Protein AF-0000000072584124 (afdb_homodimer)

Secondary structure (DSSP, 8-state):
-------SSEE-TTS-EEEEETTEEEEE-B-TTTHHHHTTSTT-S-SEEEPPS-SEETTTTEESB--HHHHHIIIIIS--PEEEEE-HHHHHHHHHHHIIIII--S----GGGBTTGGGSTT---HHHHHHHHHTT--HHHHEEEEE--TTSEEEETTEEEEE-TTS-EEEEETTEEEEE-S-----------SPPSSPP---SEEEEEEE-B-TT-TTSPBSEEEEEETTEEEEESPPTTHHHHHHHTT--GGGEEEEE-----HHHHTTHHHHHHHSS--EEEE-HHHHHHHHHHHHHHH---HHHHHTTSEEEE--BTS-EEETTEEEEEEE-SSSS--EEEEEEETTEEEEE--S----HHHHHHHHHTTSS-HHHHHHHHT--TTSSEEEEE--STTSS--HHHHHHS-HHHHTTEEEESS-GGGPPSSSS-EE--BSGGG-B----PPPTTHHHHHHHHHHHT-GGGTT-BTHHHHHHHHH-EEEEE-TT-EEE-TTSBP-EEEEEEES-EEEESSS--TTS--PPPEE-TT-EE-HHHHHHT-B--SEEEESS-EEEEEEEHHHHHHHTTTSSHHHHHHHHHHHHHTTHHHHHHT-TTTTT--HHHHHHHHTTEEEEEE-TT-EEE-TTSB-SEEEEEEES-EEEEETTEEEEEE-TT-EES-HHHHHHTPBPSSEEEESS-EEEEEEEHHHHHHHHHH-HHHHHHHTTTT-/-------SSEE-TTS-EEEEETTEEEEE-B-TTTHHHHTTSTT-S-SEEEPPS-SEETTTTEESB--HHHHHIIIIIS--PEEEEE-HHHHHHHHHHHIIIII--S----GGGBTTGGGSTT---HHHHHHHHHTT--HHHHEEEEE--TTSEEEETTEEEEE-TTS-EEEEETTEEEEE-S-----------SPPSSPP---SEEEEEEE-B-TT-TTSPBSEEEEEETTEEEEESPPTTHHHHHHHTT--GGGEEEEE-----HHHHTTHHHHHHHSSPPEEEE-HHHHHHHHHHHHHHH---HHHHHTTSEEEE--BTS-EEETTEEEEEEE-SSSS--EEEEEEETTEEEEE--S----HHHHHHHHHTTSS-HHHHHHHHT--TT-SEEEEE--STTSS--HHHHHHS-HHHHTTEEEESS-GGGPPSSSS-EE--BSGGG-B----PPPTTHHHHHHHHHHHT-GGGTT-BTHHHHHHHHH-EEEEE-TT-EEE-TTSBP-EEEEEEES-EEEESSS--TTS--PPPEE-TT-EE-HHHHHHT-B--SEEEESS-EEEEEEEHHHHHHHTTTSSHHHHHHHHHHHHHTTHHHHHHT-TTTTT--HHHHHHHHTTEEEEEE-TT-EEE-TTSB-SEEEEEEES-EEEEETTEEEEEE-TT-EES-HHHHHHTPBPSSEEEESS-EEEEEEEHHHHHHHHHH-HHHHHHHTTTT-

Sequence (1438 aa):
MLKETYKGYTELPRGGYLIDTSEGYLQIGSPPETIKDTMGLEKKSPLVFILPNKFFHVEKGISTAELEFPIYYNFFLRQKKTFIVCTEEQRTQLITVLKESLMGPDNINLKSEYLNGEQSFGFPDMKAEMAYFRGYKGLDDVVDFKVFDAENKVHYGNVIIGKLQNGDFLIQDGERKIEVPGEVGFNIKYDIGERPTEPFQAPLLAITCLGPSHGFDPEDNTSGFIIWLNHQGIMVDPPVNSTEWLRQSNVNPKLINHVILTHCHADHDAGTFQKILEENKITIHATETVMDSFLRKYSALTKIPKKELQELFHFQPIIIGKATMINGGEFNFHYALHSIPSVGFEFFFQDQSFIYTSDHLNEPEIHDKMYAQGILPESRWKFFKEFPWERRIIYHEAGIPPLHTRISYLASLPPEVQEKITVYHIARKDMPTGTKLKLAKFGIENTLYPEITPPKHIEAYNLLDVLTQIDIFHGFPIEKAKEFLLIVNEERYKRGDQIIRKGTPGDKFYIIASGNVKFEGLNQDETGQGPIKRYGTYEYFGEASLVLDLPRAADVYAETDVLALTIEKNKFLQFIRNSDLKSNLTRLNEIRDSNSWKALAESRHFRGLTSHQITQLELIMTLHKVNEGSILVREKEFYGDAYIIRSGKVNVYQNGNLLAELTDGDFVGEIYNISKNFVSNYTFRAETDTELYSIRQNDLVDYVKKNPGVYMRMNTVYAMLKETYKGYTELPRGGYLIDTSEGYLQIGSPPETIKDTMGLEKKSPLVFILPNKFFHVEKGISTAELEFPIYYNFFLRQKKTFIVCTEEQRTQLITVLKESLMGPDNINLKSEYLNGEQSFGFPDMKAEMAYFRGYKGLDDVVDFKVFDAENKVHYGNVIIGKLQNGDFLIQDGERKIEVPGEVGFNIKYDIGERPTEPFQAPLLAITCLGPSHGFDPEDNTSGFIIWLNHQGIMVDPPVNSTEWLRQSNVNPKLINHVILTHCHADHDAGTFQKILEENKITIHATETVMDSFLRKYSALTKIPKKELQELFHFQPIIIGKATMINGGEFNFHYALHSIPSVGFEFFFQDQSFIYTSDHLNEPEIHDKMYAQGILPESRWKFFKEFPWERRIIYHEAGIPPLHTRISYLASLPPEVQEKITVYHIARKDMPTGTKLKLAKFGIENTLYPEITPPKHIEAYNLLDVLTQIDIFHGFPIEKAKEFLLIVNEERYKRGDQIIRKGTPGDKFYIIASGNVKFEGLNQDETGQGPIKRYGTYEYFGEASLVLDLPRAADVYAETDVLALTIEKNKFLQFIRNSDLKSNLTRLNEIRDSNSWKALAESRHFRGLTSHQITQLELIMTLHKVNEGSILVREKEFYGDAYIIRSGKVNVYQNGNLLAELTDGDFVGEIYNISKNFVSNYTFRAETDTELYSIRQNDLVDYVKKNPGVYMRMNTVYA

Foldseek 3Di:
DPPPPCLQWDAFQQKWTWHQAPLGIETEWAWALSLLRFCPDPSGHALEYEYFPAQADLLQQFGRHACQVVLVCCCVVVVDAREYEEAPLLVVLVVLQCCCAPQADDDDQCQQQAPNGCPDFQRAPQVLLLCVVCVPDDPVSRYHYFHQDPQQWGDDPQWIWHQDPVRWIWIDRPPDIHIGHSDMDGDHDDCLDDADLFADWQDQWWKAWAWFAPSNASVTAFGKIWTRHLRATEIEQDTRCSLVSCVSNRYDLLRYQEYEQFADHCSRHRRVSSNLQQWFAHEYEEAPSRLVSVLSNVCSNRVDHSVVVPLSHHYDHRRAPDWDDDNQKTKHKDFARFNYTGIWIKIDHAPAIETERTFHALDLVVLVVCVVVVNGDPSSSVVSVPPPLVGQAYEAECADPDRHYPLVVLQPDDLVSQLRYAYGHHHPVRHDPPHNHHHRDHDPVRMGDDDHDDDPCSVLVLQVVLVCLAPLCPPPDPVLSVLSVVFKDKDKDAAFDWDFDFQAAQWKKKAWQTAKKWWAQPPQDPVNDDDIDMDGHSDIDSVQRLLVVGTHRTIMGGNHITIIIMGTSVSVCVSCPPHCSSVLVNQLVVLVNLVQVVLQCPAPQNNPDDPVLSSLVSSQWDKDKDAAFDWQAAAQAWDFKKKAFQAAKKFKDAPRHTQDIDGGSYIGDALVCLLVRGHHRIIIGTRGTTMITIGGSVSSNVSCSRNVSSSSSRNPPSD/DPPPPCLQWDAFQQKWTWHQAPLGIETEWAWALSLLRFCPDPSGQDQEYEYFPAQADQLQQFGRHACQVVLVCCCVPVVDAREYEEAPLLVVLVVLQCCCAPQADDDDQCQQQAPNGCPDFQRAPQVLLLCVVCVPDDPVSRYHYFHQDPQQWTDDPQWIWHQDPVRWIWIDRPPDIHIGHSDMDGNNDDCLDDADLFADWQDQWWKAWAWFAPSNASVTAFGKIWTRHLRATEIEQDTRCSLVSCVSNRYDLLRYQEYEQFADHCSRHRRVSSNLQQWFAHEYEEAPSRLVSVLSNVCSNRVDHSVVVPLSHHYDHRRAPDWDDDNQKTKHKDFARANYTGIWIKIDHAPAIETERTFHALDLVVLVVCVVVVNGDPSSSVVSVPPPLVGQAYEAECADPDRHYPLVVLQPDDLVSQLRYAYGHHHPVRHDPPHNHHHRDHDPVRMGDDDHDDDPCSVLVLQVVLVCLAPLCPPPDPVLSVLSVVFKDKDKDAAFDWDADFQAAQWKKKAWQTAKKWWAQAPQDPVNDDDIDMDGHSDIDSVQRLLVVGTHRTIMGGNHITIIIMGTSVSVCVSCPPHCSSVLVNQLVVLVNLVQVVLQCPAPQNNPDDPVLSSLVSSQWDKDKDAAFDWQAAAQAWDFKKKAFQAAKKFKAAPRHTQDIDGGSYIGDALVCLLVRGHHRIIIGTRGTTMITIGGSVSSNVSCSRNVSSSSSRNPPSD

Structure (mmCIF, N/CA/C/O backbone):
data_AF-0000000072584124-model_v1
#
loop_
_entity.id
_entity.type
_entity.pdbx_description
1 polymer 'CAP family transcription factor'
#
loop_
_atom_site.group_PDB
_atom_site.id
_atom_site.type_symbol
_atom_site.label_atom_id
_atom_site.label_alt_id
_atom_site.label_comp_id
_atom_site.label_asym_id
_atom_site.label_entity_id
_atom_site.label_seq_id
_atom_site.pdbx_PDB_ins_code
_atom_site.Cartn_x
_atom_site.Cartn_y
_atom_site.Cartn_z
_atom_site.occupancy
_atom_site.B_iso_or_equiv
_atom_site.auth_seq_id
_atom_site.auth_comp_id
_atom_site.auth_asym_id
_atom_site.auth_atom_id
_atom_site.pdbx_PDB_model_num
ATOM 1 N N . MET A 1 1 ? 31.281 47.562 29.25 1 26.53 1 MET A N 1
ATOM 2 C CA . MET A 1 1 ? 29.906 47.969 29.5 1 26.53 1 MET A CA 1
ATOM 3 C C . MET A 1 1 ? 29.297 48.625 28.25 1 26.53 1 MET A C 1
ATOM 5 O O . MET A 1 1 ? 29.703 49.719 27.859 1 26.53 1 MET A O 1
ATOM 9 N N . LEU A 1 2 ? 29.047 47.812 27.266 1 31.98 2 LEU A N 1
ATOM 10 C CA . LEU A 1 2 ? 28.672 48.406 25.969 1 31.98 2 LEU A CA 1
ATOM 11 C C . LEU A 1 2 ? 27.578 49.438 26.141 1 31.98 2 LEU A C 1
ATOM 13 O O . LEU A 1 2 ? 26.578 49.219 26.812 1 31.98 2 LEU A O 1
ATOM 17 N N . LYS A 1 3 ? 27.953 50.625 26.25 1 40.47 3 LYS A N 1
ATOM 18 C CA . LYS A 1 3 ? 27.109 51.812 26.297 1 40.47 3 LYS A CA 1
ATOM 19 C C . LYS A 1 3 ? 25.875 51.625 25.422 1 40.47 3 LYS A C 1
ATOM 21 O O . LYS A 1 3 ? 25.984 51.531 24.203 1 40.47 3 LYS A O 1
ATOM 26 N N . GLU A 1 4 ? 24.875 50.906 25.828 1 40.12 4 GLU A N 1
ATOM 27 C CA . GLU A 1 4 ? 23.641 50.719 25.078 1 40.12 4 GLU A CA 1
ATOM 28 C C . GLU A 1 4 ? 23.156 52.031 24.453 1 40.12 4 GLU A C 1
ATOM 30 O O . GLU A 1 4 ? 22.859 53 25.172 1 40.12 4 GLU A O 1
ATOM 35 N N . THR A 1 5 ? 23.781 52.562 23.453 1 46.53 5 THR A N 1
ATOM 36 C CA . THR A 1 5 ? 23.469 53.75 22.688 1 46.53 5 THR A CA 1
ATOM 37 C C . THR A 1 5 ? 21.953 53.938 22.562 1 46.53 5 THR A C 1
ATOM 39 O O . THR A 1 5 ? 21.25 53.031 22.125 1 46.53 5 THR A O 1
ATOM 42 N N . TYR A 1 6 ? 21.406 54.812 23.328 1 60.41 6 TYR A N 1
ATOM 43 C CA . TYR A 1 6 ? 19.984 55.156 23.391 1 60.41 6 TYR A CA 1
ATOM 44 C C . TYR A 1 6 ? 19.422 55.375 22 1 60.41 6 TYR A C 1
ATOM 46 O O . TYR A 1 6 ? 19.828 56.344 21.312 1 60.41 6 TYR A O 1
ATOM 54 N N . LYS A 1 7 ? 18.859 54.469 21.219 1 78.94 7 LYS A N 1
ATOM 55 C CA . LYS A 1 7 ? 18.344 54.531 19.859 1 78.94 7 LYS A CA 1
ATOM 56 C C . LYS A 1 7 ? 17.109 55.438 19.766 1 78.94 7 LYS A C 1
ATOM 58 O O . LYS A 1 7 ? 16.672 55.812 18.672 1 78.94 7 LYS A O 1
ATOM 63 N N . GLY A 1 8 ? 16.641 55.938 20.938 1 90.06 8 GLY A N 1
ATOM 64 C CA . GLY A 1 8 ? 15.445 56.75 20.969 1 90.06 8 GLY A CA 1
ATOM 65 C C . GLY A 1 8 ? 14.164 55.938 20.953 1 90.06 8 GLY A C 1
ATOM 66 O O . GLY A 1 8 ? 13.062 56.5 21.031 1 90.06 8 GLY A O 1
ATOM 67 N N . TYR A 1 9 ? 14.289 54.688 20.766 1 93.81 9 TYR A N 1
ATOM 68 C CA . TYR A 1 9 ? 13.141 53.781 20.797 1 93.81 9 TYR A CA 1
ATOM 69 C C . TYR A 1 9 ? 13.453 52.531 21.594 1 93.81 9 TYR A C 1
ATOM 71 O O . TYR A 1 9 ? 14.617 52.25 21.891 1 93.81 9 TYR A O 1
ATOM 79 N N . THR A 1 10 ? 12.469 51.844 22.094 1 92.44 10 THR A N 1
ATOM 80 C CA . THR A 1 10 ? 12.586 50.594 22.859 1 92.44 10 THR A CA 1
ATOM 81 C C . THR A 1 10 ? 12.172 49.406 22.016 1 92.44 10 THR A C 1
ATOM 83 O O . THR A 1 10 ? 11.109 49.406 21.391 1 92.44 10 THR A O 1
ATOM 86 N N . GLU A 1 11 ? 13.055 48.406 21.938 1 91.69 11 GLU A N 1
ATOM 87 C CA . GLU A 1 11 ? 12.695 47.156 21.297 1 91.69 11 GLU A CA 1
ATOM 88 C C . GLU A 1 11 ? 11.828 46.281 22.219 1 91.69 11 GLU A C 1
ATOM 90 O O . GLU A 1 11 ? 12.25 45.969 23.328 1 91.69 11 GLU A O 1
ATOM 95 N N . LEU A 1 12 ? 10.695 45.938 21.734 1 91.25 12 LEU A N 1
ATOM 96 C CA . LEU A 1 12 ? 9.789 45.125 22.547 1 91.25 12 LEU A CA 1
ATOM 97 C C . LEU A 1 12 ? 10.227 43.656 22.562 1 91.25 12 LEU A C 1
ATOM 99 O O . LEU A 1 12 ? 10.766 43.156 21.578 1 91.25 12 LEU A O 1
ATOM 103 N N . PRO A 1 13 ? 9.93 43 23.609 1 87.19 13 PRO A N 1
ATOM 104 C CA . PRO A 1 13 ? 10.359 41.594 23.75 1 87.19 13 PRO A CA 1
ATOM 105 C C . PRO A 1 13 ? 9.828 40.688 22.641 1 87.19 13 PRO A C 1
ATOM 107 O O . PRO A 1 13 ? 10.531 39.812 22.172 1 87.19 13 PRO A O 1
ATOM 110 N N . ARG A 1 14 ? 8.609 40.844 22.203 1 90.06 14 ARG A N 1
ATOM 111 C CA . ARG A 1 14 ? 8 40 21.203 1 90.06 14 ARG A CA 1
ATOM 112 C C . ARG A 1 14 ? 8.164 40.562 19.812 1 90.06 14 ARG A C 1
ATOM 114 O O . ARG A 1 14 ? 7.641 40.031 18.828 1 90.06 14 ARG A O 1
ATOM 121 N N . GLY A 1 15 ? 8.875 41.719 19.734 1 89.69 15 GLY A N 1
ATOM 122 C CA . GLY A 1 15 ? 9.117 42.375 18.469 1 89.69 15 GLY A CA 1
ATOM 123 C C . GLY A 1 15 ? 8.383 43.688 18.328 1 89.69 15 GLY A C 1
ATOM 124 O O . GLY A 1 15 ? 7.375 43.906 19 1 89.69 15 GLY A O 1
ATOM 125 N N . GLY A 1 16 ? 8.922 44.562 17.516 1 92.38 16 GLY A N 1
ATOM 126 C CA . GLY A 1 16 ? 8.398 45.906 17.344 1 92.38 16 GLY A CA 1
ATOM 127 C C . GLY A 1 16 ? 9.203 46.938 18.078 1 92.38 16 GLY A C 1
ATOM 128 O O . GLY A 1 16 ? 10.07 46.625 18.891 1 92.38 16 GLY A O 1
ATOM 129 N N . TYR A 1 17 ? 8.906 48.156 17.719 1 95.12 17 TYR A N 1
ATOM 130 C CA . TYR A 1 17 ? 9.617 49.312 18.312 1 95.12 17 TYR A CA 1
ATOM 131 C C . TYR A 1 17 ? 8.641 50.281 18.969 1 95.12 17 TYR A C 1
ATOM 133 O O . TYR A 1 17 ? 7.664 50.688 18.344 1 95.12 17 TYR A O 1
ATOM 141 N N . LEU A 1 18 ? 8.891 50.531 20.203 1 95.69 18 LEU A N 1
ATOM 142 C CA . LEU A 1 18 ? 8.062 51.469 20.953 1 95.69 18 LEU A CA 1
ATOM 143 C C . LEU A 1 18 ? 8.758 52.812 21.078 1 95.69 18 LEU A C 1
ATOM 145 O O . LEU A 1 18 ? 9.922 52.906 21.484 1 95.69 18 LEU A O 1
ATOM 149 N N . ILE A 1 19 ? 8.086 53.875 20.734 1 96 19 ILE A N 1
ATOM 150 C CA . ILE A 1 19 ? 8.609 55.219 20.828 1 96 19 ILE A CA 1
ATOM 151 C C . ILE A 1 19 ? 7.77 56.031 21.828 1 96 19 ILE A C 1
ATOM 153 O O . ILE A 1 19 ? 6.543 56.094 21.703 1 96 19 ILE A O 1
ATOM 157 N N . ASP A 1 20 ? 8.391 56.594 22.75 1 95 20 ASP A N 1
ATOM 158 C CA . ASP A 1 20 ? 7.734 57.469 23.719 1 95 20 ASP A CA 1
ATOM 159 C C . ASP A 1 20 ? 7.695 58.906 23.203 1 95 20 ASP A C 1
ATOM 161 O O . ASP A 1 20 ? 8.742 59.531 23.016 1 95 20 ASP A O 1
ATOM 165 N N . THR A 1 21 ? 6.484 59.438 23.031 1 94.81 21 THR A N 1
ATOM 166 C CA . THR A 1 21 ? 6.344 60.812 22.516 1 94.81 21 THR A CA 1
ATOM 167 C C . THR A 1 21 ? 5.441 61.656 23.406 1 94.81 21 THR A C 1
ATOM 169 O O . THR A 1 21 ? 4.871 61.125 24.375 1 94.81 21 THR A O 1
ATOM 172 N N . SER A 1 22 ? 5.32 62.938 23 1 94.19 22 SER A N 1
ATOM 173 C CA . SER A 1 22 ? 4.453 63.875 23.719 1 94.19 22 SER A CA 1
ATOM 174 C C . SER A 1 22 ? 2.982 63.5 23.531 1 94.19 22 SER A C 1
ATOM 176 O O . SER A 1 22 ? 2.131 63.906 24.328 1 94.19 22 SER A O 1
ATOM 178 N N . GLU A 1 23 ? 2.648 62.719 22.516 1 93.5 23 GLU A N 1
ATOM 179 C CA . GLU A 1 23 ? 1.275 62.312 22.203 1 93.5 23 GLU A CA 1
ATOM 180 C C . GLU A 1 23 ? 0.987 60.906 22.672 1 93.5 23 GLU A C 1
ATOM 182 O O . GLU A 1 23 ? -0.065 60.344 22.359 1 93.5 23 GLU A O 1
ATOM 187 N N . GLY A 1 24 ? 1.953 60.375 23.422 1 93.5 24 GLY A N 1
ATOM 188 C CA . GLY A 1 24 ? 1.824 59 23.844 1 93.5 24 GLY A CA 1
ATOM 189 C C . GLY A 1 24 ? 2.758 58.062 23.109 1 93.5 24 GLY A C 1
ATOM 190 O O . GLY A 1 24 ? 3.713 58.5 22.453 1 93.5 24 GLY A O 1
ATOM 191 N N . TYR A 1 25 ? 2.471 56.781 23.266 1 95.5 25 TYR A N 1
ATOM 192 C CA . TYR A 1 25 ? 3.342 55.812 22.641 1 95.5 25 TYR A CA 1
ATOM 193 C C . TYR A 1 25 ? 2.984 55.594 21.188 1 95.5 25 TYR A C 1
ATOM 195 O O . TYR A 1 25 ? 1.805 55.562 20.812 1 95.5 25 TYR A O 1
ATOM 203 N N . LEU A 1 26 ? 4.004 55.469 20.375 1 96.75 26 LEU A N 1
ATOM 204 C CA . LEU A 1 26 ? 3.906 54.938 19.016 1 96.75 26 LEU A CA 1
ATOM 205 C C . LEU A 1 26 ? 4.59 53.594 18.906 1 96.75 26 LEU A C 1
ATOM 207 O O . LEU A 1 26 ? 5.613 53.344 19.562 1 96.75 26 LEU A O 1
ATOM 211 N N . GLN A 1 27 ? 4.035 52.719 18.109 1 96.75 27 GLN A N 1
ATOM 212 C CA . GLN A 1 27 ? 4.668 51.438 17.906 1 96.75 27 GLN A CA 1
ATOM 213 C C . GLN A 1 27 ? 4.824 51.125 16.406 1 96.75 27 GLN A C 1
ATOM 215 O O . GLN A 1 27 ? 3.904 51.375 15.625 1 96.75 27 GLN A O 1
ATOM 220 N N . ILE A 1 28 ? 6.055 50.719 16.031 1 96.19 28 ILE A N 1
ATOM 221 C CA . ILE A 1 28 ? 6.309 50.25 14.68 1 96.19 28 ILE A CA 1
ATOM 222 C C . ILE A 1 28 ? 6.336 48.719 14.664 1 96.19 28 ILE A C 1
ATOM 224 O O . ILE A 1 28 ? 7.102 48.094 15.406 1 96.19 28 ILE A O 1
ATOM 228 N N . GLY A 1 29 ? 5.551 48.156 13.773 1 94.5 29 GLY A N 1
ATOM 229 C CA . GLY A 1 29 ? 5.449 46.688 13.734 1 94.5 29 GLY A CA 1
ATOM 230 C C . GLY A 1 29 ? 4.699 46.125 14.914 1 94.5 29 GLY A C 1
ATOM 231 O O . GLY A 1 29 ? 4.75 46.656 16.016 1 94.5 29 GLY A O 1
ATOM 232 N N . SER A 1 30 ? 4.043 45.031 14.688 1 94 30 SER A N 1
ATOM 233 C CA . SER A 1 30 ? 3.26 44.375 15.734 1 94 30 SER A CA 1
ATOM 234 C C . SER A 1 30 ? 3.168 42.875 15.492 1 94 30 SER A C 1
ATOM 236 O O . SER A 1 30 ? 2.127 42.375 15.062 1 94 30 SER A O 1
ATOM 238 N N . PRO A 1 31 ? 4.281 42.125 15.805 1 93.44 31 PRO A N 1
ATOM 239 C CA . PRO A 1 31 ? 4.125 40.656 15.812 1 93.44 31 PRO A CA 1
ATOM 240 C C . PRO A 1 31 ? 3.037 40.188 16.766 1 93.44 31 PRO A C 1
ATOM 242 O O . PRO A 1 31 ? 2.527 41 17.562 1 93.44 31 PRO A O 1
ATOM 245 N N . PRO A 1 32 ? 2.691 38.938 16.641 1 92.44 32 PRO A N 1
ATOM 246 C CA . PRO A 1 32 ? 1.603 38.438 17.484 1 92.44 32 PRO A CA 1
ATOM 247 C C . PRO A 1 32 ? 1.877 38.625 18.984 1 92.44 32 PRO A C 1
ATOM 249 O O . PRO A 1 32 ? 3.008 38.406 19.438 1 92.44 32 PRO A O 1
ATOM 252 N N . GLU A 1 33 ? 0.872 39.062 19.719 1 91.31 33 GLU A N 1
ATOM 253 C CA . GLU A 1 33 ? 0.821 39.125 21.188 1 91.31 33 GLU A CA 1
ATOM 254 C C . GLU A 1 33 ? 1.616 40.312 21.719 1 91.31 33 GLU A C 1
ATOM 256 O O . GLU A 1 33 ? 1.907 40.375 22.922 1 91.31 33 GLU A O 1
ATOM 261 N N . THR A 1 34 ? 2.037 41.219 20.922 1 91.44 34 THR A N 1
ATOM 262 C CA . THR A 1 34 ? 2.846 42.344 21.375 1 91.44 34 THR A CA 1
ATOM 263 C C . THR A 1 34 ? 2.047 43.219 22.328 1 91.44 34 THR A C 1
ATOM 265 O O . THR A 1 34 ? 2.625 44 23.094 1 91.44 34 THR A O 1
ATOM 268 N N . ILE A 1 35 ? 0.705 43.188 22.25 1 93.88 35 ILE A N 1
ATOM 269 C CA . ILE A 1 35 ? -0.14 43.906 23.172 1 93.88 35 ILE A CA 1
ATOM 270 C C . ILE A 1 35 ? 0.222 43.531 24.609 1 93.88 35 ILE A C 1
ATOM 272 O O . ILE A 1 35 ? 0.137 44.375 25.516 1 93.88 35 ILE A O 1
ATOM 276 N N . LYS A 1 36 ? 0.669 42.375 24.797 1 92.12 36 LYS A N 1
ATOM 277 C CA . LYS A 1 36 ? 1.044 41.875 26.125 1 92.12 36 LYS A CA 1
ATOM 278 C C . LYS A 1 36 ? 2.27 42.594 26.656 1 92.12 36 LYS A C 1
ATOM 280 O O . LYS A 1 36 ? 2.5 42.625 27.875 1 92.12 36 LYS A O 1
ATOM 285 N N . ASP A 1 37 ? 3.068 43.156 25.812 1 91.75 37 ASP A N 1
ATOM 286 C CA . ASP A 1 37 ? 4.273 43.875 26.203 1 91.75 37 ASP A CA 1
ATOM 287 C C . ASP A 1 37 ? 3.947 45.344 26.562 1 91.75 37 ASP A C 1
ATOM 289 O O . ASP A 1 37 ? 4.734 46 27.234 1 91.75 37 ASP A O 1
ATOM 293 N N . THR A 1 38 ? 2.771 45.812 26.109 1 93.94 38 THR A N 1
ATOM 294 C CA . THR A 1 38 ? 2.602 47.25 26.172 1 93.94 38 THR A CA 1
ATOM 295 C C . THR A 1 38 ? 1.406 47.625 27.047 1 93.94 38 THR A C 1
ATOM 297 O O . THR A 1 38 ? 1.31 48.75 27.547 1 93.94 38 THR A O 1
ATOM 300 N N . MET A 1 39 ? 0.474 46.75 27.203 1 91 39 MET A N 1
ATOM 301 C CA . MET A 1 39 ? -0.788 47.094 27.859 1 91 39 MET A CA 1
ATOM 302 C C . MET A 1 39 ? -0.565 47.469 29.328 1 91 39 MET A C 1
ATOM 304 O O . MET A 1 39 ? -1.369 48.188 29.922 1 91 39 MET A O 1
ATOM 308 N N . GLY A 1 40 ? 0.497 47.062 29.953 1 89.62 40 GLY A N 1
ATOM 309 C CA . GLY A 1 40 ? 0.789 47.344 31.344 1 89.62 40 GLY A CA 1
ATOM 310 C C . GLY A 1 40 ? 1.696 48.562 31.531 1 89.62 40 GLY A C 1
ATOM 311 O O . GLY A 1 40 ? 2.037 48.906 32.656 1 89.62 40 GLY A O 1
ATOM 312 N N . LEU A 1 41 ? 2.018 49.25 30.5 1 91.56 41 LEU A N 1
ATOM 313 C CA . LEU A 1 41 ? 2.938 50.375 30.578 1 91.56 41 LEU A CA 1
ATOM 314 C C . LEU A 1 41 ? 2.254 51.594 31.188 1 91.56 41 LEU A C 1
ATOM 316 O O . LEU A 1 41 ? 1.024 51.656 31.219 1 91.56 41 LEU A O 1
ATOM 320 N N . GLU A 1 42 ? 3.018 52.5 31.562 1 87.38 42 GLU A N 1
ATOM 321 C CA . GLU A 1 42 ? 2.555 53.688 32.25 1 87.38 42 GLU A CA 1
ATOM 322 C C . GLU A 1 42 ? 1.568 54.469 31.422 1 87.38 42 GLU A C 1
ATOM 324 O O . GLU A 1 42 ? 0.509 54.875 31.906 1 87.38 42 GLU A O 1
ATOM 329 N N . LYS A 1 43 ? 1.958 54.719 30.156 1 86.69 43 LYS A N 1
ATOM 330 C CA . LYS A 1 43 ? 1.087 55.469 29.266 1 86.69 43 LYS A CA 1
ATOM 331 C C . LYS A 1 43 ? 0.093 54.562 28.562 1 86.69 43 LYS A C 1
ATOM 333 O O . LYS A 1 43 ? -0.543 54.938 27.578 1 86.69 43 LYS A O 1
ATOM 338 N N . LYS A 1 44 ? 0.087 53.312 28.984 1 87.31 44 LYS A N 1
ATOM 339 C CA . LYS A 1 44 ? -0.831 52.312 28.453 1 87.31 44 LYS A CA 1
ATOM 340 C C . LYS A 1 44 ? -0.426 51.906 27.047 1 87.31 44 LYS A C 1
ATOM 342 O O . LYS A 1 44 ? 0.711 52.156 26.625 1 87.31 44 LYS A O 1
ATOM 347 N N . SER A 1 45 ? -1.286 51.25 26.375 1 92 45 SER A N 1
ATOM 348 C CA . SER A 1 45 ? -1.009 50.719 25.047 1 92 45 SER A CA 1
ATOM 349 C C . SER A 1 45 ? -0.889 51.844 24.016 1 92 45 SER A C 1
ATOM 351 O O . SER A 1 45 ? -1.556 52.875 24.141 1 92 45 SER A O 1
ATOM 353 N N . PRO A 1 46 ? -0.085 51.656 23.062 1 95.88 46 PRO A N 1
ATOM 354 C CA . PRO A 1 46 ? -0.004 52.625 21.969 1 95.88 46 PRO A CA 1
ATOM 355 C C . PRO A 1 46 ? -1.342 52.844 21.266 1 95.88 46 PRO A C 1
ATOM 357 O O . PRO A 1 46 ? -2.088 51.906 21.047 1 95.88 46 PRO A O 1
ATOM 360 N N . LEU A 1 47 ? -1.589 54.094 20.922 1 95.38 47 LEU A N 1
ATOM 361 C CA . LEU A 1 47 ? -2.766 54.406 20.109 1 95.38 47 LEU A CA 1
ATOM 362 C C . LEU A 1 47 ? -2.398 54.531 18.641 1 95.38 47 LEU A C 1
ATOM 364 O O . LEU A 1 47 ? -3.273 54.5 17.766 1 95.38 47 LEU A O 1
ATOM 368 N N . VAL A 1 48 ? -1.082 54.75 18.406 1 97.12 48 VAL A N 1
ATOM 369 C CA . VAL A 1 48 ? -0.606 54.906 17.031 1 97.12 48 VAL A CA 1
ATOM 370 C C . VAL A 1 48 ? 0.301 53.75 16.656 1 97.12 48 VAL A C 1
ATOM 372 O O . VAL A 1 48 ? 1.298 53.469 17.344 1 97.12 48 VAL A O 1
ATOM 375 N N . PHE A 1 49 ? -0.057 53.094 15.625 1 98.12 49 PHE A N 1
ATOM 376 C CA . PHE A 1 49 ? 0.751 52 15.086 1 98.12 49 PHE A CA 1
ATOM 377 C C . PHE A 1 49 ? 1.209 52.312 13.664 1 98.12 49 PHE A C 1
ATOM 379 O O . PHE A 1 49 ? 0.407 52.75 12.828 1 98.12 49 PHE A O 1
ATOM 386 N N . ILE A 1 50 ? 2.514 52.219 13.406 1 98.06 50 ILE A N 1
ATOM 387 C CA . ILE A 1 50 ? 3.088 52.375 12.07 1 98.06 50 ILE A CA 1
ATOM 388 C C . ILE A 1 50 ? 3.367 51 11.469 1 98.06 50 ILE A C 1
ATOM 390 O O . ILE A 1 50 ? 4.086 50.188 12.055 1 98.06 50 ILE A O 1
ATOM 394 N N . LEU A 1 51 ? 2.818 50.719 10.297 1 97.81 51 LEU A N 1
ATOM 395 C CA . LEU A 1 51 ? 2.98 49.406 9.656 1 97.81 51 LEU A CA 1
ATOM 396 C C . LEU A 1 51 ? 4.387 49.25 9.094 1 97.81 51 LEU A C 1
ATOM 398 O O . LEU A 1 51 ? 4.922 50.188 8.484 1 97.81 51 LEU A O 1
ATOM 402 N N . PRO A 1 52 ? 4.988 48.094 9.375 1 96.38 52 PRO A N 1
ATOM 403 C CA . PRO A 1 52 ? 6.289 47.844 8.758 1 96.38 52 PRO A CA 1
ATOM 404 C C . PRO A 1 52 ? 6.191 47.625 7.246 1 96.38 52 PRO A C 1
ATOM 406 O O . PRO A 1 52 ? 5.09 47.531 6.699 1 96.38 52 PRO A O 1
ATOM 409 N N . ASN A 1 53 ? 7.387 47.594 6.629 1 94.44 53 ASN A N 1
ATOM 410 C CA . ASN A 1 53 ? 7.402 47.438 5.18 1 94.44 53 ASN A CA 1
ATOM 411 C C . ASN A 1 53 ? 6.84 46.094 4.738 1 94.44 53 ASN A C 1
ATOM 413 O O . ASN A 1 53 ? 6.164 46 3.713 1 94.44 53 ASN A O 1
ATOM 417 N N . LYS A 1 54 ? 7.148 45.062 5.527 1 91.69 54 LYS A N 1
ATOM 418 C CA . LYS A 1 54 ? 6.641 43.719 5.27 1 91.69 54 LYS A CA 1
ATOM 419 C C . LYS A 1 54 ? 5.734 43.25 6.406 1 91.69 54 LYS A C 1
ATOM 421 O O . LYS A 1 54 ? 6.031 43.5 7.578 1 91.69 54 LYS A O 1
ATOM 426 N N . PHE A 1 55 ? 4.664 42.625 5.941 1 94.94 55 PHE A N 1
ATOM 427 C CA . PHE A 1 55 ? 3.686 42.188 6.938 1 94.94 55 PHE A CA 1
ATOM 428 C C . PHE A 1 55 ? 3.994 40.781 7.43 1 94.94 55 PHE A C 1
ATOM 430 O O . PHE A 1 55 ? 3.461 40.344 8.453 1 94.94 55 PHE A O 1
ATOM 437 N N . PHE A 1 56 ? 4.828 40.062 6.691 1 92.5 56 PHE A N 1
ATOM 438 C CA . PHE A 1 56 ? 5.035 38.656 7 1 92.5 56 PHE A CA 1
ATOM 439 C C . PHE A 1 56 ? 6.52 38.312 6.988 1 92.5 56 PHE A C 1
ATOM 441 O O . PHE A 1 56 ? 7.238 38.656 6.051 1 92.5 56 PHE A O 1
ATOM 448 N N . HIS A 1 57 ? 6.934 37.719 8.047 1 88.75 57 HIS A N 1
ATOM 449 C CA . HIS A 1 57 ? 8.297 37.219 8.172 1 88.75 57 HIS A CA 1
ATOM 450 C C . HIS A 1 57 ? 8.398 35.781 7.727 1 88.75 57 HIS A C 1
ATOM 452 O O . HIS A 1 57 ? 8.172 34.844 8.523 1 88.75 57 HIS A O 1
ATOM 458 N N . VAL A 1 58 ? 8.898 35.438 6.645 1 81.69 58 VAL A N 1
ATOM 459 C CA . VAL A 1 58 ? 8.852 34.125 6 1 81.69 58 VAL A CA 1
ATOM 460 C C . VAL A 1 58 ? 9.688 33.125 6.793 1 81.69 58 VAL A C 1
ATOM 462 O O . VAL A 1 58 ? 9.289 31.969 6.977 1 81.69 58 VAL A O 1
ATOM 465 N N . GLU A 1 59 ? 10.805 33.5 7.262 1 79.94 59 GLU A N 1
ATOM 466 C CA . GLU A 1 59 ? 11.695 32.594 7.98 1 79.94 59 GLU A CA 1
ATOM 467 C C . GLU A 1 59 ? 11.062 32.094 9.273 1 79.94 59 GLU A C 1
ATOM 469 O O . GLU A 1 59 ? 11.203 30.922 9.641 1 79.94 59 GLU A O 1
ATOM 474 N N . LYS A 1 60 ? 10.312 33.062 9.867 1 84.75 60 LYS A N 1
ATOM 475 C CA . LYS A 1 60 ? 9.695 32.688 11.141 1 84.75 60 LYS A CA 1
ATOM 476 C C . LYS A 1 60 ? 8.266 32.188 10.93 1 84.75 60 LYS A C 1
ATOM 478 O O . LYS A 1 60 ? 7.691 31.531 11.805 1 84.75 60 LYS A O 1
ATOM 483 N N . GLY A 1 61 ? 7.695 32.562 9.844 1 89.12 61 GLY A N 1
ATOM 484 C CA . GLY A 1 61 ? 6.34 32.156 9.523 1 89.12 61 GLY A CA 1
ATOM 485 C C . GLY A 1 61 ? 5.285 32.906 10.32 1 89.12 61 GLY A C 1
ATOM 486 O O . GLY A 1 61 ? 4.281 32.312 10.734 1 89.12 61 GLY A O 1
ATOM 487 N N . ILE A 1 62 ? 5.488 34.156 10.625 1 91.88 62 ILE A N 1
ATOM 488 C CA . ILE A 1 62 ? 4.531 34.906 11.43 1 91.88 62 ILE A CA 1
ATOM 489 C C . ILE A 1 62 ? 4.27 36.281 10.781 1 91.88 62 ILE A C 1
ATOM 491 O O . ILE A 1 62 ? 5.074 36.75 9.977 1 91.88 62 ILE A O 1
ATOM 495 N N . SER A 1 63 ? 3.174 36.875 11.18 1 93.69 63 SER A N 1
ATOM 496 C CA . SER A 1 63 ? 2.844 38.219 10.781 1 93.69 63 SER A CA 1
ATOM 497 C C . SER A 1 63 ? 3.564 39.25 11.664 1 93.69 63 SER A C 1
ATOM 499 O O . SER A 1 63 ? 3.693 39.062 12.875 1 93.69 63 SER A O 1
ATOM 501 N N . THR A 1 64 ? 4.008 40.375 11.047 1 93.81 64 THR A N 1
ATOM 502 C CA . THR A 1 64 ? 4.598 41.438 11.812 1 93.81 64 THR A CA 1
ATOM 503 C C . THR A 1 64 ? 3.648 42.656 11.883 1 93.81 64 THR A C 1
ATOM 505 O O . THR A 1 64 ? 4.031 43.719 12.328 1 93.81 64 THR A O 1
ATOM 508 N N . ALA A 1 65 ? 2.463 42.406 11.422 1 94.62 65 ALA A N 1
ATOM 509 C CA . ALA A 1 65 ? 1.432 43.438 11.422 1 94.62 65 ALA A CA 1
ATOM 510 C C . ALA A 1 65 ? 0.131 42.906 12.023 1 94.62 65 ALA A C 1
ATOM 512 O O . ALA A 1 65 ? -0.947 43.094 11.453 1 94.62 65 ALA A O 1
ATOM 513 N N . GLU A 1 66 ? 0.244 42.281 13.094 1 93.94 66 GLU A N 1
ATOM 514 C CA . GLU A 1 66 ? -0.928 41.781 13.797 1 93.94 66 GLU A CA 1
ATOM 515 C C . GLU A 1 66 ? -1.504 42.812 14.742 1 93.94 66 GLU A C 1
ATOM 517 O O . GLU A 1 66 ? -0.993 43 15.852 1 93.94 66 GLU A O 1
ATOM 522 N N . LEU A 1 67 ? -2.621 43.438 14.422 1 95.94 67 LEU A N 1
ATOM 523 C CA . LEU A 1 67 ? -3.121 44.562 15.195 1 95.94 67 LEU A CA 1
ATOM 524 C C . LEU A 1 67 ? -4.488 44.25 15.797 1 95.94 67 LEU A C 1
ATOM 526 O O . LEU A 1 67 ? -5.117 45.125 16.406 1 95.94 67 LEU A O 1
ATOM 530 N N . GLU A 1 68 ? -4.918 43.031 15.664 1 94.38 68 GLU A N 1
ATOM 531 C CA . GLU A 1 68 ? -6.246 42.656 16.141 1 94.38 68 GLU A CA 1
ATOM 532 C C . GLU A 1 68 ? -6.398 42.969 17.641 1 94.38 68 GLU A C 1
ATOM 534 O O . GLU A 1 68 ? -7.32 43.688 18.031 1 94.38 68 GLU A O 1
ATOM 539 N N . PHE A 1 69 ? -5.555 42.562 18.422 1 94.06 69 PHE A N 1
ATOM 540 C CA . PHE A 1 69 ? -5.719 42.625 19.875 1 94.06 69 PHE A CA 1
ATOM 541 C C . PHE A 1 69 ? -5.402 44.031 20.359 1 94.06 69 PHE A C 1
ATOM 543 O O . PHE A 1 69 ? -6.074 44.562 21.266 1 94.06 69 PHE A O 1
ATOM 550 N N . PRO A 1 70 ? -4.391 44.688 19.766 1 95.19 70 PRO A N 1
ATOM 551 C CA . PRO A 1 70 ? -4.246 46.094 20.109 1 95.19 70 PRO A CA 1
ATOM 552 C C . PRO A 1 70 ? -5.512 46.906 19.828 1 95.19 70 PRO A C 1
ATOM 554 O O . PRO A 1 70 ? -5.898 47.75 20.641 1 95.19 70 PRO A O 1
ATOM 557 N N . ILE A 1 71 ? -6.129 46.656 18.734 1 95.06 71 ILE A N 1
ATOM 558 C CA . ILE A 1 71 ? -7.352 47.375 18.359 1 95.06 71 ILE A CA 1
ATOM 559 C C . ILE A 1 71 ? -8.461 47.031 19.359 1 95.06 71 ILE A C 1
ATOM 561 O O . ILE A 1 71 ? -9.156 47.906 19.844 1 95.06 71 ILE A O 1
ATOM 565 N N . TYR A 1 72 ? -8.609 45.781 19.656 1 91.38 72 TYR A N 1
ATOM 566 C CA . TYR A 1 72 ? -9.594 45.344 20.641 1 91.38 72 TYR A CA 1
ATOM 567 C C . TYR A 1 72 ? -9.352 46.031 21.984 1 91.38 72 TYR A C 1
ATOM 569 O O . TYR A 1 72 ? -10.289 46.531 22.609 1 91.38 72 TYR A O 1
ATOM 577 N N . TYR A 1 73 ? -8.156 46.031 22.391 1 92.69 73 TYR A N 1
ATOM 578 C CA . TYR A 1 73 ? -7.816 46.594 23.688 1 92.69 73 TYR A CA 1
ATOM 579 C C . TYR A 1 73 ? -8.141 48.094 23.719 1 92.69 73 TYR A C 1
ATOM 581 O O . TYR A 1 73 ? -8.789 48.562 24.656 1 92.69 73 TYR A O 1
ATOM 589 N N . ASN A 1 74 ? -7.723 48.844 22.75 1 93.88 74 ASN A N 1
ATOM 590 C CA . ASN A 1 74 ? -7.93 50.281 22.703 1 93.88 74 ASN A CA 1
ATOM 591 C C . ASN A 1 74 ? -9.414 50.625 22.594 1 93.88 74 ASN A C 1
ATOM 593 O O . ASN A 1 74 ? -9.875 51.594 23.219 1 93.88 74 ASN A O 1
ATOM 597 N N . PHE A 1 75 ? -10.125 49.906 21.828 1 91 75 PHE A N 1
ATOM 598 C CA . PHE A 1 75 ? -11.531 50.219 21.609 1 91 75 PHE A CA 1
ATOM 599 C C . PHE A 1 75 ? -12.367 49.812 22.828 1 91 75 PHE A C 1
ATOM 601 O O . PHE A 1 75 ? -13.156 50.625 23.328 1 91 75 PHE A O 1
ATOM 608 N N . PHE A 1 76 ? -12.227 48.625 23.312 1 83.31 76 PHE A N 1
ATOM 609 C CA . PHE A 1 76 ? -13.133 48.094 24.328 1 83.31 76 PHE A CA 1
ATOM 610 C C . PHE A 1 76 ? -12.695 48.562 25.719 1 83.31 76 PHE A C 1
ATOM 612 O O . PHE A 1 76 ? -13.539 48.812 26.594 1 83.31 76 PHE A O 1
ATOM 619 N N . LEU A 1 77 ? -11.43 48.656 25.938 1 84 77 LEU A N 1
ATOM 620 C CA . LEU A 1 77 ? -10.961 48.969 27.297 1 84 77 LEU A CA 1
ATOM 621 C C . LEU A 1 77 ? -10.664 50.438 27.438 1 84 77 LEU A C 1
ATOM 623 O O . LEU A 1 77 ? -10.898 51.031 28.5 1 84 77 LEU A O 1
ATOM 627 N N . ARG A 1 78 ? -10.117 51 26.328 1 89.38 78 ARG A N 1
ATOM 628 C CA . ARG A 1 78 ? -9.719 52.406 26.422 1 89.38 78 ARG A CA 1
ATOM 629 C C . ARG A 1 78 ? -10.75 53.312 25.734 1 89.38 78 ARG A C 1
ATOM 631 O O . ARG A 1 78 ? -10.703 54.531 25.891 1 89.38 78 ARG A O 1
ATOM 638 N N . GLN A 1 79 ? -11.664 52.781 25.016 1 90.69 79 GLN A N 1
ATOM 639 C CA . GLN A 1 79 ? -12.688 53.5 24.281 1 90.69 79 GLN A CA 1
ATOM 640 C C . GLN A 1 79 ? -12.062 54.5 23.312 1 90.69 79 GLN A C 1
ATOM 642 O O . GLN A 1 79 ? -12.484 55.656 23.266 1 90.69 79 GLN A O 1
ATOM 647 N N . LYS A 1 80 ? -11.023 54.062 22.703 1 93.25 80 LYS A N 1
ATOM 648 C CA . LYS A 1 80 ? -10.32 54.875 21.719 1 93.25 80 LYS A CA 1
ATOM 649 C C . LYS A 1 80 ? -10.117 54.125 20.406 1 93.25 80 LYS A C 1
ATOM 651 O O . LYS A 1 80 ? -10.008 52.875 20.406 1 93.25 80 LYS A O 1
ATOM 656 N N . LYS A 1 81 ? -10.062 54.906 19.375 1 94.62 81 LYS A N 1
ATOM 657 C CA . LYS A 1 81 ? -9.68 54.312 18.078 1 94.62 81 LYS A CA 1
ATOM 658 C C . LYS A 1 81 ? -8.172 54.125 18 1 94.62 81 LYS A C 1
ATOM 660 O O . LYS A 1 81 ? -7.402 54.875 18.594 1 94.62 81 LYS A O 1
ATOM 665 N N . THR A 1 82 ? -7.84 53.125 17.344 1 96.5 82 THR A N 1
ATOM 666 C CA . THR A 1 82 ? -6.426 52.906 17.047 1 96.5 82 THR A CA 1
ATOM 667 C C . THR A 1 82 ? -6.047 53.625 15.742 1 96.5 82 THR A C 1
ATOM 669 O O . THR A 1 82 ? -6.715 53.438 14.719 1 96.5 82 THR A O 1
ATOM 672 N N . PHE A 1 83 ? -4.996 54.406 15.773 1 97.25 83 PHE A N 1
ATOM 673 C CA . PHE A 1 83 ? -4.492 55.094 14.594 1 97.25 83 PHE A CA 1
ATOM 674 C C . PHE A 1 83 ? -3.424 54.25 13.898 1 97.25 83 PHE A C 1
ATOM 676 O O . PHE A 1 83 ? -2.414 53.906 14.5 1 97.25 83 PHE A O 1
ATOM 683 N N . ILE A 1 84 ? -3.641 53.969 12.609 1 98.31 84 ILE A N 1
ATOM 684 C CA . ILE A 1 84 ? -2.713 53.125 11.867 1 98.31 84 ILE A CA 1
ATOM 685 C C . ILE A 1 84 ? -2.072 53.938 10.734 1 98.31 84 ILE A C 1
ATOM 687 O O . ILE A 1 84 ? -2.76 54.375 9.812 1 98.31 84 ILE A O 1
ATOM 691 N N . VAL A 1 85 ? -0.767 54.125 10.828 1 98.25 85 VAL A N 1
ATOM 692 C CA . VAL A 1 85 ? -0.001 54.844 9.82 1 98.25 85 VAL A CA 1
ATOM 693 C C . VAL A 1 85 ? 0.494 53.875 8.75 1 98.25 85 VAL A C 1
ATOM 695 O O . VAL A 1 85 ? 1.178 52.906 9.055 1 98.25 85 VAL A O 1
ATOM 698 N N . CYS A 1 86 ? 0.175 54.188 7.523 1 97.88 86 CYS A N 1
ATOM 699 C CA . CYS A 1 86 ? 0.47 53.219 6.473 1 97.88 86 CYS A CA 1
ATOM 700 C C . CYS A 1 86 ? 0.459 53.875 5.102 1 97.88 86 CYS A C 1
ATOM 702 O O . CYS A 1 86 ? 0.134 55.062 4.98 1 97.88 86 CYS A O 1
ATOM 704 N N . THR A 1 87 ? 0.962 53.156 4.113 1 96.69 87 THR A N 1
ATOM 705 C CA . THR A 1 87 ? 0.741 53.531 2.721 1 96.69 87 THR A CA 1
ATOM 706 C C . THR A 1 87 ? -0.648 53.094 2.262 1 96.69 87 THR A C 1
ATOM 708 O O . THR A 1 87 ? -1.338 52.375 2.963 1 96.69 87 THR A O 1
ATOM 711 N N . GLU A 1 88 ? -1.016 53.594 1.115 1 95.81 88 GLU A N 1
ATOM 712 C CA . GLU A 1 88 ? -2.33 53.219 0.598 1 95.81 88 GLU A CA 1
ATOM 713 C C . GLU A 1 88 ? -2.41 51.719 0.309 1 95.81 88 GLU A C 1
ATOM 715 O O . GLU A 1 88 ? -3.439 51.094 0.558 1 95.81 88 GLU A O 1
ATOM 720 N N . GLU A 1 89 ? -1.387 51.188 -0.25 1 95.94 89 GLU A N 1
ATOM 721 C CA . GLU A 1 89 ? -1.352 49.75 -0.521 1 95.94 89 GLU A CA 1
ATOM 722 C C . GLU A 1 89 ? -1.462 48.938 0.769 1 95.94 89 GLU A C 1
ATOM 724 O O . GLU A 1 89 ? -2.201 47.969 0.829 1 95.94 89 GLU A O 1
ATOM 729 N N . GLN A 1 90 ? -0.769 49.344 1.724 1 97.06 90 GLN A N 1
ATOM 730 C CA . GLN A 1 90 ? -0.782 48.656 3.016 1 97.06 90 GLN A CA 1
ATOM 731 C C . GLN A 1 90 ? -2.158 48.75 3.67 1 97.06 90 GLN A C 1
ATOM 733 O O . GLN A 1 90 ? -2.596 47.812 4.336 1 97.06 90 GLN A O 1
ATOM 738 N N . ARG A 1 91 ? -2.744 49.875 3.508 1 97.25 91 ARG A N 1
ATOM 739 C CA . ARG A 1 91 ? -4.09 50.062 4.047 1 97.25 91 ARG A CA 1
ATOM 740 C C . ARG A 1 91 ? -5.043 49 3.514 1 97.25 91 ARG A C 1
ATOM 742 O O . ARG A 1 91 ? -5.77 48.375 4.285 1 97.25 91 ARG A O 1
ATOM 749 N N . THR A 1 92 ? -4.988 48.844 2.219 1 96 92 THR A N 1
ATOM 750 C CA . THR A 1 92 ? -5.859 47.844 1.575 1 96 92 THR A CA 1
ATOM 751 C C . THR A 1 92 ? -5.551 46.438 2.074 1 96 92 THR A C 1
ATOM 753 O O . THR A 1 92 ? -6.465 45.656 2.336 1 96 92 THR A O 1
ATOM 756 N N . GLN A 1 93 ? -4.312 46.156 2.219 1 96.06 93 GLN A N 1
ATOM 757 C CA . GLN A 1 93 ? -3.883 44.844 2.723 1 96.06 93 GLN A CA 1
ATOM 758 C C . GLN A 1 93 ? -4.398 44.594 4.137 1 96.06 93 GLN A C 1
ATOM 760 O O . GLN A 1 93 ? -4.98 43.562 4.422 1 96.06 93 GLN A O 1
ATOM 765 N N . LEU A 1 94 ? -4.207 45.562 4.922 1 96.81 94 LEU A N 1
ATOM 766 C CA . LEU A 1 94 ? -4.539 45.375 6.332 1 96.81 94 LEU A CA 1
ATOM 767 C C . LEU A 1 94 ? -6.051 45.344 6.535 1 96.81 94 LEU A C 1
ATOM 769 O O . LEU A 1 94 ? -6.543 44.625 7.406 1 96.81 94 LEU A O 1
ATOM 773 N N . ILE A 1 95 ? -6.75 46.094 5.777 1 96.38 95 ILE A N 1
ATOM 774 C CA . ILE A 1 95 ? -8.203 46.062 5.863 1 96.38 95 ILE A CA 1
ATOM 775 C C . ILE A 1 95 ? -8.695 44.656 5.602 1 96.38 95 ILE A C 1
ATOM 777 O O . ILE A 1 95 ? -9.57 44.156 6.312 1 96.38 95 ILE A O 1
ATOM 781 N N . THR A 1 96 ? -8.133 44 4.625 1 95.69 96 THR A N 1
ATOM 782 C CA . THR A 1 96 ? -8.492 42.625 4.328 1 95.69 96 THR A CA 1
ATOM 783 C C . THR A 1 96 ? -8.211 41.719 5.527 1 95.69 96 THR A C 1
ATOM 785 O O . THR A 1 96 ? -9.039 40.875 5.887 1 95.69 96 THR A O 1
ATOM 788 N N . VAL A 1 97 ? -7.094 41.906 6.141 1 96.25 97 VAL A N 1
ATOM 789 C CA . VAL A 1 97 ? -6.699 41.094 7.293 1 96.25 97 VAL A CA 1
ATOM 790 C C . VAL A 1 97 ? -7.699 41.312 8.43 1 96.25 97 VAL A C 1
ATOM 792 O O . VAL A 1 97 ? -8.195 40.344 9.016 1 96.25 97 VAL A O 1
ATOM 795 N N . LEU A 1 98 ? -8.023 42.531 8.711 1 94.94 98 LEU A N 1
ATOM 796 C CA . LEU A 1 98 ? -8.883 42.875 9.844 1 94.94 98 LEU A CA 1
ATOM 797 C C . LEU A 1 98 ? -10.32 42.438 9.578 1 94.94 98 LEU A C 1
ATOM 799 O O . LEU A 1 98 ? -11.047 42.094 10.508 1 94.94 98 LEU A O 1
ATOM 803 N N . LYS A 1 99 ? -10.688 42.5 8.391 1 92.56 99 LYS A N 1
ATOM 804 C CA . LYS A 1 99 ? -12.023 42.031 8.055 1 92.56 99 LYS A CA 1
ATOM 805 C C . LYS A 1 99 ? -12.188 40.531 8.383 1 92.56 99 LYS A C 1
ATOM 807 O O . LYS A 1 99 ? -13.266 40.094 8.797 1 92.56 99 LYS A O 1
ATOM 812 N N . GLU A 1 100 ? -11.195 39.812 8.211 1 92.62 100 GLU A N 1
ATOM 813 C CA . GLU A 1 100 ? -11.258 38.375 8.445 1 92.62 100 GLU A CA 1
ATOM 814 C C . GLU A 1 100 ? -11.125 38.062 9.93 1 92.62 100 GLU A C 1
ATOM 816 O O . GLU A 1 100 ? -11.766 37.125 10.43 1 92.62 100 GLU A O 1
ATOM 821 N N . SER A 1 101 ? -10.312 38.781 10.625 1 90 101 SER A N 1
ATOM 822 C CA . SER A 1 101 ? -9.977 38.406 12 1 90 101 SER A CA 1
ATOM 823 C C . SER A 1 101 ? -10.852 39.156 13 1 90 101 SER A C 1
ATOM 825 O O . SER A 1 101 ? -11.289 38.594 14 1 90 101 SER A O 1
ATOM 827 N N . LEU A 1 102 ? -11.102 40.406 12.719 1 87.12 102 LEU A N 1
ATOM 828 C CA . LEU A 1 102 ? -11.812 41.25 13.672 1 87.12 102 LEU A CA 1
ATOM 829 C C . LEU A 1 102 ? -13.305 41.281 13.375 1 87.12 102 LEU A C 1
ATOM 831 O O . LEU A 1 102 ? -14.133 41.125 14.281 1 87.12 102 LEU A O 1
ATOM 835 N N . MET A 1 103 ? -13.641 41.406 12.141 1 87.19 103 MET A N 1
ATOM 836 C CA . MET A 1 103 ? -15.039 41.594 11.766 1 87.19 103 MET A CA 1
ATOM 837 C C . MET A 1 103 ? -15.68 40.25 11.359 1 87.19 103 MET A C 1
ATOM 839 O O . MET A 1 103 ? -16.875 40.062 11.57 1 87.19 103 MET A O 1
ATOM 843 N N . GLY A 1 104 ? -14.891 39.406 10.797 1 88.75 104 GLY A N 1
ATOM 844 C CA . GLY A 1 104 ? -15.414 38.188 10.203 1 88.75 104 GLY A CA 1
ATOM 845 C C . GLY A 1 104 ? -15.711 38.312 8.727 1 88.75 104 GLY A C 1
ATOM 846 O O . GLY A 1 104 ? -15.805 39.438 8.203 1 88.75 104 GLY A O 1
ATOM 847 N N . PRO A 1 105 ? -15.867 37.219 8.086 1 90.31 105 PRO A N 1
ATOM 848 C CA . PRO A 1 105 ? -16.078 37.25 6.641 1 90.31 105 PRO A CA 1
ATOM 849 C C . PRO A 1 105 ? -17.422 37.812 6.242 1 90.31 105 PRO A C 1
ATOM 851 O O . PRO A 1 105 ? -18.422 37.594 6.934 1 90.31 105 PRO A O 1
ATOM 854 N N . ASP A 1 106 ? -17.406 38.469 5.109 1 85.06 106 ASP A N 1
ATOM 855 C CA . ASP A 1 106 ? -18.625 39.094 4.602 1 85.06 106 ASP A CA 1
ATOM 856 C C . ASP A 1 106 ? -19.578 38.062 3.992 1 85.06 106 ASP A C 1
ATOM 858 O O . ASP A 1 106 ? -20.781 38.125 4.203 1 85.06 106 ASP A O 1
ATOM 862 N N . ASN A 1 107 ? -19.016 37.219 3.189 1 83.94 107 ASN A N 1
ATOM 863 C CA . ASN A 1 107 ? -19.812 36.219 2.494 1 83.94 107 ASN A CA 1
ATOM 864 C C . ASN A 1 107 ? -19.719 34.875 3.178 1 83.94 107 ASN A C 1
ATOM 866 O O . ASN A 1 107 ? -18.641 34.25 3.232 1 83.94 107 ASN A O 1
ATOM 870 N N . ILE A 1 108 ? -20.875 34.531 3.719 1 89.31 108 ILE A N 1
ATOM 871 C CA . ILE A 1 108 ? -20.906 33.25 4.426 1 89.31 108 ILE A CA 1
ATOM 872 C C . ILE A 1 108 ? -21.984 32.344 3.82 1 89.31 108 ILE A C 1
ATOM 874 O O . ILE A 1 108 ? -23.156 32.75 3.744 1 89.31 108 ILE A O 1
ATOM 878 N N . ASN A 1 109 ? -21.625 31.328 3.217 1 88.56 109 ASN A N 1
ATOM 879 C CA . ASN A 1 109 ? -22.531 30.281 2.768 1 88.56 109 ASN A CA 1
ATOM 880 C C . ASN A 1 109 ? -22.219 28.938 3.436 1 88.56 109 ASN A C 1
ATOM 882 O O . ASN A 1 109 ? -21.359 28.188 2.969 1 88.56 109 ASN A O 1
ATOM 886 N N . LEU A 1 110 ? -23.078 28.625 4.445 1 94.38 110 LEU A N 1
ATOM 887 C CA . LEU A 1 110 ? -22.766 27.453 5.262 1 94.38 110 LEU A CA 1
ATOM 888 C C . LEU A 1 110 ? -23.484 26.219 4.727 1 94.38 110 LEU A C 1
ATOM 890 O O . LEU A 1 110 ? -23.203 25.094 5.164 1 94.38 110 LEU A O 1
ATOM 894 N N . LYS A 1 111 ? -24.344 26.391 3.779 1 93.56 111 LYS A N 1
ATOM 895 C CA . LYS A 1 111 ? -25.203 25.297 3.309 1 93.56 111 LYS A CA 1
ATOM 896 C C . LYS A 1 111 ? -24.375 24.094 2.869 1 93.56 111 LYS A C 1
ATOM 898 O O . LYS A 1 111 ? -24.688 22.953 3.221 1 93.56 111 LYS A O 1
ATOM 903 N N . SER A 1 112 ? -23.344 24.344 2.137 1 93.12 112 SER A N 1
ATOM 904 C CA . SER A 1 112 ? -22.516 23.281 1.575 1 93.12 112 SER A CA 1
ATOM 905 C C . SER A 1 112 ? -21.656 22.625 2.646 1 93.12 112 SER A C 1
ATOM 907 O O . SER A 1 112 ? -21.094 21.547 2.432 1 93.12 112 SER A O 1
ATOM 909 N N . GLU A 1 113 ? -21.594 23.219 3.812 1 95.88 113 GLU A N 1
ATOM 910 C CA . GLU A 1 113 ? -20.734 22.703 4.879 1 95.88 113 GLU A CA 1
ATOM 911 C C . GLU A 1 113 ? -21.516 21.797 5.824 1 95.88 113 GLU A C 1
ATOM 913 O O . GLU A 1 113 ? -20.953 21.234 6.766 1 95.88 113 GLU A O 1
ATOM 918 N N . TYR A 1 114 ? -22.766 21.688 5.559 1 95.94 114 TYR A N 1
ATOM 919 C CA . TYR A 1 114 ? -23.625 20.797 6.32 1 95.94 114 TYR A CA 1
ATOM 920 C C . TYR A 1 114 ? -24.125 19.641 5.449 1 95.94 114 TYR A C 1
ATOM 922 O O . TYR A 1 114 ? -24.5 19.844 4.297 1 95.94 114 TYR A O 1
ATOM 930 N N . LEU A 1 115 ? -24.094 18.5 6.02 1 90.5 115 LEU A N 1
ATOM 931 C CA . LEU A 1 115 ? -24.5 17.297 5.297 1 90.5 115 LEU A CA 1
ATOM 932 C C . LEU A 1 115 ? -25.922 17.438 4.762 1 90.5 115 LEU A C 1
ATOM 934 O O . LEU A 1 115 ? -26.203 17.047 3.625 1 90.5 115 LEU A O 1
ATOM 938 N N . ASN A 1 116 ? -26.859 18.016 5.602 1 91.94 116 ASN A N 1
ATOM 939 C CA . ASN A 1 116 ? -28.266 18.172 5.215 1 91.94 116 ASN A CA 1
ATOM 940 C C . ASN A 1 116 ? -28.609 19.641 4.969 1 91.94 116 ASN A C 1
ATOM 942 O O . ASN A 1 116 ? -29.766 20.047 5.164 1 91.94 116 ASN A O 1
ATOM 946 N N . GLY A 1 117 ? -27.625 20.375 4.707 1 93.25 117 GLY A N 1
ATOM 947 C CA . GLY A 1 117 ? -27.844 21.781 4.406 1 93.25 117 GLY A CA 1
ATOM 948 C C . GLY A 1 117 ? -28.531 22.531 5.523 1 93.25 117 GLY A C 1
ATOM 949 O O . GLY A 1 117 ? -28.219 22.344 6.695 1 93.25 117 GLY A O 1
ATOM 950 N N . GLU A 1 118 ? -29.484 23.312 5.164 1 93.12 118 GLU A N 1
ATOM 951 C CA . GLU A 1 118 ? -30.156 24.219 6.094 1 93.12 118 GLU A CA 1
ATOM 952 C C . GLU A 1 118 ? -31.094 23.453 7.023 1 93.12 118 GLU A C 1
ATOM 954 O O . GLU A 1 118 ? -31.516 23.984 8.055 1 93.12 118 GLU A O 1
ATOM 959 N N . GLN A 1 119 ? -31.328 22.266 6.672 1 93.19 119 GLN A N 1
ATOM 960 C CA . GLN A 1 119 ? -32.25 21.469 7.469 1 93.19 119 GLN A CA 1
ATOM 961 C C . GLN A 1 119 ? -31.516 20.734 8.586 1 93.19 119 GLN A C 1
ATOM 963 O O . GLN A 1 119 ? -32.125 20.078 9.422 1 93.19 119 GLN A O 1
ATOM 968 N N . SER A 1 120 ? -30.234 20.969 8.625 1 95.44 120 SER A N 1
ATOM 969 C CA . SER A 1 120 ? -29.438 20.297 9.648 1 95.44 120 SER A CA 1
ATOM 970 C C . SER A 1 120 ? -29.781 20.812 11.039 1 95.44 120 SER A C 1
ATOM 972 O O . SER A 1 120 ? -30.031 22 11.227 1 95.44 120 SER A O 1
ATOM 974 N N . PHE A 1 121 ? -29.766 19.953 12 1 95.12 121 PHE A N 1
ATOM 975 C CA . PHE A 1 121 ? -29.969 20.312 13.398 1 95.12 121 PHE A CA 1
ATOM 976 C C . PHE A 1 121 ? -28.844 21.219 13.883 1 95.12 121 PHE A C 1
ATOM 978 O O . PHE A 1 121 ? -27.672 20.906 13.742 1 95.12 121 PHE A O 1
ATOM 985 N N . GLY A 1 122 ? -29.234 22.391 14.43 1 96.06 122 GLY A N 1
ATOM 986 C CA . GLY A 1 122 ? -28.266 23.328 14.977 1 96.06 122 GLY A CA 1
ATOM 987 C C . GLY A 1 122 ? -27.734 24.297 13.938 1 96.06 122 GLY A C 1
ATOM 988 O O . GLY A 1 122 ? -26.797 25.047 14.219 1 96.06 122 GLY A O 1
ATOM 989 N N . PHE A 1 123 ? -28.328 24.281 12.695 1 97.31 123 PHE A N 1
ATOM 990 C CA . PHE A 1 123 ? -27.891 25.188 11.633 1 97.31 123 PHE A CA 1
ATOM 991 C C . PHE A 1 123 ? -27.984 26.641 12.078 1 97.31 123 PHE A C 1
ATOM 993 O O . PHE A 1 123 ? -29.047 27.094 12.508 1 97.31 123 PHE A O 1
ATOM 1000 N N . PRO A 1 124 ? -26.953 27.422 11.984 1 97.38 124 PRO A N 1
ATOM 1001 C CA . PRO A 1 124 ? -26.938 28.781 12.539 1 97.38 124 PRO A CA 1
ATOM 1002 C C . PRO A 1 124 ? -27.406 29.828 11.523 1 97.38 124 PRO A C 1
ATOM 1004 O O . PRO A 1 124 ? -27.297 29.609 10.312 1 97.38 124 PRO A O 1
ATOM 1007 N N . ASP A 1 125 ? -27.984 30.906 11.992 1 96.06 125 ASP A N 1
ATOM 1008 C CA . ASP A 1 125 ? -27.953 32.188 11.281 1 96.06 125 ASP A CA 1
ATOM 1009 C C . ASP A 1 125 ? -26.688 32.969 11.602 1 96.06 125 ASP A C 1
ATOM 1011 O O . ASP A 1 125 ? -26.719 33.875 12.414 1 96.06 125 ASP A O 1
ATOM 1015 N N . MET A 1 126 ? -25.719 32.594 10.914 1 95.56 126 MET A N 1
ATOM 1016 C CA . MET A 1 126 ? -24.375 33.062 11.234 1 95.56 126 MET A CA 1
ATOM 1017 C C . MET A 1 126 ? -24.297 34.594 11.141 1 95.56 126 MET A C 1
ATOM 1019 O O . MET A 1 126 ? -23.609 35.25 11.938 1 95.56 126 MET A O 1
ATOM 1023 N N . LYS A 1 127 ? -24.938 35.188 10.188 1 93.25 127 LYS A N 1
ATOM 1024 C CA . LYS A 1 127 ? -24.938 36.656 10.047 1 93.25 127 LYS A CA 1
ATOM 1025 C C . LYS A 1 127 ? -25.531 37.312 11.281 1 93.25 127 LYS A C 1
ATOM 1027 O O . LYS A 1 127 ? -25 38.312 11.781 1 93.25 127 LYS A O 1
ATOM 1032 N N . ALA A 1 128 ? -26.656 36.812 11.719 1 94.81 128 ALA A N 1
ATOM 1033 C CA . ALA A 1 128 ? -27.312 37.344 12.891 1 94.81 128 ALA A CA 1
ATOM 1034 C C . ALA A 1 128 ? -26.469 37.156 14.141 1 94.81 128 ALA A C 1
ATOM 1036 O O . ALA A 1 128 ? -26.391 38.062 14.992 1 94.81 128 ALA A O 1
ATOM 1037 N N . GLU A 1 129 ? -25.906 36.031 14.273 1 95.69 129 GLU A N 1
ATOM 1038 C CA . GLU A 1 129 ? -25.062 35.75 15.43 1 95.69 129 GLU A CA 1
ATOM 1039 C C . GLU A 1 129 ? -23.844 36.688 15.469 1 95.69 129 GLU A C 1
ATOM 1041 O O . GLU A 1 129 ? -23.547 37.25 16.516 1 95.69 129 GLU A O 1
ATOM 1046 N N . MET A 1 130 ? -23.188 36.812 14.375 1 93.88 130 MET A N 1
ATOM 1047 C CA . MET A 1 130 ? -22.031 37.719 14.305 1 93.88 130 MET A CA 1
ATOM 1048 C C . MET A 1 130 ? -22.438 39.156 14.609 1 93.88 130 MET A C 1
ATOM 1050 O O . MET A 1 130 ? -21.734 39.844 15.328 1 93.88 130 MET A O 1
ATOM 1054 N N . ALA A 1 131 ? -23.547 39.562 14.055 1 91.5 131 ALA A N 1
ATOM 1055 C CA . ALA A 1 131 ? -24.047 40.938 14.266 1 91.5 131 ALA A CA 1
ATOM 1056 C C . ALA A 1 131 ? -24.328 41.188 15.742 1 91.5 131 ALA A C 1
ATOM 1058 O O . ALA A 1 131 ? -24.109 42.312 16.234 1 91.5 131 ALA A O 1
ATOM 1059 N N . TYR A 1 132 ? -24.828 40.281 16.375 1 93.06 132 TYR A N 1
ATOM 1060 C CA . TYR A 1 132 ? -25.125 40.375 17.797 1 93.06 132 TYR A CA 1
ATOM 1061 C C . TYR A 1 132 ? -23.875 40.75 18.594 1 93.06 132 TYR A C 1
ATOM 1063 O O . TYR A 1 132 ? -23.922 41.625 19.438 1 93.06 132 TYR A O 1
ATOM 1071 N N . PHE A 1 133 ? -22.766 40.125 18.328 1 91.25 133 PHE A N 1
ATOM 1072 C CA . PHE A 1 133 ? -21.531 40.344 19.094 1 91.25 133 PHE A CA 1
ATOM 1073 C C . PHE A 1 133 ? -20.844 41.625 18.656 1 91.25 133 PHE A C 1
ATOM 1075 O O . PHE A 1 133 ? -20.188 42.281 19.469 1 91.25 133 PHE A O 1
ATOM 1082 N N . ARG A 1 134 ? -20.969 42 17.453 1 84.88 134 ARG A N 1
ATOM 1083 C CA . ARG A 1 134 ? -20.328 43.219 16.938 1 84.88 134 ARG A CA 1
ATOM 1084 C C . ARG A 1 134 ? -21.047 44.469 17.406 1 84.88 134 ARG A C 1
ATOM 1086 O O . ARG A 1 134 ? -20.469 45.562 17.469 1 84.88 134 ARG A O 1
ATOM 1093 N N . GLY A 1 135 ? -22.25 44.406 17.719 1 80.75 135 GLY A N 1
ATOM 1094 C CA . GLY A 1 135 ? -23.047 45.562 18.094 1 80.75 135 GLY A CA 1
ATOM 1095 C C . GLY A 1 135 ? -23.172 46.594 16.984 1 80.75 135 GLY A C 1
ATOM 1096 O O . GLY A 1 135 ? -23.172 47.812 17.234 1 80.75 135 GLY A O 1
ATOM 1097 N N . TYR A 1 136 ? -22.953 46.25 15.789 1 68.75 136 TYR A N 1
ATOM 1098 C CA . TYR A 1 136 ? -23.141 47.031 14.57 1 68.75 136 TYR A CA 1
ATOM 1099 C C . TYR A 1 136 ? -21.984 48.031 14.375 1 68.75 136 TYR A C 1
ATOM 1101 O O . TYR A 1 136 ? -22.125 49.031 13.656 1 68.75 136 TYR A O 1
ATOM 1109 N N . LYS A 1 137 ? -20.938 47.812 15.016 1 82.12 137 LYS A N 1
ATOM 1110 C CA . LYS A 1 137 ? -19.75 48.625 14.789 1 82.12 137 LYS A CA 1
ATOM 1111 C C . LYS A 1 137 ? -18.969 48.125 13.578 1 82.12 137 LYS A C 1
ATOM 1113 O O . LYS A 1 137 ? -18.922 46.938 13.305 1 82.12 137 LYS A O 1
ATOM 1118 N N . GLY A 1 138 ? -18.516 49.094 12.828 1 87.19 138 GLY A N 1
ATOM 1119 C CA . GLY A 1 138 ? -17.672 48.781 11.68 1 87.19 138 GLY A CA 1
ATOM 1120 C C . GLY A 1 138 ? -16.219 49.094 11.898 1 87.19 138 GLY A C 1
ATOM 1121 O O . GLY A 1 138 ? -15.828 49.531 12.984 1 87.19 138 GLY A O 1
ATOM 1122 N N . LEU A 1 139 ? -15.484 48.781 10.953 1 91.25 139 LEU A N 1
ATOM 1123 C CA . LEU A 1 139 ? -14.047 48.969 11.039 1 91.25 139 LEU A CA 1
ATOM 1124 C C . LEU A 1 139 ? -13.711 50.438 11.289 1 91.25 139 LEU A C 1
ATOM 1126 O O . LEU A 1 139 ? -12.773 50.75 12.023 1 91.25 139 LEU A O 1
ATOM 1130 N N . ASP A 1 140 ? -14.523 51.281 10.773 1 92 140 ASP A N 1
ATOM 1131 C CA . ASP A 1 140 ? -14.289 52.719 10.891 1 92 140 ASP A CA 1
ATOM 1132 C C . ASP A 1 140 ? -14.516 53.219 12.32 1 92 140 ASP A C 1
ATOM 1134 O O . ASP A 1 140 ? -14.031 54.281 12.703 1 92 140 ASP A O 1
ATOM 1138 N N . ASP A 1 141 ? -15.164 52.438 13.047 1 93 141 ASP A N 1
ATOM 1139 C CA . ASP A 1 141 ? -15.461 52.812 14.43 1 93 141 ASP A CA 1
ATOM 1140 C C . ASP A 1 141 ? -14.289 52.469 15.344 1 93 141 ASP A C 1
ATOM 1142 O O . ASP A 1 141 ? -14.188 53 16.453 1 93 141 ASP A O 1
ATOM 1146 N N . VAL A 1 142 ? -13.422 51.625 14.852 1 93.75 142 VAL A N 1
ATOM 1147 C CA . VAL A 1 142 ? -12.414 51.125 15.789 1 93.75 142 VAL A CA 1
ATOM 1148 C C . VAL A 1 142 ? -11.023 51.5 15.305 1 93.75 142 VAL A C 1
ATOM 1150 O O . VAL A 1 142 ? -10.07 51.5 16.094 1 93.75 142 VAL A O 1
ATOM 1153 N N . VAL A 1 143 ? -10.891 51.844 14.031 1 96.25 143 VAL A N 1
ATOM 1154 C CA . VAL A 1 143 ? -9.57 52.188 13.492 1 96.25 143 VAL A CA 1
ATOM 1155 C C . VAL A 1 143 ? -9.641 53.5 12.727 1 96.25 143 VAL A C 1
ATOM 1157 O O . VAL A 1 143 ? -10.688 53.844 12.172 1 96.25 143 VAL A O 1
ATOM 1160 N N . ASP A 1 144 ? -8.633 54.25 12.789 1 96.75 144 ASP A N 1
ATOM 1161 C CA . ASP A 1 144 ? -8.414 55.438 11.969 1 96.75 144 ASP A CA 1
ATOM 1162 C C . ASP A 1 144 ? -7.109 55.312 11.18 1 96.75 144 ASP A C 1
ATOM 1164 O O . ASP A 1 144 ? -6.02 55.406 11.75 1 96.75 144 ASP A O 1
ATOM 1168 N N . PHE A 1 145 ? -7.219 55.156 9.875 1 97.38 145 PHE A N 1
ATOM 1169 C CA . PHE A 1 145 ? -6.047 55 9.023 1 97.38 145 PHE A CA 1
ATOM 1170 C C . PHE A 1 145 ? -5.473 56.375 8.656 1 97.38 145 PHE A C 1
ATOM 1172 O O . PHE A 1 145 ? -6.211 57.281 8.289 1 97.38 145 PHE A O 1
ATOM 1179 N N . LYS A 1 146 ? -4.234 56.5 8.836 1 97.31 146 LYS A N 1
ATOM 1180 C CA . LYS A 1 146 ? -3.49 57.688 8.406 1 97.31 146 LYS A CA 1
ATOM 1181 C C . LYS A 1 146 ? -2.486 57.312 7.309 1 97.31 146 LYS A C 1
ATOM 1183 O O . LYS A 1 146 ? -1.409 56.781 7.594 1 97.31 146 LYS A O 1
ATOM 1188 N N . VAL A 1 147 ? -2.766 57.781 6.129 1 97.81 147 VAL A N 1
ATOM 1189 C CA . VAL A 1 147 ? -1.935 57.438 4.98 1 97.81 147 VAL A CA 1
ATOM 1190 C C . VAL A 1 147 ? -0.868 58.5 4.773 1 97.81 147 VAL A C 1
ATOM 1192 O O . VAL A 1 147 ? -1.146 59.719 4.91 1 97.81 147 VAL A O 1
ATOM 1195 N N . PHE A 1 148 ? 0.276 58.094 4.504 1 97.56 148 PHE A N 1
ATOM 1196 C CA . PHE A 1 148 ? 1.354 59.031 4.203 1 97.56 148 PHE A CA 1
ATOM 1197 C C . PHE A 1 148 ? 0.97 59.969 3.049 1 97.56 148 PHE A C 1
ATOM 1199 O O . PHE A 1 148 ? 0.38 59.5 2.064 1 97.56 148 PHE A O 1
ATOM 1206 N N . ASP A 1 149 ? 1.286 61.188 3.178 1 95.62 149 ASP A N 1
ATOM 1207 C CA . ASP A 1 149 ? 0.955 62.156 2.135 1 95.62 149 ASP A CA 1
ATOM 1208 C C . ASP A 1 149 ? 2.008 62.156 1.028 1 95.62 149 ASP A C 1
ATOM 1210 O O . ASP A 1 149 ? 2.84 61.25 0.959 1 95.62 149 ASP A O 1
ATOM 1214 N N . ALA A 1 150 ? 1.966 63.094 0.139 1 94.12 150 ALA A N 1
ATOM 1215 C CA . ALA A 1 150 ? 2.855 63.156 -1.019 1 94.12 150 ALA A CA 1
ATOM 1216 C C . ALA A 1 150 ? 4.309 63.344 -0.584 1 94.12 150 ALA A C 1
ATOM 1218 O O . ALA A 1 150 ? 5.227 62.938 -1.299 1 94.12 150 ALA A O 1
ATOM 1219 N N . GLU A 1 151 ? 4.496 63.969 0.586 1 94.88 151 GLU A N 1
ATOM 1220 C CA . GLU A 1 151 ? 5.844 64.125 1.113 1 94.88 151 GLU A CA 1
ATOM 1221 C C . GLU A 1 151 ? 6.242 63 2.045 1 94.88 151 GLU A C 1
ATOM 1223 O O . GLU A 1 151 ? 7.27 63.094 2.721 1 94.88 151 GLU A O 1
ATOM 1228 N N . ASN A 1 152 ? 5.418 61.938 2.129 1 96.69 152 ASN A N 1
ATOM 1229 C CA . ASN A 1 152 ? 5.648 60.781 2.961 1 96.69 152 ASN A CA 1
ATOM 1230 C C . ASN A 1 152 ? 5.641 61.125 4.445 1 96.69 152 ASN A C 1
ATOM 1232 O O . ASN A 1 152 ? 6.492 60.656 5.203 1 96.69 152 ASN A O 1
ATOM 1236 N N . LYS A 1 153 ? 4.703 61.969 4.816 1 97.38 153 LYS A N 1
ATOM 1237 C CA . LYS A 1 153 ? 4.59 62.375 6.211 1 97.38 153 LYS A CA 1
ATOM 1238 C C . LYS A 1 153 ? 3.162 62.219 6.719 1 97.38 153 LYS A C 1
ATOM 1240 O O . LYS A 1 153 ? 2.207 62.281 5.941 1 97.38 153 LYS A O 1
ATOM 1245 N N . VAL A 1 154 ? 3.072 61.906 7.93 1 97.75 154 VAL A N 1
ATOM 1246 C CA . VAL A 1 154 ? 1.81 61.906 8.656 1 97.75 154 VAL A CA 1
ATOM 1247 C C . VAL A 1 154 ? 1.947 62.688 9.945 1 97.75 154 VAL A C 1
ATOM 1249 O O . VAL A 1 154 ? 2.969 62.625 10.633 1 97.75 154 VAL A O 1
ATOM 1252 N N . HIS A 1 155 ? 0.941 63.469 10.242 1 95.56 155 HIS A N 1
ATOM 1253 C CA . HIS A 1 155 ? 0.942 64.312 11.453 1 95.56 155 HIS A CA 1
ATOM 1254 C C . HIS A 1 155 ? -0.005 63.719 12.5 1 95.56 155 HIS A C 1
ATOM 1256 O O . HIS A 1 155 ? -1.127 63.312 12.18 1 95.56 155 HIS A O 1
ATOM 1262 N N . TYR A 1 156 ? 0.464 63.625 13.609 1 95.56 156 TYR A N 1
ATOM 1263 C CA . TYR A 1 156 ? -0.333 63.219 14.766 1 95.56 156 TYR A CA 1
ATOM 1264 C C . TYR A 1 156 ? -0.04 64.125 15.961 1 95.56 156 TYR A C 1
ATOM 1266 O O . TYR A 1 156 ? 0.893 63.875 16.734 1 95.56 156 TYR A O 1
ATOM 1274 N N . GLY A 1 157 ? -0.918 65.125 16.203 1 94 157 GLY A N 1
ATOM 1275 C CA . GLY A 1 157 ? -0.619 66.125 17.203 1 94 157 GLY A CA 1
ATOM 1276 C C . GLY A 1 157 ? 0.68 66.875 16.953 1 94 157 GLY A C 1
ATOM 1277 O O . GLY A 1 157 ? 0.874 67.438 15.867 1 94 157 GLY A O 1
ATOM 1278 N N . ASN A 1 158 ? 1.571 66.688 17.938 1 93.81 158 ASN A N 1
ATOM 1279 C CA . ASN A 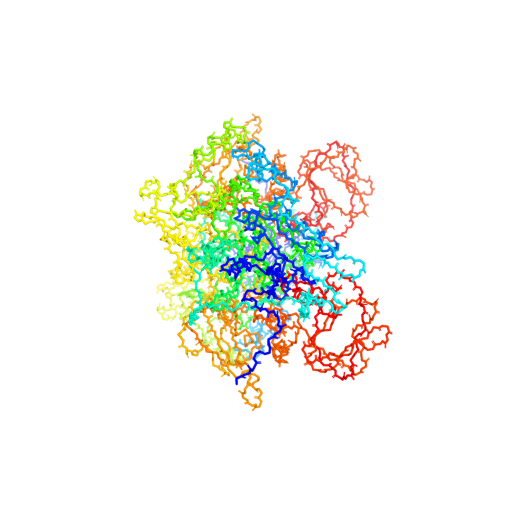1 158 ? 2.857 67.375 17.844 1 93.81 158 ASN A CA 1
ATOM 1280 C C . ASN A 1 158 ? 3.912 66.5 17.188 1 93.81 158 ASN A C 1
ATOM 1282 O O . ASN A 1 158 ? 5.047 66.938 16.969 1 93.81 158 ASN A O 1
ATOM 1286 N N . VAL A 1 159 ? 3.455 65.312 16.828 1 96.69 159 VAL A N 1
ATOM 1287 C CA . VAL A 1 159 ? 4.422 64.375 16.312 1 96.69 159 VAL A CA 1
ATOM 1288 C C . VAL A 1 159 ? 4.277 64.25 14.797 1 96.69 159 VAL A C 1
ATOM 1290 O O . VAL A 1 159 ? 3.162 64.25 14.273 1 96.69 159 VAL A O 1
ATOM 1293 N N . ILE A 1 160 ? 5.418 64.25 14.102 1 97.62 160 ILE A N 1
ATOM 1294 C CA . ILE A 1 160 ? 5.461 64.062 12.656 1 97.62 160 ILE A CA 1
ATOM 1295 C C . ILE A 1 160 ? 6.156 62.719 12.367 1 97.62 160 ILE A C 1
ATOM 1297 O O . ILE A 1 160 ? 7.277 62.5 12.82 1 97.62 160 ILE A O 1
ATOM 1301 N N . ILE A 1 161 ? 5.461 61.875 11.625 1 97.81 161 ILE A N 1
ATOM 1302 C CA . ILE A 1 161 ? 6 60.594 11.219 1 97.81 161 ILE A CA 1
ATOM 1303 C C . ILE A 1 161 ? 6.352 60.625 9.734 1 97.81 161 ILE A C 1
ATOM 1305 O O . ILE A 1 161 ? 5.48 60.844 8.891 1 97.81 161 ILE A O 1
ATOM 1309 N N . GLY A 1 162 ? 7.578 60.438 9.438 1 97.81 162 GLY A N 1
ATOM 1310 C CA . GLY A 1 162 ? 8.023 60.406 8.055 1 97.81 162 GLY A CA 1
ATOM 1311 C C . GLY A 1 162 ? 8.562 59.062 7.629 1 97.81 162 GLY A C 1
ATOM 1312 O O . GLY A 1 162 ? 9.219 58.375 8.414 1 97.81 162 GLY A O 1
ATOM 1313 N N . LYS A 1 163 ? 8.234 58.688 6.445 1 97.44 163 LYS A N 1
ATOM 1314 C CA . LYS A 1 163 ? 8.828 57.5 5.836 1 97.44 163 LYS A CA 1
ATOM 1315 C C . LYS A 1 163 ? 10.031 57.875 4.969 1 97.44 163 LYS A C 1
ATOM 1317 O O . LYS A 1 163 ? 9.898 58.656 4.035 1 97.44 163 LYS A O 1
ATOM 1322 N N . LEU A 1 164 ? 11.07 57.281 5.27 1 96.75 164 LEU A N 1
ATOM 1323 C CA . LEU A 1 164 ? 12.305 57.594 4.559 1 96.75 164 LEU A CA 1
ATOM 1324 C C . LEU A 1 164 ? 12.438 56.75 3.305 1 96.75 164 LEU A C 1
ATOM 1326 O O . LEU A 1 164 ? 11.742 55.75 3.158 1 96.75 164 LEU A O 1
ATOM 1330 N N . GLN A 1 165 ? 13.43 57.062 2.445 1 93.5 165 GLN A N 1
ATOM 1331 C CA . GLN A 1 165 ? 13.641 56.375 1.178 1 93.5 165 GLN A CA 1
ATOM 1332 C C . GLN A 1 165 ? 14.172 54.969 1.406 1 93.5 165 GLN A C 1
ATOM 1334 O O . GLN A 1 165 ? 13.875 54.031 0.63 1 93.5 165 GLN A O 1
ATOM 1339 N N . ASN A 1 166 ? 14.844 54.844 2.486 1 93.56 166 ASN A N 1
ATOM 1340 C CA . ASN A 1 166 ? 15.422 53.531 2.768 1 93.56 166 ASN A CA 1
ATOM 1341 C C . ASN A 1 166 ? 14.406 52.594 3.432 1 93.56 166 ASN A C 1
ATOM 1343 O O . ASN A 1 166 ? 14.719 51.469 3.754 1 93.56 166 ASN A O 1
ATOM 1347 N N . GLY A 1 167 ? 13.234 53.156 3.654 1 94.12 167 GLY A N 1
ATOM 1348 C CA . GLY A 1 167 ? 12.188 52.344 4.246 1 94.12 167 GLY A CA 1
ATOM 1349 C C . GLY A 1 167 ? 12.039 52.562 5.738 1 94.12 167 GLY A C 1
ATOM 1350 O O . GLY A 1 167 ? 11.031 52.156 6.328 1 94.12 167 GLY A O 1
ATOM 1351 N N . ASP A 1 168 ? 12.977 53.25 6.348 1 96.75 168 ASP A N 1
ATOM 1352 C CA . ASP A 1 168 ? 12.898 53.531 7.773 1 96.75 168 ASP A CA 1
ATOM 1353 C C . ASP A 1 168 ? 11.953 54.719 8.039 1 96.75 168 ASP A C 1
ATOM 1355 O O . ASP A 1 168 ? 11.43 55.312 7.098 1 96.75 168 ASP A O 1
ATOM 1359 N N . PHE A 1 169 ? 11.742 54.938 9.289 1 97.56 169 PHE A N 1
ATOM 1360 C CA . PHE A 1 169 ? 10.836 56.031 9.672 1 97.56 169 PHE A CA 1
ATOM 1361 C C . PHE A 1 169 ? 11.562 57.094 10.5 1 97.56 169 PHE A C 1
ATOM 1363 O O . PHE A 1 169 ? 12.477 56.75 11.258 1 97.56 169 PHE A O 1
ATOM 1370 N N . LEU A 1 170 ? 11.188 58.281 10.297 1 97.31 170 LEU A N 1
ATOM 1371 C CA . LEU A 1 170 ? 11.672 59.406 11.102 1 97.31 170 LEU A CA 1
ATOM 1372 C C . LEU A 1 170 ? 10.547 60 11.945 1 97.31 170 LEU A C 1
ATOM 1374 O O . LEU A 1 170 ? 9.562 60.5 11.406 1 97.31 170 LEU A O 1
ATOM 1378 N N . ILE A 1 171 ? 10.672 59.844 13.227 1 97.5 171 ILE A N 1
ATOM 1379 C CA . ILE A 1 171 ? 9.688 60.406 14.156 1 97.5 171 ILE A CA 1
ATOM 1380 C C . ILE A 1 171 ? 10.203 61.719 14.719 1 97.5 171 ILE A C 1
ATOM 1382 O O . ILE A 1 171 ? 11.25 61.75 15.367 1 97.5 171 ILE A O 1
ATOM 1386 N N . GLN A 1 172 ? 9.461 62.719 14.492 1 96.81 172 GLN A N 1
ATOM 1387 C CA . GLN A 1 172 ? 9.836 64.062 14.984 1 96.81 172 GLN A CA 1
ATOM 1388 C C . GLN A 1 172 ? 8.852 64.562 16.047 1 96.81 172 GLN A C 1
ATOM 1390 O O . GLN A 1 172 ? 7.652 64.625 15.797 1 96.81 172 GLN A O 1
ATOM 1395 N N . ASP A 1 173 ? 9.289 64.75 17.203 1 96.06 173 ASP A N 1
ATOM 1396 C CA . ASP A 1 173 ? 8.531 65.312 18.312 1 96.06 173 ASP A CA 1
ATOM 1397 C C . ASP A 1 173 ? 9.195 66.562 18.875 1 96.06 173 ASP A C 1
ATOM 1399 O O . ASP A 1 173 ? 10.023 66.5 19.781 1 96.06 173 ASP A O 1
ATOM 1403 N N . GLY A 1 174 ? 8.805 67.688 18.422 1 92.44 174 GLY A N 1
ATOM 1404 C CA . GLY A 1 174 ? 9.531 68.938 18.734 1 92.44 174 GLY A CA 1
ATOM 1405 C C . GLY A 1 174 ? 10.93 68.938 18.141 1 92.44 174 GLY A C 1
ATOM 1406 O O . GLY A 1 174 ? 11.109 68.75 16.938 1 92.44 174 GLY A O 1
ATOM 1407 N N . GLU A 1 175 ? 11.914 69 19.047 1 91.19 175 GLU A N 1
ATOM 1408 C CA . GLU A 1 175 ? 13.297 69.062 18.609 1 91.19 175 GLU A CA 1
ATOM 1409 C C . GLU A 1 175 ? 13.898 67.688 18.531 1 91.19 175 GLU A C 1
ATOM 1411 O O . GLU A 1 175 ? 14.945 67.5 17.906 1 91.19 175 GLU A O 1
ATOM 1416 N N . ARG A 1 176 ? 13.117 66.75 19.062 1 93.88 176 ARG A N 1
ATOM 1417 C CA . ARG A 1 176 ? 13.609 65.375 19.109 1 93.88 176 ARG A CA 1
ATOM 1418 C C . ARG A 1 176 ? 13.305 64.688 17.797 1 93.88 176 ARG A C 1
ATOM 1420 O O . ARG A 1 176 ? 12.164 64.688 17.344 1 93.88 176 ARG A O 1
ATOM 1427 N N . LYS A 1 177 ? 14.328 64.125 17.203 1 94.94 177 LYS A N 1
ATOM 1428 C CA . LYS A 1 177 ? 14.211 63.312 15.992 1 94.94 177 LYS A CA 1
ATOM 1429 C C . LYS A 1 177 ? 14.773 61.906 16.219 1 94.94 177 LYS A C 1
ATOM 1431 O O . LYS A 1 177 ? 15.914 61.75 16.641 1 94.94 177 LYS A O 1
ATOM 1436 N N . ILE A 1 178 ? 13.945 60.906 15.922 1 95.5 178 ILE A N 1
ATOM 1437 C CA . ILE A 1 178 ? 14.336 59.5 16.125 1 95.5 178 ILE A CA 1
ATOM 1438 C C . ILE A 1 178 ? 14.148 58.719 14.836 1 95.5 178 ILE A C 1
ATOM 1440 O O . ILE A 1 178 ? 13.055 58.688 14.266 1 95.5 178 ILE A O 1
ATOM 1444 N N . GLU A 1 179 ? 15.164 58.125 14.367 1 95.88 179 GLU A N 1
ATOM 1445 C CA . GLU A 1 179 ? 15.078 57.188 13.234 1 95.88 179 GLU A CA 1
ATOM 1446 C C . GLU A 1 179 ? 14.859 55.75 13.703 1 95.88 179 GLU A C 1
ATOM 1448 O O . GLU A 1 179 ? 15.602 55.25 14.555 1 95.88 179 GLU A O 1
ATOM 1453 N N . VAL A 1 180 ? 13.844 55.125 13.203 1 95.94 180 VAL A N 1
ATOM 1454 C CA . VAL A 1 180 ? 13.469 53.781 13.609 1 95.94 180 VAL A CA 1
ATOM 1455 C C . VAL A 1 180 ? 13.391 52.875 12.375 1 95.94 180 VAL A C 1
ATOM 1457 O O . VAL A 1 180 ? 12.906 53.281 11.32 1 95.94 180 VAL A O 1
ATOM 1460 N N . PRO A 1 181 ? 13.883 51.594 12.469 1 94.81 181 PRO A N 1
ATOM 1461 C CA . PRO A 1 181 ? 13.844 50.688 11.32 1 94.81 181 PRO A CA 1
ATOM 1462 C C . PRO A 1 181 ? 12.422 50.406 10.836 1 94.81 181 PRO A C 1
ATOM 1464 O O . PRO A 1 181 ? 11.5 50.312 11.641 1 94.81 181 PRO A O 1
ATOM 1467 N N . GLY A 1 182 ? 12.305 50.25 9.516 1 95 182 GLY A N 1
ATOM 1468 C CA . GLY A 1 182 ? 11.016 49.969 8.914 1 95 182 GLY A CA 1
ATOM 1469 C C . GLY A 1 182 ? 10.703 48.5 8.852 1 95 182 GLY A C 1
ATOM 1470 O O . GLY A 1 182 ? 9.594 48.094 8.484 1 95 182 GLY A O 1
ATOM 1471 N N . GLU A 1 183 ? 11.734 47.656 9.172 1 91.69 183 GLU A N 1
ATOM 1472 C CA . GLU A 1 183 ? 11.547 46.219 9.258 1 91.69 183 GLU A CA 1
ATOM 1473 C C . GLU A 1 183 ? 11.648 45.719 10.703 1 91.69 183 GLU A C 1
ATOM 1475 O O . GLU A 1 183 ? 12.453 46.25 11.477 1 91.69 183 GLU A O 1
ATOM 1480 N N . VAL A 1 184 ? 10.719 44.812 10.961 1 88.44 184 VAL A N 1
ATOM 1481 C CA . VAL A 1 184 ? 10.633 44.312 12.32 1 88.44 184 VAL A CA 1
ATOM 1482 C C . VAL A 1 184 ? 11.023 42.844 12.359 1 88.44 184 VAL A C 1
ATOM 1484 O O . VAL A 1 184 ? 10.578 42.031 11.516 1 88.44 184 VAL A O 1
ATOM 1487 N N . GLY A 1 185 ? 12.016 42.5 13.133 1 75.94 185 GLY A N 1
ATOM 1488 C CA . GLY A 1 185 ? 12.328 41.094 13.367 1 75.94 185 GLY A CA 1
ATOM 1489 C C . GLY A 1 185 ? 11.5 40.469 14.477 1 75.94 185 GLY A C 1
ATOM 1490 O O . GLY A 1 185 ? 10.57 41.125 14.992 1 75.94 185 GLY A O 1
ATOM 1491 N N . PHE A 1 186 ? 11.406 39.25 14.625 1 69.62 186 PHE A N 1
ATOM 1492 C CA . PHE A 1 186 ? 10.758 38.5 15.703 1 69.62 186 PHE A CA 1
ATOM 1493 C C . PHE A 1 186 ? 11.797 37.781 16.531 1 69.62 186 PHE A C 1
ATOM 1495 O O . PHE A 1 186 ? 12.531 36.938 16.016 1 69.62 186 PHE A O 1
ATOM 1502 N N . ASN A 1 187 ? 12.133 38.406 17.688 1 63.91 187 ASN A N 1
ATOM 1503 C CA . ASN A 1 187 ? 13.234 37.875 18.484 1 63.91 187 ASN A CA 1
ATOM 1504 C C . ASN A 1 187 ? 12.734 37.219 19.766 1 63.91 187 ASN A C 1
ATOM 1506 O O . ASN A 1 187 ? 13.414 37.219 20.797 1 63.91 187 ASN A O 1
ATOM 1510 N N . ILE A 1 188 ? 11.5 36.656 19.75 1 63.31 188 ILE A N 1
ATOM 1511 C CA . ILE A 1 188 ? 11.008 36.219 21.047 1 63.31 188 ILE A CA 1
ATOM 1512 C C . ILE A 1 188 ? 11.812 35 21.516 1 63.31 188 ILE A C 1
ATOM 1514 O O . ILE A 1 188 ? 12.148 34.125 20.719 1 63.31 188 ILE A O 1
ATOM 1518 N N . LYS A 1 189 ? 12.469 35.156 22.734 1 58.03 189 LYS A N 1
ATOM 1519 C CA . LYS A 1 189 ? 13.094 34.031 23.422 1 58.03 189 LYS A CA 1
ATOM 1520 C C . LYS A 1 189 ? 12.141 33.375 24.422 1 58.03 189 LYS A C 1
ATOM 1522 O O . LYS A 1 189 ? 11.586 34.062 25.281 1 58.03 189 LYS A O 1
ATOM 1527 N N . TYR A 1 190 ? 11.586 32.219 24.109 1 57.56 190 TYR A N 1
ATOM 1528 C CA . TYR A 1 190 ? 10.727 31.5 25.031 1 57.56 190 TYR A CA 1
ATOM 1529 C C . TYR A 1 190 ? 11.547 30.719 26.047 1 57.56 190 TYR A C 1
ATOM 1531 O O . TYR A 1 190 ? 12.617 30.203 25.719 1 57.56 190 TYR A O 1
ATOM 1539 N N . ASP A 1 191 ? 11.227 31.016 27.25 1 59.38 191 ASP A N 1
ATOM 1540 C CA . ASP A 1 191 ? 11.805 30.094 28.234 1 59.38 191 ASP A CA 1
ATOM 1541 C C . ASP A 1 191 ? 11.203 28.703 28.109 1 59.38 191 ASP A C 1
ATOM 1543 O O . ASP A 1 191 ? 10.023 28.5 28.391 1 59.38 191 ASP A O 1
ATOM 1547 N N . ILE A 1 192 ? 11.859 27.781 27.484 1 60.03 192 ILE A N 1
ATOM 1548 C CA . ILE A 1 192 ? 11.344 26.438 27.188 1 60.03 192 ILE A CA 1
ATOM 1549 C C . ILE A 1 192 ? 11.586 25.531 28.391 1 60.03 192 ILE A C 1
ATOM 1551 O O . ILE A 1 192 ? 11.195 24.359 28.391 1 60.03 192 ILE A O 1
ATOM 1555 N N . GLY A 1 193 ? 11.922 26.016 29.391 1 63.28 193 GLY A N 1
ATOM 1556 C CA . GLY A 1 193 ? 12.305 25.125 30.484 1 63.28 193 GLY A CA 1
ATOM 1557 C C . GLY A 1 193 ? 13.477 24.219 30.125 1 63.28 193 GLY A C 1
ATOM 1558 O O . GLY A 1 193 ? 14.32 24.594 29.312 1 63.28 193 GLY A O 1
ATOM 1559 N N . GLU A 1 194 ? 13.594 23.047 30.906 1 72.19 194 GLU A N 1
ATOM 1560 C CA . GLU A 1 194 ? 14.672 22.109 30.641 1 72.19 194 GLU A CA 1
ATOM 1561 C C . GLU A 1 194 ? 14.305 21.156 29.516 1 72.19 194 GLU A C 1
ATOM 1563 O O . GLU A 1 194 ? 13.234 20.547 29.531 1 72.19 194 GLU A O 1
ATOM 1568 N N . ARG A 1 195 ? 15.078 21.141 28.5 1 79.5 195 ARG A N 1
ATOM 1569 C CA . ARG A 1 195 ? 14.906 20.203 27.406 1 79.5 195 ARG A CA 1
ATOM 1570 C C . ARG A 1 195 ? 15.031 18.766 27.906 1 79.5 195 ARG A C 1
ATOM 1572 O O . ARG A 1 195 ? 16.062 18.391 28.469 1 79.5 195 ARG A O 1
ATOM 1579 N N . PRO A 1 196 ? 14.016 17.984 27.656 1 83.62 196 PRO A N 1
ATOM 1580 C CA . PRO A 1 196 ? 14.156 16.578 28.016 1 83.62 196 PRO A CA 1
ATOM 1581 C C . PRO A 1 196 ? 15.281 15.883 27.266 1 83.62 196 PRO A C 1
ATOM 1583 O O . PRO A 1 196 ? 15.508 16.156 26.078 1 83.62 196 PRO A O 1
ATOM 1586 N N . THR A 1 197 ? 15.977 14.992 28 1 83.62 197 THR A N 1
ATOM 1587 C CA . THR A 1 197 ? 17.094 14.266 27.406 1 83.62 197 THR A CA 1
ATOM 1588 C C . THR A 1 197 ? 16.594 13.211 26.422 1 83.62 197 THR A C 1
ATOM 1590 O O . THR A 1 197 ? 17.234 12.961 25.391 1 83.62 197 THR A O 1
ATOM 1593 N N . GLU A 1 198 ? 15.461 12.656 26.797 1 90.19 198 GLU A N 1
ATOM 1594 C CA . GLU A 1 198 ? 14.867 11.648 25.906 1 90.19 198 GLU A CA 1
ATOM 1595 C C . GLU A 1 198 ? 13.828 12.273 24.984 1 90.19 198 GLU A C 1
ATOM 1597 O O . GLU A 1 198 ? 13.086 13.172 25.391 1 90.19 198 GLU A O 1
ATOM 1602 N N . PRO A 1 199 ? 13.914 11.836 23.734 1 92.19 199 PRO A N 1
ATOM 1603 C CA . PRO A 1 199 ? 12.859 12.336 22.859 1 92.19 199 PRO A CA 1
ATOM 1604 C C . PRO A 1 199 ? 11.461 11.977 23.344 1 92.19 199 PRO A C 1
ATOM 1606 O O . PRO A 1 199 ? 11.258 10.883 23.875 1 92.19 199 PRO A O 1
ATOM 1609 N N . PHE A 1 200 ? 10.523 12.883 23.125 1 93.19 200 PHE A N 1
ATOM 1610 C CA . PHE A 1 200 ? 9.133 12.648 23.516 1 93.19 200 PHE A CA 1
ATOM 1611 C C . PHE A 1 200 ? 8.547 11.469 22.75 1 93.19 200 PHE A C 1
ATOM 1613 O O . PHE A 1 200 ? 8.781 11.336 21.547 1 93.19 200 PHE A O 1
ATOM 1620 N N . GLN A 1 201 ? 7.891 10.57 23.438 1 92.56 201 GLN A N 1
ATOM 1621 C CA . GLN A 1 201 ? 7.16 9.469 22.828 1 92.56 201 GLN A CA 1
ATOM 1622 C C . GLN A 1 201 ? 5.656 9.711 22.875 1 92.56 201 GLN A C 1
ATOM 1624 O O . GLN A 1 201 ? 5.066 9.758 23.953 1 92.56 201 GLN A O 1
ATOM 1629 N N . ALA A 1 202 ? 5.07 9.852 21.719 1 94.62 202 ALA A N 1
ATOM 1630 C CA . ALA A 1 202 ? 3.635 10.117 21.656 1 94.62 202 ALA A CA 1
ATOM 1631 C C . ALA A 1 202 ? 2.834 8.953 22.219 1 94.62 202 ALA A C 1
ATOM 1633 O O . ALA A 1 202 ? 3.006 7.805 21.781 1 94.62 202 ALA A O 1
ATOM 1634 N N . PRO A 1 203 ? 1.959 9.234 23.125 1 96 203 PRO A N 1
ATOM 1635 C CA . PRO A 1 203 ? 1.148 8.18 23.734 1 96 203 PRO A CA 1
ATOM 1636 C C . PRO A 1 203 ? -0.065 7.801 22.891 1 96 203 PRO A C 1
ATOM 1638 O O . PRO A 1 203 ? -0.287 8.383 21.828 1 96 203 PRO A O 1
ATOM 1641 N N . LEU A 1 204 ? -0.802 6.77 23.422 1 96.62 204 LEU A N 1
ATOM 1642 C CA . LEU A 1 204 ? -2.021 6.332 22.75 1 96.62 204 LEU A CA 1
ATOM 1643 C C . LEU A 1 204 ? -3.066 7.441 22.734 1 96.62 204 LEU A C 1
ATOM 1645 O O . LEU A 1 204 ? -3.713 7.688 21.719 1 96.62 204 LEU A O 1
ATOM 1649 N N . LEU A 1 205 ? -3.266 8.086 23.859 1 97.81 205 LEU A N 1
ATOM 1650 C CA . LEU A 1 205 ? -4.164 9.227 24.016 1 97.81 205 LEU A CA 1
ATOM 1651 C C . LEU A 1 205 ? -3.641 10.188 25.078 1 97.81 205 LEU A C 1
ATOM 1653 O O . LEU A 1 205 ? -3.305 9.766 26.188 1 97.81 205 LEU A O 1
ATOM 1657 N N . ALA A 1 206 ? -3.543 11.398 24.688 1 98.25 206 ALA A N 1
ATOM 1658 C CA . ALA A 1 206 ? -3.145 12.438 25.641 1 98.25 206 ALA A CA 1
ATOM 1659 C C . ALA A 1 206 ? -3.455 13.828 25.094 1 98.25 206 ALA A C 1
ATOM 1661 O O . ALA A 1 206 ? -3.771 13.984 23.922 1 98.25 206 ALA A O 1
ATOM 1662 N N . ILE A 1 207 ? -3.406 14.781 25.969 1 97.94 207 ILE A N 1
ATOM 1663 C CA . ILE A 1 207 ? -3.598 16.172 25.609 1 97.94 207 ILE A CA 1
ATOM 1664 C C . ILE A 1 207 ? -2.475 17.031 26.188 1 97.94 207 ILE A C 1
ATOM 1666 O O . ILE A 1 207 ? -2.271 17.031 27.406 1 97.94 207 ILE A O 1
ATOM 1670 N N . THR A 1 208 ? -1.751 17.672 25.359 1 96.31 208 THR A N 1
ATOM 1671 C CA . THR A 1 208 ? -0.724 18.625 25.781 1 96.31 208 THR A CA 1
ATOM 1672 C C . THR A 1 208 ? -1.162 20.047 25.5 1 96.31 208 THR A C 1
ATOM 1674 O O . THR A 1 208 ? -1.437 20.406 24.359 1 96.31 208 THR A O 1
ATOM 1677 N N . CYS A 1 209 ? -1.199 20.875 26.484 1 96.06 209 CYS A N 1
ATOM 1678 C CA . CYS A 1 209 ? -1.561 22.281 26.328 1 96.06 209 CYS A CA 1
ATOM 1679 C C . CYS A 1 209 ? -0.371 23.094 25.828 1 96.06 209 CYS A C 1
ATOM 1681 O O . CYS A 1 209 ? 0.714 23.031 26.406 1 96.06 209 CYS A O 1
ATOM 1683 N N . LEU A 1 210 ? -0.566 23.828 24.812 1 94.56 210 LEU A N 1
ATOM 1684 C CA . LEU A 1 210 ? 0.462 24.703 24.25 1 94.56 210 LEU A CA 1
ATOM 1685 C C . LEU A 1 210 ? 0.257 26.141 24.703 1 94.56 210 LEU A C 1
ATOM 1687 O O . LEU A 1 210 ? 1.202 26.938 24.719 1 94.56 210 LEU A O 1
ATOM 1691 N N . GLY A 1 211 ? -0.928 26.516 24.938 1 94.62 211 GLY A N 1
ATOM 1692 C CA . GLY A 1 211 ? -1.313 27.828 25.453 1 94.62 211 GLY A CA 1
ATOM 1693 C C . GLY A 1 211 ? -2.701 27.844 26.062 1 94.62 211 GLY A C 1
ATOM 1694 O O . GLY A 1 211 ? -3.695 27.625 25.375 1 94.62 211 GLY A O 1
ATOM 1695 N N . PRO A 1 212 ? -2.795 28.047 27.312 1 94.88 212 PRO A N 1
ATOM 1696 C CA . PRO A 1 212 ? -4.074 27.922 28.016 1 94.88 212 PRO A CA 1
ATOM 1697 C C . PRO A 1 212 ? -4.859 29.234 28.047 1 94.88 212 PRO A C 1
ATOM 1699 O O . PRO A 1 212 ? -6.008 29.266 28.5 1 94.88 212 PRO A O 1
ATOM 1702 N N . SER A 1 213 ? -4.289 30.312 27.547 1 95.25 213 SER A N 1
ATOM 1703 C CA . SER A 1 213 ? -4.891 31.609 27.875 1 95.25 213 SER A CA 1
ATOM 1704 C C . SER A 1 213 ? -5.289 32.375 26.625 1 95.25 213 SER A C 1
ATOM 1706 O O . SER A 1 213 ? -5.199 31.844 25.516 1 95.25 213 SER A O 1
ATOM 1708 N N . HIS A 1 214 ? -5.902 33.562 26.844 1 94.38 214 HIS A N 1
ATOM 1709 C CA . HIS A 1 214 ? -6.363 34.438 25.75 1 94.38 214 HIS A CA 1
ATOM 1710 C C . HIS A 1 214 ? -5.312 35.469 25.406 1 94.38 214 HIS A C 1
ATOM 1712 O O . HIS A 1 214 ? -4.199 35.469 25.938 1 94.38 214 HIS A O 1
ATOM 1718 N N . GLY A 1 215 ? -5.633 36.406 24.531 1 92.69 215 GLY A N 1
ATOM 1719 C CA . GLY A 1 215 ? -4.672 37.312 23.906 1 92.69 215 GLY A CA 1
ATOM 1720 C C . GLY A 1 215 ? -4.277 38.469 24.812 1 92.69 215 GLY A C 1
ATOM 1721 O O . GLY A 1 215 ? -3.297 39.156 24.547 1 92.69 215 GLY A O 1
ATOM 1722 N N . PHE A 1 216 ? -4.898 38.625 26.031 1 92.81 216 PHE A N 1
ATOM 1723 C CA . PHE A 1 216 ? -4.641 39.781 26.891 1 92.81 216 PHE A CA 1
ATOM 1724 C C . PHE A 1 216 ? -3.916 39.344 28.156 1 92.81 216 PHE A C 1
ATOM 1726 O O . PHE A 1 216 ? -3.75 40.156 29.078 1 92.81 216 PHE A O 1
ATOM 1733 N N . ASP A 1 217 ? -3.557 38.125 28.234 1 92.94 217 ASP A N 1
ATOM 1734 C CA . ASP A 1 217 ? -2.846 37.594 29.406 1 92.94 217 ASP A CA 1
ATOM 1735 C C . ASP A 1 217 ? -1.337 37.594 29.172 1 92.94 217 ASP A C 1
ATOM 1737 O O . ASP A 1 217 ? -0.829 36.781 28.406 1 92.94 217 ASP A O 1
ATOM 1741 N N . PRO A 1 218 ? -0.596 38.406 29.781 1 90.25 218 PRO A N 1
ATOM 1742 C CA . PRO A 1 218 ? 0.848 38.469 29.547 1 90.25 218 PRO A CA 1
ATOM 1743 C C . PRO A 1 218 ? 1.595 37.312 30.156 1 90.25 218 PRO A C 1
ATOM 1745 O O . PRO A 1 218 ? 2.771 37.094 29.859 1 90.25 218 PRO A O 1
ATOM 1748 N N . GLU A 1 219 ? 0.952 36.531 30.984 1 88.69 219 GLU A N 1
ATOM 1749 C CA . GLU A 1 219 ? 1.634 35.5 31.75 1 88.69 219 GLU A CA 1
ATOM 1750 C C . GLU A 1 219 ? 1.662 34.156 30.984 1 88.69 219 GLU A C 1
ATOM 1752 O O . GLU A 1 219 ? 2.436 33.281 31.312 1 88.69 219 GLU A O 1
ATOM 1757 N N . ASP A 1 220 ? 0.831 34.094 30.016 1 91.06 220 ASP A N 1
ATOM 1758 C CA . ASP A 1 220 ? 0.771 32.781 29.344 1 91.06 220 ASP A CA 1
ATOM 1759 C C . ASP A 1 220 ? 0.571 32.969 27.844 1 91.06 220 ASP A C 1
ATOM 1761 O O . ASP A 1 220 ? 0.266 34.062 27.375 1 91.06 220 ASP A O 1
ATOM 1765 N N . ASN A 1 221 ? 0.755 31.828 27.078 1 90.56 221 ASN A N 1
ATOM 1766 C CA . ASN A 1 221 ? 0.583 31.797 25.625 1 90.56 221 ASN A CA 1
ATOM 1767 C C . ASN A 1 221 ? -0.893 31.766 25.25 1 90.56 221 ASN A C 1
ATOM 1769 O O . ASN A 1 221 ? -1.745 31.406 26.062 1 90.56 221 ASN A O 1
ATOM 1773 N N . THR A 1 222 ? -1.081 32.094 24 1 93.94 222 THR A N 1
ATOM 1774 C CA . THR A 1 222 ? -2.445 32.094 23.484 1 93.94 222 THR A CA 1
ATOM 1775 C C . THR A 1 222 ? -2.91 30.641 23.25 1 93.94 222 THR A C 1
ATOM 1777 O O . THR A 1 222 ? -2.102 29.719 23.281 1 93.94 222 THR A O 1
ATOM 1780 N N . SER A 1 223 ? -4.113 30.531 22.984 1 94 223 SER A N 1
ATOM 1781 C CA . SER A 1 223 ? -4.852 29.266 23.031 1 94 223 SER A CA 1
ATOM 1782 C C . SER A 1 223 ? -4.352 28.297 21.969 1 94 223 SER A C 1
ATOM 1784 O O . SER A 1 223 ? -4.195 28.672 20.797 1 94 223 SER A O 1
ATOM 1786 N N . GLY A 1 224 ? -4.105 27.062 22.391 1 96.69 224 GLY A N 1
ATOM 1787 C CA . GLY A 1 224 ? -3.76 25.953 21.516 1 96.69 224 GLY A CA 1
ATOM 1788 C C . GLY A 1 224 ? -3.352 24.703 22.297 1 96.69 224 GLY A C 1
ATOM 1789 O O . GLY A 1 224 ? -2.947 24.797 23.453 1 96.69 224 GLY A O 1
ATOM 1790 N N . PHE A 1 225 ? -3.479 23.531 21.75 1 97.75 225 PHE A N 1
ATOM 1791 C CA . PHE A 1 225 ? -3.082 22.297 22.391 1 97.75 225 PHE A CA 1
ATOM 1792 C C . PHE A 1 225 ? -2.877 21.188 21.359 1 97.75 225 PHE A C 1
ATOM 1794 O O . PHE A 1 225 ? -3.102 21.406 20.172 1 97.75 225 PHE A O 1
ATOM 1801 N N . ILE A 1 226 ? -2.318 20.047 21.812 1 98.31 226 ILE A N 1
ATOM 1802 C CA . ILE A 1 226 ? -2.127 18.875 20.969 1 98.31 226 ILE A CA 1
ATOM 1803 C C . ILE A 1 226 ? -2.965 17.719 21.516 1 98.31 226 ILE A C 1
ATOM 1805 O O . ILE A 1 226 ? -2.971 17.453 22.719 1 98.31 226 ILE A O 1
ATOM 1809 N N . ILE A 1 227 ? -3.705 17.156 20.625 1 98.56 227 ILE A N 1
ATOM 1810 C CA . ILE A 1 227 ? -4.312 15.852 20.906 1 98.56 227 ILE A CA 1
ATOM 1811 C C . ILE A 1 227 ? -3.416 14.734 20.375 1 98.56 227 ILE A C 1
ATOM 1813 O O . ILE A 1 227 ? -3.225 14.617 19.156 1 98.56 227 ILE A O 1
ATOM 1817 N N . TRP A 1 228 ? -2.801 14.047 21.281 1 98 228 TRP A N 1
ATOM 1818 C CA . TRP A 1 228 ? -2.127 12.82 20.875 1 98 228 TRP A CA 1
ATOM 1819 C C . TRP A 1 228 ? -3.123 11.68 20.719 1 98 228 TRP A C 1
ATOM 1821 O O . TRP A 1 228 ? -3.863 11.359 21.656 1 98 228 TRP A O 1
ATOM 1831 N N . LEU A 1 229 ? -3.166 11.141 19.625 1 96.88 229 LEU A N 1
ATOM 1832 C CA . LEU A 1 229 ? -4.117 10.078 19.297 1 96.88 229 LEU A CA 1
ATOM 1833 C C . LEU A 1 229 ? -3.457 9.008 18.438 1 96.88 229 LEU A C 1
ATOM 1835 O O . LEU A 1 229 ? -2.961 9.297 17.344 1 96.88 229 LEU A O 1
ATOM 1839 N N . ASN A 1 230 ? -3.414 7.734 18.938 1 94.31 230 ASN A N 1
ATOM 1840 C CA . ASN A 1 230 ? -2.781 6.617 18.25 1 94.31 230 ASN A CA 1
ATOM 1841 C C . ASN A 1 230 ? -1.332 6.93 17.891 1 94.31 230 ASN A C 1
ATOM 1843 O O . ASN A 1 230 ? -0.915 6.73 16.734 1 94.31 230 ASN A O 1
ATOM 1847 N N . HIS A 1 231 ? -0.673 7.633 18.812 1 94.06 231 HIS A N 1
ATOM 1848 C CA . HIS A 1 231 ? 0.766 7.871 18.797 1 94.06 231 HIS A CA 1
ATOM 1849 C C . HIS A 1 231 ? 1.131 8.93 17.75 1 94.06 231 HIS A C 1
ATOM 1851 O O . HIS A 1 231 ? 2.273 8.984 17.297 1 94.06 231 HIS A O 1
ATOM 1857 N N . GLN A 1 232 ? 0.155 9.734 17.359 1 95.06 232 GLN A N 1
ATOM 1858 C CA . GLN A 1 232 ? 0.357 10.883 16.484 1 95.06 232 GLN A CA 1
ATOM 1859 C C . GLN A 1 232 ? -0.322 12.133 17.047 1 95.06 232 GLN A C 1
ATOM 1861 O O . GLN A 1 232 ? -1.232 12.031 17.859 1 95.06 232 GLN A O 1
ATOM 1866 N N . GLY A 1 233 ? 0.148 13.211 16.562 1 97.31 233 GLY A N 1
ATOM 1867 C CA . GLY A 1 233 ? -0.351 14.453 17.141 1 97.31 233 GLY A CA 1
ATOM 1868 C C . GLY A 1 233 ? -1.233 15.242 16.188 1 97.31 233 GLY A C 1
ATOM 1869 O O . GLY A 1 233 ? -0.966 15.297 14.984 1 97.31 233 GLY A O 1
ATOM 1870 N N . ILE A 1 234 ? -2.305 15.812 16.719 1 98.38 234 ILE A N 1
ATOM 1871 C CA . ILE A 1 234 ? -3.178 16.797 16.094 1 98.38 234 ILE A CA 1
ATOM 1872 C C . ILE A 1 234 ? -3.068 18.125 16.828 1 98.38 234 ILE A C 1
ATOM 1874 O O . ILE A 1 234 ? -3.488 18.234 17.984 1 98.38 234 ILE A O 1
ATOM 1878 N N . MET A 1 235 ? -2.514 19.062 16.188 1 98.12 235 MET A N 1
ATOM 1879 C CA . MET A 1 235 ? -2.424 20.391 16.797 1 98.12 235 MET A CA 1
ATOM 1880 C C . MET A 1 235 ? -3.707 21.172 16.578 1 98.12 235 MET A C 1
ATOM 1882 O O . MET A 1 235 ? -4.18 21.281 15.438 1 98.12 235 MET A O 1
ATOM 1886 N N . VAL A 1 236 ? -4.289 21.641 17.641 1 98.56 236 VAL A N 1
ATOM 1887 C CA . VAL A 1 236 ? -5.477 22.484 17.547 1 98.56 236 VAL A CA 1
ATOM 1888 C C . VAL A 1 236 ? -5.094 23.938 17.797 1 98.56 236 VAL A C 1
ATOM 1890 O O . VAL A 1 236 ? -4.578 24.281 18.859 1 98.56 236 VAL A O 1
ATOM 1893 N N . ASP A 1 237 ? -5.273 24.781 16.797 1 98.19 237 ASP A N 1
ATOM 1894 C CA . ASP A 1 237 ? -5.008 26.219 16.891 1 98.19 237 ASP A CA 1
ATOM 1895 C C . ASP A 1 237 ? -3.586 26.484 17.391 1 98.19 237 ASP A C 1
ATOM 1897 O O . ASP A 1 237 ? -3.393 26.984 18.5 1 98.19 237 ASP A O 1
ATOM 1901 N N . PRO A 1 238 ? -2.607 26.266 16.562 1 96.06 238 PRO A N 1
ATOM 1902 C CA . PRO A 1 238 ? -1.219 26.438 17 1 96.06 238 PRO A CA 1
ATOM 1903 C C . PRO A 1 238 ? -0.911 27.859 17.438 1 96.06 238 PRO A C 1
ATOM 1905 O O . PRO A 1 238 ? -0.982 28.797 16.641 1 96.06 238 PRO A O 1
ATOM 1908 N N . PRO A 1 239 ? -0.471 28 18.719 1 94.25 239 PRO A N 1
ATOM 1909 C CA . PRO A 1 239 ? -0.004 29.328 19.125 1 94.25 239 PRO A CA 1
ATOM 1910 C C . PRO A 1 239 ? 1.313 29.719 18.469 1 94.25 239 PRO A C 1
ATOM 1912 O O . PRO A 1 239 ? 2.051 28.859 17.984 1 94.25 239 PRO A O 1
ATOM 1915 N N . VAL A 1 240 ? 1.556 30.938 18.484 1 91.81 240 VAL A N 1
ATOM 1916 C CA . VAL A 1 240 ? 2.828 31.422 17.953 1 91.81 240 VAL A CA 1
ATOM 1917 C C . VAL A 1 240 ? 3.98 30.766 18.719 1 91.81 240 VAL A C 1
ATOM 1919 O O . VAL A 1 240 ? 3.898 30.594 19.938 1 91.81 240 VAL A O 1
ATOM 1922 N N . ASN A 1 241 ? 4.984 30.266 18.062 1 88.38 241 ASN A N 1
ATOM 1923 C CA . ASN A 1 241 ? 6.246 29.719 18.547 1 88.38 241 ASN A CA 1
ATOM 1924 C C . ASN A 1 241 ? 6.082 28.297 19.062 1 88.38 241 ASN A C 1
ATOM 1926 O O . ASN A 1 241 ? 7.035 27.703 19.562 1 88.38 241 ASN A O 1
ATOM 1930 N N . SER A 1 242 ? 4.938 27.797 19.031 1 90.25 242 SER A N 1
ATOM 1931 C CA . SER A 1 242 ? 4.719 26.453 19.547 1 90.25 242 SER A CA 1
ATOM 1932 C C . SER A 1 242 ? 5.562 25.422 18.797 1 90.25 242 SER A C 1
ATOM 1934 O O . SER A 1 242 ? 6.078 24.469 19.391 1 90.25 242 SER A O 1
ATOM 1936 N N . THR A 1 243 ? 5.758 25.578 17.547 1 89.75 243 THR A N 1
ATOM 1937 C CA . THR A 1 243 ? 6.559 24.656 16.734 1 89.75 243 THR A CA 1
ATOM 1938 C C . THR A 1 243 ? 8.008 24.656 17.188 1 89.75 243 THR A C 1
ATOM 1940 O O . THR A 1 243 ? 8.633 23.609 17.312 1 89.75 243 THR A O 1
ATOM 1943 N N . GLU A 1 244 ? 8.508 25.781 17.453 1 85.81 244 GLU A N 1
ATOM 1944 C CA . GLU A 1 244 ? 9.883 25.922 17.938 1 85.81 244 GLU A CA 1
ATOM 1945 C C . GLU A 1 244 ? 10.023 25.344 19.344 1 85.81 244 GLU A C 1
ATOM 1947 O O . GLU A 1 244 ? 11.016 24.672 19.656 1 85.81 244 GLU A O 1
ATOM 1952 N N . TRP A 1 245 ? 9.047 25.688 20.125 1 88.25 245 TRP A N 1
ATOM 1953 C CA . TRP A 1 245 ? 9.055 25.172 21.484 1 88.25 245 TRP A CA 1
ATOM 1954 C C . TRP A 1 245 ? 9.055 23.641 21.484 1 88.25 245 TRP A C 1
ATOM 1956 O O . TRP A 1 245 ? 9.773 23.016 22.266 1 88.25 245 TRP A O 1
ATOM 1966 N N . LEU A 1 246 ? 8.281 23.047 20.734 1 91 246 LEU A N 1
ATOM 1967 C CA . LEU A 1 246 ? 8.188 21.594 20.656 1 91 246 LEU A CA 1
ATOM 1968 C C . LEU A 1 246 ? 9.508 21 20.188 1 91 246 LEU A C 1
ATOM 1970 O O . LEU A 1 246 ? 9.969 20 20.734 1 91 246 LEU A O 1
ATOM 1974 N N . ARG A 1 247 ? 10.094 21.578 19.188 1 86.81 247 ARG A N 1
ATOM 1975 C CA . ARG A 1 247 ? 11.391 21.125 18.719 1 86.81 247 ARG A CA 1
ATOM 1976 C C . ARG A 1 247 ? 12.43 21.172 19.828 1 86.81 247 ARG A C 1
ATOM 1978 O O . ARG A 1 247 ? 13.203 20.234 20 1 86.81 247 ARG A O 1
ATOM 1985 N N . GLN A 1 248 ? 12.398 22.234 20.547 1 85.38 248 GLN A N 1
ATOM 1986 C CA . GLN A 1 248 ? 13.336 22.422 21.641 1 85.38 248 GLN A CA 1
ATOM 1987 C C . GLN A 1 248 ? 13.039 21.453 22.781 1 85.38 248 GLN A C 1
ATOM 1989 O O . GLN A 1 248 ? 13.922 21.125 23.578 1 85.38 248 GLN A O 1
ATOM 1994 N N . SER A 1 249 ? 11.836 21.047 22.859 1 87.81 249 SER A N 1
ATOM 1995 C CA . SER A 1 249 ? 11.422 20.094 23.875 1 87.81 249 SER A CA 1
ATOM 1996 C C . SER A 1 249 ? 11.625 18.656 23.406 1 87.81 249 SER A C 1
ATOM 1998 O O . SER A 1 249 ? 11.039 17.734 23.969 1 87.81 249 SER A O 1
ATOM 2000 N N . ASN A 1 250 ? 12.375 18.469 22.312 1 89.88 250 ASN A N 1
ATOM 2001 C CA . ASN A 1 250 ? 12.766 17.172 21.781 1 89.88 250 ASN A CA 1
ATOM 2002 C C . ASN A 1 250 ? 11.57 16.391 21.266 1 89.88 250 ASN A C 1
ATOM 2004 O O . ASN A 1 250 ? 11.477 15.18 21.469 1 89.88 250 ASN A O 1
ATOM 2008 N N . VAL A 1 251 ? 10.602 17.094 20.766 1 91.31 251 VAL A N 1
ATOM 2009 C CA . VAL A 1 251 ? 9.469 16.469 20.078 1 91.31 251 VAL A CA 1
ATOM 2010 C C . VAL A 1 251 ? 9.734 16.438 18.578 1 91.31 251 VAL A C 1
ATOM 2012 O O . VAL A 1 251 ? 9.977 17.469 17.953 1 91.31 251 VAL A O 1
ATOM 2015 N N . ASN A 1 252 ? 9.727 15.234 18.062 1 91.12 252 ASN A N 1
ATOM 2016 C CA . ASN A 1 252 ? 9.938 15.102 16.625 1 91.12 252 ASN A CA 1
ATOM 2017 C C . ASN A 1 252 ? 8.805 15.742 15.82 1 91.12 252 ASN A C 1
ATOM 2019 O O . ASN A 1 252 ? 7.633 15.422 16.031 1 91.12 252 ASN A O 1
ATOM 2023 N N . PRO A 1 253 ? 9.125 16.656 14.953 1 89.62 253 PRO A N 1
ATOM 2024 C CA . PRO A 1 253 ? 8.094 17.344 14.172 1 89.62 253 PRO A CA 1
ATOM 2025 C C . PRO A 1 253 ? 7.195 16.375 13.406 1 89.62 253 PRO A C 1
ATOM 2027 O O . PRO A 1 253 ? 6.023 16.688 13.164 1 89.62 253 PRO A O 1
ATOM 2030 N N . LYS A 1 254 ? 7.645 15.25 13.062 1 90.88 254 LYS A N 1
ATOM 2031 C CA . LYS A 1 254 ? 6.895 14.297 12.25 1 90.88 254 LYS A CA 1
ATOM 2032 C C . LYS A 1 254 ? 5.746 13.688 13.047 1 90.88 254 LYS A C 1
ATOM 2034 O O . LYS A 1 254 ? 4.832 13.094 12.469 1 90.88 254 LYS A O 1
ATOM 2039 N N . LEU A 1 255 ? 5.836 13.828 14.344 1 93.69 255 LEU A N 1
ATOM 2040 C CA . LEU A 1 255 ? 4.785 13.273 15.188 1 93.69 255 LEU A CA 1
ATOM 2041 C C . LEU A 1 255 ? 3.473 14.023 14.977 1 93.69 255 LEU A C 1
ATOM 2043 O O . LEU A 1 255 ? 2.396 13.484 15.25 1 93.69 255 LEU A O 1
ATOM 2047 N N . ILE A 1 256 ? 3.611 15.242 14.562 1 96 256 ILE A N 1
ATOM 2048 C CA . ILE A 1 256 ? 2.432 16.094 14.422 1 96 256 ILE A CA 1
ATOM 2049 C C . ILE A 1 256 ? 2.176 16.375 12.945 1 96 256 ILE A C 1
ATOM 2051 O O . ILE A 1 256 ? 2.875 17.188 12.328 1 96 256 ILE A O 1
ATOM 2055 N N . ASN A 1 257 ? 1.144 15.773 12.406 1 94.06 257 ASN A N 1
ATOM 2056 C CA . ASN A 1 257 ? 0.934 15.883 10.969 1 94.06 257 ASN A CA 1
ATOM 2057 C C . ASN A 1 257 ? -0.459 16.422 10.648 1 94.06 257 ASN A C 1
ATOM 2059 O O . ASN A 1 257 ? -0.831 16.531 9.477 1 94.06 257 ASN A O 1
ATOM 2063 N N . HIS A 1 258 ? -1.26 16.75 11.672 1 97.62 258 HIS A N 1
ATOM 2064 C CA . HIS A 1 258 ? -2.584 17.328 11.492 1 97.62 258 HIS A CA 1
ATOM 2065 C C . HIS A 1 258 ? -2.738 18.625 12.289 1 97.62 258 HIS A C 1
ATOM 2067 O O . HIS A 1 258 ? -2.152 18.766 13.367 1 97.62 258 HIS A O 1
ATOM 2073 N N . VAL A 1 259 ? -3.463 19.484 11.727 1 98.44 259 VAL A N 1
ATOM 2074 C CA . VAL A 1 259 ? -3.877 20.703 12.422 1 98.44 259 VAL A CA 1
ATOM 2075 C C . VAL A 1 259 ? -5.387 20.891 12.281 1 98.44 259 VAL A C 1
ATOM 2077 O O . VAL A 1 259 ? -5.945 20.703 11.203 1 98.44 259 VAL A O 1
ATOM 2080 N N . ILE A 1 260 ? -6.062 21.094 13.367 1 98.75 260 ILE A N 1
ATOM 2081 C CA . ILE A 1 260 ? -7.438 21.578 13.336 1 98.75 260 ILE A CA 1
ATOM 2082 C C . ILE A 1 260 ? -7.457 23.094 13.578 1 98.75 260 ILE A C 1
ATOM 2084 O O . ILE A 1 260 ? -7.016 23.562 14.625 1 98.75 260 ILE A O 1
ATOM 2088 N N . LEU A 1 261 ? -7.871 23.797 12.594 1 98.62 261 LEU A N 1
ATOM 2089 C CA . LEU A 1 261 ? -8.008 25.234 12.711 1 98.62 261 LEU A CA 1
ATOM 2090 C C . LEU A 1 261 ? -9.461 25.625 13.008 1 98.62 261 LEU A C 1
ATOM 2092 O O . LEU A 1 261 ? -10.328 25.5 12.148 1 98.62 261 LEU A O 1
ATOM 2096 N N . THR A 1 262 ? -9.688 26.141 14.211 1 98.44 262 THR A N 1
ATOM 2097 C CA . THR A 1 262 ? -11.055 26.406 14.641 1 98.44 262 THR A CA 1
ATOM 2098 C C . THR A 1 262 ? -11.562 27.719 14.047 1 98.44 262 THR A C 1
ATOM 2100 O O . THR A 1 262 ? -12.719 27.797 13.609 1 98.44 262 THR A O 1
ATOM 2103 N N . HIS A 1 263 ? -10.773 28.766 14.086 1 97.75 263 HIS A N 1
ATOM 2104 C CA . HIS A 1 263 ? -11.156 30.047 13.516 1 97.75 263 HIS A CA 1
ATOM 2105 C C . HIS A 1 263 ? -9.945 30.969 13.375 1 97.75 263 HIS A C 1
ATOM 2107 O O . HIS A 1 263 ? -8.82 30.578 13.688 1 97.75 263 HIS A O 1
ATOM 2113 N N . CYS A 1 264 ? -10.211 32.219 12.914 1 96.88 264 CYS A N 1
ATOM 2114 C CA . CYS A 1 264 ? -9.094 33 12.398 1 96.88 264 CYS A CA 1
ATOM 2115 C C . CYS A 1 264 ? -8.797 34.188 13.305 1 96.88 264 CYS A C 1
ATOM 2117 O O . CYS A 1 264 ? -8.227 35.188 12.859 1 96.88 264 CYS A O 1
ATOM 2119 N N . HIS A 1 265 ? -9.164 34.156 14.547 1 96 265 HIS A N 1
ATOM 2120 C CA . HIS A 1 265 ? -8.57 35.125 15.477 1 96 265 HIS A CA 1
ATOM 2121 C C . HIS A 1 265 ? -7.07 34.875 15.641 1 96 265 HIS A C 1
ATOM 2123 O O . HIS A 1 265 ? -6.617 33.719 15.586 1 96 265 HIS A O 1
ATOM 2129 N N . ALA A 1 266 ? -6.363 35.875 15.852 1 94.81 266 ALA A N 1
ATOM 2130 C CA . ALA A 1 266 ? -4.906 35.781 15.891 1 94.81 266 ALA A CA 1
ATOM 2131 C C . ALA A 1 266 ? -4.441 34.875 17.047 1 94.81 266 ALA A C 1
ATOM 2133 O O . ALA A 1 266 ? -3.4 34.219 16.953 1 94.81 266 ALA A O 1
ATOM 2134 N N . ASP A 1 267 ? -5.191 34.938 18.141 1 95.25 267 ASP A N 1
ATOM 2135 C CA . ASP A 1 267 ? -4.789 34.125 19.281 1 95.25 267 ASP A CA 1
ATOM 2136 C C . ASP A 1 267 ? -5.129 32.656 19.047 1 95.25 267 ASP A C 1
ATOM 2138 O O . ASP A 1 267 ? -4.871 31.797 19.906 1 95.25 267 ASP A O 1
ATOM 2142 N N . HIS A 1 268 ? -5.621 32.281 17.844 1 96.88 268 HIS A N 1
ATOM 2143 C CA . HIS A 1 268 ? -5.926 30.875 17.531 1 96.88 268 HIS A CA 1
ATOM 2144 C C . HIS A 1 268 ? -5.223 30.438 16.266 1 96.88 268 HIS A C 1
ATOM 2146 O O . HIS A 1 268 ? -5.102 29.234 15.992 1 96.88 268 HIS A O 1
ATOM 2152 N N . ASP A 1 269 ? -4.699 31.328 15.43 1 96.19 269 ASP A N 1
ATOM 2153 C CA . ASP A 1 269 ? -4.199 30.844 14.148 1 96.19 269 ASP A CA 1
ATOM 2154 C C . ASP A 1 269 ? -2.797 31.391 13.867 1 96.19 269 ASP A C 1
ATOM 2156 O O . ASP A 1 269 ? -2.188 31.047 12.852 1 96.19 269 ASP A O 1
ATOM 2160 N N . ALA A 1 270 ? -2.207 32.188 14.773 1 94.62 270 ALA A N 1
ATOM 2161 C CA . ALA A 1 270 ? -0.983 32.938 14.5 1 94.62 270 ALA A CA 1
ATOM 2162 C C . ALA A 1 270 ? 0.203 32 14.305 1 94.62 270 ALA A C 1
ATOM 2164 O O . ALA A 1 270 ? 1.176 32.344 13.633 1 94.62 270 ALA A O 1
ATOM 2165 N N . GLY A 1 271 ? 0.145 30.844 14.922 1 95 271 GLY A N 1
ATOM 2166 C CA . GLY A 1 271 ? 1.257 29.922 14.812 1 95 271 GLY A CA 1
ATOM 2167 C C . GLY A 1 271 ? 1.061 28.875 13.727 1 95 271 GLY A C 1
ATOM 2168 O O . GLY A 1 271 ? 1.933 28.031 13.492 1 95 271 GLY A O 1
ATOM 2169 N N . THR A 1 272 ? -0.02 28.891 12.969 1 96.75 272 THR A N 1
ATOM 2170 C CA . THR A 1 272 ? -0.378 27.844 12.008 1 96.75 272 THR A CA 1
ATOM 2171 C C . THR A 1 272 ? 0.647 27.781 10.883 1 96.75 272 THR A C 1
ATOM 2173 O O . THR A 1 272 ? 1.09 26.688 10.508 1 96.75 272 THR A O 1
ATOM 2176 N N . PHE A 1 273 ? 1.032 28.906 10.422 1 94.69 273 PHE A N 1
ATOM 2177 C CA . PHE A 1 273 ? 1.952 28.922 9.289 1 94.69 273 PHE A CA 1
ATOM 2178 C C . PHE A 1 273 ? 3.334 28.438 9.703 1 94.69 273 PHE A C 1
ATOM 2180 O O . PHE A 1 273 ? 4.082 27.891 8.891 1 94.69 273 PHE A O 1
ATOM 2187 N N . GLN A 1 274 ? 3.709 28.641 10.992 1 93.38 274 GLN A N 1
ATOM 2188 C CA . GLN A 1 274 ? 4.961 28.078 11.484 1 93.38 274 GLN A CA 1
ATOM 2189 C C . GLN A 1 274 ? 4.973 26.562 11.336 1 93.38 274 GLN A C 1
ATOM 2191 O O . GLN A 1 274 ? 5.984 25.984 10.938 1 93.38 274 GLN A O 1
ATOM 2196 N N . LYS A 1 275 ? 3.875 25.969 11.617 1 95.44 275 LYS A N 1
ATOM 2197 C CA . LYS A 1 275 ? 3.787 24.516 11.5 1 95.44 275 LYS A CA 1
ATOM 2198 C C . LYS A 1 275 ? 3.777 24.078 10.039 1 95.44 275 LYS A C 1
ATOM 2200 O O . LYS A 1 275 ? 4.395 23.078 9.68 1 95.44 275 LYS A O 1
ATOM 2205 N N . ILE A 1 276 ? 3.111 24.844 9.18 1 95.88 276 ILE A N 1
ATOM 2206 C CA . ILE A 1 276 ? 3.047 24.547 7.75 1 95.88 276 ILE A CA 1
ATOM 2207 C C . ILE A 1 276 ? 4.457 24.5 7.168 1 95.88 276 ILE A C 1
ATOM 2209 O O . ILE A 1 276 ? 4.77 23.656 6.328 1 95.88 276 ILE A O 1
ATOM 2213 N N . LEU A 1 277 ? 5.328 25.344 7.688 1 92.38 277 LEU A N 1
ATOM 2214 C CA . LEU A 1 277 ? 6.629 25.562 7.059 1 92.38 277 LEU A CA 1
ATOM 2215 C C . LEU A 1 277 ? 7.695 24.688 7.727 1 92.38 277 LEU A C 1
ATOM 2217 O O . LEU A 1 277 ? 8.852 24.672 7.285 1 92.38 277 LEU A O 1
ATOM 2221 N N . GLU A 1 278 ? 7.406 24 8.727 1 91.19 278 GLU A N 1
ATOM 2222 C CA . GLU A 1 278 ? 8.391 23.312 9.555 1 91.19 278 GLU A CA 1
ATOM 2223 C C . GLU A 1 278 ? 9.078 22.188 8.781 1 91.19 278 GLU A C 1
ATOM 2225 O O . GLU A 1 278 ? 10.305 22.156 8.68 1 91.19 278 GLU A O 1
ATOM 2230 N N . GLU A 1 279 ? 8.281 21.266 8.234 1 89.88 279 GLU A N 1
ATOM 2231 C CA . GLU A 1 279 ? 8.836 20.109 7.547 1 89.88 279 GLU A CA 1
ATOM 2232 C C . GLU A 1 279 ? 7.887 19.594 6.465 1 89.88 279 GLU A C 1
ATOM 2234 O O . GLU A 1 279 ? 7.492 20.344 5.57 1 89.88 279 GLU A O 1
ATOM 2239 N N . ASN A 1 280 ? 7.445 18.328 6.629 1 90.31 280 ASN A N 1
ATOM 2240 C CA . ASN A 1 280 ? 6.586 17.734 5.605 1 90.31 280 ASN A CA 1
ATOM 2241 C C . ASN A 1 280 ? 5.219 18.406 5.566 1 90.31 280 ASN A C 1
ATOM 2243 O O . ASN A 1 280 ? 4.801 19.031 6.543 1 90.31 280 ASN A O 1
ATOM 2247 N N . LYS A 1 281 ? 4.617 18.297 4.473 1 93.62 281 LYS A N 1
ATOM 2248 C CA . LYS A 1 281 ? 3.266 18.828 4.293 1 93.62 281 LYS A CA 1
ATOM 2249 C C . LYS A 1 281 ? 2.307 18.234 5.324 1 93.62 281 LYS A C 1
ATOM 2251 O O . LYS A 1 281 ? 2.314 17.031 5.57 1 93.62 281 LYS A O 1
ATOM 2256 N N . ILE A 1 282 ? 1.587 19.094 5.98 1 96.44 282 ILE A N 1
ATOM 2257 C CA . ILE A 1 282 ? 0.632 18.672 6.996 1 96.44 282 ILE A CA 1
ATOM 2258 C C . ILE A 1 282 ? -0.789 18.781 6.449 1 96.44 282 ILE A C 1
ATOM 2260 O O . ILE A 1 282 ? -1.005 19.344 5.375 1 96.44 282 ILE A O 1
ATOM 2264 N N . THR A 1 283 ? -1.743 18.172 7.113 1 96.94 283 THR A N 1
ATOM 2265 C CA . THR A 1 283 ? -3.158 18.281 6.773 1 96.94 283 THR A CA 1
ATOM 2266 C C . THR A 1 283 ? -3.867 19.25 7.723 1 96.94 283 THR A C 1
ATOM 2268 O O . THR A 1 283 ? -3.734 19.141 8.945 1 96.94 283 THR A O 1
ATOM 2271 N N . ILE A 1 284 ? -4.527 20.156 7.168 1 98.44 284 ILE A N 1
ATOM 2272 C CA . ILE A 1 284 ? -5.309 21.094 7.965 1 98.44 284 ILE A CA 1
ATOM 2273 C C . ILE A 1 284 ? -6.797 20.797 7.812 1 98.44 284 ILE A C 1
ATOM 2275 O O . ILE A 1 284 ? -7.305 20.703 6.691 1 98.44 284 ILE A O 1
ATOM 2279 N N . HIS A 1 285 ? -7.453 20.594 8.906 1 98.44 285 HIS A N 1
ATOM 2280 C CA . HIS A 1 285 ? -8.898 20.422 8.961 1 98.44 285 HIS A CA 1
ATOM 2281 C C . HIS A 1 285 ? -9.602 21.719 9.352 1 98.44 285 HIS A C 1
ATOM 2283 O O . HIS A 1 285 ? -9.328 22.281 10.406 1 98.44 285 HIS A O 1
ATOM 2289 N N . ALA A 1 286 ? -10.484 22.203 8.555 1 98.25 286 ALA A N 1
ATOM 2290 C CA . ALA A 1 286 ? -11.297 23.391 8.773 1 98.25 286 ALA A CA 1
ATOM 2291 C C . ALA A 1 286 ? -12.531 23.391 7.875 1 98.25 286 ALA A C 1
ATOM 2293 O O . ALA A 1 286 ? -12.609 22.609 6.918 1 98.25 286 ALA A O 1
ATOM 2294 N N . THR A 1 287 ? -13.555 24.109 8.219 1 97.31 287 THR A N 1
ATOM 2295 C CA . THR A 1 287 ? -14.641 24.312 7.273 1 97.31 287 THR A CA 1
ATOM 2296 C C . THR A 1 287 ? -14.18 25.172 6.098 1 97.31 287 THR A C 1
ATOM 2298 O O . THR A 1 287 ? -13.156 25.859 6.188 1 97.31 287 THR A O 1
ATOM 2301 N N . GLU A 1 288 ? -14.898 25.125 5.031 1 96.75 288 GLU A N 1
ATOM 2302 C CA . GLU A 1 288 ? -14.562 25.969 3.887 1 96.75 288 GLU A CA 1
ATOM 2303 C C . GLU A 1 288 ? -14.594 27.438 4.258 1 96.75 288 GLU A C 1
ATOM 2305 O O . GLU A 1 288 ? -13.766 28.219 3.789 1 96.75 288 GLU A O 1
ATOM 2310 N N . THR A 1 289 ? -15.492 27.844 5.086 1 97.12 289 THR A N 1
ATOM 2311 C CA . THR A 1 289 ? -15.625 29.219 5.527 1 97.12 289 THR A CA 1
ATOM 2312 C C . THR A 1 289 ? -14.383 29.672 6.281 1 97.12 289 THR A C 1
ATOM 2314 O O . THR A 1 289 ? -13.82 30.734 5.984 1 97.12 289 THR A O 1
ATOM 2317 N N . VAL A 1 290 ? -13.961 28.891 7.207 1 97.38 290 VAL A N 1
ATOM 2318 C CA . VAL A 1 290 ? -12.781 29.219 8.008 1 97.38 290 VAL A CA 1
ATOM 2319 C C . VAL A 1 290 ? -11.539 29.203 7.129 1 97.38 290 VAL A C 1
ATOM 2321 O O . VAL A 1 290 ? -10.703 30.109 7.207 1 97.38 290 VAL A O 1
ATOM 2324 N N . MET A 1 291 ? -11.414 28.188 6.281 1 97.81 291 MET A N 1
ATOM 2325 C CA . MET A 1 291 ? -10.258 28.078 5.398 1 97.81 291 MET A CA 1
ATOM 2326 C C . MET A 1 291 ? -10.188 29.25 4.438 1 97.81 291 MET A C 1
ATOM 2328 O O . MET A 1 291 ? -9.117 29.812 4.207 1 97.81 291 MET A O 1
ATOM 2332 N N . ASP A 1 292 ? -11.336 29.641 3.893 1 97 292 ASP A N 1
ATOM 2333 C CA . ASP A 1 292 ? -11.359 30.797 2.986 1 97 292 ASP A CA 1
ATOM 2334 C C . ASP A 1 292 ? -10.906 32.062 3.693 1 97 292 ASP A C 1
ATOM 2336 O O . ASP A 1 292 ? -10.18 32.875 3.115 1 97 292 ASP A O 1
ATOM 2340 N N . SER A 1 293 ? -11.367 32.25 4.871 1 97.06 293 SER A N 1
ATOM 2341 C CA . SER A 1 293 ? -10.922 33.375 5.672 1 97.06 293 SER A CA 1
ATOM 2342 C C . SER A 1 293 ? -9.422 33.344 5.922 1 97.06 293 SER A C 1
ATOM 2344 O O . SER A 1 293 ? -8.727 34.344 5.809 1 97.06 293 SER A O 1
ATOM 2346 N N . PHE A 1 294 ? -8.953 32.156 6.266 1 97.62 294 PHE A N 1
ATOM 2347 C CA . PHE A 1 294 ? -7.531 31.938 6.527 1 97.62 294 PHE A CA 1
ATOM 2348 C C . PHE A 1 294 ? -6.695 32.312 5.305 1 97.62 294 PHE A C 1
ATOM 2350 O O . PHE A 1 294 ? -5.703 33.031 5.414 1 97.62 294 PHE A O 1
ATOM 2357 N N . LEU A 1 295 ? -7.129 31.812 4.199 1 97.56 295 LEU A N 1
ATOM 2358 C CA . LEU A 1 295 ? -6.395 32.031 2.961 1 97.56 295 LEU A CA 1
ATOM 2359 C C . LEU A 1 295 ? -6.438 33.5 2.557 1 97.56 295 LEU A C 1
ATOM 2361 O O . LEU A 1 295 ? -5.445 34.062 2.072 1 97.56 295 LEU A O 1
ATOM 2365 N N . ARG A 1 296 ? -7.598 34.219 2.693 1 96.88 296 ARG A N 1
ATOM 2366 C CA . ARG A 1 296 ? -7.688 35.625 2.395 1 96.88 296 ARG A CA 1
ATOM 2367 C C . ARG A 1 296 ? -6.773 36.438 3.311 1 96.88 296 ARG A C 1
ATOM 2369 O O . ARG A 1 296 ? -6.051 37.344 2.852 1 96.88 296 ARG A O 1
ATOM 2376 N N . LYS A 1 297 ? -6.797 36.094 4.547 1 96.81 297 LYS A N 1
ATOM 2377 C CA . LYS A 1 297 ? -5.988 36.781 5.551 1 96.81 297 LYS A CA 1
ATOM 2378 C C . LYS A 1 297 ? -4.5 36.656 5.238 1 96.81 297 LYS A C 1
ATOM 2380 O O . LYS A 1 297 ? -3.795 37.656 5.133 1 96.81 297 LYS A O 1
ATOM 2385 N N . TYR A 1 298 ? -4.059 35.469 5 1 96.38 298 TYR A N 1
ATOM 2386 C CA . TYR A 1 298 ? -2.625 35.25 4.836 1 96.38 298 TYR A CA 1
ATOM 2387 C C . TYR A 1 298 ? -2.176 35.625 3.428 1 96.38 298 TYR A C 1
ATOM 2389 O O . TYR A 1 298 ? -1.008 35.969 3.209 1 96.38 298 TYR A O 1
ATOM 2397 N N . SER A 1 299 ? -3.084 35.5 2.482 1 96.38 299 SER A N 1
ATOM 2398 C CA . SER A 1 299 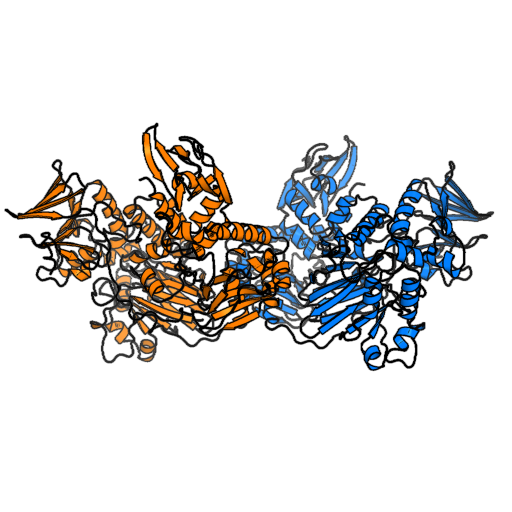? -2.758 36.062 1.172 1 96.38 299 SER A CA 1
ATOM 2399 C C . SER A 1 299 ? -2.477 37.562 1.257 1 96.38 299 SER A C 1
ATOM 2401 O O . SER A 1 299 ? -1.532 38.031 0.637 1 96.38 299 SER A O 1
ATOM 2403 N N . ALA A 1 300 ? -3.275 38.25 2.021 1 96.06 300 ALA A N 1
ATOM 2404 C CA . ALA A 1 300 ? -3.07 39.656 2.221 1 96.06 300 ALA A CA 1
ATOM 2405 C C . ALA A 1 300 ? -1.771 39.938 2.975 1 96.06 300 ALA A C 1
ATOM 2407 O O . ALA A 1 300 ? -1.053 40.906 2.668 1 96.06 300 ALA A O 1
ATOM 2408 N N . LEU A 1 301 ? -1.445 39.125 3.877 1 95 301 LEU A N 1
ATOM 2409 C CA . LEU A 1 301 ? -0.258 39.312 4.707 1 95 301 LEU A CA 1
ATOM 2410 C C . LEU A 1 301 ? 1.01 39.031 3.91 1 95 301 LEU A C 1
ATOM 2412 O O . LEU A 1 301 ? 2.021 39.719 4.074 1 95 301 LEU A O 1
ATOM 2416 N N . THR A 1 302 ? 0.978 38.031 3 1 91.81 302 THR A N 1
ATOM 2417 C CA . THR A 1 302 ? 2.178 37.531 2.34 1 91.81 302 THR A CA 1
ATOM 2418 C C . THR A 1 302 ? 2.275 38.062 0.915 1 91.81 302 THR A C 1
ATOM 2420 O O . THR A 1 302 ? 3.332 37.969 0.284 1 91.81 302 THR A O 1
ATOM 2423 N N . LYS A 1 303 ? 1.17 38.469 0.375 1 91.06 303 LYS A N 1
ATOM 2424 C CA . LYS A 1 303 ? 1.048 38.875 -1.021 1 91.06 303 LYS A CA 1
ATOM 2425 C C . LYS A 1 303 ? 1.204 37.688 -1.961 1 91.06 303 LYS A C 1
ATOM 2427 O O . LYS A 1 303 ? 1.574 37.844 -3.125 1 91.06 303 LYS A O 1
ATOM 2432 N N . ILE A 1 304 ? 1.01 36.5 -1.402 1 91.31 304 ILE A N 1
ATOM 2433 C CA . ILE A 1 304 ? 0.977 35.281 -2.197 1 91.31 304 ILE A CA 1
ATOM 2434 C C . ILE A 1 304 ? -0.469 34.906 -2.531 1 91.31 304 ILE A C 1
ATOM 2436 O O . ILE A 1 304 ? -1.34 34.938 -1.658 1 91.31 304 ILE A O 1
ATOM 2440 N N . PRO A 1 305 ? -0.694 34.531 -3.791 1 94.06 305 PRO A N 1
ATOM 2441 C CA . PRO A 1 305 ? -2.068 34.188 -4.16 1 94.06 305 PRO A CA 1
ATOM 2442 C C . PRO A 1 305 ? -2.625 33.031 -3.34 1 94.06 305 PRO A C 1
ATOM 2444 O O . PRO A 1 305 ? -1.885 32.094 -2.986 1 94.06 305 PRO A O 1
ATOM 2447 N N . LYS A 1 306 ? -3.898 33.031 -3.115 1 96.31 306 LYS A N 1
ATOM 2448 C CA . LYS A 1 306 ? -4.586 32.031 -2.287 1 96.31 306 LYS A CA 1
ATOM 2449 C C . LYS A 1 306 ? -4.32 30.625 -2.781 1 96.31 306 LYS A C 1
ATOM 2451 O O . LYS A 1 306 ? -4.043 29.734 -1.984 1 96.31 306 LYS A O 1
ATOM 2456 N N . LYS A 1 307 ? -4.426 30.453 -4.07 1 94.5 307 LYS A N 1
ATOM 2457 C CA . LYS A 1 307 ? -4.254 29.125 -4.648 1 94.5 307 LYS A CA 1
ATOM 2458 C C . LYS A 1 307 ? -2.863 28.578 -4.352 1 94.5 307 LYS A C 1
ATOM 2460 O O . LYS A 1 307 ? -2.711 27.391 -4.062 1 94.5 307 LYS A O 1
ATOM 2465 N N . GLU A 1 308 ? -1.906 29.391 -4.398 1 91.75 308 GLU A N 1
ATOM 2466 C CA . GLU A 1 308 ? -0.531 28.984 -4.125 1 91.75 308 GLU A CA 1
ATOM 2467 C C . GLU A 1 308 ? -0.326 28.703 -2.641 1 91.75 308 GLU A C 1
ATOM 2469 O O . GLU A 1 308 ? 0.404 27.766 -2.277 1 91.75 308 GLU A O 1
ATOM 2474 N N . LEU A 1 309 ? -0.965 29.484 -1.79 1 95 309 LEU A N 1
ATOM 2475 C CA . LEU A 1 309 ? -0.882 29.234 -0.354 1 95 309 LEU A CA 1
ATOM 2476 C C . LEU A 1 309 ? -1.494 27.891 0.004 1 95 309 LEU A C 1
ATOM 2478 O O . LEU A 1 309 ? -0.947 27.156 0.83 1 95 309 LEU A O 1
ATOM 2482 N N . GLN A 1 310 ? -2.576 27.641 -0.642 1 96.19 310 GLN A N 1
ATOM 2483 C CA . GLN A 1 310 ? -3.283 26.391 -0.35 1 96.19 310 GLN A CA 1
ATOM 2484 C C . GLN A 1 310 ? -2.441 25.188 -0.734 1 96.19 310 GLN A C 1
ATOM 2486 O O . GLN A 1 310 ? -2.574 24.109 -0.135 1 96.19 310 GLN A O 1
ATOM 2491 N N . GLU A 1 311 ? -1.548 25.297 -1.657 1 94.44 311 GLU A N 1
ATOM 2492 C CA . GLU A 1 311 ? -0.703 24.188 -2.113 1 94.44 311 GLU A CA 1
ATOM 2493 C C . GLU A 1 311 ? 0.343 23.828 -1.064 1 94.44 311 GLU A C 1
ATOM 2495 O O . GLU A 1 311 ? 0.97 22.766 -1.146 1 94.44 311 GLU A O 1
ATOM 2500 N N . LEU A 1 312 ? 0.486 24.625 -0.045 1 95.94 312 LEU A N 1
ATOM 2501 C CA . LEU A 1 312 ? 1.531 24.422 0.951 1 95.94 312 LEU A CA 1
ATOM 2502 C C . LEU A 1 312 ? 1.11 23.375 1.97 1 95.94 312 LEU A C 1
ATOM 2504 O O . LEU A 1 312 ? 1.932 22.906 2.764 1 95.94 312 LEU A O 1
ATOM 2508 N N . PHE A 1 313 ? -0.154 23 1.975 1 97.31 313 PHE A N 1
ATOM 2509 C CA . PHE A 1 313 ? -0.691 22 2.898 1 97.31 313 PHE A CA 1
ATOM 2510 C C . PHE A 1 313 ? -1.839 21.234 2.256 1 97.31 313 PHE A C 1
ATOM 2512 O O . PHE A 1 313 ? -2.301 21.594 1.17 1 97.31 313 PHE A O 1
ATOM 2519 N N . HIS A 1 314 ? -2.195 20.094 2.84 1 95.88 314 HIS A N 1
ATOM 2520 C CA . HIS A 1 314 ? -3.398 19.375 2.445 1 95.88 314 HIS A CA 1
ATOM 2521 C C . HIS A 1 314 ? -4.625 19.906 3.174 1 95.88 314 HIS A C 1
ATOM 2523 O O . HIS A 1 314 ? -4.656 19.938 4.406 1 95.88 314 HIS A O 1
ATOM 2529 N N . PHE A 1 315 ? -5.594 20.359 2.408 1 97.25 315 PHE A N 1
ATOM 2530 C CA . PHE A 1 315 ? -6.836 20.844 3 1 97.25 315 PHE A CA 1
ATOM 2531 C C . PHE A 1 315 ? -7.895 19.75 3.012 1 97.25 315 PHE A C 1
ATOM 2533 O O . PHE A 1 315 ? -8.25 19.219 1.96 1 97.25 315 PHE A O 1
ATOM 2540 N N . GLN A 1 316 ? -8.344 19.406 4.164 1 95.56 316 GLN A N 1
ATOM 2541 C CA . GLN A 1 316 ? -9.469 18.484 4.328 1 95.56 316 GLN A CA 1
ATOM 2542 C C . GLN A 1 316 ? -10.703 19.219 4.859 1 95.56 316 GLN A C 1
ATOM 2544 O O . GLN A 1 316 ? -10.781 19.516 6.055 1 95.56 316 GLN A O 1
ATOM 2549 N N . PRO A 1 317 ? -11.672 19.453 4.062 1 95.94 317 PRO A N 1
ATOM 2550 C CA . PRO A 1 317 ? -12.844 20.203 4.508 1 95.94 317 PRO A CA 1
ATOM 2551 C C . PRO A 1 317 ? -13.68 19.438 5.535 1 95.94 317 PRO A C 1
ATOM 2553 O O . PRO A 1 317 ? -13.898 18.234 5.383 1 95.94 317 PRO A O 1
ATOM 2556 N N . ILE A 1 318 ? -14.086 20.125 6.492 1 96.38 318 ILE A N 1
ATOM 2557 C CA . ILE A 1 318 ? -15.008 19.625 7.504 1 96.38 318 ILE A CA 1
ATOM 2558 C C . ILE A 1 318 ? -16.438 19.766 7.004 1 96.38 318 ILE A C 1
ATOM 2560 O O . ILE A 1 318 ? -16.844 20.844 6.566 1 96.38 318 ILE A O 1
ATOM 2564 N N . ILE A 1 319 ? -17.141 18.75 7.016 1 94.62 319 ILE A N 1
ATOM 2565 C CA . ILE A 1 319 ? -18.562 18.766 6.746 1 94.62 319 ILE A CA 1
ATOM 2566 C C . ILE A 1 319 ? -19.344 18.422 8.023 1 94.62 319 ILE A C 1
ATOM 2568 O O . ILE A 1 319 ? -19.234 17.312 8.547 1 94.62 319 ILE A O 1
ATOM 2572 N N . ILE A 1 320 ? -20.125 19.359 8.461 1 96.88 320 ILE A N 1
ATOM 2573 C CA . ILE A 1 320 ? -20.859 19.172 9.695 1 96.88 320 ILE A CA 1
ATOM 2574 C C . ILE A 1 320 ? -21.969 18.141 9.492 1 96.88 320 ILE A C 1
ATOM 2576 O O . ILE A 1 320 ? -22.719 18.203 8.516 1 96.88 320 ILE A O 1
ATOM 2580 N N . GLY A 1 321 ? -22.031 17.219 10.414 1 93.56 321 GLY A N 1
ATOM 2581 C CA . GLY A 1 321 ? -22.953 16.109 10.289 1 93.56 321 GLY A CA 1
ATOM 2582 C C . GLY A 1 321 ? -22.312 14.852 9.75 1 93.56 321 GLY A C 1
ATOM 2583 O O . GLY A 1 321 ? -22.891 13.766 9.867 1 93.56 321 GLY A O 1
ATOM 2584 N N . LYS A 1 322 ? -21.234 15 9.172 1 90 322 LYS A N 1
ATOM 2585 C CA . LYS A 1 322 ? -20.453 13.867 8.695 1 90 322 LYS A CA 1
ATOM 2586 C C . LYS A 1 322 ? -19.234 13.625 9.57 1 90 322 LYS A C 1
ATOM 2588 O O . LYS A 1 322 ? -18.375 14.508 9.703 1 90 322 LYS A O 1
ATOM 2593 N N . ALA A 1 323 ? -19.172 12.422 10.07 1 90.81 323 ALA A N 1
ATOM 2594 C CA . ALA A 1 323 ? -18.031 12.094 10.922 1 90.81 323 ALA A CA 1
ATOM 2595 C C . ALA A 1 323 ? -16.734 12.102 10.125 1 90.81 323 ALA A C 1
ATOM 2597 O O . ALA A 1 323 ? -16.703 11.648 8.977 1 90.81 323 ALA A O 1
ATOM 2598 N N . THR A 1 324 ? -15.68 12.641 10.703 1 92.31 324 THR A N 1
ATOM 2599 C CA . THR A 1 324 ? -14.336 12.656 10.133 1 92.31 324 THR A CA 1
ATOM 2600 C C . THR A 1 324 ? -13.391 11.789 10.953 1 92.31 324 THR A C 1
ATOM 2602 O O . THR A 1 324 ? -13.305 11.938 12.18 1 92.31 324 THR A O 1
ATOM 2605 N N . MET A 1 325 ? -12.703 10.891 10.258 1 91.25 325 MET A N 1
ATOM 2606 C CA . MET A 1 325 ? -11.742 10.047 10.961 1 91.25 325 MET A CA 1
ATOM 2607 C C . MET A 1 325 ? -10.344 10.656 10.906 1 91.25 325 MET A C 1
ATOM 2609 O O . MET A 1 325 ? -9.82 10.938 9.828 1 91.25 325 MET A O 1
ATOM 2613 N N . ILE A 1 326 ? -9.766 10.922 12.078 1 94.69 326 ILE A N 1
ATOM 2614 C CA . ILE A 1 326 ? -8.391 11.398 12.188 1 94.69 326 ILE A CA 1
ATOM 2615 C C . ILE A 1 326 ? -7.613 10.508 13.156 1 94.69 326 ILE A C 1
ATOM 2617 O O . ILE A 1 326 ? -7.965 10.406 14.336 1 94.69 326 ILE A O 1
ATOM 2621 N N . ASN A 1 327 ? -6.551 9.852 12.695 1 93.31 327 ASN A N 1
ATOM 2622 C CA . ASN A 1 327 ? -5.691 8.977 13.484 1 93.31 327 ASN A CA 1
ATOM 2623 C C . ASN A 1 327 ? -6.504 7.938 14.258 1 93.31 327 ASN A C 1
ATOM 2625 O O . ASN A 1 327 ? -6.219 7.656 15.422 1 93.31 327 ASN A O 1
ATOM 2629 N N . GLY A 1 328 ? -7.562 7.555 13.727 1 91.38 328 GLY A N 1
ATOM 2630 C CA . GLY A 1 328 ? -8.367 6.492 14.312 1 91.38 328 GLY A CA 1
ATOM 2631 C C . GLY A 1 328 ? -9.523 7.012 15.148 1 91.38 328 GLY A C 1
ATOM 2632 O O . GLY A 1 328 ? -10.438 6.258 15.484 1 91.38 328 GLY A O 1
ATOM 2633 N N . GLY A 1 329 ? -9.531 8.281 15.508 1 94.94 329 GLY A N 1
ATOM 2634 C CA . GLY A 1 329 ? -10.625 8.891 16.25 1 94.94 329 GLY A CA 1
ATOM 2635 C C . GLY A 1 329 ? -11.734 9.414 15.344 1 94.94 329 GLY A C 1
ATOM 2636 O O . GLY A 1 329 ? -11.469 9.898 14.242 1 94.94 329 GLY A O 1
ATOM 2637 N N . GLU A 1 330 ? -12.945 9.266 15.852 1 95 330 GLU A N 1
ATOM 2638 C CA . GLU A 1 330 ? -14.109 9.773 15.133 1 95 330 GLU A CA 1
ATOM 2639 C C . GLU A 1 330 ? -14.469 11.188 15.594 1 95 330 GLU A C 1
ATOM 2641 O O . GLU A 1 330 ? -14.945 11.375 16.719 1 95 330 GLU A O 1
ATOM 2646 N N . PHE A 1 331 ? -14.312 12.148 14.703 1 97.5 331 PHE A N 1
ATOM 2647 C CA . PHE A 1 331 ? -14.531 13.547 15.055 1 97.5 331 PHE A CA 1
ATOM 2648 C C . PHE A 1 331 ? -15.844 14.055 14.477 1 97.5 331 PHE A C 1
ATOM 2650 O O . PHE A 1 331 ? -16.172 13.758 13.32 1 97.5 331 PHE A O 1
ATOM 2657 N N . ASN A 1 332 ? -16.594 14.703 15.289 1 97.25 332 ASN A N 1
ATOM 2658 C CA . ASN A 1 332 ? -17.781 15.438 14.891 1 97.25 332 ASN A CA 1
ATOM 2659 C C . ASN A 1 332 ? -17.656 16.922 15.203 1 97.25 332 ASN A C 1
ATOM 2661 O O . ASN A 1 332 ? -17.406 17.312 16.344 1 97.25 332 ASN A O 1
ATOM 2665 N N . PHE A 1 333 ? -17.844 17.688 14.18 1 98.25 333 PHE A N 1
ATOM 2666 C CA . PHE A 1 333 ? -17.625 19.125 14.32 1 98.25 333 PHE A CA 1
ATOM 2667 C C . PHE A 1 333 ? -18.953 19.875 14.359 1 98.25 333 PHE A C 1
ATOM 2669 O O . PHE A 1 333 ? -19.984 19.359 13.953 1 98.25 333 PHE A O 1
ATOM 2676 N N . HIS A 1 334 ? -18.953 21.062 14.914 1 98.06 334 HIS A N 1
ATOM 2677 C CA . HIS A 1 334 ? -20.094 21.969 14.953 1 98.06 334 HIS A CA 1
ATOM 2678 C C . HIS A 1 334 ? -19.641 23.422 15.008 1 98.06 334 HIS A C 1
ATOM 2680 O O . HIS A 1 334 ? -18.516 23.703 15.43 1 98.06 334 HIS A O 1
ATOM 2686 N N . TYR A 1 335 ? -20.484 24.344 14.555 1 98 335 TYR A N 1
ATOM 2687 C CA . TYR A 1 335 ? -20.172 25.766 14.727 1 98 335 TYR A CA 1
ATOM 2688 C C . TYR A 1 335 ? -20.469 26.219 16.156 1 98 335 TYR A C 1
ATOM 2690 O O . TYR A 1 335 ? -21.547 25.922 16.688 1 98 335 TYR A O 1
ATOM 2698 N N . ALA A 1 336 ? -19.547 26.922 16.766 1 97.94 336 ALA A N 1
ATOM 2699 C CA . ALA A 1 336 ? -19.719 27.562 18.078 1 97.94 336 ALA A CA 1
ATOM 2700 C C . ALA A 1 336 ? -20.422 28.906 17.938 1 97.94 336 ALA A C 1
ATOM 2702 O O . ALA A 1 336 ? -20.641 29.391 16.828 1 97.94 336 ALA A O 1
ATOM 2703 N N . LEU A 1 337 ? -20.922 29.375 19.062 1 97.56 337 LEU A N 1
ATOM 2704 C CA . LEU A 1 337 ? -21.484 30.719 19.125 1 97.56 337 LEU A CA 1
ATOM 2705 C C . LEU A 1 337 ? -20.406 31.734 19.469 1 97.56 337 LEU A C 1
ATOM 2707 O O . LEU A 1 337 ? -19.953 31.797 20.609 1 97.56 337 LEU A O 1
ATOM 2711 N N . HIS A 1 338 ? -20.031 32.562 18.5 1 96.19 338 HIS A N 1
ATOM 2712 C CA . HIS A 1 338 ? -18.891 33.469 18.641 1 96.19 338 HIS A CA 1
ATOM 2713 C C . HIS A 1 338 ? -18.969 34.594 17.625 1 96.19 338 HIS A C 1
ATOM 2715 O O . HIS A 1 338 ? -19.875 34.625 16.781 1 96.19 338 HIS A O 1
ATOM 2721 N N . SER A 1 339 ? -18.094 35.562 17.734 1 94.19 339 SER A N 1
ATOM 2722 C CA . SER A 1 339 ? -18.141 36.781 16.969 1 94.19 339 SER A CA 1
ATOM 2723 C C . SER A 1 339 ? -17.797 36.531 15.508 1 94.19 339 SER A C 1
ATOM 2725 O O . SER A 1 339 ? -18.172 37.312 14.633 1 94.19 339 SER A O 1
ATOM 2727 N N . ILE A 1 340 ? -17 35.594 15.164 1 95.31 340 ILE A N 1
ATOM 2728 C CA . ILE A 1 340 ? -16.734 35.125 13.812 1 95.31 340 ILE A CA 1
ATOM 2729 C C . ILE A 1 340 ? -16.938 33.594 13.734 1 95.31 340 ILE A C 1
ATOM 2731 O O . ILE A 1 340 ? -17.062 32.938 14.766 1 95.31 340 ILE A O 1
ATOM 2735 N N . PRO A 1 341 ? -17.062 33.031 12.539 1 96.56 341 PRO A N 1
ATOM 2736 C CA . PRO A 1 341 ? -17.266 31.594 12.461 1 96.56 341 PRO A CA 1
ATOM 2737 C C . PRO A 1 341 ? -16.156 30.812 13.172 1 96.56 341 PRO A C 1
ATOM 2739 O O . PRO A 1 341 ? -14.984 30.938 12.82 1 96.56 341 PRO A O 1
ATOM 2742 N N . SER A 1 342 ? -16.484 30.078 14.164 1 97.12 342 SER A N 1
ATOM 2743 C CA . SER A 1 342 ? -15.617 29.234 14.969 1 97.12 342 SER A CA 1
ATOM 2744 C C . SER A 1 342 ? -16.172 27.812 15.094 1 97.12 342 SER A C 1
ATOM 2746 O O . SER A 1 342 ? -17.375 27.625 15.195 1 97.12 342 SER A O 1
ATOM 2748 N N . VAL A 1 343 ? -15.305 26.891 15.086 1 98 343 VAL A N 1
ATOM 2749 C CA . VAL A 1 343 ? -15.758 25.5 15.031 1 98 343 VAL A CA 1
ATOM 2750 C C . VAL A 1 343 ? -15.273 24.75 16.266 1 98 343 VAL A C 1
ATOM 2752 O O . VAL A 1 343 ? -14.078 24.75 16.562 1 98 343 VAL A O 1
ATOM 2755 N N . GLY A 1 344 ? -16.219 24.156 17.031 1 98.31 344 GLY A N 1
ATOM 2756 C CA . GLY A 1 344 ? -15.906 23.188 18.062 1 98.31 344 GLY A CA 1
ATOM 2757 C C . GLY A 1 344 ? -16.031 21.75 17.578 1 98.31 344 GLY A C 1
ATOM 2758 O O . GLY A 1 344 ? -16.422 21.5 16.438 1 98.31 344 GLY A O 1
ATOM 2759 N N . PHE A 1 345 ? -15.609 20.781 18.422 1 98.69 345 PHE A N 1
ATOM 2760 C CA . PHE A 1 345 ? -15.703 19.391 17.984 1 98.69 345 PHE A CA 1
ATOM 2761 C C . PHE A 1 345 ? -15.703 18.438 19.188 1 98.69 345 PHE A C 1
ATOM 2763 O O . PHE A 1 345 ? -15.367 18.844 20.297 1 98.69 345 PHE A O 1
ATOM 2770 N N . GLU A 1 346 ? -16.141 17.312 19.031 1 98.44 346 GLU A N 1
ATOM 2771 C CA . GLU A 1 346 ? -15.969 16.172 19.922 1 98.44 346 GLU A CA 1
ATOM 2772 C C . GLU A 1 346 ? -15.367 14.984 19.172 1 98.44 346 GLU A C 1
ATOM 2774 O O . GLU A 1 346 ? -15.414 14.922 17.938 1 98.44 346 GLU A O 1
ATOM 2779 N N . PHE A 1 347 ? -14.695 14.094 19.844 1 97.88 347 PHE A N 1
ATOM 2780 C CA . PHE A 1 347 ? -14.25 12.867 19.203 1 97.88 347 PHE A CA 1
ATOM 2781 C C . PHE A 1 347 ? -14.43 11.672 20.125 1 97.88 347 PHE A C 1
ATOM 2783 O O . PHE A 1 347 ? -14.594 11.836 21.344 1 97.88 347 PHE A O 1
ATOM 2790 N N . PHE A 1 348 ? -14.586 10.578 19.547 1 96.5 348 PHE A N 1
ATOM 2791 C CA . PHE A 1 348 ? -14.68 9.281 20.219 1 96.5 348 PHE A CA 1
ATOM 2792 C C . PHE A 1 348 ? -13.539 8.367 19.797 1 96.5 348 PHE A C 1
ATOM 2794 O O . PHE A 1 348 ? -13.18 8.32 18.609 1 96.5 348 PHE A O 1
ATOM 2801 N N . PHE A 1 349 ? -12.898 7.719 20.719 1 96.12 349 PHE A N 1
ATOM 2802 C CA . PHE A 1 349 ? -11.828 6.758 20.469 1 96.12 349 PHE A CA 1
ATOM 2803 C C . PHE A 1 349 ? -11.805 5.676 21.531 1 96.12 349 PHE A C 1
ATOM 2805 O O . PHE A 1 349 ? -11.562 5.965 22.703 1 96.12 349 PHE A O 1
ATOM 2812 N N . GLN A 1 350 ? -12.031 4.41 21.109 1 94.62 350 GLN A N 1
ATOM 2813 C CA . GLN A 1 350 ? -12.164 3.307 22.047 1 94.62 350 GLN A CA 1
ATOM 2814 C C . GLN A 1 350 ? -13.172 3.637 23.141 1 94.62 350 GLN A C 1
ATOM 2816 O O . GLN A 1 350 ? -14.328 3.949 22.859 1 94.62 350 GLN A O 1
ATOM 2821 N N . ASP A 1 351 ? -12.812 3.676 24.453 1 96.31 351 ASP A N 1
ATOM 2822 C CA . ASP A 1 351 ? -13.758 3.91 25.531 1 96.31 351 ASP A CA 1
ATOM 2823 C C . ASP A 1 351 ? -13.68 5.352 26.031 1 96.31 351 ASP A C 1
ATOM 2825 O O . ASP A 1 351 ? -14.141 5.66 27.125 1 96.31 351 ASP A O 1
ATOM 2829 N N . GLN A 1 352 ? -13.133 6.293 25.219 1 96.69 352 GLN A N 1
ATOM 2830 C CA . GLN A 1 352 ? -12.977 7.684 25.641 1 96.69 352 GLN A CA 1
ATOM 2831 C C . GLN A 1 352 ? -13.758 8.625 24.719 1 96.69 352 GLN A C 1
ATOM 2833 O O . GLN A 1 352 ? -14.055 8.273 23.578 1 96.69 352 GLN A O 1
ATOM 2838 N N . SER A 1 353 ? -14.156 9.688 25.281 1 97.88 353 SER A N 1
ATOM 2839 C CA . SER A 1 353 ? -14.828 10.766 24.562 1 97.88 353 SER A CA 1
ATOM 2840 C C . SER A 1 353 ? -14.312 12.125 25.016 1 97.88 353 SER A C 1
ATOM 2842 O O . SER A 1 353 ? -13.969 12.32 26.172 1 97.88 353 SER A O 1
ATOM 2844 N N . PHE A 1 354 ? -14.125 12.969 24.094 1 98.12 354 PHE A N 1
ATOM 2845 C CA . PHE A 1 354 ? -13.562 14.297 24.297 1 98.12 354 PHE A CA 1
ATOM 2846 C C . PHE A 1 354 ? -14.414 15.352 23.609 1 98.12 354 PHE A C 1
ATOM 2848 O O . PHE A 1 354 ? -14.93 15.125 22.5 1 98.12 354 PHE A O 1
ATOM 2855 N N . ILE A 1 355 ? -14.641 16.531 24.25 1 98.31 355 ILE A N 1
ATOM 2856 C CA . ILE A 1 355 ? -15.297 17.656 23.594 1 98.31 355 ILE A CA 1
ATOM 2857 C C . ILE A 1 355 ? -14.516 18.938 23.828 1 98.31 355 ILE A C 1
ATOM 2859 O O . ILE A 1 355 ? -14 19.156 24.938 1 98.31 355 ILE A O 1
ATOM 2863 N N . TYR A 1 356 ? -14.336 19.719 22.828 1 98.62 356 TYR A N 1
ATOM 2864 C CA . TYR A 1 356 ? -13.734 21.047 22.859 1 98.62 356 TYR A CA 1
ATOM 2865 C C . TYR A 1 356 ? -14.688 22.094 22.312 1 98.62 356 TYR A C 1
ATOM 2867 O O . TYR A 1 356 ? -15.172 21.969 21.172 1 98.62 356 TYR A O 1
ATOM 2875 N N . THR A 1 357 ? -14.891 23.109 23.031 1 98.06 357 THR A N 1
ATOM 2876 C CA . THR A 1 357 ? -15.938 24.078 22.688 1 98.06 357 THR A CA 1
ATOM 2877 C C . THR A 1 357 ? -15.414 25.109 21.688 1 98.06 357 THR A C 1
ATOM 2879 O O . THR A 1 357 ? -16.203 25.828 21.062 1 98.06 357 THR A O 1
ATOM 2882 N N . SER A 1 358 ? -14.086 25.188 21.484 1 97.44 358 SER A N 1
ATOM 2883 C CA . SER A 1 358 ? -13.531 26.375 20.844 1 97.44 358 SER A CA 1
ATOM 2884 C C . SER A 1 358 ? -13.992 27.656 21.547 1 97.44 358 SER A C 1
ATOM 2886 O O . SER A 1 358 ? -14.422 27.609 22.703 1 97.44 358 SER A O 1
ATOM 2888 N N . ASP A 1 359 ? -13.727 28.844 20.922 1 97.06 359 ASP A N 1
ATOM 2889 C CA . ASP A 1 359 ? -14.344 30.047 21.453 1 97.06 359 ASP A CA 1
ATOM 2890 C C . ASP A 1 359 ? -15.867 30 21.312 1 97.06 359 ASP A C 1
ATOM 2892 O O . ASP A 1 359 ? -16.391 29.75 20.219 1 97.06 359 ASP A O 1
ATOM 2896 N N . HIS A 1 360 ? -16.547 30.094 22.422 1 97.25 360 HIS A N 1
ATOM 2897 C CA . HIS A 1 360 ? -17.984 29.797 22.469 1 97.25 360 HIS A CA 1
ATOM 2898 C C . HIS A 1 360 ? -18.641 30.484 23.656 1 97.25 360 HIS A C 1
ATOM 2900 O O . HIS A 1 360 ? -18.078 30.54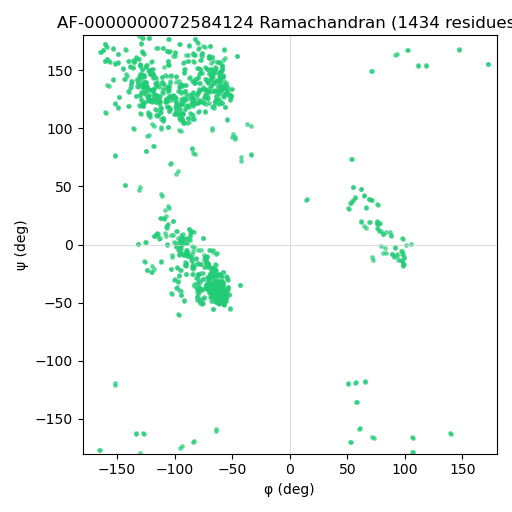7 24.75 1 97.25 360 HIS A O 1
ATOM 2906 N N . LEU A 1 361 ? -19.75 31.047 23.422 1 97.25 361 LEU A N 1
ATOM 2907 C CA . LEU A 1 361 ? -20.609 31.531 24.5 1 97.25 361 LEU A CA 1
ATOM 2908 C C . LEU A 1 361 ? -21.656 30.484 24.891 1 97.25 361 LEU A C 1
ATOM 2910 O O . LEU A 1 361 ? -22.719 30.406 24.281 1 97.25 361 LEU A O 1
ATOM 2914 N N . ASN A 1 362 ? -21.344 29.75 25.953 1 96.5 362 ASN A N 1
ATOM 2915 C CA . ASN A 1 362 ? -22.203 28.656 26.406 1 96.5 362 ASN A CA 1
ATOM 2916 C C . ASN A 1 362 ? -23 29.062 27.641 1 96.5 362 ASN A C 1
ATOM 2918 O O . ASN A 1 362 ? -22.828 28.469 28.719 1 96.5 362 ASN A O 1
ATOM 2922 N N . GLU A 1 363 ? -23.922 29.922 27.547 1 94.94 363 GLU A N 1
ATOM 2923 C CA . GLU A 1 363 ? -24.766 30.375 28.656 1 94.94 363 GLU A CA 1
ATOM 2924 C C . GLU A 1 363 ? -26.25 30.297 28.281 1 94.94 363 GLU A C 1
ATOM 2926 O O . GLU A 1 363 ? -26.75 31.141 27.547 1 94.94 363 GLU A O 1
ATOM 2931 N N . PRO A 1 364 ? -26.891 29.422 28.938 1 95.75 364 PRO A N 1
ATOM 2932 C CA . PRO A 1 364 ? -28.297 29.156 28.578 1 95.75 364 PRO A CA 1
ATOM 2933 C C . PRO A 1 364 ? -29.172 30.391 28.656 1 95.75 364 PRO A C 1
ATOM 2935 O O . PRO A 1 364 ? -30.047 30.594 27.812 1 95.75 364 PRO A O 1
ATOM 2938 N N . GLU A 1 365 ? -28.984 31.219 29.656 1 95.25 365 GLU A N 1
ATOM 2939 C CA . GLU A 1 365 ? -29.797 32.438 29.797 1 95.25 365 GLU A CA 1
ATOM 2940 C C . GLU A 1 365 ? -29.625 33.344 28.609 1 95.25 365 GLU A C 1
ATOM 2942 O O . GLU A 1 365 ? -30.594 33.938 28.141 1 95.25 365 GLU A O 1
ATOM 2947 N N . ILE A 1 366 ? -28.453 33.469 28.188 1 96.06 366 ILE A N 1
ATOM 2948 C CA . ILE A 1 366 ? -28.172 34.312 27.031 1 96.06 366 ILE A CA 1
ATOM 2949 C C . ILE A 1 366 ? -28.734 33.688 25.766 1 96.06 366 ILE A C 1
ATOM 2951 O O . ILE A 1 366 ? -29.266 34.375 24.891 1 96.06 366 ILE A O 1
ATOM 2955 N N . HIS A 1 367 ? -28.672 32.312 25.672 1 97.56 367 HIS A N 1
ATOM 2956 C CA . HIS A 1 367 ? -29.25 31.609 24.531 1 97.56 367 HIS A CA 1
ATOM 2957 C C . HIS A 1 367 ? -30.75 31.859 24.453 1 97.56 367 HIS A C 1
ATOM 2959 O O . HIS A 1 367 ? -31.281 32.062 23.359 1 97.56 367 HIS A O 1
ATOM 2965 N N . ASP A 1 368 ? -31.359 31.844 25.609 1 97.94 368 ASP A N 1
ATOM 2966 C CA . ASP A 1 368 ? -32.812 32.094 25.656 1 97.94 368 ASP A CA 1
ATOM 2967 C C . ASP A 1 368 ? -33.156 33.469 25.156 1 97.94 368 ASP A C 1
ATOM 2969 O O . ASP A 1 368 ? -34.125 33.656 24.406 1 97.94 368 ASP A O 1
ATOM 2973 N N . LYS A 1 369 ? -32.375 34.438 25.625 1 97.44 369 LYS A N 1
ATOM 2974 C CA . LYS A 1 369 ? -32.594 35.812 25.203 1 97.44 369 LYS A CA 1
ATOM 2975 C C . LYS A 1 369 ? -32.375 35.938 23.688 1 97.44 369 LYS A C 1
ATOM 2977 O O . LYS A 1 369 ? -33.156 36.625 23.016 1 97.44 369 LYS A O 1
ATOM 2982 N N . MET A 1 370 ? -31.359 35.375 23.156 1 97.44 370 MET A N 1
ATOM 2983 C CA . MET A 1 370 ? -31.047 35.438 21.734 1 97.44 370 MET A CA 1
ATOM 2984 C C . MET A 1 370 ? -32.156 34.781 20.906 1 97.44 370 MET A C 1
ATOM 2986 O O . MET A 1 370 ? -32.469 35.219 19.812 1 97.44 370 MET A O 1
ATOM 2990 N N . TYR A 1 371 ? -32.656 33.656 21.438 1 97.94 371 TYR A N 1
ATOM 2991 C CA . TYR A 1 371 ? -33.781 32.969 20.766 1 97.94 371 TYR A CA 1
ATOM 2992 C C . TYR A 1 371 ? -35 33.844 20.75 1 97.94 371 TYR A C 1
ATOM 2994 O O . TYR A 1 371 ? -35.656 33.969 19.719 1 97.94 371 TYR A O 1
ATOM 3002 N N . ALA A 1 372 ? -35.281 34.469 21.875 1 97.94 372 ALA A N 1
ATOM 3003 C CA . ALA A 1 372 ? -36.438 35.344 21.984 1 97.94 372 ALA A CA 1
ATOM 3004 C C . ALA A 1 372 ? -36.312 36.531 21.031 1 97.94 372 ALA A C 1
ATOM 3006 O O . ALA A 1 372 ? -37.312 37.031 20.516 1 97.94 372 ALA A O 1
ATOM 3007 N N . GLN A 1 373 ? -35.125 36.969 20.75 1 97.06 373 GLN A N 1
ATOM 3008 C CA . GLN A 1 373 ? -34.844 38.094 19.891 1 97.06 373 GLN A CA 1
ATOM 3009 C C . GLN A 1 373 ? -34.812 37.688 18.422 1 97.06 373 GLN A C 1
ATOM 3011 O O . GLN A 1 373 ? -34.625 38.5 17.531 1 97.06 373 GLN A O 1
ATOM 3016 N N . GLY A 1 374 ? -34.875 36.406 18.141 1 96.75 374 GLY A N 1
ATOM 3017 C CA . GLY A 1 374 ? -34.938 35.906 16.781 1 96.75 374 GLY A CA 1
ATOM 3018 C C . GLY A 1 374 ? -33.562 35.719 16.156 1 96.75 374 GLY A C 1
ATOM 3019 O O . GLY A 1 374 ? -33.438 35.469 14.953 1 96.75 374 GLY A O 1
ATOM 3020 N N . ILE A 1 375 ? -32.594 35.812 16.953 1 97.06 375 ILE A N 1
ATOM 3021 C CA . ILE A 1 375 ? -31.234 35.688 16.469 1 97.06 375 ILE A CA 1
ATOM 3022 C C . ILE A 1 375 ? -30.891 34.219 16.25 1 97.06 375 ILE A C 1
ATOM 3024 O O . ILE A 1 375 ? -30.234 33.844 15.273 1 97.06 375 ILE A O 1
ATOM 3028 N N . LEU A 1 376 ? -31.312 33.344 17.156 1 97.88 376 LEU A N 1
ATOM 3029 C CA . LEU A 1 376 ? -31.125 31.906 17.047 1 97.88 376 LEU A CA 1
ATOM 3030 C C . LEU A 1 376 ? -32.375 31.234 16.516 1 97.88 376 LEU A C 1
ATOM 3032 O O . LEU A 1 376 ? -33.438 31.281 17.141 1 97.88 376 LEU A O 1
ATOM 3036 N N . PRO A 1 377 ? -32.219 30.594 15.367 1 97.31 377 PRO A N 1
ATOM 3037 C CA . PRO A 1 377 ? -33.344 29.719 14.984 1 97.31 377 PRO A CA 1
ATOM 3038 C C . PRO A 1 377 ? -33.625 28.656 16.047 1 97.31 377 PRO A C 1
ATOM 3040 O O . PRO A 1 377 ? -32.781 28.344 16.875 1 97.31 377 PRO A O 1
ATOM 3043 N N . GLU A 1 378 ? -34.844 28.109 16.031 1 97.12 378 GLU A N 1
ATOM 3044 C CA . GLU A 1 378 ? -35.25 27.156 17.062 1 97.12 378 GLU A CA 1
ATOM 3045 C C . GLU A 1 378 ? -34.312 25.969 17.156 1 97.12 378 GLU A C 1
ATOM 3047 O O . GLU A 1 378 ? -33.906 25.578 18.25 1 97.12 378 GLU A O 1
ATOM 3052 N N . SER A 1 379 ? -34 25.375 16.016 1 97.12 379 SER A N 1
ATOM 3053 C CA . SER A 1 379 ? -33.094 24.234 16.016 1 97.12 379 SER A CA 1
ATOM 3054 C C . SER A 1 379 ? -31.75 24.578 16.625 1 97.12 379 SER A C 1
ATOM 3056 O O . SER A 1 379 ? -31.156 23.75 17.328 1 97.12 379 SER A O 1
ATOM 3058 N N . ARG A 1 380 ? -31.297 25.781 16.344 1 97.75 380 ARG A N 1
ATOM 3059 C CA . ARG A 1 380 ? -30.016 26.25 16.859 1 97.75 380 ARG A CA 1
ATOM 3060 C C . ARG A 1 380 ? -30.062 26.469 18.375 1 97.75 380 ARG A C 1
ATOM 3062 O O . ARG A 1 380 ? -29.125 26.109 19.094 1 97.75 380 ARG A O 1
ATOM 3069 N N . TRP A 1 381 ? -31.156 27 18.828 1 97.88 381 TRP A N 1
ATOM 3070 C CA . TRP A 1 381 ? -31.391 27.188 20.25 1 97.88 381 TRP A CA 1
ATOM 3071 C C . TRP A 1 381 ? -31.438 25.844 20.969 1 97.88 381 TRP A C 1
ATOM 3073 O O . TRP A 1 381 ? -30.797 25.672 22.016 1 97.88 381 TRP A O 1
ATOM 3083 N N . LYS A 1 382 ? -32.094 24.891 20.422 1 97.62 382 LYS A N 1
ATOM 3084 C CA . LYS A 1 382 ? -32.219 23.562 21 1 97.62 382 LYS A CA 1
ATOM 3085 C C . LYS A 1 382 ? -30.859 22.859 21.031 1 97.62 382 LYS A C 1
ATOM 3087 O O . LYS A 1 382 ? -30.547 22.109 21.969 1 97.62 382 LYS A O 1
ATOM 3092 N N . PHE A 1 383 ? -30.125 23.047 19.984 1 97.44 383 PHE A N 1
ATOM 3093 C CA . PHE A 1 383 ? -28.797 22.469 19.891 1 97.44 383 PHE A CA 1
ATOM 3094 C C . PHE A 1 383 ? -27.938 22.891 21.094 1 97.44 383 PHE A C 1
ATOM 3096 O O . PHE A 1 383 ? -27.266 22.062 21.703 1 97.44 383 PHE A O 1
ATOM 3103 N N . PHE A 1 384 ? -27.984 24.188 21.438 1 97 384 PHE A N 1
ATOM 3104 C CA . PHE A 1 384 ? -27.188 24.703 22.547 1 97 384 PHE A CA 1
ATOM 3105 C C . PHE A 1 384 ? -27.688 24.156 23.875 1 97 384 PHE A C 1
ATOM 3107 O O . PHE A 1 384 ? -26.922 24.016 24.828 1 97 384 PHE A O 1
ATOM 3114 N N . LYS A 1 385 ? -28.922 23.797 23.938 1 95.31 385 LYS A N 1
ATOM 3115 C CA . LYS A 1 385 ? -29.516 23.281 25.172 1 95.31 385 LYS A CA 1
ATOM 3116 C C . LYS A 1 385 ? -29.047 21.859 25.438 1 95.31 385 LYS A C 1
ATOM 3118 O O . LYS A 1 385 ? -29.078 21.391 26.578 1 95.31 385 LYS A O 1
ATOM 3123 N N . GLU A 1 386 ? -28.578 21.219 24.5 1 95.19 386 GLU A N 1
ATOM 3124 C CA . GLU A 1 386 ? -28.203 19.812 24.594 1 95.19 386 GLU A CA 1
ATOM 3125 C C . GLU A 1 386 ? -26.672 19.656 24.656 1 95.19 386 GLU A C 1
ATOM 3127 O O . GLU A 1 386 ? -26.141 18.688 24.109 1 95.19 386 GLU A O 1
ATOM 3132 N N . PHE A 1 387 ? -26 20.562 25.203 1 95.69 387 PHE A N 1
ATOM 3133 C CA . PHE A 1 387 ? -24.547 20.422 25.328 1 95.69 387 PHE A CA 1
ATOM 3134 C C . PHE A 1 387 ? -24.203 19.109 26.031 1 95.69 387 PHE A C 1
ATOM 3136 O O . PHE A 1 387 ? -24.766 18.781 27.062 1 95.69 387 PHE A O 1
ATOM 3143 N N . PRO A 1 388 ? -23.297 18.297 25.547 1 96.19 388 PRO A N 1
ATOM 3144 C CA . PRO A 1 388 ? -23.031 16.938 26.047 1 96.19 388 PRO A CA 1
ATOM 3145 C C . PRO A 1 388 ? -22.094 16.938 27.25 1 96.19 388 PRO A C 1
ATOM 3147 O O . PRO A 1 388 ? -20.969 16.453 27.156 1 96.19 388 PRO A O 1
ATOM 3150 N N . TRP A 1 389 ? -22.594 17.25 28.406 1 97.12 389 TRP A N 1
ATOM 3151 C CA . TRP A 1 389 ? -21.828 17.328 29.641 1 97.12 389 TRP A CA 1
ATOM 3152 C C . TRP A 1 389 ? -21.375 15.938 30.094 1 97.12 389 TRP A C 1
ATOM 3154 O O . TRP A 1 389 ? -20.609 15.805 31.047 1 97.12 389 TRP A O 1
ATOM 3164 N N . GLU A 1 390 ? -21.812 14.852 29.391 1 95.81 390 GLU A N 1
ATOM 3165 C CA . GLU A 1 390 ? -21.531 13.477 29.812 1 95.81 390 GLU A CA 1
ATOM 3166 C C . GLU A 1 390 ? -20.219 12.977 29.203 1 95.81 390 GLU A C 1
ATOM 3168 O O . GLU A 1 390 ? -19.766 11.875 29.531 1 95.81 390 GLU A O 1
ATOM 3173 N N . ARG A 1 391 ? -19.641 13.758 28.312 1 97.12 391 ARG A N 1
ATOM 3174 C CA . ARG A 1 391 ? -18.344 13.336 27.766 1 97.12 391 ARG A CA 1
ATOM 3175 C C . ARG A 1 391 ? -17.312 13.172 28.875 1 97.12 391 ARG A C 1
ATOM 3177 O O . ARG A 1 391 ? -17.359 13.867 29.891 1 97.12 391 ARG A O 1
ATOM 3184 N N . ARG A 1 392 ? -16.328 12.312 28.641 1 96.38 392 ARG A N 1
ATOM 3185 C CA . ARG A 1 392 ? -15.383 11.945 29.672 1 96.38 392 ARG A CA 1
ATOM 3186 C C . ARG A 1 392 ? -14.359 13.047 29.891 1 96.38 392 ARG A C 1
ATOM 3188 O O . ARG A 1 392 ? -13.906 13.273 31.016 1 96.38 392 ARG A O 1
ATOM 3195 N N . ILE A 1 393 ? -13.914 13.688 28.844 1 96.38 393 ILE A N 1
ATOM 3196 C CA . ILE A 1 393 ? -12.969 14.797 28.906 1 96.38 393 ILE A CA 1
ATOM 3197 C C . ILE A 1 393 ? -13.578 16.031 28.25 1 96.38 393 ILE A C 1
ATOM 3199 O O . ILE A 1 393 ? -13.961 16 27.078 1 96.38 393 ILE A O 1
ATOM 3203 N N . ILE A 1 394 ? -13.648 17.109 29 1 97.81 394 ILE A N 1
ATOM 3204 C CA . ILE A 1 394 ? -14.258 18.344 28.484 1 97.81 394 ILE A CA 1
ATOM 3205 C C . ILE A 1 394 ? -13.25 19.484 28.547 1 97.81 394 ILE A C 1
ATOM 3207 O O . ILE A 1 394 ? -12.789 19.859 29.641 1 97.81 394 ILE A O 1
ATOM 3211 N N . TYR A 1 395 ? -12.82 19.953 27.484 1 97.75 395 TYR A N 1
ATOM 3212 C CA . TYR A 1 395 ? -12.078 21.203 27.344 1 97.75 395 TYR A CA 1
ATOM 3213 C C . TYR A 1 395 ? -13.016 22.359 27.016 1 97.75 395 TYR A C 1
ATOM 3215 O O . TYR A 1 395 ? -13.516 22.469 25.891 1 97.75 395 TYR A O 1
ATOM 3223 N N . HIS A 1 396 ? -13.258 23.203 27.906 1 98.12 396 HIS A N 1
ATOM 3224 C CA . HIS A 1 396 ? -14.25 24.266 27.75 1 98.12 396 HIS A CA 1
ATOM 3225 C C . HIS A 1 396 ? -13.609 25.641 27.891 1 98.12 396 HIS A C 1
ATOM 3227 O O . HIS A 1 396 ? -12.844 25.875 28.828 1 98.12 396 HIS A O 1
ATOM 3233 N N . GLU A 1 397 ? -13.906 26.531 27 1 97 397 GLU A N 1
ATOM 3234 C CA . GLU A 1 397 ? -13.359 27.875 27.047 1 97 397 GLU A CA 1
ATOM 3235 C C . GLU A 1 397 ? -14.078 28.719 28.094 1 97 397 GLU A C 1
ATOM 3237 O O . GLU A 1 397 ? -15.234 28.469 28.422 1 97 397 GLU A O 1
ATOM 3242 N N . ALA A 1 398 ? -13.383 29.641 28.703 1 95.25 398 ALA A N 1
ATOM 3243 C CA . ALA A 1 398 ? -13.961 30.672 29.578 1 95.25 398 ALA A CA 1
ATOM 3244 C C . ALA A 1 398 ? -13.234 32 29.422 1 95.25 398 ALA A C 1
ATOM 3246 O O . ALA A 1 398 ? -12.805 32.594 30.406 1 95.25 398 ALA A O 1
ATOM 3247 N N . GLY A 1 399 ? -13.125 32.375 28.188 1 85.44 399 GLY A N 1
ATOM 3248 C CA . GLY A 1 399 ? -12.461 33.625 27.859 1 85.44 399 GLY A CA 1
ATOM 3249 C C . GLY A 1 399 ? -13.172 34.875 28.391 1 85.44 399 GLY A C 1
ATOM 3250 O O . GLY A 1 399 ? -13.969 34.75 29.328 1 85.44 399 GLY A O 1
ATOM 3251 N N . ILE A 1 400 ? -12.914 36 27.828 1 84.31 400 ILE A N 1
ATOM 3252 C CA . ILE A 1 400 ? -13.375 37.281 28.328 1 84.31 400 ILE A CA 1
ATOM 3253 C C . ILE A 1 400 ? -14.805 37.562 27.844 1 84.31 400 ILE A C 1
ATOM 3255 O O . ILE A 1 400 ? -15.07 37.562 26.641 1 84.31 400 ILE A O 1
ATOM 3259 N N . PRO A 1 401 ? -15.742 37.719 28.75 1 81.81 401 PRO A N 1
ATOM 3260 C CA . PRO A 1 401 ? -17.094 38.125 28.344 1 81.81 401 PRO A CA 1
ATOM 3261 C C . PRO A 1 401 ? -17.109 39.469 27.641 1 81.81 401 PRO A C 1
ATOM 3263 O O . PRO A 1 401 ? -16.219 40.312 27.859 1 81.81 401 PRO A O 1
ATOM 3266 N N . PRO A 1 402 ? -18.125 39.719 26.828 1 82.81 402 PRO A N 1
ATOM 3267 C CA . PRO A 1 402 ? -19.344 38.938 26.625 1 82.81 402 PRO A CA 1
ATOM 3268 C C . PRO A 1 402 ? -19.234 37.938 25.484 1 82.81 402 PRO A C 1
ATOM 3270 O O . PRO A 1 402 ? -20.219 37.25 25.172 1 82.81 402 PRO A O 1
ATOM 3273 N N . LEU A 1 403 ? -18.125 37.812 24.906 1 88.56 403 LEU A N 1
ATOM 3274 C CA . LEU A 1 403 ? -17.969 36.969 23.734 1 88.56 403 LEU A CA 1
ATOM 3275 C C . LEU A 1 403 ? -17.828 35.5 24.156 1 88.56 403 LEU A C 1
ATOM 3277 O O . LEU A 1 403 ? -18 34.594 23.328 1 88.56 403 LEU A O 1
ATOM 3281 N N . HIS A 1 404 ? -17.531 35.281 25.406 1 95.31 404 HIS A N 1
ATOM 3282 C CA . HIS A 1 404 ? -17.156 33.969 25.859 1 95.31 404 HIS A CA 1
ATOM 3283 C C . HIS A 1 404 ? -17.984 33.531 27.078 1 95.31 404 HIS A C 1
ATOM 3285 O O . HIS A 1 404 ? -18.688 34.344 27.656 1 95.31 404 HIS A O 1
ATOM 3291 N N . THR A 1 405 ? -17.922 32.312 27.391 1 97.25 405 THR A N 1
ATOM 3292 C CA . THR A 1 405 ? -18.609 31.766 28.562 1 97.25 405 THR A CA 1
ATOM 3293 C C . THR A 1 405 ? -18.047 32.344 29.844 1 97.25 405 THR A C 1
ATOM 3295 O O . THR A 1 405 ? -16.828 32.344 30.062 1 97.25 405 THR A O 1
ATOM 3298 N N . ARG A 1 406 ? -18.875 32.781 30.734 1 95.62 406 ARG A N 1
ATOM 3299 C CA . ARG A 1 406 ? -18.422 33.25 32.031 1 95.62 406 ARG A CA 1
ATOM 3300 C C . ARG A 1 406 ? -17.969 32.094 32.906 1 95.62 406 ARG A C 1
ATOM 3302 O O . ARG A 1 406 ? -18.672 31.078 33 1 95.62 406 ARG A O 1
ATOM 3309 N N . ILE A 1 407 ? -16.844 32.25 33.5 1 97.19 407 ILE A N 1
ATOM 3310 C CA . ILE A 1 407 ? -16.297 31.203 34.344 1 97.19 407 ILE A CA 1
ATOM 3311 C C . ILE A 1 407 ? -17.281 30.906 35.469 1 97.19 407 ILE A C 1
ATOM 3313 O O . ILE A 1 407 ? -17.359 29.781 35.969 1 97.19 407 ILE A O 1
ATOM 3317 N N . SER A 1 408 ? -18.094 31.906 35.875 1 95.75 408 SER A N 1
ATOM 3318 C CA . SER A 1 408 ? -19.078 31.734 36.969 1 95.75 408 SER A CA 1
ATOM 3319 C C . SER A 1 408 ? -20.141 30.719 36.562 1 95.75 408 SER A C 1
ATOM 3321 O O . SER A 1 408 ? -20.672 29.984 37.406 1 95.75 408 SER A O 1
ATOM 3323 N N . TYR A 1 409 ? -20.453 30.656 35.312 1 96.31 409 TYR A N 1
ATOM 3324 C CA . TYR A 1 409 ? -21.422 29.656 34.844 1 96.31 409 TYR A CA 1
ATOM 3325 C C . TYR A 1 409 ? -20.859 28.25 35 1 96.31 409 TYR A C 1
ATOM 3327 O O . TYR A 1 409 ? -21.531 27.375 35.562 1 96.31 409 TYR A O 1
ATOM 3335 N N . LEU A 1 410 ? -19.641 27.984 34.562 1 97.62 410 LEU A N 1
ATOM 3336 C CA . LEU A 1 410 ? -19.031 26.672 34.688 1 97.62 410 LEU A CA 1
ATOM 3337 C C . LEU A 1 410 ? -18.922 26.266 36.156 1 97.62 410 LEU A C 1
ATOM 3339 O O . LEU A 1 410 ? -19.109 25.109 36.5 1 97.62 410 LEU A O 1
ATOM 3343 N N . ALA A 1 411 ? -18.641 27.312 36.969 1 97 411 ALA A N 1
ATOM 3344 C CA . ALA A 1 411 ? -18.484 27.078 38.406 1 97 411 ALA A CA 1
ATOM 3345 C C . ALA A 1 411 ? -19.828 26.734 39.062 1 97 411 ALA A C 1
ATOM 3347 O O . ALA A 1 411 ? -19.875 26.203 40.156 1 97 411 ALA A O 1
ATOM 3348 N N . SER A 1 412 ? -20.906 27.078 38.406 1 96.31 412 SER A N 1
ATOM 3349 C CA . SER A 1 412 ? -22.234 26.844 38.938 1 96.31 412 SER A CA 1
ATOM 3350 C C . SER A 1 412 ? -22.734 25.438 38.625 1 96.31 412 SER A C 1
ATOM 3352 O O . SER A 1 412 ? -23.734 24.984 39.156 1 96.31 412 SER A O 1
ATOM 3354 N N . LEU A 1 413 ? -22.031 24.688 37.719 1 96.81 413 LEU A N 1
ATOM 3355 C CA . LEU A 1 413 ? -22.422 23.344 37.344 1 96.81 413 LEU A CA 1
ATOM 3356 C C . LEU A 1 413 ? -22.219 22.359 38.469 1 96.81 413 LEU A C 1
ATOM 3358 O O . LEU A 1 413 ? -21.484 22.641 39.406 1 96.81 413 LEU A O 1
ATOM 3362 N N . PRO A 1 414 ? -22.891 21.172 38.438 1 96.69 414 PRO A N 1
ATOM 3363 C CA . PRO A 1 414 ? -22.688 20.172 39.469 1 96.69 414 PRO A CA 1
ATOM 3364 C C . PRO A 1 414 ? -21.234 19.719 39.594 1 96.69 414 PRO A C 1
ATOM 3366 O O . PRO A 1 414 ? -20.531 19.625 38.594 1 96.69 414 PRO A O 1
ATOM 3369 N N . PRO A 1 415 ? -20.812 19.422 40.812 1 96.56 415 PRO A N 1
ATOM 3370 C CA . PRO A 1 415 ? -19.422 19.047 41.062 1 96.56 415 PRO A CA 1
ATOM 3371 C C . PRO A 1 415 ? -18.969 17.891 40.156 1 96.56 415 PRO A C 1
ATOM 3373 O O . PRO A 1 415 ? -17.812 17.875 39.719 1 96.56 415 PRO A O 1
ATOM 3376 N N . GLU A 1 416 ? -19.859 16.969 39.906 1 96.5 416 GLU A N 1
ATOM 3377 C CA . GLU A 1 416 ? -19.5 15.82 39.094 1 96.5 416 GLU A CA 1
ATOM 3378 C C . GLU A 1 416 ? -19.156 16.234 37.656 1 96.5 416 GLU A C 1
ATOM 3380 O O . GLU A 1 416 ? -18.312 15.617 37.031 1 96.5 416 GLU A O 1
ATOM 3385 N N . VAL A 1 417 ? -19.75 17.234 37.188 1 97.12 417 VAL A N 1
ATOM 3386 C CA . VAL A 1 417 ? -19.484 17.766 35.844 1 97.12 417 VAL A CA 1
ATOM 3387 C C . VAL A 1 417 ? -18.219 18.609 35.875 1 97.12 417 VAL A C 1
ATOM 3389 O O . VAL A 1 417 ? -17.391 18.516 34.969 1 97.12 417 VAL A O 1
ATOM 3392 N N . GLN A 1 418 ? -18.062 19.453 36.938 1 97.44 418 GLN A N 1
ATOM 3393 C CA . GLN A 1 418 ? -16.875 20.312 37.062 1 97.44 418 GLN A CA 1
ATOM 3394 C C . GLN A 1 418 ? -15.594 19.484 37 1 97.44 418 GLN A C 1
ATOM 3396 O O . GLN A 1 418 ? -14.617 19.906 36.375 1 97.44 418 GLN A O 1
ATOM 3401 N N . GLU A 1 419 ? -15.664 18.344 37.625 1 96.5 419 GLU A N 1
ATOM 3402 C CA . GLU A 1 419 ? -14.484 17.484 37.719 1 96.5 419 GLU A CA 1
ATOM 3403 C C . GLU A 1 419 ? -14 17.078 36.312 1 96.5 419 GLU A C 1
ATOM 3405 O O . GLU A 1 419 ? -12.812 16.781 36.156 1 96.5 419 GLU A O 1
ATOM 3410 N N . LYS A 1 420 ? -14.859 17.047 35.344 1 96.5 420 LYS A N 1
ATOM 3411 C CA . LYS A 1 420 ? -14.531 16.625 34 1 96.5 420 LYS A CA 1
ATOM 3412 C C . LYS A 1 420 ? -14.047 17.797 33.156 1 96.5 420 LYS A C 1
ATOM 3414 O O . LYS A 1 420 ? -13.531 17.594 32.031 1 96.5 420 LYS A O 1
ATOM 3419 N N . ILE A 1 421 ? -14.172 18.969 33.656 1 97.94 421 ILE A N 1
ATOM 3420 C CA . ILE A 1 421 ? -13.93 20.172 32.875 1 97.94 421 ILE A CA 1
ATOM 3421 C C . ILE A 1 421 ? -12.5 20.656 33.094 1 97.94 421 ILE A C 1
ATOM 3423 O O . ILE A 1 421 ? -12.125 20.953 34.25 1 97.94 421 ILE A O 1
ATOM 3427 N N . THR A 1 422 ? -11.711 20.672 32.094 1 98.19 422 THR A N 1
ATOM 3428 C CA . THR A 1 422 ? -10.5 21.469 32.062 1 98.19 422 THR A CA 1
ATOM 3429 C C . THR A 1 422 ? -10.766 22.828 31.406 1 98.19 422 THR A C 1
ATOM 3431 O O . THR A 1 422 ? -11.07 22.891 30.219 1 98.19 422 THR A O 1
ATOM 3434 N N . VAL A 1 423 ? -10.695 23.875 32.219 1 97.88 423 VAL A N 1
ATOM 3435 C CA . VAL A 1 423 ? -10.977 25.219 31.719 1 97.88 423 VAL A CA 1
ATOM 3436 C C . VAL A 1 423 ? -9.805 25.719 30.875 1 97.88 423 VAL A C 1
ATOM 3438 O O . VAL A 1 423 ? -8.648 25.547 31.25 1 97.88 423 VAL A O 1
ATOM 3441 N N . TYR A 1 424 ? -10.195 26.234 29.797 1 95 424 TYR A N 1
ATOM 3442 C CA . TYR A 1 424 ? -9.273 26.656 28.75 1 95 424 TYR A CA 1
ATOM 3443 C C . TYR A 1 424 ? -9.562 28.078 28.297 1 95 424 TYR A C 1
ATOM 3445 O O . TYR A 1 424 ? -10.656 28.609 28.547 1 95 424 TYR A O 1
ATOM 3453 N N . HIS A 1 425 ? -8.539 28.844 27.75 1 97.31 425 HIS A N 1
ATOM 3454 C CA . HIS A 1 425 ? -8.703 30.188 27.188 1 97.31 425 HIS A CA 1
ATOM 3455 C C . HIS A 1 425 ? -9.016 31.203 28.281 1 97.31 425 HIS A C 1
ATOM 3457 O O . HIS A 1 425 ? -9.875 32.062 28.109 1 97.31 425 HIS A O 1
ATOM 3463 N N . ILE A 1 426 ? -8.398 31.094 29.422 1 96.88 426 ILE A N 1
ATOM 3464 C CA . ILE A 1 426 ? -8.625 31.984 30.547 1 96.88 426 ILE A CA 1
ATOM 3465 C C . ILE A 1 426 ? -7.297 32.25 31.25 1 96.88 426 ILE A C 1
ATOM 3467 O O . ILE A 1 426 ? -6.41 31.406 31.281 1 96.88 426 ILE A O 1
ATOM 3471 N N . ALA A 1 427 ? -7.195 33.438 31.766 1 95.38 427 ALA A N 1
ATOM 3472 C CA . ALA A 1 427 ? -6.035 33.781 32.594 1 95.38 427 ALA A CA 1
ATOM 3473 C C . ALA A 1 427 ? -6.129 33.062 33.938 1 95.38 427 ALA A C 1
ATOM 3475 O O . ALA A 1 427 ? -7.211 33 34.531 1 95.38 427 ALA A O 1
ATOM 3476 N N . ARG A 1 428 ? -5.016 32.594 34.438 1 95.12 428 ARG A N 1
ATOM 3477 C CA . ARG A 1 428 ? -4.957 31.891 35.688 1 95.12 428 ARG A CA 1
ATOM 3478 C C . ARG A 1 428 ? -5.57 32.719 36.812 1 95.12 428 ARG A C 1
ATOM 3480 O O . ARG A 1 428 ? -6.277 32.188 37.688 1 95.12 428 ARG A O 1
ATOM 3487 N N . LYS A 1 429 ? -5.383 34 36.844 1 94.19 429 LYS A N 1
ATOM 3488 C CA . LYS A 1 429 ? -5.832 34.875 37.906 1 94.19 429 LYS A CA 1
ATOM 3489 C C . LYS A 1 429 ? -7.355 34.938 37.969 1 94.19 429 LYS A C 1
ATOM 3491 O O . LYS A 1 429 ? -7.926 35.281 39 1 94.19 429 LYS A O 1
ATOM 3496 N N . ASP A 1 430 ? -7.988 34.594 36.906 1 95.5 430 ASP A N 1
ATOM 3497 C CA . ASP A 1 430 ? -9.438 34.75 36.812 1 95.5 430 ASP A CA 1
ATOM 3498 C C . ASP A 1 430 ? -10.141 33.438 37.219 1 95.5 430 ASP A C 1
ATOM 3500 O O . ASP A 1 430 ? -11.367 33.375 37.281 1 95.5 430 ASP A O 1
ATOM 3504 N N . MET A 1 431 ? -9.414 32.406 37.5 1 96.12 431 MET A N 1
ATOM 3505 C CA . MET A 1 431 ? -9.992 31.109 37.906 1 96.12 431 MET A CA 1
ATOM 3506 C C . MET A 1 431 ? -10.617 31.203 39.281 1 96.12 431 MET A C 1
ATOM 3508 O O . MET A 1 431 ? -10.023 31.781 40.219 1 96.12 431 MET A O 1
ATOM 3512 N N . PRO A 1 432 ? -11.805 30.719 39.375 1 95.38 432 PRO A N 1
ATOM 3513 C CA . PRO A 1 432 ? -12.445 30.766 40.688 1 95.38 432 PRO A CA 1
ATOM 3514 C C . PRO A 1 432 ? -11.844 29.781 41.688 1 95.38 432 PRO A C 1
ATOM 3516 O O . PRO A 1 432 ? -11.398 28.703 41.281 1 95.38 432 PRO A O 1
ATOM 3519 N N . THR A 1 433 ? -11.914 30.141 42.969 1 93.44 433 THR A N 1
ATOM 3520 C CA . THR A 1 433 ? -11.43 29.266 44.031 1 93.44 433 THR A CA 1
ATOM 3521 C C . THR A 1 433 ? -12.555 28.391 44.562 1 93.44 433 THR A C 1
ATOM 3523 O O . THR A 1 433 ? -13.734 28.734 44.438 1 93.44 433 THR A O 1
ATOM 3526 N N . GLY A 1 434 ? -12.211 27.297 45.125 1 93.56 434 GLY A N 1
ATOM 3527 C CA . GLY A 1 434 ? -13.188 26.453 45.812 1 93.56 434 GLY A CA 1
ATOM 3528 C C . GLY A 1 434 ? -14.047 25.656 44.844 1 93.56 434 GLY A C 1
ATOM 3529 O O . GLY A 1 434 ? -15.172 25.266 45.188 1 93.56 434 GLY A O 1
ATOM 3530 N N . THR A 1 435 ? -13.672 25.594 43.594 1 95.94 435 THR A N 1
ATOM 3531 C CA . THR A 1 435 ? -14.391 24.781 42.625 1 95.94 435 THR A CA 1
ATOM 3532 C C . THR A 1 435 ? -13.602 23.531 42.25 1 95.94 435 THR A C 1
ATOM 3534 O O . THR A 1 435 ? -12.445 23.375 42.656 1 95.94 435 THR A O 1
ATOM 3537 N N . LYS A 1 436 ? -14.258 22.562 41.594 1 97.25 436 LYS A N 1
ATOM 3538 C CA . LYS A 1 436 ? -13.602 21.344 41.156 1 97.25 436 LYS A CA 1
ATOM 3539 C C . LYS A 1 436 ? -13.094 21.453 39.719 1 97.25 436 LYS A C 1
ATOM 3541 O O . LYS A 1 436 ? -12.609 20.469 39.156 1 97.25 436 LYS A O 1
ATOM 3546 N N . LEU A 1 437 ? -13.211 22.672 39.156 1 97.69 437 LEU A N 1
ATOM 3547 C CA . LEU A 1 437 ? -12.719 22.922 37.812 1 97.69 437 LEU A CA 1
ATOM 3548 C C . LEU A 1 437 ? -11.195 22.828 37.75 1 97.69 437 LEU A C 1
ATOM 3550 O O . LEU A 1 437 ? -10.516 23.172 38.719 1 97.69 437 LEU A O 1
ATOM 3554 N N . LYS A 1 438 ? -10.711 22.328 36.688 1 97 438 LYS A N 1
ATOM 3555 C CA . LYS A 1 438 ? -9.273 22.297 36.469 1 97 438 LYS A CA 1
ATOM 3556 C C . LYS A 1 438 ? -8.852 23.328 35.406 1 97 438 LYS A C 1
ATOM 3558 O O . LYS A 1 438 ? -9.609 23.625 34.5 1 97 438 LYS A O 1
ATOM 3563 N N . LEU A 1 439 ? -7.711 23.891 35.594 1 96.81 439 LEU A N 1
ATOM 3564 C CA . LEU A 1 439 ? -7.137 24.797 34.594 1 96.81 439 LEU A CA 1
ATOM 3565 C C . LEU A 1 439 ? -6.152 24.078 33.688 1 96.81 439 LEU A C 1
ATOM 3567 O O . LEU A 1 439 ? -5.32 23.297 34.156 1 96.81 439 LEU A O 1
ATOM 3571 N N . ALA A 1 440 ? -6.285 24.281 32.406 1 96.12 440 ALA A N 1
ATOM 3572 C CA . ALA A 1 440 ? -5.281 23.766 31.484 1 96.12 440 ALA A CA 1
ATOM 3573 C C . ALA A 1 440 ? -3.902 24.344 31.797 1 96.12 440 ALA A C 1
ATOM 3575 O O . ALA A 1 440 ? -3.773 25.531 32.094 1 96.12 440 ALA A O 1
ATOM 3576 N N . LYS A 1 441 ? -2.895 23.562 31.75 1 93.69 441 LYS A N 1
ATOM 3577 C CA . LYS A 1 441 ? -1.537 23.984 32.094 1 93.69 441 LYS A CA 1
ATOM 3578 C C . LYS A 1 441 ? -0.583 23.734 30.922 1 93.69 441 LYS A C 1
ATOM 3580 O O . LYS A 1 441 ? -0.587 22.656 30.328 1 93.69 441 LYS A O 1
ATOM 3585 N N . PHE A 1 442 ? 0.169 24.703 30.672 1 92.56 442 PHE A N 1
ATOM 3586 C CA . PHE A 1 442 ? 1.118 24.656 29.578 1 92.56 442 PHE A CA 1
ATOM 3587 C C . PHE A 1 442 ? 2.229 23.656 29.844 1 92.56 442 PHE A C 1
ATOM 3589 O O . PHE A 1 442 ? 2.684 23.516 30.984 1 92.56 442 PHE A O 1
ATOM 3596 N N . GLY A 1 443 ? 2.65 22.922 28.75 1 89.25 443 GLY A N 1
ATOM 3597 C CA . GLY A 1 443 ? 3.9 22.188 28.828 1 89.25 443 GLY A CA 1
ATOM 3598 C C . GLY A 1 443 ? 3.721 20.688 28.672 1 89.25 443 GLY A C 1
ATOM 3599 O O . GLY A 1 443 ? 2.682 20.141 29.047 1 89.25 443 GLY A O 1
ATOM 3600 N N . ILE A 1 444 ? 4.715 20.047 28.234 1 90.5 444 ILE A N 1
ATOM 3601 C CA . ILE A 1 444 ? 4.711 18.609 28.031 1 90.5 444 ILE A CA 1
ATOM 3602 C C . ILE A 1 444 ? 4.605 17.891 29.375 1 90.5 444 ILE A C 1
ATOM 3604 O O . ILE A 1 444 ? 3.951 16.859 29.484 1 90.5 444 ILE A O 1
ATOM 3608 N N . GLU A 1 445 ? 5.246 18.453 30.391 1 88.75 445 GLU A N 1
ATOM 3609 C CA . GLU A 1 445 ? 5.25 17.875 31.734 1 88.75 445 GLU A CA 1
ATOM 3610 C C . GLU A 1 445 ? 3.842 17.859 32.344 1 88.75 445 GLU A C 1
ATOM 3612 O O . GLU A 1 445 ? 3.57 17.109 33.281 1 88.75 445 GLU A O 1
ATOM 3617 N N . ASN A 1 446 ? 2.969 18.672 31.734 1 91.69 446 ASN A N 1
ATOM 3618 C CA . ASN A 1 446 ? 1.601 18.766 32.219 1 91.69 446 ASN A CA 1
ATOM 3619 C C . ASN A 1 446 ? 0.619 18.047 31.312 1 91.69 446 ASN A C 1
ATOM 3621 O O . ASN A 1 446 ? -0.589 18.266 31.391 1 91.69 446 ASN A O 1
ATOM 3625 N N . THR A 1 447 ? 1.151 17.172 30.484 1 94.12 447 THR A N 1
ATOM 3626 C CA . THR A 1 447 ? 0.309 16.422 29.562 1 94.12 447 THR A CA 1
ATOM 3627 C C . THR A 1 447 ? -0.704 15.578 30.328 1 94.12 447 THR A C 1
ATOM 3629 O O . THR A 1 447 ? -0.365 14.953 31.328 1 94.12 447 THR A O 1
ATOM 3632 N N . LEU A 1 448 ? -1.95 15.664 29.859 1 95.62 448 LEU A N 1
ATOM 3633 C CA . LEU A 1 448 ? -3.012 14.836 30.438 1 95.62 448 LEU A CA 1
ATOM 3634 C C . LEU A 1 448 ? -3.045 13.461 29.766 1 95.62 448 LEU A C 1
ATOM 3636 O O . LEU A 1 448 ? -3.08 13.359 28.547 1 95.62 448 LEU A O 1
ATOM 3640 N N . TYR A 1 449 ? -3.047 12.383 30.578 1 96.38 449 TYR A N 1
ATOM 3641 C CA . TYR A 1 449 ? -3.068 11.008 30.094 1 96.38 449 TYR A CA 1
ATOM 3642 C C . TYR A 1 449 ? -4.324 10.281 30.562 1 96.38 449 TYR A C 1
ATOM 3644 O O . TYR A 1 449 ? -4.297 9.57 31.562 1 96.38 449 TYR A O 1
ATOM 3652 N N . PRO A 1 450 ? -5.379 10.43 29.859 1 96.12 450 PRO A N 1
ATOM 3653 C CA . PRO A 1 450 ? -6.551 9.633 30.25 1 96.12 450 PRO A CA 1
ATOM 3654 C C . PRO A 1 450 ? -6.297 8.133 30.156 1 96.12 450 PRO A C 1
ATOM 3656 O O . PRO A 1 450 ? -5.551 7.676 29.281 1 96.12 450 PRO A O 1
ATOM 3659 N N . GLU A 1 451 ? -6.965 7.371 31.062 1 95.44 451 GLU A N 1
ATOM 3660 C CA . GLU A 1 451 ? -6.922 5.914 30.953 1 95.44 451 GLU A CA 1
ATOM 3661 C C . GLU A 1 451 ? -7.773 5.426 29.781 1 95.44 451 GLU A C 1
ATOM 3663 O O . GLU A 1 451 ? -8.914 5.863 29.609 1 95.44 451 GLU A O 1
ATOM 3668 N N . ILE A 1 452 ? -7.18 4.609 28.984 1 96.44 452 ILE A N 1
ATOM 3669 C CA . ILE A 1 452 ? -7.887 4.18 27.781 1 96.44 452 ILE A CA 1
ATOM 3670 C C . ILE A 1 452 ? -7.555 2.719 27.484 1 96.44 452 ILE A C 1
ATOM 3672 O O . ILE A 1 452 ? -6.426 2.277 27.703 1 96.44 452 ILE A O 1
ATOM 3676 N N . THR A 1 453 ? -8.516 1.979 27.031 1 96.19 453 THR A N 1
ATOM 3677 C CA . THR A 1 453 ? -8.289 0.627 26.531 1 96.19 453 THR A CA 1
ATOM 3678 C C . THR A 1 453 ? -7.656 0.663 25.141 1 96.19 453 THR A C 1
ATOM 3680 O O . THR A 1 453 ? -8.203 1.271 24.219 1 96.19 453 THR A O 1
ATOM 3683 N N . PRO A 1 454 ? -6.496 0.056 24.953 1 95.5 454 PRO A N 1
ATOM 3684 C CA . PRO A 1 454 ? -5.867 0.069 23.641 1 95.5 454 PRO A CA 1
ATOM 3685 C C . PRO A 1 454 ? -6.645 -0.748 22.609 1 95.5 454 PRO A C 1
ATOM 3687 O O . PRO A 1 454 ? -7.336 -1.703 22.969 1 95.5 454 PRO A O 1
ATOM 3690 N N . PRO A 1 455 ? -6.566 -0.398 21.344 1 94 455 PRO A N 1
ATOM 3691 C CA . PRO A 1 455 ? -7.137 -1.242 20.281 1 94 455 PRO A CA 1
ATOM 3692 C C . PRO A 1 455 ? -6.527 -2.641 20.266 1 94 455 PRO A C 1
ATOM 3694 O O . PRO A 1 455 ? -5.387 -2.83 20.688 1 94 455 PRO A O 1
ATOM 3697 N N . LYS A 1 456 ? -7.258 -3.57 19.766 1 92.12 456 LYS A N 1
ATOM 3698 C CA . LYS A 1 456 ? -6.883 -4.98 19.766 1 92.12 456 LYS A CA 1
ATOM 3699 C C . LYS A 1 456 ? -5.535 -5.199 19.094 1 92.12 456 LYS A C 1
ATOM 3701 O O . LYS A 1 456 ? -4.711 -5.977 19.562 1 92.12 456 LYS A O 1
ATOM 3706 N N . HIS A 1 457 ? -5.234 -4.57 18 1 94.88 457 HIS A N 1
ATOM 3707 C CA . HIS A 1 457 ? -4.027 -4.809 17.219 1 94.88 457 HIS A CA 1
ATOM 3708 C C . HIS A 1 457 ? -3.076 -3.621 17.281 1 94.88 457 HIS A C 1
ATOM 3710 O O . HIS A 1 457 ? -2.434 -3.27 16.297 1 94.88 457 HIS A O 1
ATOM 3716 N N . ILE A 1 458 ? -2.938 -3.094 18.5 1 95 458 ILE A N 1
ATOM 3717 C CA . ILE A 1 458 ? -2.203 -1.848 18.703 1 95 458 ILE A CA 1
ATOM 3718 C C . ILE A 1 458 ? -0.726 -2.064 18.375 1 95 458 ILE A C 1
ATOM 3720 O O . ILE A 1 458 ? -0.067 -1.18 17.828 1 95 458 ILE A O 1
ATOM 3724 N N . GLU A 1 459 ? -0.155 -3.209 18.719 1 95 459 GLU A N 1
ATOM 3725 C CA . GLU A 1 459 ? 1.259 -3.459 18.453 1 95 459 GLU A CA 1
ATOM 3726 C C . GLU A 1 459 ? 1.551 -3.479 16.953 1 95 459 GLU A C 1
ATOM 3728 O O . GLU A 1 459 ? 2.502 -2.844 16.5 1 95 459 GLU A O 1
ATOM 3733 N N . ALA A 1 460 ? 0.751 -4.246 16.203 1 96.19 460 ALA A N 1
ATOM 3734 C CA . ALA A 1 460 ? 0.9 -4.285 14.75 1 96.19 460 ALA A CA 1
ATOM 3735 C C . ALA A 1 460 ? 0.66 -2.908 14.141 1 96.19 460 ALA A C 1
ATOM 3737 O O . ALA A 1 460 ? 1.363 -2.506 13.211 1 96.19 460 ALA A O 1
ATOM 3738 N N . TYR A 1 461 ? -0.339 -2.232 14.695 1 95.62 461 TYR A N 1
ATOM 3739 C CA . TYR A 1 461 ? -0.621 -0.875 14.242 1 95.62 461 TYR A CA 1
ATOM 3740 C C . TYR A 1 461 ? 0.612 0.011 14.375 1 95.62 461 TYR A C 1
ATOM 3742 O O . TYR A 1 461 ? 0.961 0.741 13.438 1 95.62 461 TYR A O 1
ATOM 3750 N N . ASN A 1 462 ? 1.261 -0.067 15.461 1 94.69 462 ASN A N 1
ATOM 3751 C CA . ASN A 1 462 ? 2.432 0.76 15.727 1 94.69 462 ASN A CA 1
ATOM 3752 C C . ASN A 1 462 ? 3.568 0.453 14.758 1 94.69 462 ASN A C 1
ATOM 3754 O O . ASN A 1 462 ? 4.246 1.365 14.281 1 94.69 462 ASN A O 1
ATOM 3758 N N . LEU A 1 463 ? 3.768 -0.808 14.508 1 96.44 463 LEU A N 1
ATOM 3759 C CA . LEU A 1 463 ? 4.805 -1.205 13.562 1 96.44 463 LEU A CA 1
ATOM 3760 C C . LEU A 1 463 ? 4.523 -0.63 12.18 1 96.44 463 LEU A C 1
ATOM 3762 O O . LEU A 1 463 ? 5.422 -0.087 11.531 1 96.44 463 LEU A O 1
ATOM 3766 N N . LEU A 1 464 ? 3.305 -0.757 11.766 1 96 464 LEU A N 1
ATOM 3767 C CA . LEU A 1 464 ? 2.928 -0.261 10.445 1 96 464 LEU A CA 1
ATOM 3768 C C . LEU A 1 464 ? 2.977 1.262 10.406 1 96 464 LEU A C 1
ATOM 3770 O O . LEU A 1 464 ? 3.291 1.849 9.367 1 96 464 LEU A O 1
ATOM 3774 N N . ASP A 1 465 ? 2.662 1.891 11.523 1 94.38 465 ASP A N 1
ATOM 3775 C CA . ASP A 1 465 ? 2.756 3.346 11.602 1 94.38 465 ASP A CA 1
ATOM 3776 C C . ASP A 1 465 ? 4.191 3.816 11.367 1 94.38 465 ASP A C 1
ATOM 3778 O O . ASP A 1 465 ? 4.426 4.773 10.625 1 94.38 465 ASP A O 1
ATOM 3782 N N . VAL A 1 466 ? 5.117 3.172 11.984 1 95.06 466 VAL A N 1
ATOM 3783 C CA . VAL A 1 466 ? 6.531 3.494 11.797 1 95.06 466 VAL A CA 1
ATOM 3784 C C . VAL A 1 466 ? 6.918 3.287 10.336 1 95.06 466 VAL A C 1
ATOM 3786 O O . VAL A 1 466 ? 7.57 4.141 9.734 1 95.06 466 VAL A O 1
ATOM 3789 N N . LEU A 1 467 ? 6.457 2.166 9.789 1 95.12 467 LEU A N 1
ATOM 3790 C CA . LEU A 1 467 ? 6.754 1.844 8.398 1 95.12 467 LEU A CA 1
ATOM 3791 C C . LEU A 1 467 ? 6.293 2.963 7.473 1 95.12 467 LEU A C 1
ATOM 3793 O O . LEU A 1 467 ? 7.02 3.352 6.551 1 95.12 467 LEU A O 1
ATOM 3797 N N . THR A 1 468 ? 5.145 3.514 7.699 1 92.12 468 THR A N 1
ATOM 3798 C CA . THR A 1 468 ? 4.535 4.5 6.816 1 92.12 468 THR A CA 1
ATOM 3799 C C . THR A 1 468 ? 5.262 5.84 6.918 1 92.12 468 THR A C 1
ATOM 3801 O O . THR A 1 468 ? 5.086 6.711 6.066 1 92.12 468 THR A O 1
ATOM 3804 N N . GLN A 1 469 ? 6.09 5.984 7.961 1 91.12 469 GLN A N 1
ATOM 3805 C CA . GLN A 1 469 ? 6.816 7.234 8.148 1 91.12 469 GLN A CA 1
ATOM 3806 C C . GLN A 1 469 ? 8.164 7.199 7.438 1 91.12 469 GLN A C 1
ATOM 3808 O O . GLN A 1 469 ? 8.867 8.211 7.375 1 91.12 469 GLN A O 1
ATOM 3813 N N . ILE A 1 470 ? 8.508 6.074 6.922 1 91.81 470 ILE A N 1
ATOM 3814 C CA . ILE A 1 470 ? 9.797 5.914 6.25 1 91.81 470 ILE A CA 1
ATOM 3815 C C . ILE A 1 470 ? 9.648 6.234 4.766 1 91.81 470 ILE A C 1
ATOM 3817 O O . ILE A 1 470 ? 8.984 5.504 4.027 1 91.81 470 ILE A O 1
ATOM 3821 N N . ASP A 1 471 ? 10.344 7.188 4.316 1 87.5 471 ASP A N 1
ATOM 3822 C CA . ASP A 1 471 ? 10.148 7.773 2.994 1 87.5 471 ASP A CA 1
ATOM 3823 C C . ASP A 1 471 ? 10.43 6.754 1.896 1 87.5 471 ASP A C 1
ATOM 3825 O O . ASP A 1 471 ? 9.758 6.738 0.863 1 87.5 471 ASP A O 1
ATOM 3829 N N . ILE A 1 472 ? 11.391 5.902 2.094 1 90.12 472 ILE A N 1
ATOM 3830 C CA . ILE A 1 472 ? 11.812 5.008 1.021 1 90.12 472 ILE A CA 1
ATOM 3831 C C . ILE A 1 472 ? 10.75 3.936 0.8 1 90.12 472 ILE A C 1
ATOM 3833 O O . ILE A 1 472 ? 10.758 3.248 -0.224 1 90.12 472 ILE A O 1
ATOM 3837 N N . PHE A 1 473 ? 9.852 3.752 1.72 1 90.94 473 PHE A N 1
ATOM 3838 C CA . PHE A 1 473 ? 8.805 2.744 1.574 1 90.94 473 PHE A CA 1
ATOM 3839 C C . PHE A 1 473 ? 7.508 3.377 1.085 1 90.94 473 PHE A C 1
ATOM 3841 O O . PHE A 1 473 ? 6.512 2.682 0.872 1 90.94 473 PHE A O 1
ATOM 3848 N N . HIS A 1 474 ? 7.57 4.672 0.934 1 84.62 474 HIS A N 1
ATOM 3849 C CA . HIS A 1 474 ? 6.383 5.34 0.415 1 84.62 474 HIS A CA 1
ATOM 3850 C C . HIS A 1 474 ? 6.008 4.809 -0.964 1 84.62 474 HIS A C 1
ATOM 3852 O O . HIS A 1 474 ? 6.875 4.641 -1.826 1 84.62 474 HIS A O 1
ATOM 3858 N N . GLY A 1 475 ? 4.746 4.543 -1.147 1 81.94 475 GLY A N 1
ATOM 3859 C CA . GLY A 1 475 ? 4.293 4.082 -2.449 1 81.94 475 GLY A CA 1
ATOM 3860 C C . GLY A 1 475 ? 4.25 2.568 -2.562 1 81.94 475 GLY A C 1
ATOM 3861 O O . GLY A 1 475 ? 3.76 2.029 -3.559 1 81.94 475 GLY A O 1
ATOM 3862 N N . PHE A 1 476 ? 4.785 1.88 -1.6 1 89.19 476 PHE A N 1
ATOM 3863 C CA . PHE A 1 476 ? 4.664 0.427 -1.616 1 89.19 476 PHE A CA 1
ATOM 3864 C C . PHE A 1 476 ? 3.199 0.006 -1.578 1 89.19 476 PHE A C 1
ATOM 3866 O O . PHE A 1 476 ? 2.375 0.664 -0.94 1 89.19 476 PHE A O 1
ATOM 3873 N N . PRO A 1 477 ? 2.887 -0.996 -2.285 1 89.56 477 PRO A N 1
ATOM 3874 C CA . PRO A 1 477 ? 1.512 -1.502 -2.264 1 89.56 477 PRO A CA 1
ATOM 3875 C C . PRO A 1 477 ? 1.108 -2.057 -0.899 1 89.56 477 PRO A C 1
ATOM 3877 O O . PRO A 1 477 ? 1.969 -2.48 -0.123 1 89.56 477 PRO A O 1
ATOM 3880 N N . ILE A 1 478 ? -0.124 -2.031 -0.592 1 89.25 478 ILE A N 1
ATOM 3881 C CA . ILE A 1 478 ? -0.699 -2.408 0.695 1 89.25 478 ILE A CA 1
ATOM 3882 C C . ILE A 1 478 ? -0.323 -3.85 1.025 1 89.25 478 ILE A C 1
ATOM 3884 O O . ILE A 1 478 ? -0.213 -4.215 2.197 1 89.25 478 ILE A O 1
ATOM 3888 N N . GLU A 1 479 ? -0.008 -4.711 0.035 1 87.5 479 GLU A N 1
ATOM 3889 C CA . GLU A 1 479 ? 0.351 -6.117 0.213 1 87.5 479 GLU A CA 1
ATOM 3890 C C . GLU A 1 479 ? 1.671 -6.258 0.965 1 87.5 479 GLU A C 1
ATOM 3892 O O . GLU A 1 479 ? 1.919 -7.277 1.608 1 87.5 479 GLU A O 1
ATOM 3897 N N . LYS A 1 480 ? 2.506 -5.262 0.965 1 93.06 480 LYS A N 1
ATOM 3898 C CA . LYS A 1 480 ? 3.812 -5.293 1.614 1 93.06 480 LYS A CA 1
ATOM 3899 C C . LYS A 1 480 ? 3.682 -5.117 3.125 1 93.06 480 LYS A C 1
ATOM 3901 O O . LYS A 1 480 ? 4.602 -5.449 3.875 1 93.06 480 LYS A O 1
ATOM 3906 N N . ALA A 1 481 ? 2.506 -4.617 3.543 1 94.69 481 ALA A N 1
ATOM 3907 C CA . ALA A 1 481 ? 2.295 -4.379 4.969 1 94.69 481 ALA A CA 1
ATOM 3908 C C . ALA A 1 481 ? 2.365 -5.68 5.762 1 94.69 481 ALA A C 1
ATOM 3910 O O . ALA A 1 481 ? 3.057 -5.758 6.781 1 94.69 481 ALA A O 1
ATOM 3911 N N . LYS A 1 482 ? 1.674 -6.754 5.301 1 93.88 482 LYS A N 1
ATOM 3912 C CA . LYS A 1 482 ? 1.682 -8.023 6.023 1 93.88 482 LYS A CA 1
ATOM 3913 C C . LYS A 1 482 ? 3.066 -8.656 6 1 93.88 482 LYS A C 1
ATOM 3915 O O . LYS A 1 482 ? 3.479 -9.297 6.969 1 93.88 482 LYS A O 1
ATOM 3920 N N . GLU A 1 483 ? 3.785 -8.516 4.879 1 93.44 483 GLU A N 1
ATOM 3921 C CA . GLU A 1 483 ? 5.152 -9.023 4.812 1 93.44 483 GLU A CA 1
ATOM 3922 C C . GLU A 1 483 ? 6.035 -8.375 5.875 1 93.44 483 GLU A C 1
ATOM 3924 O O . GLU A 1 483 ? 6.82 -9.055 6.539 1 93.44 483 GLU A O 1
ATOM 3929 N N . PHE A 1 484 ? 5.891 -7.094 6.008 1 96.31 484 PHE A N 1
ATOM 3930 C CA . PHE A 1 484 ? 6.668 -6.34 6.984 1 96.31 484 PHE A CA 1
ATOM 3931 C C . PHE A 1 484 ? 6.457 -6.895 8.391 1 96.31 484 PHE A C 1
ATOM 3933 O O . PHE A 1 484 ? 7.41 -7.043 9.156 1 96.31 484 PHE A O 1
ATOM 3940 N N . LEU A 1 485 ? 5.227 -7.188 8.766 1 95.94 485 LEU A N 1
ATOM 3941 C CA . LEU A 1 485 ? 4.891 -7.684 10.102 1 95.94 485 LEU A CA 1
ATOM 3942 C C . LEU A 1 485 ? 5.586 -9.016 10.375 1 95.94 485 LEU A C 1
ATOM 3944 O O . LEU A 1 485 ? 5.848 -9.352 11.531 1 95.94 485 LEU A O 1
ATOM 3948 N N . LEU A 1 486 ? 5.906 -9.75 9.328 1 93 486 LEU A N 1
ATOM 3949 C CA . LEU A 1 486 ? 6.504 -11.07 9.484 1 93 486 LEU A CA 1
ATOM 3950 C C . LEU A 1 486 ? 8.016 -10.961 9.664 1 93 486 LEU A C 1
ATOM 3952 O O . LEU A 1 486 ? 8.641 -11.844 10.258 1 93 486 LEU A O 1
ATOM 3956 N N . ILE A 1 487 ? 8.594 -9.875 9.156 1 93.94 487 ILE A N 1
ATOM 3957 C CA . ILE A 1 487 ? 10.047 -9.922 9.039 1 93.94 487 ILE A CA 1
ATOM 3958 C C . ILE A 1 487 ? 10.672 -8.922 10.016 1 93.94 487 ILE A C 1
ATOM 3960 O O . ILE A 1 487 ? 11.875 -8.961 10.258 1 93.94 487 ILE A O 1
ATOM 3964 N N . VAL A 1 488 ? 9.922 -8.031 10.547 1 96.56 488 VAL A N 1
ATOM 3965 C CA . VAL A 1 488 ? 10.469 -6.969 11.383 1 96.56 488 VAL A CA 1
ATOM 3966 C C . VAL A 1 488 ? 10.641 -7.473 12.812 1 96.56 488 VAL A C 1
ATOM 3968 O O . VAL A 1 488 ? 9.812 -8.242 13.312 1 96.56 488 VAL A O 1
ATOM 3971 N N . ASN A 1 489 ? 11.734 -7.078 13.461 1 96.19 489 ASN A N 1
ATOM 3972 C CA . ASN A 1 489 ? 12 -7.363 14.867 1 96.19 489 ASN A CA 1
ATOM 3973 C C . ASN A 1 489 ? 12.211 -6.082 15.672 1 96.19 489 ASN A C 1
ATOM 3975 O O . ASN A 1 489 ? 12.68 -5.078 15.133 1 96.19 489 ASN A O 1
ATOM 3979 N N . GLU A 1 490 ? 11.844 -6.145 16.953 1 97.12 490 GLU A N 1
ATOM 3980 C CA . GLU A 1 490 ? 12.086 -5.031 17.859 1 97.12 490 GLU A CA 1
ATOM 3981 C C . GLU A 1 490 ? 13.336 -5.277 18.703 1 97.12 490 GLU A C 1
ATOM 3983 O O . GLU A 1 490 ? 13.492 -6.34 19.312 1 97.12 490 GLU A O 1
ATOM 3988 N N . GLU A 1 491 ? 14.227 -4.328 18.672 1 98.12 491 GLU A N 1
ATOM 3989 C CA . GLU A 1 491 ? 15.438 -4.391 19.484 1 98.12 491 GLU A CA 1
ATOM 3990 C C . GLU A 1 491 ? 15.586 -3.133 20.328 1 98.12 491 GLU A C 1
ATOM 3992 O O . GLU A 1 491 ? 15.406 -2.018 19.844 1 98.12 491 GLU A O 1
ATOM 3997 N N . ARG A 1 492 ? 15.93 -3.332 21.562 1 98.19 492 ARG A N 1
ATOM 3998 C CA . ARG A 1 492 ? 16.094 -2.221 22.5 1 98.19 492 ARG A CA 1
ATOM 3999 C C . ARG A 1 492 ? 17.562 -2.014 22.844 1 98.19 492 ARG A C 1
ATOM 4001 O O . ARG A 1 492 ? 18.312 -2.98 23.031 1 98.19 492 ARG A O 1
ATOM 4008 N N . TYR A 1 493 ? 17.953 -0.81 22.812 1 98.25 493 TYR A N 1
ATOM 4009 C CA . TYR A 1 493 ? 19.312 -0.401 23.188 1 98.25 493 TYR A CA 1
ATOM 4010 C C . TYR A 1 493 ? 19.281 0.678 24.266 1 98.25 493 TYR A C 1
ATOM 4012 O O . TYR A 1 493 ? 18.438 1.588 24.219 1 98.25 493 TYR A O 1
ATOM 4020 N N . LYS A 1 494 ? 20.156 0.559 25.172 1 97.56 494 LYS A N 1
ATOM 4021 C CA . LYS A 1 494 ? 20.281 1.585 26.203 1 97.56 494 LYS A CA 1
ATOM 4022 C C . LYS A 1 494 ? 21.234 2.693 25.766 1 97.56 494 LYS A C 1
ATOM 4024 O O . LYS A 1 494 ? 22.094 2.475 24.906 1 97.56 494 LYS A O 1
ATOM 4029 N N . ARG A 1 495 ? 21.016 3.787 26.406 1 96.06 495 ARG A N 1
ATOM 4030 C CA . ARG A 1 495 ? 21.938 4.895 26.156 1 96.06 495 ARG A CA 1
ATOM 4031 C C . ARG A 1 495 ? 23.391 4.449 26.312 1 96.06 495 ARG A C 1
ATOM 4033 O O . ARG A 1 495 ? 23.75 3.799 27.297 1 96.06 495 ARG A O 1
ATOM 4040 N N . GLY A 1 496 ? 24.172 4.727 25.25 1 96.38 496 GLY A N 1
ATOM 4041 C CA . GLY A 1 496 ? 25.578 4.391 25.297 1 96.38 496 GLY A CA 1
ATOM 4042 C C . GLY A 1 496 ? 25.922 3.096 24.578 1 96.38 496 GLY A C 1
ATOM 4043 O O . GLY A 1 496 ? 27.078 2.844 24.25 1 96.38 496 GLY A O 1
ATOM 4044 N N . ASP A 1 497 ? 24.906 2.285 24.312 1 98.12 497 ASP A N 1
ATOM 4045 C CA . ASP A 1 497 ? 25.125 1.007 23.656 1 98.12 497 ASP A CA 1
ATOM 4046 C C . ASP A 1 497 ? 25.656 1.213 22.234 1 98.12 497 ASP A C 1
ATOM 4048 O O . ASP A 1 497 ? 25.219 2.127 21.531 1 98.12 497 ASP A O 1
ATOM 4052 N N . GLN A 1 498 ? 26.578 0.375 21.828 1 98.12 498 GLN A N 1
ATOM 4053 C CA . GLN A 1 498 ? 27 0.329 20.438 1 98.12 498 GLN A CA 1
ATOM 4054 C C . GLN A 1 498 ? 26.062 -0.557 19.609 1 98.12 498 GLN A C 1
ATOM 4056 O O . GLN A 1 498 ? 25.906 -1.744 19.906 1 98.12 498 GLN A O 1
ATOM 4061 N N . ILE A 1 499 ? 25.469 -0.009 18.625 1 98.19 499 ILE A N 1
ATOM 4062 C CA . ILE A 1 499 ? 24.5 -0.724 17.797 1 98.19 499 ILE A CA 1
ATOM 4063 C C . ILE A 1 499 ? 25.219 -1.364 16.609 1 98.19 499 ILE A C 1
ATOM 4065 O O . ILE A 1 499 ? 24.953 -2.525 16.281 1 98.19 499 ILE A O 1
ATOM 4069 N N . ILE A 1 500 ? 26.031 -0.578 15.938 1 97.56 500 ILE A N 1
ATOM 4070 C CA . ILE A 1 500 ? 26.828 -1.053 14.812 1 97.56 500 ILE A CA 1
ATOM 4071 C C . ILE A 1 500 ? 28.312 -0.76 15.062 1 97.56 500 ILE A C 1
ATOM 4073 O O . ILE A 1 500 ? 28.656 0.319 15.539 1 97.56 500 ILE A O 1
ATOM 4077 N N . ARG A 1 501 ? 29.125 -1.709 14.766 1 96.44 501 ARG A N 1
ATOM 4078 C CA . ARG A 1 501 ? 30.578 -1.543 14.82 1 96.44 501 ARG A CA 1
ATOM 4079 C C . ARG A 1 501 ? 31.156 -1.395 13.422 1 96.44 501 ARG A C 1
ATOM 4081 O O . ARG A 1 501 ? 30.953 -2.254 12.562 1 96.44 501 ARG A O 1
ATOM 4088 N N . LYS A 1 502 ? 31.906 -0.36 13.25 1 94.38 502 LYS A N 1
ATOM 4089 C CA . LYS A 1 502 ? 32.562 -0.096 11.969 1 94.38 502 LYS A CA 1
ATOM 4090 C C . LYS A 1 502 ? 33.438 -1.269 11.547 1 94.38 502 LYS A C 1
ATOM 4092 O O . LYS A 1 502 ? 34.125 -1.871 12.375 1 94.38 502 LYS A O 1
ATOM 4097 N N . GLY A 1 503 ? 33.312 -1.649 10.234 1 95.06 503 GLY A N 1
ATOM 4098 C CA . GLY A 1 503 ? 34.188 -2.682 9.688 1 95.06 503 GLY A CA 1
ATOM 4099 C C . GLY A 1 503 ? 33.562 -4.062 9.719 1 95.06 503 GLY A C 1
ATOM 4100 O O . GLY A 1 503 ? 34.094 -5 9.102 1 95.06 503 GLY A O 1
ATOM 4101 N N . THR A 1 504 ? 32.5 -4.207 10.438 1 95.5 504 THR A N 1
ATOM 4102 C CA . THR A 1 504 ? 31.812 -5.492 10.5 1 95.5 504 THR A CA 1
ATOM 4103 C C . THR A 1 504 ? 30.875 -5.66 9.305 1 95.5 504 THR A C 1
ATOM 4105 O O . THR A 1 504 ? 30.531 -4.68 8.648 1 95.5 504 THR A O 1
ATOM 4108 N N . PRO A 1 505 ? 30.547 -6.875 8.969 1 94.56 505 PRO A N 1
ATOM 4109 C CA . PRO A 1 505 ? 29.609 -7.09 7.871 1 94.56 505 PRO A CA 1
ATOM 4110 C C . PRO A 1 505 ? 28.203 -6.594 8.195 1 94.56 505 PRO A C 1
ATOM 4112 O O . PRO A 1 505 ? 27.781 -6.625 9.352 1 94.56 505 PRO A O 1
ATOM 4115 N N . GLY A 1 506 ? 27.562 -6.172 7.16 1 94.25 506 GLY A N 1
ATOM 4116 C CA . GLY A 1 506 ? 26.172 -5.766 7.328 1 94.25 506 GLY A CA 1
ATOM 4117 C C . GLY A 1 506 ? 25.219 -6.938 7.5 1 94.25 506 GLY A C 1
ATOM 4118 O O . GLY A 1 506 ? 25.188 -7.836 6.66 1 94.25 506 GLY A O 1
ATOM 4119 N N . ASP A 1 507 ? 24.406 -6.949 8.562 1 94.19 507 ASP A N 1
ATOM 4120 C CA . ASP A 1 507 ? 23.531 -8.094 8.828 1 94.19 507 ASP A CA 1
ATOM 4121 C C . ASP A 1 507 ? 22.078 -7.66 8.938 1 94.19 507 ASP A C 1
ATOM 4123 O O . ASP A 1 507 ? 21.172 -8.477 8.766 1 94.19 507 ASP A O 1
ATOM 4127 N N . LYS A 1 508 ? 21.906 -6.332 9.242 1 96.56 508 LYS A N 1
ATOM 4128 C CA . LYS A 1 508 ? 20.531 -5.887 9.484 1 96.56 508 LYS A CA 1
ATOM 4129 C C . LYS A 1 508 ? 20.328 -4.465 8.969 1 96.56 508 LYS A C 1
ATOM 4131 O O . LYS A 1 508 ? 21.281 -3.688 8.867 1 96.56 508 LYS A O 1
ATOM 4136 N N . PHE A 1 509 ? 19.078 -4.191 8.609 1 97.5 509 PHE A N 1
ATOM 4137 C CA . PHE A 1 509 ? 18.562 -2.852 8.367 1 97.5 509 PHE A CA 1
ATOM 4138 C C . PHE A 1 509 ? 17.875 -2.301 9.617 1 97.5 509 PHE A C 1
ATOM 4140 O O . PHE A 1 509 ? 17.172 -3.027 10.32 1 97.5 509 PHE A O 1
ATOM 4147 N N . TYR A 1 510 ? 18.109 -1.007 9.953 1 98.38 510 TYR A N 1
ATOM 4148 C CA . TYR A 1 510 ? 17.594 -0.434 11.195 1 98.38 510 TYR A CA 1
ATOM 4149 C C . TYR A 1 510 ? 16.656 0.726 10.906 1 98.38 510 TYR A C 1
ATOM 4151 O O . TYR A 1 510 ? 16.969 1.615 10.117 1 98.38 510 TYR A O 1
ATOM 4159 N N . ILE A 1 511 ? 15.508 0.738 11.57 1 98.06 511 ILE A N 1
ATOM 4160 C CA . ILE A 1 511 ? 14.57 1.854 11.617 1 98.06 511 ILE A CA 1
ATOM 4161 C C . ILE A 1 511 ? 14.43 2.348 13.055 1 98.06 511 ILE A C 1
ATOM 4163 O O . ILE A 1 511 ? 14.203 1.555 13.969 1 98.06 511 ILE A O 1
ATOM 4167 N N . ILE A 1 512 ? 14.594 3.561 13.25 1 97.44 512 ILE A N 1
ATOM 4168 C CA . ILE A 1 512 ? 14.477 4.102 14.602 1 97.44 512 ILE A CA 1
ATOM 4169 C C . ILE A 1 512 ? 13.008 4.363 14.922 1 97.44 512 ILE A C 1
ATOM 4171 O O . ILE A 1 512 ? 12.398 5.297 14.391 1 97.44 512 ILE A O 1
ATOM 4175 N N . ALA A 1 513 ? 12.414 3.549 15.781 1 96.19 513 ALA A N 1
ATOM 4176 C CA . ALA A 1 513 ? 11.039 3.752 16.234 1 96.19 513 ALA A CA 1
ATOM 4177 C C . ALA A 1 513 ? 10.969 4.824 17.312 1 96.19 513 ALA A C 1
ATOM 4179 O O . ALA A 1 513 ? 10.016 5.609 17.359 1 96.19 513 ALA A O 1
ATOM 4180 N N . SER A 1 514 ? 11.953 4.828 18.188 1 94.56 514 SER A N 1
ATOM 4181 C CA . SER A 1 514 ? 12.102 5.852 19.219 1 94.56 514 SER A CA 1
ATOM 4182 C C . SER A 1 514 ? 13.555 6.012 19.641 1 94.56 514 SER A C 1
ATOM 4184 O O . SER A 1 514 ? 14.312 5.043 19.641 1 94.56 514 SER A O 1
ATOM 4186 N N . GLY A 1 515 ? 13.891 7.285 19.891 1 95.12 515 GLY A N 1
ATOM 4187 C CA . GLY A 1 515 ? 15.242 7.57 20.344 1 95.12 515 GLY A CA 1
ATOM 4188 C C . GLY A 1 515 ? 16.109 8.211 19.266 1 95.12 515 GLY A C 1
ATOM 4189 O O . GLY A 1 515 ? 15.617 8.57 18.203 1 95.12 515 GLY A O 1
ATOM 4190 N N . ASN A 1 516 ? 17.391 8.445 19.703 1 94.69 516 ASN A N 1
ATOM 4191 C CA . ASN A 1 516 ? 18.391 9.055 18.812 1 94.69 516 ASN A CA 1
ATOM 4192 C C . ASN A 1 516 ? 19.656 8.219 18.766 1 94.69 516 ASN A C 1
ATOM 4194 O O . ASN A 1 516 ? 20.047 7.594 19.766 1 94.69 516 ASN A O 1
ATOM 4198 N N . VAL A 1 517 ? 20.234 8.234 17.609 1 96.56 517 VAL A N 1
ATOM 4199 C CA . VAL A 1 517 ? 21.516 7.559 17.453 1 96.56 517 VAL A CA 1
ATOM 4200 C C . VAL A 1 517 ? 22.547 8.531 16.875 1 96.56 517 VAL A C 1
ATOM 4202 O O . VAL A 1 517 ? 22.188 9.539 16.266 1 96.56 517 VAL A O 1
ATOM 4205 N N . LYS A 1 518 ? 23.766 8.312 17.156 1 94.62 518 LYS A N 1
ATOM 4206 C CA . LYS A 1 518 ? 24.859 9.125 16.625 1 94.62 518 LYS A CA 1
ATOM 4207 C C . LYS A 1 518 ? 25.844 8.266 15.844 1 94.62 518 LYS A C 1
ATOM 4209 O O . LYS A 1 518 ? 26.016 7.082 16.141 1 94.62 518 LYS A O 1
ATOM 4214 N N . PHE A 1 519 ? 26.391 8.836 14.867 1 92.25 519 PHE A N 1
ATOM 4215 C CA . PHE A 1 519 ? 27.359 8.164 14.008 1 92.25 519 PHE A CA 1
ATOM 4216 C C . PHE A 1 519 ? 28.766 8.672 14.281 1 92.25 519 PHE A C 1
ATOM 4218 O O . PHE A 1 519 ? 28.969 9.867 14.5 1 92.25 519 PHE A O 1
ATOM 4225 N N . GLU A 1 520 ? 29.688 7.82 14.367 1 89.75 520 GLU A N 1
ATOM 4226 C CA . GLU A 1 520 ? 31.094 8.18 14.531 1 89.75 520 GLU A CA 1
ATOM 4227 C C . GLU A 1 520 ? 31.969 7.492 13.484 1 89.75 520 GLU A C 1
ATOM 4229 O O . GLU A 1 520 ? 31.734 6.332 13.133 1 89.75 520 GLU A O 1
ATOM 4234 N N . GLY A 1 521 ? 32.938 8.234 12.961 1 78.94 521 GLY A N 1
ATOM 4235 C CA . GLY A 1 521 ? 33.906 7.656 12.062 1 78.94 521 GLY A CA 1
ATOM 4236 C C . GLY A 1 521 ? 33.594 7.879 10.602 1 78.94 521 GLY A C 1
ATOM 4237 O O . GLY A 1 521 ? 34.188 7.27 9.719 1 78.94 521 GLY A O 1
ATOM 4238 N N . LEU A 1 522 ? 32.5 8.711 10.367 1 71.88 522 LEU A N 1
ATOM 4239 C CA . LEU A 1 522 ? 32.188 9.016 8.984 1 71.88 522 LEU A CA 1
ATOM 4240 C C . LEU A 1 522 ? 33.094 10.109 8.438 1 71.88 522 LEU A C 1
ATOM 4242 O O . LEU A 1 522 ? 33.281 11.141 9.078 1 71.88 522 LEU A O 1
ATOM 4246 N N . ASN A 1 523 ? 33.469 10.062 7.273 1 61.19 523 ASN A N 1
ATOM 4247 C CA . ASN A 1 523 ? 34.281 10.969 6.492 1 61.19 523 ASN A CA 1
ATOM 4248 C C . ASN A 1 523 ? 35 11.977 7.379 1 61.19 523 ASN A C 1
ATOM 4250 O O . ASN A 1 523 ? 34.688 13.172 7.355 1 61.19 523 ASN A O 1
ATOM 4254 N N . GLN A 1 524 ? 35.531 11.664 8.586 1 52.22 524 GLN A N 1
ATOM 4255 C CA . GLN A 1 524 ? 36.219 12.633 9.438 1 52.22 524 GLN A CA 1
ATOM 4256 C C . GLN A 1 524 ? 37.344 13.32 8.695 1 52.22 524 GLN A C 1
ATOM 4258 O O . GLN A 1 524 ? 38.094 12.672 7.953 1 52.22 524 GLN A O 1
ATOM 4263 N N . ASP A 1 525 ? 37.062 14.586 8.414 1 51.47 525 ASP A N 1
ATOM 4264 C CA . ASP A 1 525 ? 38.25 15.352 7.98 1 51.47 525 ASP A CA 1
ATOM 4265 C C . ASP A 1 525 ? 39.438 15.086 8.898 1 51.47 525 ASP A C 1
ATOM 4267 O O . ASP A 1 525 ? 39.281 14.5 9.969 1 51.47 525 ASP A O 1
ATOM 4271 N N . GLU A 1 526 ? 40.625 15.422 8.406 1 48.19 526 GLU A N 1
ATOM 4272 C CA . GLU A 1 526 ? 41.938 15.281 9.039 1 48.19 526 GLU A CA 1
ATOM 4273 C C . GLU A 1 526 ? 41.875 15.719 10.5 1 48.19 526 GLU A C 1
ATOM 4275 O O . GLU A 1 526 ? 42.75 15.328 11.297 1 48.19 526 GLU A O 1
ATOM 4280 N N . THR A 1 527 ? 41.062 16.719 10.766 1 48.88 527 THR A N 1
ATOM 4281 C CA . THR A 1 527 ? 41.188 17.344 12.078 1 48.88 527 THR A CA 1
ATOM 4282 C C . THR A 1 527 ? 40.281 16.656 13.094 1 48.88 527 THR A C 1
ATOM 4284 O O . THR A 1 527 ? 40.25 17.047 14.266 1 48.88 527 THR A O 1
ATOM 4287 N N . GLY A 1 528 ? 39.656 15.656 12.742 1 52.41 528 GLY A N 1
ATOM 4288 C CA . GLY A 1 528 ? 38.844 14.891 13.656 1 52.41 528 GLY A CA 1
ATOM 4289 C C . GLY A 1 528 ? 37.562 15.609 14.055 1 52.41 528 GLY A C 1
ATOM 4290 O O . GLY A 1 528 ? 36.781 15.102 14.875 1 52.41 528 GLY A O 1
ATOM 4291 N N . GLN A 1 529 ? 37.406 16.938 13.773 1 53.75 529 GLN A N 1
ATOM 4292 C CA . GLN A 1 529 ? 36.344 17.812 14.266 1 53.75 529 GLN A CA 1
ATOM 4293 C C . GLN A 1 529 ? 35.219 17.938 13.25 1 53.75 529 GLN A C 1
ATOM 4295 O O . GLN A 1 529 ? 35.406 18.5 12.172 1 53.75 529 GLN A O 1
ATOM 4300 N N . GLY A 1 530 ? 34.406 17.031 12.781 1 56.31 530 GLY A N 1
ATOM 4301 C CA . GLY A 1 530 ? 33.25 17.266 11.922 1 56.31 530 GLY A CA 1
ATOM 4302 C C . GLY A 1 530 ? 31.922 17.047 12.641 1 56.31 530 GLY A C 1
ATOM 4303 O O . GLY A 1 530 ? 31.891 16.469 13.734 1 56.31 530 GLY A O 1
ATOM 4304 N N . PRO A 1 531 ? 30.812 17.797 12.125 1 63.44 531 PRO A N 1
ATOM 4305 C CA . PRO A 1 531 ? 29.5 17.641 12.758 1 63.44 531 PRO A CA 1
ATOM 4306 C C . PRO A 1 531 ? 29.078 16.172 12.883 1 63.44 531 PRO A C 1
ATOM 4308 O O . PRO A 1 531 ? 29.281 15.391 11.953 1 63.44 531 PRO A O 1
ATOM 4311 N N . ILE A 1 532 ? 28.812 15.875 14.133 1 76.5 532 ILE A N 1
ATOM 4312 C CA . ILE A 1 532 ? 28.344 14.523 14.43 1 76.5 532 ILE A CA 1
ATOM 4313 C C . ILE A 1 532 ? 26.969 14.305 13.812 1 76.5 532 ILE A C 1
ATOM 4315 O O . ILE A 1 532 ? 26.062 15.102 14.008 1 76.5 532 ILE A O 1
ATOM 4319 N N . LYS A 1 533 ? 26.922 13.344 12.93 1 85.06 533 LYS A N 1
ATOM 4320 C CA . LYS A 1 533 ? 25.641 12.984 12.328 1 85.06 533 LYS A CA 1
ATOM 4321 C C . LYS A 1 533 ? 24.734 12.258 13.32 1 85.06 533 LYS A C 1
ATOM 4323 O O . LYS A 1 533 ? 25.188 11.344 14.023 1 85.06 533 LYS A O 1
ATOM 4328 N N . ARG A 1 534 ? 23.5 12.789 13.438 1 89.69 534 ARG A N 1
ATOM 4329 C CA . ARG A 1 534 ? 22.516 12.211 14.336 1 89.69 534 ARG A CA 1
ATOM 4330 C C . ARG A 1 534 ? 21.219 11.883 13.594 1 89.69 534 ARG A C 1
ATOM 4332 O O . ARG A 1 534 ? 20.812 12.617 12.695 1 89.69 534 ARG A O 1
ATOM 4339 N N . TYR A 1 535 ? 20.672 10.727 13.898 1 93.06 535 TYR A N 1
ATOM 4340 C CA . TYR A 1 535 ? 19.375 10.336 13.391 1 93.06 535 TYR A CA 1
ATOM 4341 C C . TYR A 1 535 ? 18.375 10.109 14.531 1 93.06 535 TYR A C 1
ATOM 4343 O O . TYR A 1 535 ? 18.781 9.812 15.656 1 93.06 535 TYR A O 1
ATOM 4351 N N . GLY A 1 536 ? 17.172 10.422 14.242 1 93.12 536 GLY A N 1
ATOM 4352 C CA . GLY A 1 536 ? 16.125 10.25 15.242 1 93.12 536 GLY A CA 1
ATOM 4353 C C . GLY A 1 536 ? 14.953 9.43 14.742 1 93.12 536 GLY A C 1
ATOM 4354 O O . GLY A 1 536 ? 15.086 8.68 13.781 1 93.12 536 GLY A O 1
ATOM 4355 N N . THR A 1 537 ? 13.859 9.547 15.453 1 93.31 537 THR A N 1
ATOM 4356 C CA . THR A 1 537 ? 12.641 8.789 15.195 1 93.31 537 THR A CA 1
ATOM 4357 C C . THR A 1 537 ? 12.234 8.891 13.734 1 93.31 537 THR A C 1
ATOM 4359 O O . THR A 1 537 ? 12.273 9.977 13.148 1 93.31 537 THR A O 1
ATOM 4362 N N . TYR A 1 538 ? 11.875 7.723 13.117 1 93.75 538 TYR A N 1
ATOM 4363 C CA . TYR A 1 538 ? 11.359 7.586 11.758 1 93.75 538 TYR A CA 1
ATOM 4364 C C . TYR A 1 538 ? 12.477 7.742 10.734 1 93.75 538 TYR A C 1
ATOM 4366 O O . TYR A 1 538 ? 12.219 8.047 9.562 1 93.75 538 TYR A O 1
ATOM 4374 N N . GLU A 1 539 ? 13.688 7.609 11.172 1 94.88 539 GLU A N 1
ATOM 4375 C CA . GLU A 1 539 ? 14.828 7.52 10.266 1 94.88 539 GLU A CA 1
ATOM 4376 C C . GLU A 1 539 ? 15.422 6.113 10.266 1 94.88 539 GLU A C 1
ATOM 4378 O O . GLU A 1 539 ? 15.016 5.262 11.055 1 94.88 539 GLU A O 1
ATOM 4383 N N . TYR A 1 540 ? 16.297 5.863 9.352 1 96.38 540 TYR A N 1
ATOM 4384 C CA . TYR A 1 540 ? 16.828 4.52 9.188 1 96.38 540 TYR A CA 1
ATOM 4385 C C . TYR A 1 540 ? 18.328 4.562 8.891 1 96.38 540 TYR A C 1
ATOM 4387 O O . TYR A 1 540 ? 18.859 5.613 8.523 1 96.38 540 TYR A O 1
ATOM 4395 N N . PHE A 1 541 ? 19.016 3.475 9.164 1 95.44 541 PHE A N 1
ATOM 4396 C CA . PHE A 1 541 ? 20.438 3.363 8.875 1 95.44 541 PHE A CA 1
ATOM 4397 C C . PHE A 1 541 ? 20.828 1.907 8.672 1 95.44 541 PHE A C 1
ATOM 4399 O O . PHE A 1 541 ? 20.016 1.003 8.844 1 95.44 541 PHE A O 1
ATOM 4406 N N . GLY A 1 542 ? 22.047 1.696 8.172 1 95.25 542 GLY A N 1
ATOM 4407 C CA . GLY A 1 542 ? 22.594 0.369 7.969 1 95.25 542 GLY A CA 1
ATOM 4408 C C . GLY A 1 542 ? 22.328 -0.193 6.59 1 95.25 542 GLY A C 1
ATOM 4409 O O . GLY A 1 542 ? 22.75 -1.303 6.266 1 95.25 542 GLY A O 1
ATOM 4410 N N . GLU A 1 543 ? 21.609 0.475 5.73 1 93.81 543 GLU A N 1
ATOM 4411 C CA . GLU A 1 543 ? 21.172 -0.005 4.426 1 93.81 543 GLU A CA 1
ATOM 4412 C C . GLU A 1 543 ? 22.359 -0.143 3.465 1 93.81 543 GLU A C 1
ATOM 4414 O O . GLU A 1 543 ? 22.359 -1.024 2.602 1 93.81 543 GLU A O 1
ATOM 4419 N N . ALA A 1 544 ? 23.344 0.723 3.588 1 91.81 544 ALA A N 1
ATOM 4420 C CA . ALA A 1 544 ? 24.453 0.775 2.641 1 91.81 544 ALA A CA 1
ATOM 4421 C C . ALA A 1 544 ? 25.203 -0.551 2.604 1 91.81 544 ALA A C 1
ATOM 4423 O O . ALA A 1 544 ? 25.469 -1.098 1.528 1 91.81 544 ALA A O 1
ATOM 4424 N N . SER A 1 545 ? 25.547 -1.097 3.736 1 93.5 545 SER A N 1
ATOM 4425 C CA . SER A 1 545 ? 26.297 -2.344 3.816 1 93.5 545 SER A CA 1
ATOM 4426 C C . SER A 1 545 ? 25.516 -3.508 3.234 1 93.5 545 SER A C 1
ATOM 4428 O O . SER A 1 545 ? 26.094 -4.465 2.715 1 93.5 545 SER A O 1
ATOM 4430 N N . LEU A 1 546 ? 24.219 -3.451 3.357 1 93.75 546 LEU A N 1
ATOM 4431 C CA . LEU A 1 546 ? 23.359 -4.527 2.873 1 93.75 546 LEU A CA 1
ATOM 4432 C C . LEU A 1 546 ? 23.266 -4.504 1.352 1 93.75 546 LEU A C 1
ATOM 4434 O O . LEU A 1 546 ? 23.406 -5.543 0.7 1 93.75 546 LEU A O 1
ATOM 4438 N N . VAL A 1 547 ? 23.047 -3.32 0.796 1 92.06 547 VAL A N 1
ATOM 4439 C CA . VAL A 1 547 ? 22.781 -3.195 -0.632 1 92.06 547 VAL A CA 1
ATOM 4440 C C . VAL A 1 547 ? 24.094 -3.273 -1.416 1 92.06 547 VAL A C 1
ATOM 4442 O O . VAL A 1 547 ? 24.125 -3.811 -2.525 1 92.06 547 VAL A O 1
ATOM 4445 N N . LEU A 1 548 ? 25.203 -2.766 -0.847 1 91.81 548 LEU A N 1
ATOM 4446 C CA . LEU A 1 548 ? 26.484 -2.711 -1.542 1 91.81 548 LEU A CA 1
ATOM 4447 C C . LEU A 1 548 ? 27.359 -3.91 -1.175 1 91.81 548 LEU A C 1
ATOM 4449 O O . LEU A 1 548 ? 28.391 -4.145 -1.798 1 91.81 548 LEU A O 1
ATOM 4453 N N . ASP A 1 549 ? 26.906 -4.66 -0.203 1 89.88 549 ASP A N 1
ATOM 4454 C CA . ASP A 1 549 ? 27.672 -5.797 0.304 1 89.88 549 ASP A CA 1
ATOM 4455 C C . ASP A 1 549 ? 29.078 -5.367 0.727 1 89.88 549 ASP A C 1
ATOM 4457 O O . ASP A 1 549 ? 30.062 -5.949 0.282 1 89.88 549 ASP A O 1
ATOM 4461 N N . LEU A 1 550 ? 29.172 -4.297 1.526 1 91.56 550 LEU A N 1
ATOM 4462 C CA . LEU A 1 550 ? 30.391 -3.74 2.086 1 91.56 550 LEU A CA 1
ATOM 4463 C C . LEU A 1 550 ? 30.359 -3.752 3.609 1 91.56 550 LEU A C 1
ATOM 4465 O O . LEU A 1 550 ? 29.281 -3.852 4.203 1 91.56 550 LEU A O 1
ATOM 4469 N N . PRO A 1 551 ? 31.5 -3.715 4.184 1 94.31 551 PRO A N 1
ATOM 4470 C CA . PRO A 1 551 ? 31.5 -3.592 5.645 1 94.31 551 PRO A CA 1
ATOM 4471 C C . PRO A 1 551 ? 30.859 -2.293 6.125 1 94.31 551 PRO A C 1
ATOM 4473 O O . PRO A 1 551 ? 30.766 -1.325 5.363 1 94.31 551 PRO A O 1
ATOM 4476 N N . ARG A 1 552 ? 30.422 -2.34 7.344 1 95.12 552 ARG A N 1
ATOM 4477 C CA . ARG A 1 552 ? 29.844 -1.149 7.949 1 95.12 552 ARG A CA 1
ATOM 4478 C C . ARG A 1 552 ? 30.797 0.035 7.875 1 95.12 552 ARG A C 1
ATOM 4480 O O . ARG A 1 552 ? 31.984 -0.101 8.172 1 95.12 552 ARG A O 1
ATOM 4487 N N . ALA A 1 553 ? 30.312 1.18 7.516 1 89.31 553 ALA A N 1
ATOM 4488 C CA . ALA A 1 553 ? 31.141 2.348 7.219 1 89.31 553 ALA A CA 1
ATOM 4489 C C . ALA A 1 553 ? 31.359 3.193 8.469 1 89.31 553 ALA A C 1
ATOM 4491 O O . ALA A 1 553 ? 32.25 4.035 8.508 1 89.31 553 ALA A O 1
ATOM 4492 N N . ALA A 1 554 ? 30.516 3.002 9.508 1 91.38 554 ALA A N 1
ATOM 4493 C CA . ALA A 1 554 ? 30.594 3.855 10.688 1 91.38 554 ALA A CA 1
ATOM 4494 C C . ALA A 1 554 ? 30.172 3.092 11.938 1 91.38 554 ALA A C 1
ATOM 4496 O O . ALA A 1 554 ? 29.484 2.074 11.852 1 91.38 554 ALA A O 1
ATOM 4497 N N . ASP A 1 555 ? 30.688 3.623 13.047 1 95.19 555 ASP A N 1
ATOM 4498 C CA . ASP A 1 555 ? 30.125 3.219 14.336 1 95.19 555 ASP A CA 1
ATOM 4499 C C . ASP A 1 555 ? 28.797 3.943 14.609 1 95.19 555 ASP A C 1
ATOM 4501 O O . ASP A 1 555 ? 28.656 5.125 14.281 1 95.19 555 ASP A O 1
ATOM 4505 N N . VAL A 1 556 ? 27.859 3.24 15.133 1 97.19 556 VAL A N 1
ATOM 4506 C CA . VAL A 1 556 ? 26.594 3.848 15.516 1 97.19 556 VAL A CA 1
ATOM 4507 C C . VAL A 1 556 ? 26.328 3.576 17 1 97.19 556 VAL A C 1
ATOM 4509 O O . VAL A 1 556 ? 26.375 2.43 17.438 1 97.19 556 VAL A O 1
ATOM 4512 N N . TYR A 1 557 ? 26.078 4.602 17.734 1 97.75 557 TYR A N 1
ATOM 4513 C CA . TYR A 1 557 ? 25.797 4.496 19.156 1 97.75 557 TYR A CA 1
ATOM 4514 C C . TYR A 1 557 ? 24.422 5.039 19.5 1 97.75 557 TYR A C 1
ATOM 4516 O O . TYR A 1 557 ? 23.953 5.992 18.875 1 97.75 557 TYR A O 1
ATOM 4524 N N . ALA A 1 558 ? 23.781 4.426 20.516 1 97.88 558 ALA A N 1
ATOM 4525 C CA . ALA A 1 558 ? 22.547 4.977 21.078 1 97.88 558 ALA A CA 1
ATOM 4526 C C . ALA A 1 558 ? 22.828 6.215 21.922 1 97.88 558 ALA A C 1
ATOM 4528 O O . ALA A 1 558 ? 23.5 6.133 22.953 1 97.88 558 ALA A O 1
ATOM 4529 N N . GLU A 1 559 ? 22.344 7.32 21.469 1 95.25 559 GLU A N 1
ATOM 4530 C CA . GLU A 1 559 ? 22.484 8.547 22.25 1 95.25 559 GLU A CA 1
ATOM 4531 C C . GLU A 1 559 ? 21.453 8.625 23.359 1 95.25 559 GLU A C 1
ATOM 4533 O O . GLU A 1 559 ? 21.641 9.336 24.344 1 95.25 559 GLU A O 1
ATOM 4538 N N . THR A 1 560 ? 20.391 7.973 23.141 1 95.88 560 THR A N 1
ATOM 4539 C CA . THR A 1 560 ? 19.297 7.773 24.094 1 95.88 560 THR A CA 1
ATOM 4540 C C . THR A 1 560 ? 18.906 6.297 24.172 1 95.88 560 THR A C 1
ATOM 4542 O O . THR A 1 560 ? 19.578 5.445 23.594 1 95.88 560 THR A O 1
ATOM 4545 N N . ASP A 1 561 ? 17.891 6.023 25.047 1 96.69 561 ASP A N 1
ATOM 4546 C CA . ASP A 1 561 ? 17.281 4.715 24.859 1 96.69 561 ASP A CA 1
ATOM 4547 C C . ASP A 1 561 ? 16.656 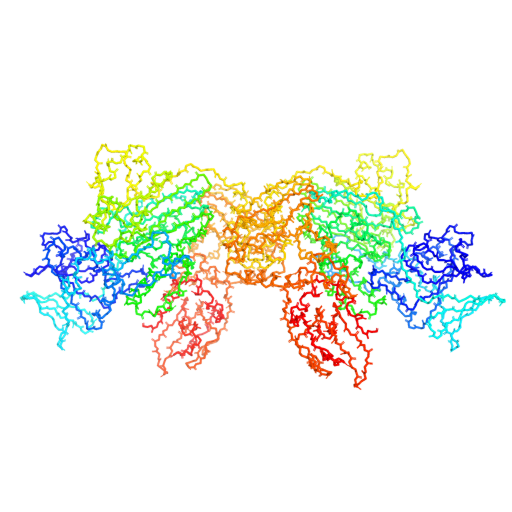4.609 23.469 1 96.69 561 ASP A C 1
ATOM 4549 O O . ASP A 1 561 ? 15.992 5.547 23 1 96.69 561 ASP A O 1
ATOM 4553 N N . VAL A 1 562 ? 17 3.572 22.812 1 97.62 562 VAL A N 1
ATOM 4554 C CA . VAL A 1 562 ? 16.562 3.451 21.422 1 97.62 562 VAL A CA 1
ATOM 4555 C C . VAL A 1 562 ? 15.75 2.176 21.234 1 97.62 562 VAL A C 1
ATOM 4557 O O . VAL A 1 562 ? 16.141 1.108 21.719 1 97.62 562 VAL A O 1
ATOM 4560 N N . LEU A 1 563 ? 14.578 2.289 20.75 1 97.56 563 LEU A N 1
ATOM 4561 C CA . LEU A 1 563 ? 13.836 1.169 20.172 1 97.56 563 LEU A CA 1
ATOM 4562 C C . LEU A 1 563 ? 14.016 1.122 18.656 1 97.56 563 LEU A C 1
ATOM 4564 O O . LEU A 1 563 ? 13.586 2.039 17.953 1 97.56 563 LEU A O 1
ATOM 4568 N N . ALA A 1 564 ? 14.672 0.114 18.172 1 98.25 564 ALA A N 1
ATOM 4569 C CA . ALA A 1 564 ? 14.922 -0.04 16.734 1 98.25 564 ALA A CA 1
ATOM 4570 C C . ALA A 1 564 ? 14.125 -1.208 16.172 1 98.25 564 ALA A C 1
ATOM 4572 O O . ALA A 1 564 ? 14.016 -2.264 16.797 1 98.25 564 ALA A O 1
ATOM 4573 N N . LEU A 1 565 ? 13.43 -0.972 15.078 1 98.25 565 LEU A N 1
ATOM 4574 C CA . LEU A 1 565 ? 12.914 -2.059 14.258 1 98.25 565 LEU A CA 1
ATOM 4575 C C . LEU A 1 565 ? 13.984 -2.559 13.281 1 98.25 565 LEU A C 1
ATOM 4577 O O . LEU A 1 565 ? 14.555 -1.772 12.523 1 98.25 565 LEU A O 1
ATOM 4581 N N . THR A 1 566 ? 14.266 -3.779 13.344 1 98.38 566 THR A N 1
ATOM 4582 C CA . THR A 1 566 ? 15.359 -4.316 12.547 1 98.38 566 THR A CA 1
ATOM 4583 C C . THR A 1 566 ? 14.844 -5.383 11.578 1 98.38 566 THR A C 1
ATOM 4585 O O . THR A 1 566 ? 13.859 -6.062 11.867 1 98.38 566 THR A O 1
ATOM 4588 N N . ILE A 1 567 ? 15.43 -5.484 10.438 1 96.94 567 ILE A N 1
ATOM 4589 C CA . ILE A 1 567 ? 15.148 -6.5 9.422 1 96.94 567 ILE A CA 1
ATOM 4590 C C . ILE A 1 567 ? 16.453 -7.156 8.977 1 96.94 567 ILE A C 1
ATOM 4592 O O . ILE A 1 567 ? 17.391 -6.469 8.578 1 96.94 567 ILE A O 1
ATOM 4596 N N . GLU A 1 568 ? 16.516 -8.398 9.07 1 95.38 568 GLU A N 1
ATOM 4597 C CA . GLU A 1 568 ? 17.703 -9.148 8.641 1 95.38 568 GLU A CA 1
ATOM 4598 C C . GLU A 1 568 ? 18 -8.906 7.168 1 95.38 568 GLU A C 1
ATOM 4600 O O . GLU A 1 568 ? 17.094 -8.703 6.367 1 95.38 568 GLU A O 1
ATOM 4605 N N . LYS A 1 569 ? 19.25 -8.984 6.781 1 93.62 569 LYS A N 1
ATOM 4606 C CA . LYS A 1 569 ? 19.766 -8.609 5.465 1 93.62 569 LYS A CA 1
ATOM 4607 C C . LYS A 1 569 ? 18.969 -9.297 4.355 1 93.62 569 LYS A C 1
ATOM 4609 O O . LYS A 1 569 ? 18.406 -8.625 3.488 1 93.62 569 LYS A O 1
ATOM 4614 N N . ASN A 1 570 ? 18.844 -10.602 4.352 1 88.31 570 ASN A N 1
ATOM 4615 C CA . ASN A 1 570 ? 18.203 -11.344 3.273 1 88.31 570 ASN A CA 1
ATOM 4616 C C . ASN A 1 570 ? 16.703 -11.016 3.186 1 88.31 570 ASN A C 1
ATOM 4618 O O . ASN A 1 570 ? 16.156 -10.898 2.088 1 88.31 570 ASN A O 1
ATOM 4622 N N . LYS A 1 571 ? 16.094 -10.906 4.312 1 93.12 571 LYS A N 1
ATOM 4623 C CA . LYS A 1 571 ? 14.68 -10.555 4.355 1 93.12 571 LYS A CA 1
ATOM 4624 C C . LYS A 1 571 ? 14.453 -9.141 3.828 1 93.12 571 LYS A C 1
ATOM 4626 O O . LYS A 1 571 ? 13.477 -8.891 3.111 1 93.12 571 LYS A O 1
ATOM 4631 N N . PHE A 1 572 ? 15.375 -8.227 4.172 1 95 572 PHE A N 1
ATOM 4632 C CA . PHE A 1 572 ? 15.281 -6.852 3.693 1 95 572 PHE A CA 1
ATOM 4633 C C . PHE A 1 572 ? 15.398 -6.797 2.176 1 95 572 PHE A C 1
ATOM 4635 O O . PHE A 1 572 ? 14.594 -6.148 1.508 1 95 572 PHE A O 1
ATOM 4642 N N . LEU A 1 573 ? 16.406 -7.453 1.618 1 91.31 573 LEU A N 1
ATOM 4643 C CA . LEU A 1 573 ? 16.641 -7.449 0.179 1 91.31 573 LEU A CA 1
ATOM 4644 C C . LEU A 1 573 ? 15.461 -8.062 -0.566 1 91.31 573 LEU A C 1
ATOM 4646 O O . LEU A 1 573 ? 15.094 -7.598 -1.65 1 91.31 573 LEU A O 1
ATOM 4650 N N . GLN A 1 574 ? 14.93 -9.078 0.006 1 89.38 574 GLN A N 1
ATOM 4651 C CA . GLN A 1 574 ? 13.734 -9.664 -0.59 1 89.38 574 GLN A CA 1
ATOM 4652 C C . GLN A 1 574 ? 12.547 -8.703 -0.519 1 89.38 574 GLN A C 1
ATOM 4654 O O . GLN A 1 574 ? 11.766 -8.602 -1.464 1 89.38 574 GLN A O 1
ATOM 4659 N N . PHE A 1 575 ? 12.352 -8.023 0.585 1 92.44 575 PHE A N 1
ATOM 4660 C CA . PHE A 1 575 ? 11.258 -7.094 0.816 1 92.44 575 PHE A CA 1
ATOM 4661 C C . PHE A 1 575 ? 11.266 -5.98 -0.228 1 92.44 575 PHE A C 1
ATOM 4663 O O . PHE A 1 575 ? 10.203 -5.527 -0.666 1 92.44 575 PHE A O 1
ATOM 4670 N N . ILE A 1 576 ? 12.453 -5.57 -0.604 1 92.56 576 ILE A N 1
ATOM 4671 C CA . ILE A 1 576 ? 12.516 -4.422 -1.501 1 92.56 576 ILE A CA 1
ATOM 4672 C C . ILE A 1 576 ? 12.688 -4.898 -2.941 1 92.56 576 ILE A C 1
ATOM 4674 O O . ILE A 1 576 ? 12.914 -4.094 -3.846 1 92.56 576 ILE A O 1
ATOM 4678 N N . ARG A 1 577 ? 12.492 -6.203 -3.078 1 84.75 577 ARG A N 1
ATOM 4679 C CA . ARG A 1 577 ? 12.656 -6.77 -4.41 1 84.75 577 ARG A CA 1
ATOM 4680 C C . ARG A 1 577 ? 11.602 -6.23 -5.371 1 84.75 577 ARG A C 1
ATOM 4682 O O . ARG A 1 577 ? 10.5 -5.875 -4.949 1 84.75 577 ARG A O 1
ATOM 4689 N N . ASN A 1 578 ? 11.852 -6.109 -6.629 1 77.5 578 ASN A N 1
ATOM 4690 C CA . ASN A 1 578 ? 10.953 -5.648 -7.68 1 77.5 578 ASN A CA 1
ATOM 4691 C C . ASN A 1 578 ? 10.586 -4.176 -7.5 1 77.5 578 ASN A C 1
ATOM 4693 O O . ASN A 1 578 ? 9.469 -3.768 -7.812 1 77.5 578 ASN A O 1
ATOM 4697 N N . SER A 1 579 ? 11.312 -3.479 -6.652 1 85.31 579 SER A N 1
ATOM 4698 C CA . SER A 1 579 ? 11.219 -2.027 -6.543 1 85.31 579 SER A CA 1
ATOM 4699 C C . SER A 1 579 ? 12.523 -1.359 -6.969 1 85.31 579 SER A C 1
ATOM 4701 O O . SER A 1 579 ? 13.531 -2.035 -7.191 1 85.31 579 SER A O 1
ATOM 4703 N N . ASP A 1 580 ? 12.484 -0.129 -7.121 1 88.12 580 ASP A N 1
ATOM 4704 C CA . ASP A 1 580 ? 13.68 0.618 -7.504 1 88.12 580 ASP A CA 1
ATOM 4705 C C . ASP A 1 580 ? 14.508 0.998 -6.273 1 88.12 580 ASP A C 1
ATOM 4707 O O . ASP A 1 580 ? 15.453 1.781 -6.375 1 88.12 580 ASP A O 1
ATOM 4711 N N . LEU A 1 581 ? 14.18 0.449 -5.168 1 89.81 581 LEU A N 1
ATOM 4712 C CA . LEU A 1 581 ? 14.781 0.92 -3.924 1 89.81 581 LEU A CA 1
ATOM 4713 C C . LEU A 1 581 ? 16.25 0.522 -3.842 1 89.81 581 LEU A C 1
ATOM 4715 O O . LEU A 1 581 ? 17.078 1.28 -3.326 1 89.81 581 LEU A O 1
ATOM 4719 N N . LYS A 1 582 ? 16.609 -0.686 -4.297 1 90.12 582 LYS A N 1
ATOM 4720 C CA . LYS A 1 582 ? 18 -1.082 -4.258 1 90.12 582 LYS A CA 1
ATOM 4721 C C . LYS A 1 582 ? 18.875 -0.098 -5.031 1 90.12 582 LYS A C 1
ATOM 4723 O O . LYS A 1 582 ? 19.906 0.36 -4.527 1 90.12 582 LYS A O 1
ATOM 4728 N N . SER A 1 583 ? 18.438 0.235 -6.215 1 90.88 583 SER A N 1
ATOM 4729 C CA . SER A 1 583 ? 19.172 1.188 -7.039 1 90.88 583 SER A CA 1
ATOM 4730 C C . SER A 1 583 ? 19.188 2.576 -6.41 1 90.88 583 SER A C 1
ATOM 4732 O O . SER A 1 583 ? 20.219 3.26 -6.418 1 90.88 583 SER A O 1
ATOM 4734 N N . ASN A 1 584 ? 18.094 3.01 -5.871 1 91 584 ASN A N 1
ATOM 4735 C CA . ASN A 1 584 ? 18 4.309 -5.215 1 91 584 ASN A CA 1
ATOM 4736 C C . ASN A 1 584 ? 18.938 4.406 -4.016 1 91 584 ASN A C 1
ATOM 4738 O O . ASN A 1 584 ? 19.578 5.434 -3.807 1 91 584 ASN A O 1
ATOM 4742 N N . LEU A 1 585 ? 18.984 3.322 -3.244 1 92.38 585 LEU A N 1
ATOM 4743 C CA . LEU A 1 585 ? 19.828 3.311 -2.061 1 92.38 585 LEU A CA 1
ATOM 4744 C C . LEU A 1 585 ? 21.312 3.287 -2.449 1 92.38 585 LEU A C 1
ATOM 4746 O O . LEU A 1 585 ? 22.141 3.875 -1.763 1 92.38 585 LEU A O 1
ATOM 4750 N N . THR A 1 586 ? 21.609 2.615 -3.531 1 92.44 586 THR A N 1
ATOM 4751 C CA . THR A 1 586 ? 22.969 2.633 -4.051 1 92.44 586 THR A CA 1
ATOM 4752 C C . THR A 1 586 ? 23.375 4.047 -4.449 1 92.44 586 THR A C 1
ATOM 4754 O O . THR A 1 586 ? 24.453 4.52 -4.078 1 92.44 586 THR A O 1
ATOM 4757 N N . ARG A 1 587 ? 22.547 4.66 -5.137 1 91.69 587 ARG A N 1
ATOM 4758 C CA . ARG A 1 587 ? 22.812 6.039 -5.547 1 91.69 587 ARG A CA 1
ATOM 4759 C C . ARG A 1 587 ? 22.922 6.957 -4.332 1 91.69 587 ARG A C 1
ATOM 4761 O O . ARG A 1 587 ? 23.766 7.855 -4.305 1 91.69 587 ARG A O 1
ATOM 4768 N N . LEU A 1 588 ? 22.031 6.809 -3.389 1 92.25 588 LEU A N 1
ATOM 4769 C CA . LEU A 1 588 ? 22.078 7.586 -2.152 1 92.25 588 LEU A CA 1
ATOM 4770 C C . LEU A 1 588 ? 23.438 7.48 -1.488 1 92.25 588 LEU A C 1
ATOM 4772 O O . LEU A 1 588 ? 23.984 8.484 -1.03 1 92.25 588 LEU A O 1
ATOM 4776 N N . ASN A 1 589 ? 23.969 6.312 -1.474 1 90.62 589 ASN A N 1
ATOM 4777 C CA . ASN A 1 589 ? 25.281 6.105 -0.845 1 90.62 589 ASN A CA 1
ATOM 4778 C C . ASN A 1 589 ? 26.391 6.805 -1.621 1 90.62 589 ASN A C 1
ATOM 4780 O O . ASN A 1 589 ? 27.344 7.309 -1.027 1 90.62 589 ASN A O 1
ATOM 4784 N N . GLU A 1 590 ? 26.266 6.762 -2.852 1 91.5 590 GLU A N 1
ATOM 4785 C CA . GLU A 1 590 ? 27.219 7.488 -3.674 1 91.5 590 GLU A CA 1
ATOM 4786 C C . GLU A 1 590 ? 27.203 8.977 -3.357 1 91.5 590 GLU A C 1
ATOM 4788 O O . GLU A 1 590 ? 28.266 9.609 -3.24 1 91.5 590 GLU A O 1
ATOM 4793 N N . ILE A 1 591 ? 26.094 9.523 -3.225 1 93.88 591 ILE A N 1
ATOM 4794 C CA . ILE A 1 591 ? 25.922 10.93 -2.91 1 93.88 591 ILE A CA 1
ATOM 4795 C C . ILE A 1 591 ? 26.469 11.227 -1.519 1 93.88 591 ILE A C 1
ATOM 4797 O O . ILE A 1 591 ? 27.203 12.203 -1.326 1 93.88 591 ILE A O 1
ATOM 4801 N N . ARG A 1 592 ? 26.188 10.398 -0.616 1 89.44 592 ARG A N 1
ATOM 4802 C CA . ARG A 1 592 ? 26.656 10.586 0.756 1 89.44 592 ARG A CA 1
ATOM 4803 C C . ARG A 1 592 ? 28.172 10.477 0.843 1 89.44 592 ARG A C 1
ATOM 4805 O O . ARG A 1 592 ? 28.797 11.195 1.618 1 89.44 592 ARG A O 1
ATOM 4812 N N . ASP A 1 593 ? 28.719 9.641 0.023 1 88.75 593 ASP A N 1
ATOM 4813 C CA . ASP A 1 593 ? 30.172 9.477 -0.031 1 88.75 593 ASP A CA 1
ATOM 4814 C C . ASP A 1 593 ? 30.859 10.734 -0.557 1 88.75 593 ASP A C 1
ATOM 4816 O O . ASP A 1 593 ? 32.031 10.945 -0.33 1 88.75 593 ASP A O 1
ATOM 4820 N N . SER A 1 594 ? 30.094 11.516 -1.215 1 90.69 594 SER A N 1
ATOM 4821 C CA . SER A 1 594 ? 30.625 12.766 -1.761 1 90.69 594 SER A CA 1
ATOM 4822 C C . SER A 1 594 ? 30.547 13.891 -0.74 1 90.69 594 SER A C 1
ATOM 4824 O O . SER A 1 594 ? 30.766 15.062 -1.079 1 90.69 594 SER A O 1
ATOM 4826 N N . ASN A 1 595 ? 30.125 13.656 0.472 1 88.5 595 ASN A N 1
ATOM 4827 C CA . ASN A 1 595 ? 30.031 14.602 1.577 1 88.5 595 ASN A CA 1
ATOM 4828 C C . ASN A 1 595 ? 28.906 15.617 1.354 1 88.5 595 ASN A C 1
ATOM 4830 O O . ASN A 1 595 ? 29.109 16.812 1.553 1 88.5 595 ASN A O 1
ATOM 4834 N N . SER A 1 596 ? 27.906 15.07 0.815 1 90.25 596 SER A N 1
ATOM 4835 C CA . SER A 1 596 ? 26.734 15.898 0.536 1 90.25 596 SER A CA 1
ATOM 4836 C C . SER A 1 596 ? 26.188 16.516 1.813 1 90.25 596 SER A C 1
ATOM 4838 O O . SER A 1 596 ? 25.703 17.656 1.802 1 90.25 596 SER A O 1
ATOM 4840 N N . TRP A 1 597 ? 26.281 15.867 2.936 1 84.5 597 TRP A N 1
ATOM 4841 C CA . TRP A 1 597 ? 25.766 16.359 4.207 1 84.5 597 TRP A CA 1
ATOM 4842 C C . TRP A 1 597 ? 26.438 17.672 4.594 1 84.5 597 TRP A C 1
ATOM 4844 O O . TRP A 1 597 ? 25.766 18.625 5.008 1 84.5 597 TRP A O 1
ATOM 4854 N N . LYS A 1 598 ? 27.656 17.703 4.504 1 82.69 598 LYS A N 1
ATOM 4855 C CA . LYS A 1 598 ? 28.406 18.922 4.82 1 82.69 598 LYS A CA 1
ATOM 4856 C C . LYS A 1 598 ? 28.047 20.062 3.867 1 82.69 598 LYS A C 1
ATOM 4858 O O . LYS A 1 598 ? 27.828 21.188 4.301 1 82.69 598 LYS A O 1
ATOM 4863 N N . ALA A 1 599 ? 27.984 19.734 2.633 1 86.44 599 ALA A N 1
ATOM 4864 C CA . ALA A 1 599 ? 27.656 20.734 1.617 1 86.44 599 ALA A CA 1
ATOM 4865 C C . ALA A 1 599 ? 26.297 21.375 1.889 1 86.44 599 ALA A C 1
ATOM 4867 O O . ALA A 1 599 ? 26.141 22.594 1.778 1 86.44 599 ALA A O 1
ATOM 4868 N N . LEU A 1 600 ? 25.344 20.578 2.277 1 87.88 600 LEU A N 1
ATOM 4869 C CA . LEU A 1 600 ? 23.984 21.062 2.5 1 87.88 600 LEU A CA 1
ATOM 4870 C C . LEU A 1 600 ? 23.875 21.766 3.85 1 87.88 600 LEU A C 1
ATOM 4872 O O . LEU A 1 600 ? 23.172 22.766 3.971 1 87.88 600 LEU A O 1
ATOM 4876 N N . ALA A 1 601 ? 24.562 21.281 4.844 1 80.31 601 ALA A N 1
ATOM 4877 C CA . ALA A 1 601 ? 24.516 21.844 6.184 1 80.31 601 ALA A CA 1
ATOM 4878 C C . ALA A 1 601 ? 25.141 23.234 6.215 1 80.31 601 ALA A C 1
ATOM 4880 O O . ALA A 1 601 ? 24.719 24.109 6.984 1 80.31 601 ALA A O 1
ATOM 4881 N N . GLU A 1 602 ? 26.062 23.453 5.375 1 79 602 GLU A N 1
ATOM 4882 C CA . GLU A 1 602 ? 26.797 24.719 5.371 1 79 602 GLU A CA 1
ATOM 4883 C C . GLU A 1 602 ? 26.25 25.672 4.297 1 79 602 GLU A C 1
ATOM 4885 O O . GLU A 1 602 ? 26.719 26.797 4.176 1 79 602 GLU A O 1
ATOM 4890 N N . SER A 1 603 ? 25.281 25.219 3.645 1 84.5 603 SER A N 1
ATOM 4891 C CA . SER A 1 603 ? 24.688 26.016 2.576 1 84.5 603 SER A CA 1
ATOM 4892 C C . SER A 1 603 ? 23.922 27.203 3.139 1 84.5 603 SER A C 1
ATOM 4894 O O . SER A 1 603 ? 23.25 27.078 4.168 1 84.5 603 SER A O 1
ATOM 4896 N N . ARG A 1 604 ? 24.047 28.281 2.52 1 80.5 604 ARG A N 1
ATOM 4897 C CA . ARG A 1 604 ? 23.266 29.453 2.914 1 80.5 604 ARG A CA 1
ATOM 4898 C C . ARG A 1 604 ? 21.781 29.234 2.623 1 80.5 604 ARG A C 1
ATOM 4900 O O . ARG A 1 604 ? 20.938 29.875 3.246 1 80.5 604 ARG A O 1
ATOM 4907 N N . HIS A 1 605 ? 21.516 28.375 1.659 1 81.75 605 HIS A N 1
ATOM 4908 C CA . HIS A 1 605 ? 20.125 28.203 1.212 1 81.75 605 HIS A CA 1
ATOM 4909 C C . HIS A 1 605 ? 19.469 27.016 1.91 1 81.75 605 HIS A C 1
ATOM 4911 O O . HIS A 1 605 ? 18.25 27 2.096 1 81.75 605 HIS A O 1
ATOM 4917 N N . PHE A 1 606 ? 20.234 26.047 2.324 1 85.5 606 PHE A N 1
ATOM 4918 C CA . PHE A 1 606 ? 19.656 24.797 2.83 1 85.5 606 PHE A CA 1
ATOM 4919 C C . PHE A 1 606 ? 19.984 24.609 4.305 1 85.5 606 PHE A C 1
ATOM 4921 O O . PHE A 1 606 ? 19.672 23.578 4.891 1 85.5 606 PHE A O 1
ATOM 4928 N N . ARG A 1 607 ? 20.562 25.641 4.844 1 82.06 607 ARG A N 1
ATOM 4929 C CA . ARG A 1 607 ? 20.859 25.547 6.27 1 82.06 607 ARG A CA 1
ATOM 4930 C C . ARG A 1 607 ? 19.578 25.391 7.086 1 82.06 607 ARG A C 1
ATOM 4932 O O . ARG A 1 607 ? 18.547 25.969 6.746 1 82.06 607 ARG A O 1
ATOM 4939 N N . GLY A 1 608 ? 19.562 24.531 8.047 1 78.62 608 GLY A N 1
ATOM 4940 C CA . GLY A 1 608 ? 18.406 24.359 8.922 1 78.62 608 GLY A CA 1
ATOM 4941 C C . GLY A 1 608 ? 17.5 23.219 8.516 1 78.62 608 GLY A C 1
ATOM 4942 O O . GLY A 1 608 ? 16.547 22.891 9.219 1 78.62 608 GLY A O 1
ATOM 4943 N N . LEU A 1 609 ? 17.812 22.625 7.383 1 87.19 609 LEU A N 1
ATOM 4944 C CA . LEU A 1 609 ? 17.047 21.438 7 1 87.19 609 LEU A CA 1
ATOM 4945 C C . LEU A 1 609 ? 17.219 20.328 8.023 1 87.19 609 LEU A C 1
ATOM 4947 O O . LEU A 1 609 ? 18.297 20.141 8.57 1 87.19 609 LEU A O 1
ATOM 4951 N N . THR A 1 610 ? 16.125 19.672 8.266 1 86.56 610 THR A N 1
ATOM 4952 C CA . THR A 1 610 ? 16.219 18.484 9.117 1 86.56 610 THR A CA 1
ATOM 4953 C C . THR A 1 610 ? 16.953 17.359 8.398 1 86.56 610 THR A C 1
ATOM 4955 O O . THR A 1 610 ? 17.125 17.391 7.18 1 86.56 610 THR A O 1
ATOM 4958 N N . SER A 1 611 ? 17.406 16.391 9.18 1 87.88 611 SER A N 1
ATOM 4959 C CA . SER A 1 611 ? 18.062 15.234 8.594 1 87.88 611 SER A CA 1
ATOM 4960 C C . SER A 1 611 ? 17.141 14.516 7.613 1 87.88 611 SER A C 1
ATOM 4962 O O . SER A 1 611 ? 17.594 14.016 6.582 1 87.88 611 SER A O 1
ATOM 4964 N N . HIS A 1 612 ? 15.906 14.523 7.891 1 89.38 612 HIS A N 1
ATOM 4965 C CA . HIS A 1 612 ? 14.922 13.906 7.008 1 89.38 612 HIS A CA 1
ATOM 4966 C C . HIS A 1 612 ? 14.852 14.633 5.668 1 89.38 612 HIS A C 1
ATOM 4968 O O . HIS A 1 612 ? 14.867 13.992 4.613 1 89.38 612 HIS A O 1
ATOM 4974 N N . GLN A 1 613 ? 14.781 15.898 5.719 1 91.81 613 GLN A N 1
ATOM 4975 C CA . GLN A 1 613 ? 14.719 16.703 4.508 1 91.81 613 GLN A CA 1
ATOM 4976 C C . GLN A 1 613 ? 15.984 16.547 3.674 1 91.81 613 GLN A C 1
ATOM 4978 O O . GLN A 1 613 ? 15.93 16.5 2.443 1 91.81 613 GLN A O 1
ATOM 4983 N N . ILE A 1 614 ? 17.078 16.469 4.367 1 92 614 ILE A N 1
ATOM 4984 C CA . ILE A 1 614 ? 18.344 16.297 3.68 1 92 614 ILE A CA 1
ATOM 4985 C C . ILE A 1 614 ? 18.375 14.953 2.963 1 92 614 ILE A C 1
ATOM 4987 O O . ILE A 1 614 ? 18.734 14.867 1.787 1 92 614 ILE A O 1
ATOM 4991 N N . THR A 1 615 ? 17.953 13.953 3.656 1 91.69 615 THR A N 1
ATOM 4992 C CA . THR A 1 615 ? 17.922 12.617 3.074 1 91.69 615 THR A CA 1
ATOM 4993 C C . THR A 1 615 ? 17.031 12.578 1.841 1 91.69 615 THR A C 1
ATOM 4995 O O . THR A 1 615 ? 17.391 11.984 0.824 1 91.69 615 THR A O 1
ATOM 4998 N N . GLN A 1 616 ? 15.883 13.18 1.908 1 92.06 616 GLN A N 1
ATOM 4999 C CA . GLN A 1 616 ? 14.969 13.242 0.771 1 92.06 616 GLN A CA 1
ATOM 5000 C C . GLN A 1 616 ? 15.641 13.906 -0.431 1 92.06 616 GLN A C 1
ATOM 5002 O O . GLN A 1 616 ? 15.438 13.484 -1.571 1 92.06 616 GLN A O 1
ATOM 5007 N N . LEU A 1 617 ? 16.359 14.914 -0.07 1 94.06 617 LEU A N 1
ATOM 5008 C CA . LEU A 1 617 ? 17.062 15.641 -1.126 1 94.06 617 LEU A CA 1
ATOM 5009 C C . LEU A 1 617 ? 18.172 14.797 -1.722 1 94.06 617 LEU A C 1
ATOM 5011 O O . LEU A 1 617 ? 18.328 14.727 -2.943 1 94.06 617 LEU A O 1
ATOM 5015 N N . GLU A 1 618 ? 18.953 14.141 -0.913 1 94.69 618 GLU A N 1
ATOM 5016 C CA . GLU A 1 618 ? 20.047 13.289 -1.346 1 94.69 618 GLU A CA 1
ATOM 5017 C C . GLU A 1 618 ? 19.562 12.18 -2.27 1 94.69 618 GLU A C 1
ATOM 5019 O O . GLU A 1 618 ? 20.266 11.773 -3.199 1 94.69 618 GLU A O 1
ATOM 5024 N N . LEU A 1 619 ? 18.422 11.742 -2.072 1 93.81 619 LEU A N 1
ATOM 5025 C CA . LEU A 1 619 ? 17.844 10.625 -2.816 1 93.81 619 LEU A CA 1
ATOM 5026 C C . LEU A 1 619 ? 17.609 11.008 -4.273 1 93.81 619 LEU A C 1
ATOM 5028 O O . LEU A 1 619 ? 17.516 10.141 -5.145 1 93.81 619 LEU A O 1
ATOM 5032 N N . ILE A 1 620 ? 17.516 12.289 -4.578 1 94.62 620 ILE A N 1
ATOM 5033 C CA . ILE A 1 620 ? 17.172 12.688 -5.938 1 94.62 620 ILE A CA 1
ATOM 5034 C C . ILE A 1 620 ? 18.344 13.43 -6.578 1 94.62 620 ILE A C 1
ATOM 5036 O O . ILE A 1 620 ? 18.203 14.008 -7.66 1 94.62 620 ILE A O 1
ATOM 5040 N N . MET A 1 621 ? 19.469 13.422 -5.941 1 96.31 621 MET A N 1
ATOM 5041 C CA . MET A 1 621 ? 20.672 14.078 -6.453 1 96.31 621 MET A CA 1
ATOM 5042 C C . MET A 1 621 ? 21.516 13.102 -7.266 1 96.31 621 MET A C 1
ATOM 5044 O O . MET A 1 621 ? 21.531 11.906 -6.977 1 96.31 621 MET A O 1
ATOM 5048 N N . THR A 1 622 ? 22.188 13.633 -8.242 1 95.69 622 THR A N 1
ATOM 5049 C CA . THR A 1 622 ? 23.203 12.914 -9 1 95.69 622 THR A CA 1
ATOM 5050 C C . THR A 1 622 ? 24.469 13.766 -9.148 1 95.69 622 THR A C 1
ATOM 5052 O O . THR A 1 622 ? 24.375 14.977 -9.344 1 95.69 622 THR A O 1
ATOM 5055 N N . LEU A 1 623 ? 25.578 13.156 -9.07 1 95.12 623 LEU A N 1
ATOM 5056 C CA . LEU A 1 623 ? 26.844 13.875 -9.188 1 95.12 623 LEU A CA 1
ATOM 5057 C C . LEU A 1 623 ? 27.172 14.156 -10.656 1 95.12 623 LEU A C 1
ATOM 5059 O O . LEU A 1 623 ? 27.062 13.266 -11.5 1 95.12 623 LEU A O 1
ATOM 5063 N N . HIS A 1 624 ? 27.484 15.383 -10.828 1 94.5 624 HIS A N 1
ATOM 5064 C CA . HIS A 1 624 ? 27.844 15.836 -12.164 1 94.5 624 HIS A CA 1
ATOM 5065 C C . HIS A 1 624 ? 29.047 16.75 -12.141 1 94.5 624 HIS A C 1
ATOM 5067 O O . HIS A 1 624 ? 29.188 17.594 -11.242 1 94.5 624 HIS A O 1
ATOM 5073 N N . LYS A 1 625 ? 29.953 16.625 -13.125 1 96.31 625 LYS A N 1
ATOM 5074 C CA . LYS A 1 625 ? 31.109 17.516 -13.273 1 96.31 625 LYS A CA 1
ATOM 5075 C C . LYS A 1 625 ? 31.031 18.312 -14.57 1 96.31 625 LYS A C 1
ATOM 5077 O O . LYS A 1 625 ? 30.641 17.781 -15.609 1 96.31 625 LYS A O 1
ATOM 5082 N N . VAL A 1 626 ? 31.344 19.594 -14.406 1 97.19 626 VAL A N 1
ATOM 5083 C CA . VAL A 1 626 ? 31.344 20.438 -15.594 1 97.19 626 VAL A CA 1
ATOM 5084 C C . VAL A 1 626 ? 32.656 21.234 -15.664 1 97.19 626 VAL A C 1
ATOM 5086 O O . VAL A 1 626 ? 33.25 21.531 -14.633 1 97.19 626 VAL A O 1
ATOM 5089 N N . ASN A 1 627 ? 33.031 21.641 -16.859 1 96.88 627 ASN A N 1
ATOM 5090 C CA . ASN A 1 627 ? 34.281 22.391 -17.062 1 96.88 627 ASN A CA 1
ATOM 5091 C C . ASN A 1 627 ? 34.031 23.891 -16.938 1 96.88 627 ASN A C 1
ATOM 5093 O O . ASN A 1 627 ? 32.906 24.359 -17.031 1 96.88 627 ASN A O 1
ATOM 5097 N N . GLU A 1 628 ? 35.188 24.547 -16.75 1 96.88 628 GLU A N 1
ATOM 5098 C CA . GLU A 1 628 ? 35.156 26.016 -16.75 1 96.88 628 GLU A CA 1
ATOM 5099 C C . GLU A 1 628 ? 34.531 26.562 -18.016 1 96.88 628 GLU A C 1
ATOM 5101 O O . GLU A 1 628 ? 34.781 26.062 -19.125 1 96.88 628 GLU A O 1
ATOM 5106 N N . GLY A 1 629 ? 33.625 27.422 -17.844 1 96.12 629 GLY A N 1
ATOM 5107 C CA . GLY A 1 629 ? 33 28.062 -18.984 1 96.12 629 GLY A CA 1
ATOM 5108 C C . GLY A 1 629 ? 31.656 27.422 -19.359 1 96.12 629 GLY A C 1
ATOM 5109 O O . GLY A 1 629 ? 30.891 28 -20.141 1 96.12 629 GLY A O 1
ATOM 5110 N N . SER A 1 630 ? 31.312 26.344 -18.766 1 97 630 SER A N 1
ATOM 5111 C CA . SER A 1 630 ? 30.094 25.625 -19.109 1 97 630 SER A CA 1
ATOM 5112 C C . SER A 1 630 ? 28.859 26.406 -18.656 1 97 630 SER A C 1
ATOM 5114 O O . SER A 1 630 ? 28.828 26.938 -17.547 1 97 630 SER A O 1
ATOM 5116 N N . ILE A 1 631 ? 27.891 26.484 -19.547 1 97.12 631 ILE A N 1
ATOM 5117 C CA . ILE A 1 631 ? 26.609 27.094 -19.203 1 97.12 631 ILE A CA 1
ATOM 5118 C C . ILE A 1 631 ? 25.656 26.031 -18.672 1 97.12 631 ILE A C 1
ATOM 5120 O O . ILE A 1 631 ? 25.297 25.109 -19.391 1 97.12 631 ILE A O 1
ATOM 5124 N N . LEU A 1 632 ? 25.297 26.203 -17.453 1 96.88 632 LEU A N 1
ATOM 5125 C CA . LEU A 1 632 ? 24.391 25.25 -16.828 1 96.88 632 LEU A CA 1
ATOM 5126 C C . LEU A 1 632 ? 22.953 25.5 -17.25 1 96.88 632 LEU A C 1
ATOM 5128 O O . LEU A 1 632 ? 22.203 24.562 -17.531 1 96.88 632 LEU A O 1
ATOM 5132 N N . VAL A 1 633 ? 22.547 26.766 -17.156 1 95.94 633 VAL A N 1
ATOM 5133 C CA . VAL A 1 633 ? 21.25 27.25 -17.594 1 95.94 633 VAL A CA 1
ATOM 5134 C C . VAL A 1 633 ? 21.406 28.578 -18.312 1 95.94 633 VAL A C 1
ATOM 5136 O O . VAL A 1 633 ? 22.141 29.453 -17.875 1 95.94 633 VAL A O 1
ATOM 5139 N N . ARG A 1 634 ? 20.766 28.703 -19.375 1 95.81 634 ARG A N 1
ATOM 5140 C CA . ARG A 1 634 ? 20.828 29.938 -20.156 1 95.81 634 ARG A CA 1
ATOM 5141 C C . ARG A 1 634 ? 19.578 30.766 -19.984 1 95.81 634 ARG A C 1
ATOM 5143 O O . ARG A 1 634 ? 18.469 30.234 -19.969 1 95.81 634 ARG A O 1
ATOM 5150 N N . GLU A 1 635 ? 19.812 32 -19.906 1 95.81 635 GLU A N 1
ATOM 5151 C CA . GLU A 1 635 ? 18.703 32.938 -19.781 1 95.81 635 GLU A CA 1
ATOM 5152 C C . GLU A 1 635 ? 17.656 32.719 -20.891 1 95.81 635 GLU A C 1
ATOM 5154 O O . GLU A 1 635 ? 18.016 32.469 -22.047 1 95.81 635 GLU A O 1
ATOM 5159 N N . LYS A 1 636 ? 16.328 32.594 -20.531 1 95.75 636 LYS A N 1
ATOM 5160 C CA . LYS A 1 636 ? 15.172 32.469 -21.422 1 95.75 636 LYS A CA 1
ATOM 5161 C C . LYS A 1 636 ? 15.023 31.031 -21.906 1 95.75 636 LYS A C 1
ATOM 5163 O O . LYS A 1 636 ? 14.273 30.766 -22.859 1 95.75 636 LYS A O 1
ATOM 5168 N N . GLU A 1 637 ? 15.781 30.172 -21.344 1 95.38 637 GLU A N 1
ATOM 5169 C CA . GLU A 1 637 ? 15.594 28.766 -21.625 1 95.38 637 GLU A CA 1
ATOM 5170 C C . GLU A 1 637 ? 14.914 28.047 -20.453 1 95.38 637 GLU A C 1
ATOM 5172 O O . GLU A 1 637 ? 14.977 28.516 -19.312 1 95.38 637 GLU A O 1
ATOM 5177 N N . PHE A 1 638 ? 14.281 27 -20.797 1 94.81 638 PHE A N 1
ATOM 5178 C CA . PHE A 1 638 ? 13.617 26.203 -19.766 1 94.81 638 PHE A CA 1
ATOM 5179 C C . PHE A 1 638 ? 14.641 25.438 -18.938 1 94.81 638 PHE A C 1
ATOM 5181 O O . PHE A 1 638 ? 15.703 25.047 -19.438 1 94.81 638 PHE A O 1
ATOM 5188 N N . TYR A 1 639 ? 14.234 25.203 -17.75 1 91.19 639 TYR A N 1
ATOM 5189 C CA . TYR A 1 639 ? 15.078 24.422 -16.859 1 91.19 639 TYR A CA 1
ATOM 5190 C C . TYR A 1 639 ? 14.992 22.938 -17.172 1 91.19 639 TYR A C 1
ATOM 5192 O O . TYR A 1 639 ? 13.914 22.422 -17.5 1 91.19 639 TYR A O 1
ATOM 5200 N N . GLY A 1 640 ? 15.953 22.234 -17.266 1 89.06 640 GLY A N 1
ATOM 5201 C CA . GLY A 1 640 ? 16.016 20.781 -17.234 1 89.06 640 GLY A CA 1
ATOM 5202 C C . GLY A 1 640 ? 16.359 20.234 -15.867 1 89.06 640 GLY A C 1
ATOM 5203 O O . GLY A 1 640 ? 15.547 19.547 -15.242 1 89.06 640 GLY A O 1
ATOM 5204 N N . ASP A 1 641 ? 17.5 20.609 -15.406 1 93.38 641 ASP A N 1
ATOM 5205 C CA . ASP A 1 641 ? 17.984 20.266 -14.07 1 93.38 641 ASP A CA 1
ATOM 5206 C C . ASP A 1 641 ? 18.281 21.531 -13.258 1 93.38 641 ASP A C 1
ATOM 5208 O O . ASP A 1 641 ? 18.5 22.594 -13.82 1 93.38 641 ASP A O 1
ATOM 5212 N N . ALA A 1 642 ? 18.109 21.422 -12.008 1 94.62 642 ALA A N 1
ATOM 5213 C CA . ALA A 1 642 ? 18.672 22.359 -11.047 1 94.62 642 ALA A CA 1
ATOM 5214 C C . ALA A 1 642 ? 19.938 21.797 -10.406 1 94.62 642 ALA A C 1
ATOM 5216 O O . ALA A 1 642 ? 20.234 20.609 -10.547 1 94.62 642 ALA A O 1
ATOM 5217 N N . TYR A 1 643 ? 20.688 22.734 -9.828 1 95.62 643 TYR A N 1
ATOM 5218 C CA . TYR A 1 643 ? 21.984 22.25 -9.336 1 95.62 643 TYR A CA 1
ATOM 5219 C C . TYR A 1 643 ? 22.281 22.812 -7.953 1 95.62 643 TYR A C 1
ATOM 5221 O O . TYR A 1 643 ? 21.766 23.859 -7.574 1 95.62 643 TYR A O 1
ATOM 5229 N N . ILE A 1 644 ? 23.016 22.109 -7.211 1 95.31 644 ILE A N 1
ATOM 5230 C CA . ILE A 1 644 ? 23.703 22.562 -6 1 95.31 644 ILE A CA 1
ATOM 5231 C C . ILE A 1 644 ? 25.203 22.406 -6.168 1 95.31 644 ILE A C 1
ATOM 5233 O O . ILE A 1 644 ? 25.688 21.359 -6.605 1 95.31 644 ILE A O 1
ATOM 5237 N N . ILE A 1 645 ? 25.859 23.406 -5.84 1 95.38 645 ILE A N 1
ATOM 5238 C CA . ILE A 1 645 ? 27.312 23.391 -6.051 1 95.38 645 ILE A CA 1
ATOM 5239 C C . ILE A 1 645 ? 27.984 22.594 -4.938 1 95.38 645 ILE A C 1
ATOM 5241 O O . ILE A 1 645 ? 27.891 22.953 -3.762 1 95.38 645 ILE A O 1
ATOM 5245 N N . ARG A 1 646 ? 28.547 21.547 -5.301 1 95.25 646 ARG A N 1
ATOM 5246 C CA . ARG A 1 646 ? 29.328 20.797 -4.328 1 95.25 646 ARG A CA 1
ATOM 5247 C C . ARG A 1 646 ? 30.688 21.438 -4.098 1 95.25 646 ARG A C 1
ATOM 5249 O O . ARG A 1 646 ? 31.094 21.672 -2.955 1 95.25 646 ARG A O 1
ATOM 5256 N N . SER A 1 647 ? 31.391 21.719 -5.246 1 94.44 647 SER A N 1
ATOM 5257 C CA . SER A 1 647 ? 32.688 22.375 -5.207 1 94.44 647 SER A CA 1
ATOM 5258 C C . SER A 1 647 ? 32.938 23.172 -6.48 1 94.44 647 SER A C 1
ATOM 5260 O O . SER A 1 647 ? 32.875 22.641 -7.586 1 94.44 647 SER A O 1
ATOM 5262 N N . GLY A 1 648 ? 33.156 24.438 -6.242 1 95.06 648 GLY A N 1
ATOM 5263 C CA . GLY A 1 648 ? 33.406 25.297 -7.391 1 95.06 648 GLY A CA 1
ATOM 5264 C C . GLY A 1 648 ? 32.719 26.641 -7.289 1 95.06 648 GLY A C 1
ATOM 5265 O O . GLY A 1 648 ? 32.469 27.141 -6.188 1 95.06 648 GLY A O 1
ATOM 5266 N N . LYS A 1 649 ? 32.625 27.266 -8.461 1 96.56 649 LYS A N 1
ATOM 5267 C CA . LYS A 1 649 ? 32.062 28.609 -8.531 1 96.56 649 LYS A CA 1
ATOM 5268 C C . LYS A 1 649 ? 31.188 28.766 -9.758 1 96.56 649 LYS A C 1
ATOM 5270 O O . LYS A 1 649 ? 31.562 28.375 -10.867 1 96.56 649 LYS A O 1
ATOM 5275 N N . VAL A 1 650 ? 30.031 29.312 -9.523 1 96.56 650 VAL A N 1
ATOM 5276 C CA . VAL A 1 650 ? 29.094 29.578 -10.609 1 96.56 650 VAL A CA 1
ATOM 5277 C C . VAL A 1 650 ? 28.672 31.047 -10.562 1 96.56 650 VAL A C 1
ATOM 5279 O O . VAL A 1 650 ? 28.266 31.547 -9.508 1 96.56 650 VAL A O 1
ATOM 5282 N N . ASN A 1 651 ? 28.75 31.688 -11.648 1 96.75 651 ASN A N 1
ATOM 5283 C CA . ASN A 1 651 ? 28.328 33.062 -11.734 1 96.75 651 ASN A CA 1
ATOM 5284 C C . ASN A 1 651 ? 26.922 33.188 -12.328 1 96.75 651 ASN A C 1
ATOM 5286 O O . ASN A 1 651 ? 26.531 32.406 -13.188 1 96.75 651 ASN A O 1
ATOM 5290 N N . VAL A 1 652 ? 26.203 34.156 -11.828 1 95.88 652 VAL A N 1
ATOM 5291 C CA . VAL A 1 652 ? 24.859 34.438 -12.297 1 95.88 652 VAL A CA 1
ATOM 5292 C C . VAL A 1 652 ? 24.859 35.719 -13.109 1 95.88 652 VAL A C 1
ATOM 5294 O O . VAL A 1 652 ? 25.297 36.781 -12.625 1 95.88 652 VAL A O 1
ATOM 5297 N N . TYR A 1 653 ? 24.375 35.625 -14.328 1 95.62 653 TYR A N 1
ATOM 5298 C CA . TYR A 1 653 ? 24.297 36.781 -15.219 1 95.62 653 TYR A CA 1
ATOM 5299 C C . TYR A 1 653 ? 22.859 37.094 -15.57 1 95.62 653 TYR A C 1
ATOM 5301 O O . TYR A 1 653 ? 22 36.219 -15.633 1 95.62 653 TYR A O 1
ATOM 5309 N N . GLN A 1 654 ? 22.562 38.281 -15.688 1 94.81 654 GLN A N 1
ATOM 5310 C CA . GLN A 1 654 ? 21.312 38.781 -16.266 1 94.81 654 GLN A CA 1
ATOM 5311 C C . GLN A 1 654 ? 21.562 39.812 -17.344 1 94.81 654 GLN A C 1
ATOM 5313 O O . GLN A 1 654 ? 22.219 40.844 -17.094 1 94.81 654 GLN A O 1
ATOM 5318 N N . ASN A 1 655 ? 21.156 39.625 -18.516 1 93.69 655 ASN A N 1
ATOM 5319 C CA . ASN A 1 655 ? 21.406 40.5 -19.656 1 93.69 655 ASN A CA 1
ATOM 5320 C C . ASN A 1 655 ? 22.891 40.781 -19.828 1 93.69 655 ASN A C 1
ATOM 5322 O O . ASN A 1 655 ? 23.281 41.938 -20.016 1 93.69 655 ASN A O 1
ATOM 5326 N N . GLY A 1 656 ? 23.688 39.781 -19.531 1 91.31 656 GLY A N 1
ATOM 5327 C CA . GLY A 1 656 ? 25.125 39.875 -19.766 1 91.31 656 GLY A CA 1
ATOM 5328 C C . GLY A 1 656 ? 25.875 40.469 -18.578 1 91.31 656 GLY A C 1
ATOM 5329 O O . GLY A 1 656 ? 27.109 40.438 -18.547 1 91.31 656 GLY A O 1
ATOM 5330 N N . ASN A 1 657 ? 25.141 40.969 -17.578 1 95.19 657 ASN A N 1
ATOM 5331 C CA . ASN A 1 657 ? 25.766 41.594 -16.406 1 95.19 657 ASN A CA 1
ATOM 5332 C C . ASN A 1 657 ? 25.891 40.594 -15.242 1 95.19 657 ASN A C 1
ATOM 5334 O O . ASN A 1 657 ? 24.969 39.812 -15 1 95.19 657 ASN A O 1
ATOM 5338 N N . LEU A 1 658 ? 26.969 40.656 -14.562 1 94.81 658 LEU A N 1
ATOM 5339 C CA . LEU A 1 658 ? 27.188 39.781 -13.406 1 94.81 658 LEU A CA 1
ATOM 5340 C C . LEU A 1 658 ? 26.344 40.25 -12.227 1 94.81 658 LEU A C 1
ATOM 5342 O O . LEU A 1 658 ? 26.438 41.375 -11.781 1 94.81 658 LEU A O 1
ATOM 5346 N N . LEU A 1 659 ? 25.531 39.406 -11.773 1 92.88 659 LEU A N 1
ATOM 5347 C CA . LEU A 1 659 ? 24.625 39.75 -10.688 1 92.88 659 LEU A CA 1
ATOM 5348 C C . LEU A 1 659 ? 25.109 39.156 -9.367 1 92.88 659 LEU A C 1
ATOM 5350 O O . LEU A 1 659 ? 24.969 39.812 -8.312 1 92.88 659 LEU A O 1
ATOM 5354 N N . ALA A 1 660 ? 25.594 37.906 -9.383 1 92.25 660 ALA A N 1
ATOM 5355 C CA . ALA A 1 660 ? 25.984 37.25 -8.148 1 92.25 660 ALA A CA 1
ATOM 5356 C C . ALA A 1 660 ? 27 36.125 -8.43 1 92.25 660 ALA A C 1
ATOM 5358 O O . ALA A 1 660 ? 27.125 35.688 -9.562 1 92.25 660 ALA A O 1
ATOM 5359 N N . GLU A 1 661 ? 27.719 35.812 -7.402 1 93.75 661 GLU A N 1
ATOM 5360 C CA . GLU A 1 661 ? 28.641 34.688 -7.418 1 93.75 661 GLU A CA 1
ATOM 5361 C C . GLU A 1 661 ? 28.234 33.625 -6.418 1 93.75 661 GLU A C 1
ATOM 5363 O O . GLU A 1 661 ? 28.047 33.906 -5.23 1 93.75 661 GLU A O 1
ATOM 5368 N N . LEU A 1 662 ? 28.031 32.438 -6.93 1 93.12 662 LEU A N 1
ATOM 5369 C CA . LEU A 1 662 ? 27.641 31.328 -6.098 1 93.12 662 LEU A CA 1
ATOM 5370 C C . LEU A 1 662 ? 28.812 30.391 -5.84 1 93.12 662 LEU A C 1
ATOM 5372 O O . LEU A 1 662 ? 29.672 30.219 -6.707 1 93.12 662 LEU A O 1
ATOM 5376 N N . THR A 1 663 ? 28.797 29.859 -4.684 1 92.75 663 THR A N 1
ATOM 5377 C CA . THR A 1 663 ? 29.891 28.984 -4.273 1 92.75 663 THR A CA 1
ATOM 5378 C C . THR A 1 663 ? 29.359 27.719 -3.633 1 92.75 663 THR A C 1
ATOM 5380 O O . THR A 1 663 ? 28.188 27.375 -3.793 1 92.75 663 THR A O 1
ATOM 5383 N N . ASP A 1 664 ? 30.219 27.031 -2.916 1 91.75 664 ASP A N 1
ATOM 5384 C CA . ASP A 1 664 ? 29.906 25.734 -2.352 1 91.75 664 ASP A CA 1
ATOM 5385 C C . ASP A 1 664 ? 28.609 25.781 -1.543 1 91.75 664 ASP A C 1
ATOM 5387 O O . ASP A 1 664 ? 28.453 26.641 -0.672 1 91.75 664 ASP A O 1
ATOM 5391 N N . GLY A 1 665 ? 27.734 24.812 -1.902 1 90.44 665 GLY A N 1
ATOM 5392 C CA . GLY A 1 665 ? 26.5 24.688 -1.147 1 90.44 665 GLY A CA 1
ATOM 5393 C C . GLY A 1 665 ? 25.359 25.516 -1.706 1 90.44 665 GLY A C 1
ATOM 5394 O O . GLY A 1 665 ? 24.203 25.312 -1.344 1 90.44 665 GLY A O 1
ATOM 5395 N N . ASP A 1 666 ? 25.672 26.375 -2.621 1 90.94 666 ASP A N 1
ATOM 5396 C CA . ASP A 1 666 ? 24.656 27.281 -3.143 1 90.94 666 ASP A CA 1
ATOM 5397 C C . ASP A 1 666 ? 23.766 26.594 -4.176 1 90.94 666 ASP A C 1
ATOM 5399 O O . ASP A 1 666 ? 24.219 25.641 -4.84 1 90.94 666 ASP A O 1
ATOM 5403 N N . PHE A 1 667 ? 22.578 27.094 -4.23 1 93.12 667 PHE A N 1
ATOM 5404 C CA . PHE A 1 667 ? 21.594 26.562 -5.164 1 93.12 667 PHE A CA 1
ATOM 5405 C C . PHE A 1 667 ? 21.656 27.312 -6.496 1 93.12 667 PHE A C 1
ATOM 5407 O O . PHE A 1 667 ? 21.734 28.531 -6.523 1 93.12 667 PHE A O 1
ATOM 5414 N N . VAL A 1 668 ? 21.688 26.609 -7.578 1 93.44 668 VAL A N 1
ATOM 5415 C CA . VAL A 1 668 ? 21.703 27.156 -8.93 1 93.44 668 VAL A CA 1
ATOM 5416 C C . VAL A 1 668 ? 20.328 26.953 -9.578 1 93.44 668 VAL A C 1
ATOM 5418 O O . VAL A 1 668 ? 20.031 25.891 -10.102 1 93.44 668 VAL A O 1
ATOM 5421 N N . GLY A 1 669 ? 19.562 27.953 -9.609 1 92 669 GLY A N 1
ATOM 5422 C CA . GLY A 1 669 ? 18.219 27.875 -10.18 1 92 669 GLY A CA 1
ATOM 5423 C C . GLY A 1 669 ? 17.234 28.781 -9.477 1 92 669 GLY A C 1
ATOM 5424 O O . GLY A 1 669 ? 17.547 29.406 -8.461 1 92 669 GLY A O 1
ATOM 5425 N N . GLU A 1 670 ? 16.062 28.938 -10.117 1 92.12 670 GLU A N 1
ATOM 5426 C CA . GLU A 1 670 ? 14.93 29.672 -9.555 1 92.12 670 GLU A CA 1
ATOM 5427 C C . GLU A 1 670 ? 13.789 28.719 -9.203 1 92.12 670 GLU A C 1
ATOM 5429 O O . GLU A 1 670 ? 13.039 28.281 -10.086 1 92.12 670 GLU A O 1
ATOM 5434 N N . ILE A 1 671 ? 13.562 28.5 -7.98 1 91.12 671 ILE A N 1
ATOM 5435 C CA . ILE A 1 671 ? 12.625 27.484 -7.527 1 91.12 671 ILE A CA 1
ATOM 5436 C C . ILE A 1 671 ? 11.227 27.781 -8.07 1 91.12 671 ILE A C 1
ATOM 5438 O O . ILE A 1 671 ? 10.484 26.875 -8.43 1 91.12 671 ILE A O 1
ATOM 5442 N N . TYR A 1 672 ? 10.852 29.016 -8.07 1 89.06 672 TYR A N 1
ATOM 5443 C CA . TYR A 1 672 ? 9.539 29.391 -8.57 1 89.06 672 TYR A CA 1
ATOM 5444 C C . TYR A 1 672 ? 9.398 29.047 -10.047 1 89.06 672 TYR A C 1
ATOM 5446 O O . TYR A 1 672 ? 8.414 28.438 -10.461 1 89.06 672 TYR A O 1
ATOM 5454 N N . ASN A 1 673 ? 10.375 29.469 -10.875 1 92 673 ASN A N 1
ATOM 5455 C CA . ASN A 1 673 ? 10.344 29.203 -12.305 1 92 673 ASN A CA 1
ATOM 5456 C C . ASN A 1 673 ? 10.367 27.703 -12.586 1 92 673 ASN A C 1
ATOM 5458 O O . ASN A 1 673 ? 9.688 27.219 -13.5 1 92 673 ASN A O 1
ATOM 5462 N N . ILE A 1 674 ? 11.148 27.031 -11.836 1 93.56 674 ILE A N 1
ATOM 5463 C CA . ILE A 1 674 ? 11.25 25.578 -12 1 93.56 674 ILE A CA 1
ATOM 5464 C C . ILE A 1 674 ? 9.906 24.938 -11.68 1 93.56 674 ILE A C 1
ATOM 5466 O O . ILE A 1 674 ? 9.438 24.062 -12.422 1 93.56 674 ILE A O 1
ATOM 5470 N N . SER A 1 675 ? 9.211 25.312 -10.594 1 91.44 675 SER A N 1
ATOM 5471 C CA . SER A 1 675 ? 7.953 24.734 -10.133 1 91.44 675 SER A CA 1
ATOM 5472 C C . SER A 1 675 ? 6.816 25.031 -11.109 1 91.44 675 SER A C 1
ATOM 5474 O O . SER A 1 675 ? 5.895 24.234 -11.25 1 91.44 675 SER A O 1
ATOM 5476 N N . LYS A 1 676 ? 6.965 26.156 -11.859 1 90.31 676 LYS A N 1
ATOM 5477 C CA . LYS A 1 676 ? 5.883 26.562 -12.75 1 90.31 676 LYS A CA 1
ATOM 5478 C C . LYS A 1 676 ? 6.23 26.297 -14.211 1 90.31 676 LYS A C 1
ATOM 5480 O O . LYS A 1 676 ? 5.449 26.609 -15.109 1 90.31 676 LYS A O 1
ATOM 5485 N N . ASN A 1 677 ? 7.359 25.781 -14.406 1 92.88 677 ASN A N 1
ATOM 5486 C CA . ASN A 1 677 ? 7.844 25.484 -15.75 1 92.88 677 ASN A CA 1
ATOM 5487 C C . ASN A 1 677 ? 7.969 26.75 -16.594 1 92.88 677 ASN A C 1
ATOM 5489 O O . ASN A 1 677 ? 7.477 26.812 -17.719 1 92.88 677 ASN A O 1
ATOM 5493 N N . PHE A 1 678 ? 8.594 27.766 -15.992 1 93.69 678 PHE A N 1
ATOM 5494 C CA . PHE A 1 678 ? 8.945 29 -16.688 1 93.69 678 PHE A CA 1
ATOM 5495 C C . PHE A 1 678 ? 10.406 29 -17.109 1 93.69 678 PHE A C 1
ATOM 5497 O O . PHE A 1 678 ? 11.195 28.188 -16.625 1 93.69 678 PHE A O 1
ATOM 5504 N N . VAL A 1 679 ? 10.695 29.891 -17.969 1 95.25 679 VAL A N 1
ATOM 5505 C CA . VAL A 1 679 ? 12.062 30.016 -18.469 1 95.25 679 VAL A CA 1
ATOM 5506 C C . VAL A 1 679 ? 12.93 30.719 -17.422 1 95.25 679 VAL A C 1
ATOM 5508 O O . VAL A 1 679 ? 12.406 31.422 -16.547 1 95.25 679 VAL A O 1
ATOM 5511 N N . SER A 1 680 ? 14.195 30.562 -17.484 1 95.19 680 SER A N 1
ATOM 5512 C CA . SER A 1 680 ? 15.117 31.188 -16.562 1 95.19 680 SER A CA 1
ATOM 5513 C C . SER A 1 680 ? 15.266 32.688 -16.828 1 95.19 680 SER A C 1
ATOM 5515 O O . SER A 1 680 ? 15.305 33.094 -18 1 95.19 680 SER A O 1
ATOM 5517 N N . ASN A 1 681 ? 15.391 33.469 -15.758 1 94.12 681 ASN A N 1
ATOM 5518 C CA . ASN A 1 681 ? 15.664 34.906 -15.875 1 94.12 681 ASN A CA 1
ATOM 5519 C C . ASN A 1 681 ? 17.172 35.188 -15.914 1 94.12 681 ASN A C 1
ATOM 5521 O O . ASN A 1 681 ? 17.594 36.312 -16.188 1 94.12 681 ASN A O 1
ATOM 5525 N N . TYR A 1 682 ? 17.938 34.094 -15.695 1 95.06 682 TYR A N 1
ATOM 5526 C CA . TYR A 1 682 ? 19.375 34.281 -15.531 1 95.06 682 TYR A CA 1
ATOM 5527 C C . TYR A 1 682 ? 20.156 33.219 -16.344 1 95.06 682 TYR A C 1
ATOM 5529 O O . TYR A 1 682 ? 19.594 32.219 -16.766 1 95.06 682 TYR A O 1
ATOM 5537 N N . THR A 1 683 ? 21.375 33.562 -16.641 1 96.62 683 THR A N 1
ATOM 5538 C CA . THR A 1 683 ? 22.344 32.594 -17.141 1 96.62 683 THR A CA 1
ATOM 5539 C C . THR A 1 683 ? 23.297 32.188 -16.031 1 96.62 683 THR A C 1
ATOM 5541 O O . THR A 1 683 ? 23.891 33.031 -15.367 1 96.62 683 THR A O 1
ATOM 5544 N N . PHE A 1 684 ? 23.406 30.953 -15.812 1 97.31 684 PHE A N 1
ATOM 5545 C CA . PHE A 1 684 ? 24.328 30.391 -14.836 1 97.31 684 PHE A CA 1
ATOM 5546 C C . PHE A 1 684 ? 25.516 29.734 -15.531 1 97.31 684 PHE A C 1
ATOM 5548 O O . PHE A 1 684 ? 25.344 28.781 -16.281 1 97.31 684 PHE A O 1
ATOM 5555 N N . ARG A 1 685 ? 26.672 30.219 -15.281 1 97.56 685 ARG A N 1
ATOM 5556 C CA . ARG A 1 685 ? 27.875 29.734 -15.969 1 97.56 685 ARG A CA 1
ATOM 5557 C C . ARG A 1 685 ? 28.953 29.344 -14.969 1 97.56 685 ARG A C 1
ATOM 5559 O O . ARG A 1 685 ? 29.219 30.078 -14.008 1 97.56 685 ARG A O 1
ATOM 5566 N N . ALA A 1 686 ? 29.578 28.234 -15.164 1 98 686 ALA A N 1
ATOM 5567 C CA . ALA A 1 686 ? 30.703 27.781 -14.328 1 98 686 ALA A CA 1
ATOM 5568 C C . ALA A 1 686 ? 31.953 28.609 -14.594 1 98 686 ALA A C 1
ATOM 5570 O O . ALA A 1 686 ? 32.406 28.703 -15.734 1 98 686 ALA A O 1
ATOM 5571 N N . GLU A 1 687 ? 32.438 29.125 -13.578 1 96.75 687 GLU A N 1
ATOM 5572 C CA . GLU A 1 687 ? 33.625 29.953 -13.711 1 96.75 687 GLU A CA 1
ATOM 5573 C C . GLU A 1 687 ? 34.906 29.109 -13.555 1 96.75 687 GLU A C 1
ATOM 5575 O O . GLU A 1 687 ? 35.969 29.516 -13.984 1 96.75 687 GLU A O 1
ATOM 5580 N N . THR A 1 688 ? 34.812 28.047 -12.891 1 96.62 688 THR A N 1
ATOM 5581 C CA . THR A 1 688 ? 35.844 27.047 -12.719 1 96.62 688 THR A CA 1
ATOM 5582 C C . THR A 1 688 ? 35.312 25.656 -13.039 1 96.62 688 THR A C 1
ATOM 5584 O O . THR A 1 688 ? 34.125 25.484 -13.352 1 96.62 688 THR A O 1
ATOM 5587 N N . ASP A 1 689 ? 36.25 24.75 -13.031 1 97 689 ASP A N 1
ATOM 5588 C CA . ASP A 1 689 ? 35.75 23.375 -12.969 1 97 689 ASP A CA 1
ATOM 5589 C C . ASP A 1 689 ? 34.906 23.141 -11.719 1 97 689 ASP A C 1
ATOM 5591 O O . ASP A 1 689 ? 35.344 23.453 -10.609 1 97 689 ASP A O 1
ATOM 5595 N N . THR A 1 690 ? 33.688 22.75 -12.023 1 96.94 690 THR A N 1
ATOM 5596 C CA . THR A 1 690 ? 32.719 22.734 -10.922 1 96.94 690 THR A CA 1
ATOM 5597 C C . THR A 1 690 ? 32.094 21.359 -10.797 1 96.94 690 THR A C 1
ATOM 5599 O O . THR A 1 690 ? 31.719 20.734 -11.805 1 96.94 690 THR A O 1
ATOM 5602 N N . GLU A 1 691 ? 32.031 20.812 -9.586 1 96.94 691 GLU A N 1
ATOM 5603 C CA . GLU A 1 691 ? 31.25 19.625 -9.266 1 96.94 691 GLU A CA 1
ATOM 5604 C C . GLU A 1 691 ? 29.875 20 -8.727 1 96.94 691 GLU A C 1
ATOM 5606 O O . GLU A 1 691 ? 29.75 20.844 -7.84 1 96.94 691 GLU A O 1
ATOM 5611 N N . LEU A 1 692 ? 28.875 19.359 -9.312 1 96.75 692 LEU A N 1
ATOM 5612 C CA . LEU A 1 692 ? 27.5 19.75 -9.016 1 96.75 692 LEU A CA 1
ATOM 5613 C C . LEU A 1 692 ? 26.688 18.531 -8.562 1 96.75 692 LEU A C 1
ATOM 5615 O O . LEU A 1 692 ? 26.984 17.406 -8.945 1 96.75 692 LEU A O 1
ATOM 5619 N N . TYR A 1 693 ? 25.781 18.75 -7.645 1 97.06 693 TYR A N 1
ATOM 5620 C CA . TYR A 1 693 ? 24.625 17.859 -7.5 1 97.06 693 TYR A CA 1
ATOM 5621 C C . TYR A 1 693 ? 23.5 18.266 -8.43 1 97.06 693 TYR A C 1
ATOM 5623 O O . TYR A 1 693 ? 22.906 19.344 -8.266 1 97.06 693 TYR A O 1
ATOM 5631 N N . SER A 1 694 ? 23.25 17.453 -9.375 1 96.75 694 SER A N 1
ATOM 5632 C CA . SER A 1 694 ? 22.172 17.719 -10.312 1 96.75 694 SER A CA 1
ATOM 5633 C C . SER A 1 694 ? 20.859 17.109 -9.828 1 96.75 694 SER A C 1
ATOM 5635 O O . SER A 1 694 ? 20.859 15.992 -9.289 1 96.75 694 SER A O 1
ATOM 5637 N N . ILE A 1 695 ? 19.766 17.828 -9.945 1 96.5 695 ILE A N 1
ATOM 5638 C CA . ILE A 1 695 ? 18.422 17.375 -9.578 1 96.5 695 ILE A CA 1
ATOM 5639 C C . ILE A 1 695 ? 17.469 17.594 -10.75 1 96.5 695 ILE A C 1
ATOM 5641 O O . ILE A 1 695 ? 17.297 18.719 -11.219 1 96.5 695 ILE A O 1
ATOM 5645 N N . ARG A 1 696 ? 16.828 16.594 -11.25 1 94.88 696 ARG A N 1
ATOM 5646 C CA . ARG A 1 696 ? 15.852 16.719 -12.328 1 94.88 696 ARG A CA 1
ATOM 5647 C C . ARG A 1 696 ? 14.688 17.609 -11.914 1 94.88 696 ARG A C 1
ATOM 5649 O O . ARG A 1 696 ? 14.242 17.578 -10.766 1 94.88 696 ARG A O 1
ATOM 5656 N N . GLN A 1 697 ? 14.109 18.312 -12.805 1 94.94 697 GLN A N 1
ATOM 5657 C CA . GLN A 1 697 ? 13.055 19.297 -12.531 1 94.94 697 GLN A CA 1
ATOM 5658 C C . GLN A 1 697 ? 11.875 18.641 -11.82 1 94.94 697 GLN A C 1
ATOM 5660 O O . GLN A 1 697 ? 11.422 19.125 -10.781 1 94.94 697 GLN A O 1
ATOM 5665 N N . ASN A 1 698 ? 11.391 17.547 -12.375 1 95.06 698 ASN A N 1
ATOM 5666 C CA . ASN A 1 698 ? 10.211 16.891 -11.805 1 95.06 698 ASN A CA 1
ATOM 5667 C C . ASN A 1 698 ? 10.469 16.406 -10.383 1 95.06 698 ASN A C 1
ATOM 5669 O O . ASN A 1 698 ? 9.586 16.484 -9.531 1 95.06 698 ASN A O 1
ATOM 5673 N N . ASP A 1 699 ? 11.664 15.93 -10.117 1 95.06 699 ASP A N 1
ATOM 5674 C CA . ASP A 1 699 ? 12.016 15.461 -8.781 1 95.06 699 ASP A CA 1
ATOM 5675 C C . ASP A 1 699 ? 12.086 16.625 -7.789 1 95.06 699 ASP A C 1
ATOM 5677 O O . ASP A 1 699 ? 11.641 16.5 -6.648 1 95.06 699 ASP A O 1
ATOM 5681 N N . LEU A 1 700 ? 12.641 17.688 -8.266 1 95.19 700 LEU A N 1
ATOM 5682 C CA . LEU A 1 700 ? 12.75 18.859 -7.41 1 95.19 700 LEU A CA 1
ATOM 5683 C C . LEU A 1 700 ? 11.367 19.422 -7.09 1 95.19 700 LEU A C 1
ATOM 5685 O O . LEU A 1 700 ? 11.109 19.844 -5.957 1 95.19 700 LEU A O 1
ATOM 5689 N N . VAL A 1 701 ? 10.531 19.469 -8.109 1 94.88 701 VAL A N 1
ATOM 5690 C CA . VAL A 1 701 ? 9.164 19.953 -7.914 1 94.88 701 VAL A CA 1
ATOM 5691 C C . VAL A 1 701 ? 8.453 19.094 -6.871 1 94.88 701 VAL A C 1
ATOM 5693 O O . VAL A 1 701 ? 7.809 19.609 -5.965 1 94.88 701 VAL A O 1
ATOM 5696 N N . ASP A 1 702 ? 8.594 17.797 -6.988 1 94.31 702 ASP A N 1
ATOM 5697 C CA . ASP A 1 702 ? 7.98 16.906 -6.02 1 94.31 702 ASP A CA 1
ATOM 5698 C C . ASP A 1 702 ? 8.547 17.125 -4.621 1 94.31 702 ASP A C 1
ATOM 5700 O O . ASP A 1 702 ? 7.809 17.109 -3.633 1 94.31 702 ASP A O 1
ATOM 5704 N N . TYR A 1 703 ? 9.859 17.344 -4.539 1 94.69 703 TYR A N 1
ATOM 5705 C CA . TYR A 1 703 ? 10.523 17.562 -3.262 1 94.69 703 TYR A CA 1
ATOM 5706 C C . TYR A 1 703 ? 9.984 18.828 -2.588 1 94.69 703 TYR A C 1
ATOM 5708 O O . TYR A 1 703 ? 9.648 18.797 -1.403 1 94.69 703 TYR A O 1
ATOM 5716 N N . VAL A 1 704 ? 9.859 19.891 -3.279 1 93.62 704 VAL A N 1
ATOM 5717 C CA . VAL A 1 704 ? 9.461 21.156 -2.674 1 93.62 704 VAL A CA 1
ATOM 5718 C C . VAL A 1 704 ? 7.965 21.125 -2.367 1 93.62 704 VAL A C 1
ATOM 5720 O O . VAL A 1 704 ? 7.504 21.781 -1.433 1 93.62 704 VAL A O 1
ATOM 5723 N N . LYS A 1 705 ? 7.211 20.375 -3.152 1 93.5 705 LYS A N 1
ATOM 5724 C CA . LYS A 1 705 ? 5.801 20.203 -2.832 1 93.5 705 LYS A CA 1
ATOM 5725 C C . LYS A 1 705 ? 5.629 19.484 -1.495 1 93.5 705 LYS A C 1
ATOM 5727 O O . LYS A 1 705 ? 4.684 19.766 -0.752 1 93.5 705 LYS A O 1
ATOM 5732 N N . LYS A 1 706 ? 6.555 18.625 -1.189 1 93.31 706 LYS A N 1
ATOM 5733 C CA . LYS A 1 706 ? 6.504 17.859 0.051 1 93.31 706 LYS A CA 1
ATOM 5734 C C . LYS A 1 706 ? 7.094 18.656 1.214 1 93.31 706 LYS A C 1
ATOM 5736 O O . LYS A 1 706 ? 6.871 18.312 2.379 1 93.31 706 LYS A O 1
ATOM 5741 N N . ASN A 1 707 ? 7.902 19.641 0.898 1 93.88 707 ASN A N 1
ATOM 5742 C CA . ASN A 1 707 ? 8.57 20.469 1.896 1 93.88 707 ASN A CA 1
ATOM 5743 C C . ASN A 1 707 ? 8.273 21.953 1.688 1 93.88 707 ASN A C 1
ATOM 5745 O O . ASN A 1 707 ? 9.148 22.719 1.265 1 93.88 707 ASN A O 1
ATOM 5749 N N . PRO A 1 708 ? 7.102 22.406 2.145 1 93.25 708 PRO A N 1
ATOM 5750 C CA . PRO A 1 708 ? 6.664 23.781 1.853 1 93.25 708 PRO A CA 1
ATOM 5751 C C . PRO A 1 708 ? 7.609 24.828 2.418 1 93.25 708 PRO A C 1
ATOM 5753 O O . PRO A 1 708 ? 7.797 25.891 1.81 1 93.25 708 PRO A O 1
ATOM 5756 N N . GLY A 1 709 ? 8.18 24.578 3.545 1 91.06 709 GLY A N 1
ATOM 5757 C CA . GLY A 1 709 ? 9.125 25.516 4.113 1 91.06 709 GLY A CA 1
ATOM 5758 C C . GLY A 1 709 ? 10.344 25.75 3.232 1 91.06 709 GLY A C 1
ATOM 5759 O O . GLY A 1 709 ? 10.844 26.859 3.133 1 91.06 709 GLY A O 1
ATOM 5760 N N . VAL A 1 710 ? 10.797 24.688 2.604 1 91 710 VAL A N 1
ATOM 5761 C CA . VAL A 1 710 ? 11.93 24.797 1.69 1 91 710 VAL A CA 1
ATOM 5762 C C . VAL A 1 710 ? 11.531 25.641 0.475 1 91 710 VAL A C 1
ATOM 5764 O O . VAL A 1 710 ? 12.289 26.516 0.048 1 91 710 VAL A O 1
ATOM 5767 N N . TYR A 1 711 ? 10.383 25.391 -0.027 1 91.06 711 TYR A N 1
ATOM 5768 C CA . TYR A 1 711 ? 9.875 26.156 -1.164 1 91.06 711 TYR A CA 1
ATOM 5769 C C . TYR A 1 711 ? 9.836 27.641 -0.848 1 91.06 711 TYR A C 1
ATOM 5771 O O . TYR A 1 711 ? 10.344 28.469 -1.621 1 91.06 711 TYR A O 1
ATOM 5779 N N . MET A 1 712 ? 9.32 28.016 0.311 1 88.19 712 MET A N 1
ATOM 5780 C CA . MET A 1 712 ? 9.141 29.422 0.692 1 88.19 712 MET A CA 1
ATOM 5781 C C . MET A 1 712 ? 10.484 30.094 0.913 1 88.19 712 MET A C 1
ATOM 5783 O O . MET A 1 712 ? 10.672 31.266 0.537 1 88.19 712 MET A O 1
ATOM 5787 N N . ARG A 1 713 ? 11.367 29.406 1.402 1 83 713 ARG A N 1
ATOM 5788 C CA . ARG A 1 713 ? 12.688 29.969 1.671 1 83 713 ARG A CA 1
ATOM 5789 C C . ARG A 1 713 ? 13.469 30.172 0.379 1 83 713 ARG A C 1
ATOM 5791 O O . ARG A 1 713 ? 14.195 31.156 0.229 1 83 713 ARG A O 1
ATOM 5798 N N . MET A 1 714 ? 13.32 29.266 -0.513 1 84.56 714 MET A N 1
ATOM 5799 C CA . MET A 1 714 ? 14.094 29.297 -1.751 1 84.56 714 MET A CA 1
ATOM 5800 C C . MET A 1 714 ? 13.484 30.281 -2.746 1 84.56 714 MET A C 1
ATOM 5802 O O . MET A 1 714 ? 14.156 30.734 -3.68 1 84.56 714 MET A O 1
ATOM 5806 N N . ASN A 1 715 ? 12.266 30.516 -2.623 1 78.88 715 ASN A N 1
ATOM 5807 C CA . ASN A 1 715 ? 11.625 31.484 -3.512 1 78.88 715 ASN A CA 1
ATOM 5808 C C . ASN A 1 715 ? 12.188 32.875 -3.324 1 78.88 715 ASN A C 1
ATOM 5810 O O . ASN A 1 715 ? 12.031 33.75 -4.195 1 78.88 715 ASN A O 1
ATOM 5814 N N . THR A 1 716 ? 12.977 33.062 -2.393 1 63.69 716 THR A N 1
ATOM 5815 C CA . THR A 1 716 ? 13.484 34.406 -2.092 1 63.69 716 THR A CA 1
ATOM 5816 C C . THR A 1 716 ? 14.945 34.531 -2.51 1 63.69 716 THR A C 1
ATOM 5818 O O . THR A 1 716 ? 15.57 35.594 -2.285 1 63.69 716 THR A O 1
ATOM 5821 N N . VAL A 1 717 ? 15.188 33.406 -3.379 1 58.28 717 VAL A N 1
ATOM 5822 C CA . VAL A 1 717 ? 16.594 33.406 -3.791 1 58.28 717 VAL A CA 1
ATOM 5823 C C . VAL A 1 717 ? 16.781 34.312 -5.004 1 58.28 717 VAL A C 1
ATOM 5825 O O . VAL A 1 717 ? 16.062 34.188 -5.996 1 58.28 717 VAL A O 1
ATOM 5828 N N . TYR A 1 718 ? 17.328 35.344 -5.008 1 57.34 718 TYR A N 1
ATOM 5829 C CA . TYR A 1 718 ? 17.797 36.312 -5.988 1 57.34 718 TYR A CA 1
ATOM 5830 C C . TYR A 1 718 ? 16.875 37.531 -6.008 1 57.34 718 TYR A C 1
ATOM 5832 O O . TYR A 1 718 ? 16.969 38.375 -6.914 1 57.34 718 TYR A O 1
ATOM 5840 N N . ALA A 1 719 ? 15.75 37.531 -5.102 1 51.66 719 ALA A 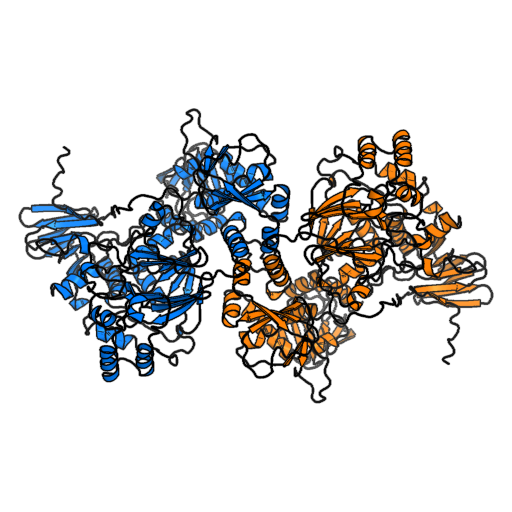N 1
ATOM 5841 C CA . ALA A 1 719 ? 14.945 38.719 -4.988 1 51.66 719 ALA A CA 1
ATOM 5842 C C . ALA A 1 719 ? 15.68 39.812 -4.188 1 51.66 719 ALA A C 1
ATOM 5844 O O . ALA A 1 719 ? 16.484 39.5 -3.311 1 51.66 719 ALA A O 1
ATOM 5845 N N . MET B 1 1 ? -31.469 -51.438 -22.219 1 27.02 1 MET B N 1
ATOM 5846 C CA . MET B 1 1 ? -30.078 -51.906 -22.25 1 27.02 1 MET B CA 1
ATOM 5847 C C . MET B 1 1 ? -29.344 -51.375 -23.469 1 27.02 1 MET B C 1
ATOM 5849 O O . MET B 1 1 ? -29.641 -51.75 -24.609 1 27.02 1 MET B O 1
ATOM 5853 N N . LEU B 1 2 ? -29.109 -50.125 -23.438 1 32.81 2 LEU B N 1
ATOM 5854 C CA . LEU B 1 2 ? -28.594 -49.469 -24.641 1 32.81 2 LEU B CA 1
ATOM 5855 C C . LEU B 1 2 ? -27.438 -50.25 -25.234 1 32.81 2 LEU B C 1
ATOM 5857 O O . LEU B 1 2 ? -26.5 -50.625 -24.516 1 32.81 2 LEU B O 1
ATOM 5861 N N . LYS B 1 3 ? -27.719 -51.094 -26.125 1 41.03 3 LYS B N 1
ATOM 5862 C CA . LYS B 1 3 ? -26.797 -51.906 -26.906 1 41.03 3 LYS B CA 1
ATOM 5863 C C . LYS B 1 3 ? -25.5 -51.156 -27.172 1 41.03 3 LYS B C 1
ATOM 5865 O O . LYS B 1 3 ? -25.5 -50.125 -27.875 1 41.03 3 LYS B O 1
ATOM 5870 N N . GLU B 1 4 ? -24.594 -51.031 -26.25 1 40.28 4 GLU B N 1
ATOM 5871 C CA . GLU B 1 4 ? -23.297 -50.375 -26.453 1 40.28 4 GLU B CA 1
ATOM 5872 C C . GLU B 1 4 ? -22.688 -50.781 -27.797 1 40.28 4 GLU B C 1
ATOM 5874 O O . GLU B 1 4 ? -22.406 -51.938 -28.047 1 40.28 4 GLU B O 1
ATOM 5879 N N . THR B 1 5 ? -23.156 -50.281 -28.906 1 47.06 5 THR B N 1
ATOM 5880 C CA . THR B 1 5 ? -22.672 -50.5 -30.266 1 47.06 5 THR B CA 1
ATOM 5881 C C . THR B 1 5 ? -21.156 -50.594 -30.281 1 47.06 5 THR B C 1
ATOM 5883 O O . THR B 1 5 ? -20.453 -49.719 -29.781 1 47.06 5 THR B O 1
ATOM 5886 N N . TYR B 1 6 ? -20.641 -51.781 -30.406 1 60.75 6 TYR B N 1
ATOM 5887 C CA . TYR B 1 6 ? -19.219 -52.125 -30.438 1 60.75 6 TYR B CA 1
ATOM 5888 C C . TYR B 1 6 ? -18.484 -51.25 -31.453 1 60.75 6 TYR B C 1
ATOM 5890 O O . TYR B 1 6 ? -18.734 -51.312 -32.656 1 60.75 6 TYR B O 1
ATOM 5898 N N . LYS B 1 7 ? -17.875 -50.094 -31.188 1 79.69 7 LYS B N 1
ATOM 5899 C CA . LYS B 1 7 ? -17.188 -49.125 -32.031 1 79.69 7 LYS B CA 1
ATOM 5900 C C . LYS B 1 7 ? -15.906 -49.719 -32.625 1 79.69 7 LYS B C 1
ATOM 5902 O O . LYS B 1 7 ? -15.312 -49.125 -33.531 1 79.69 7 LYS B O 1
ATOM 5907 N N . GLY B 1 8 ? -15.562 -50.938 -32.188 1 90.12 8 GLY B N 1
ATOM 5908 C CA . GLY B 1 8 ? -14.328 -51.562 -32.656 1 90.12 8 GLY B CA 1
ATOM 5909 C C . GLY B 1 8 ? -13.109 -51.094 -31.859 1 90.12 8 GLY B C 1
ATOM 5910 O O . GLY B 1 8 ? -12 -51.594 -32.094 1 90.12 8 GLY B O 1
ATOM 5911 N N . TYR B 1 9 ? -13.289 -50.156 -31.031 1 94 9 TYR B N 1
ATOM 5912 C CA . TYR B 1 9 ? -12.211 -49.688 -30.156 1 94 9 TYR B CA 1
ATOM 5913 C C . TYR B 1 9 ? -12.711 -49.469 -28.734 1 94 9 TYR B C 1
ATOM 5915 O O . TYR B 1 9 ? -13.922 -49.438 -28.5 1 94 9 TYR B O 1
ATOM 5923 N N . THR B 1 10 ? -11.852 -49.469 -27.75 1 92.56 10 THR B N 1
ATOM 5924 C CA . THR B 1 10 ? -12.156 -49.281 -26.344 1 92.56 10 THR B CA 1
ATOM 5925 C C . THR B 1 10 ? -11.711 -47.875 -25.906 1 92.56 10 THR B C 1
ATOM 5927 O O . THR B 1 10 ? -10.57 -47.469 -26.156 1 92.56 10 THR B O 1
ATOM 5930 N N . GLU B 1 11 ? -12.641 -47.125 -25.297 1 91.75 11 GLU B N 1
ATOM 5931 C CA . GLU B 1 11 ? -12.273 -45.875 -24.672 1 91.75 11 GLU B CA 1
ATOM 5932 C C . GLU B 1 11 ? -11.609 -46.094 -23.328 1 91.75 11 GLU B C 1
ATOM 5934 O O . GLU B 1 11 ? -12.195 -46.688 -22.422 1 91.75 11 GLU B O 1
ATOM 5939 N N . LEU B 1 12 ? -10.438 -45.562 -23.188 1 91.44 12 LEU B N 1
ATOM 5940 C CA . LEU B 1 12 ? -9.695 -45.719 -21.953 1 91.44 12 LEU B CA 1
ATOM 5941 C C . LEU B 1 12 ? -10.227 -44.781 -20.875 1 91.44 12 LEU B C 1
ATOM 5943 O O . LEU B 1 12 ? -10.656 -43.656 -21.172 1 91.44 12 LEU B O 1
ATOM 5947 N N . PRO B 1 13 ? -10.117 -45.156 -19.656 1 87.38 13 PRO B N 1
ATOM 5948 C CA . PRO B 1 13 ? -10.648 -44.344 -18.547 1 87.38 13 PRO B CA 1
ATOM 5949 C C . PRO B 1 13 ? -10.023 -42.969 -18.484 1 87.38 13 PRO B C 1
ATOM 5951 O O . PRO B 1 13 ? -10.727 -42 -18.203 1 87.38 13 PRO B O 1
ATOM 5954 N N . ARG B 1 14 ? -8.758 -42.812 -18.719 1 90.19 14 ARG B N 1
ATOM 5955 C CA . ARG B 1 14 ? -8.078 -41.531 -18.594 1 90.19 14 ARG B CA 1
ATOM 5956 C C . ARG B 1 14 ? -8.008 -40.812 -19.938 1 90.19 14 ARG B C 1
ATOM 5958 O O . ARG B 1 14 ? -7.406 -39.75 -20.047 1 90.19 14 ARG B O 1
ATOM 5965 N N . GLY B 1 15 ? -8.625 -41.438 -20.953 1 90 15 GLY B N 1
ATOM 5966 C CA . GLY B 1 15 ? -8.656 -40.875 -22.281 1 90 15 GLY B CA 1
ATOM 5967 C C . GLY B 1 15 ? -7.832 -41.656 -23.297 1 90 15 GLY B C 1
ATOM 5968 O O . GLY B 1 15 ? -6.898 -42.375 -22.922 1 90 15 GLY B O 1
ATOM 5969 N N . GLY B 1 16 ? -8.203 -41.531 -24.531 1 92.56 16 GLY B N 1
ATOM 5970 C CA . GLY B 1 16 ? -7.578 -42.281 -25.609 1 92.56 16 GLY B CA 1
ATOM 5971 C C . GLY B 1 16 ? -8.398 -43.469 -26.062 1 92.56 16 GLY B C 1
ATOM 5972 O O . GLY B 1 16 ? -9.383 -43.844 -25.422 1 92.56 16 GLY B O 1
ATOM 5973 N N . TYR B 1 17 ? -7.98 -44 -27.188 1 95.25 17 TYR B N 1
ATOM 5974 C CA . TYR B 1 17 ? -8.688 -45.125 -27.797 1 95.25 17 TYR B CA 1
ATOM 5975 C C . TYR B 1 17 ? -7.75 -46.312 -27.984 1 95.25 17 TYR B C 1
ATOM 5977 O O . TYR B 1 17 ? -6.672 -46.188 -28.562 1 95.25 17 TYR B O 1
ATOM 5985 N N . LEU B 1 18 ? -8.141 -47.438 -27.469 1 95.81 18 LEU B N 1
ATOM 5986 C CA . LEU B 1 18 ? -7.371 -48.656 -27.594 1 95.81 18 LEU B CA 1
ATOM 5987 C C . LEU B 1 18 ? -7.984 -49.562 -28.656 1 95.81 18 LEU B C 1
ATOM 5989 O O . LEU B 1 18 ? -9.188 -49.844 -28.625 1 95.81 18 LEU B O 1
ATOM 5993 N N . ILE B 1 19 ? -7.203 -50 -29.578 1 96.12 19 ILE B N 1
ATOM 5994 C CA . ILE B 1 19 ? -7.645 -50.906 -30.625 1 96.12 19 ILE B CA 1
ATOM 5995 C C . ILE B 1 19 ? -6.898 -52.25 -30.516 1 96.12 19 ILE B C 1
ATOM 5997 O O . ILE B 1 19 ? -5.664 -52.281 -30.484 1 96.12 19 ILE B O 1
ATOM 6001 N N . ASP B 1 20 ? -7.605 -53.281 -30.438 1 95.06 20 ASP B N 1
ATOM 6002 C CA . ASP B 1 20 ? -7.035 -54.625 -30.406 1 95.06 20 ASP B CA 1
ATOM 6003 C C . ASP B 1 20 ? -6.832 -55.156 -31.828 1 95.06 20 ASP B C 1
ATOM 6005 O O . ASP B 1 20 ? -7.801 -55.344 -32.562 1 95.06 20 ASP B O 1
ATOM 6009 N N . THR B 1 21 ? -5.574 -55.438 -32.188 1 94.81 21 THR B N 1
ATOM 6010 C CA . THR B 1 21 ? -5.277 -55.906 -33.531 1 94.81 21 THR B CA 1
ATOM 6011 C C . THR B 1 21 ? -4.453 -57.219 -33.5 1 94.81 21 THR B C 1
ATOM 6013 O O . THR B 1 21 ? -4.055 -57.656 -32.406 1 94.81 21 THR B O 1
ATOM 6016 N N . SER B 1 22 ? -4.199 -57.719 -34.719 1 94.25 22 SER B N 1
ATOM 6017 C CA . SER B 1 22 ? -3.381 -58.938 -34.844 1 94.25 22 SER B CA 1
ATOM 6018 C C . SER B 1 22 ? -1.924 -58.656 -34.5 1 94.25 22 SER B C 1
ATOM 6020 O O . SER B 1 22 ? -1.164 -59.562 -34.188 1 94.25 22 SER B O 1
ATOM 6022 N N . GLU B 1 23 ? -1.514 -57.375 -34.469 1 93.62 23 GLU B N 1
ATOM 6023 C CA . GLU B 1 23 ? -0.139 -56.969 -34.188 1 93.62 23 GLU B CA 1
ATOM 6024 C C . GLU B 1 23 ? -0.011 -56.438 -32.75 1 93.62 23 GLU B C 1
ATOM 6026 O O . GLU B 1 23 ? 1.036 -55.938 -32.375 1 93.62 23 GLU B O 1
ATOM 6031 N N . GLY B 1 24 ? -1.104 -56.625 -32.031 1 93.62 24 GLY B N 1
ATOM 6032 C CA . GLY B 1 24 ? -1.126 -56.094 -30.688 1 93.62 24 GLY B CA 1
ATOM 6033 C C . GLY B 1 24 ? -2.006 -54.844 -30.562 1 93.62 24 GLY B C 1
ATOM 6034 O O . GLY B 1 24 ? -2.848 -54.594 -31.422 1 93.62 24 GLY B O 1
ATOM 6035 N N . TYR B 1 25 ? -1.812 -54.188 -29.453 1 95.56 25 TYR B N 1
ATOM 6036 C CA . TYR B 1 25 ? -2.652 -53.031 -29.188 1 95.56 25 TYR B CA 1
ATOM 6037 C C . TYR B 1 25 ? -2.109 -51.781 -29.906 1 95.56 25 TYR B C 1
ATOM 6039 O O . TYR B 1 25 ? -0.896 -51.594 -29.953 1 95.56 25 TYR B O 1
ATOM 6047 N N . LEU B 1 26 ? -3.004 -51.031 -30.453 1 96.81 26 LEU B N 1
ATOM 6048 C CA . LEU B 1 26 ? -2.758 -49.656 -30.891 1 96.81 26 LEU B CA 1
ATOM 6049 C C . LEU B 1 26 ? -3.51 -48.656 -30 1 96.81 26 LEU B C 1
ATOM 6051 O O . LEU B 1 26 ? -4.621 -48.938 -29.547 1 96.81 26 LEU B O 1
ATOM 6055 N N . GLN B 1 27 ? -2.908 -47.531 -29.766 1 96.88 27 GLN B N 1
ATOM 6056 C CA . GLN B 1 27 ? -3.59 -46.5 -29 1 96.88 27 GLN B CA 1
ATOM 6057 C C . GLN B 1 27 ? -3.562 -45.156 -29.719 1 96.88 27 GLN B C 1
ATOM 6059 O O . GLN B 1 27 ? -2.529 -44.781 -30.266 1 96.88 27 GLN B O 1
ATOM 6064 N N . ILE B 1 28 ? -4.754 -44.531 -29.812 1 96.25 28 ILE B N 1
ATOM 6065 C CA . ILE B 1 28 ? -4.852 -43.188 -30.328 1 96.25 28 ILE B CA 1
ATOM 6066 C C . ILE B 1 28 ? -4.973 -42.188 -29.172 1 96.25 28 ILE B C 1
ATOM 6068 O O . ILE B 1 28 ? -5.863 -42.312 -28.328 1 96.25 28 ILE B O 1
ATOM 6072 N N . GLY B 1 29 ? -4.113 -41.188 -29.188 1 94.62 29 GLY B N 1
ATOM 6073 C CA . GLY B 1 29 ? -4.098 -40.25 -28.094 1 94.62 29 GLY B CA 1
ATOM 6074 C C . GLY B 1 29 ? -3.559 -40.844 -26.797 1 94.62 29 GLY B C 1
ATOM 6075 O O . GLY B 1 29 ? -3.74 -42.031 -26.531 1 94.62 29 GLY B O 1
ATOM 6076 N N . SER B 1 30 ? -2.941 -40 -26 1 94.25 30 SER B N 1
ATOM 6077 C CA . SER B 1 30 ? -2.352 -40.438 -24.734 1 94.25 30 SER B CA 1
ATOM 6078 C C . SER B 1 30 ? -2.322 -39.312 -23.719 1 94.25 30 SER B C 1
ATOM 6080 O O . SER B 1 30 ? -1.267 -38.719 -23.453 1 94.25 30 SER B O 1
ATOM 6082 N N . PRO B 1 31 ? -3.518 -39 -23.109 1 93.56 31 PRO B N 1
ATOM 6083 C CA . PRO B 1 31 ? -3.463 -38.094 -21.969 1 93.56 31 PRO B CA 1
ATOM 6084 C C . PRO B 1 31 ? -2.549 -38.594 -20.859 1 93.56 31 PRO B C 1
ATOM 6086 O O . PRO B 1 31 ? -2.102 -39.75 -20.891 1 93.56 31 PRO B O 1
ATOM 6089 N N . PRO B 1 32 ? -2.26 -37.719 -19.922 1 92.56 32 PRO B N 1
ATOM 6090 C CA . PRO B 1 32 ? -1.335 -38.094 -18.859 1 92.56 32 PRO B CA 1
ATOM 6091 C C . PRO B 1 32 ? -1.804 -39.344 -18.094 1 92.56 32 PRO B C 1
ATOM 6093 O O . PRO B 1 32 ? -2.998 -39.5 -17.828 1 92.56 32 PRO B O 1
ATOM 6096 N N . GLU B 1 33 ? -0.887 -40.281 -17.844 1 91.44 33 GLU B N 1
ATOM 6097 C CA . GLU B 1 33 ? -1.035 -41.438 -16.969 1 91.44 33 GLU B CA 1
ATOM 6098 C C . GLU B 1 33 ? -1.816 -42.562 -17.641 1 91.44 33 GLU B C 1
ATOM 6100 O O . GLU B 1 33 ? -2.275 -43.469 -16.984 1 91.44 33 GLU B O 1
ATOM 6105 N N . THR B 1 34 ? -2.059 -42.5 -18.922 1 91.62 34 THR B N 1
ATOM 6106 C CA . THR B 1 34 ? -2.852 -43.5 -19.594 1 91.62 34 THR B CA 1
ATOM 6107 C C . THR B 1 34 ? -2.137 -44.875 -19.578 1 91.62 34 THR B C 1
ATOM 6109 O O . THR B 1 34 ? -2.762 -45.906 -19.766 1 91.62 34 THR B O 1
ATOM 6112 N N . ILE B 1 35 ? -0.8 -44.844 -19.406 1 94.19 35 ILE B N 1
ATOM 6113 C CA . ILE B 1 35 ? -0.047 -46.094 -19.266 1 94.19 35 ILE B CA 1
ATOM 6114 C C . ILE B 1 35 ? -0.628 -46.938 -18.125 1 94.19 35 ILE B C 1
ATOM 6116 O O . ILE B 1 35 ? -0.616 -48.156 -18.188 1 94.19 35 ILE B O 1
ATOM 6120 N N . LYS B 1 36 ? -1.166 -46.281 -17.172 1 92.38 36 LYS B N 1
ATOM 6121 C CA . LYS B 1 36 ? -1.751 -46.969 -16.016 1 92.38 36 LYS B CA 1
ATOM 6122 C C . LYS B 1 36 ? -2.99 -47.75 -16.406 1 92.38 36 LYS B C 1
ATOM 6124 O O . LYS B 1 36 ? -3.389 -48.688 -15.695 1 92.38 36 LYS B O 1
ATOM 6129 N N . ASP B 1 37 ? -3.633 -47.406 -17.469 1 92 37 ASP B N 1
ATOM 6130 C CA . ASP B 1 37 ? -4.828 -48.094 -17.953 1 92 37 ASP B CA 1
ATOM 6131 C C . ASP B 1 37 ? -4.461 -49.312 -18.797 1 92 37 ASP B C 1
ATOM 6133 O O . ASP B 1 37 ? -5.289 -50.219 -19 1 92 37 ASP B O 1
ATOM 6137 N N . THR B 1 38 ? -3.205 -49.344 -19.281 1 94.19 38 THR B N 1
ATOM 6138 C CA . THR B 1 38 ? -2.953 -50.344 -20.312 1 94.19 38 THR B CA 1
ATOM 6139 C C . THR B 1 38 ? -1.87 -51.312 -19.891 1 94.19 38 THR B C 1
ATOM 6141 O O . THR B 1 38 ? -1.777 -52.406 -20.422 1 94.19 38 THR B O 1
ATOM 6144 N N . MET B 1 39 ? -1.011 -50.969 -19.016 1 91.44 39 MET B N 1
ATOM 6145 C CA . MET B 1 39 ? 0.169 -51.75 -18.703 1 91.44 39 MET B CA 1
ATOM 6146 C C . MET B 1 39 ? -0.23 -53.094 -18.094 1 91.44 39 MET B C 1
ATOM 6148 O O . MET B 1 39 ? 0.528 -54.062 -18.156 1 91.44 39 MET B O 1
ATOM 6152 N N . GLY B 1 40 ? -1.391 -53.25 -17.547 1 90.06 40 GLY B N 1
ATOM 6153 C CA . GLY B 1 40 ? -1.853 -54.469 -16.938 1 90.06 40 GLY B CA 1
ATOM 6154 C C . GLY B 1 40 ? -2.701 -55.312 -17.859 1 90.06 40 GLY B C 1
ATOM 6155 O O . GLY B 1 40 ? -3.178 -56.406 -17.484 1 90.06 40 GLY B O 1
ATOM 6156 N N . LEU B 1 41 ? -2.842 -54.969 -19.078 1 92 41 LEU B N 1
ATOM 6157 C CA . LEU B 1 41 ? -3.693 -55.688 -20.031 1 92 41 LEU B CA 1
ATOM 6158 C C . LEU B 1 41 ? -3.023 -56.969 -20.484 1 92 41 LEU B C 1
ATOM 6160 O O . LEU B 1 41 ? -1.811 -57.125 -20.344 1 92 41 LEU B O 1
ATOM 6164 N N . GLU B 1 42 ? -3.764 -57.781 -21.047 1 87.75 42 GLU B N 1
ATOM 6165 C CA . GLU B 1 42 ? -3.326 -59.125 -21.453 1 87.75 42 GLU B CA 1
ATOM 6166 C C . GLU B 1 42 ? -2.184 -59.031 -22.453 1 87.75 42 GLU B C 1
ATOM 6168 O O . GLU B 1 42 ? -1.176 -59.75 -22.312 1 87.75 42 GLU B O 1
ATOM 6173 N N . LYS B 1 43 ? -2.383 -58.188 -23.484 1 86.88 43 LYS B N 1
ATOM 6174 C CA . LYS B 1 43 ? -1.347 -58.031 -24.5 1 86.88 43 LYS B CA 1
ATOM 6175 C C . LYS B 1 43 ? -0.33 -56.969 -24.094 1 86.88 43 LYS B C 1
ATOM 6177 O O . LYS B 1 43 ? 0.457 -56.5 -24.922 1 86.88 43 LYS B O 1
ATOM 6182 N N . LYS B 1 44 ? -0.47 -56.531 -22.875 1 87.19 44 LYS B N 1
ATOM 6183 C CA . LYS B 1 44 ? 0.44 -55.531 -22.312 1 87.19 44 LYS B CA 1
ATOM 6184 C C . LYS B 1 44 ? 0.208 -54.156 -22.938 1 87.19 44 LYS B C 1
ATOM 6186 O O . LYS B 1 44 ? -0.849 -53.906 -23.516 1 87.19 44 LYS B O 1
ATOM 6191 N N . SER B 1 45 ? 1.12 -53.281 -22.734 1 92 45 SER B N 1
ATOM 6192 C CA . SER B 1 45 ? 0.996 -51.906 -23.219 1 92 45 SER B CA 1
ATOM 6193 C C . SER B 1 45 ? 1.081 -51.844 -24.734 1 92 45 SER B C 1
ATOM 6195 O O . SER B 1 45 ? 1.785 -52.625 -25.359 1 92 45 SER B O 1
ATOM 6197 N N . PRO B 1 46 ? 0.411 -50.906 -25.281 1 96 46 PRO B N 1
ATOM 6198 C CA . PRO B 1 46 ? 0.534 -50.719 -26.734 1 96 46 PRO B CA 1
ATOM 6199 C C . PRO B 1 46 ? 1.965 -50.406 -27.156 1 96 46 PRO B C 1
ATOM 6201 O O . PRO B 1 46 ? 2.678 -49.656 -26.469 1 96 46 PRO B O 1
ATOM 6204 N N . LEU B 1 47 ? 2.332 -50.938 -28.297 1 95.5 47 LEU B N 1
ATOM 6205 C CA . LEU B 1 47 ? 3.625 -50.594 -28.891 1 95.5 47 LEU B CA 1
ATOM 6206 C C . LEU B 1 47 ? 3.477 -49.531 -29.953 1 95.5 47 LEU B C 1
ATOM 6208 O O . LEU B 1 47 ? 4.461 -48.906 -30.359 1 95.5 47 LEU B O 1
ATOM 6212 N N . VAL B 1 48 ? 2.225 -49.406 -30.453 1 97.19 48 VAL B N 1
ATOM 6213 C CA . VAL B 1 48 ? 1.955 -48.406 -31.5 1 97.19 48 VAL B CA 1
ATOM 6214 C C . VAL B 1 48 ? 1.036 -47.312 -30.953 1 97.19 48 VAL B C 1
ATOM 6216 O O . VAL B 1 48 ? -0.063 -47.594 -30.469 1 97.19 48 VAL B O 1
ATOM 6219 N N . PHE B 1 49 ? 1.492 -46.125 -31.047 1 98.19 49 PHE B N 1
ATOM 6220 C CA . PHE B 1 49 ? 0.7 -44.969 -30.656 1 98.19 49 PHE B CA 1
ATOM 6221 C C . PHE B 1 49 ? 0.463 -44.062 -31.859 1 98.19 49 PHE B C 1
ATOM 6223 O O . PHE B 1 49 ? 1.4 -43.719 -32.594 1 98.19 49 PHE B O 1
ATOM 6230 N N . ILE B 1 50 ? -0.8 -43.688 -32.094 1 98.06 50 ILE B N 1
ATOM 6231 C CA . ILE B 1 50 ? -1.172 -42.75 -33.156 1 98.06 50 ILE B CA 1
ATOM 6232 C C . ILE B 1 50 ? -1.453 -41.375 -32.5 1 98.06 50 ILE B C 1
ATOM 6234 O O . ILE B 1 50 ? -2.305 -41.25 -31.625 1 98.06 50 ILE B O 1
ATOM 6238 N N . LEU B 1 51 ? -0.76 -40.344 -32.969 1 97.81 51 LEU B N 1
ATOM 6239 C CA . LEU B 1 51 ? -0.917 -39.031 -32.375 1 97.81 51 LEU B CA 1
ATOM 6240 C C . LEU B 1 51 ? -2.24 -38.406 -32.812 1 97.81 51 LEU B C 1
ATOM 6242 O O . LEU B 1 51 ? -2.625 -38.469 -34 1 97.81 51 LEU B O 1
ATOM 6246 N N . PRO B 1 52 ? -2.945 -37.812 -31.844 1 96.38 52 PRO B N 1
ATOM 6247 C CA . PRO B 1 52 ? -4.168 -37.094 -32.188 1 96.38 52 PRO B CA 1
ATOM 6248 C C . PRO B 1 52 ? -3.885 -35.812 -32.969 1 96.38 52 PRO B C 1
ATOM 6250 O O . PRO B 1 52 ? -2.727 -35.406 -33.094 1 96.38 52 PRO B O 1
ATOM 6253 N N . ASN B 1 53 ? -4.984 -35.219 -33.469 1 94.44 53 ASN B N 1
ATOM 6254 C CA . ASN B 1 53 ? -4.816 -34.031 -34.281 1 94.44 53 ASN B CA 1
ATOM 6255 C C . ASN B 1 53 ? -4.285 -32.875 -33.438 1 94.44 53 ASN B C 1
ATOM 6257 O O . ASN B 1 53 ? -3.494 -32.062 -33.938 1 94.44 53 ASN B O 1
ATOM 6261 N N . LYS B 1 54 ? -4.758 -32.781 -32.188 1 91.75 54 LYS B N 1
ATOM 6262 C CA . LYS B 1 54 ? -4.305 -31.766 -31.266 1 91.75 54 LYS B CA 1
ATOM 6263 C C . LYS B 1 54 ? -3.596 -32.406 -30.062 1 91.75 54 LYS B C 1
ATOM 6265 O O . LYS B 1 54 ? -4.035 -33.438 -29.547 1 91.75 54 LYS B O 1
ATOM 6270 N N . PHE B 1 55 ? -2.504 -31.703 -29.734 1 95 55 PHE B N 1
ATOM 6271 C CA . PHE B 1 55 ? -1.701 -32.281 -28.641 1 95 55 PHE B CA 1
ATOM 6272 C C . PHE B 1 55 ? -2.162 -31.719 -27.297 1 95 55 PHE B C 1
ATOM 6274 O O . PHE B 1 55 ? -1.805 -32.281 -26.25 1 95 55 PHE B O 1
ATOM 6281 N N . PHE B 1 56 ? -2.934 -30.641 -27.312 1 92.62 56 PHE B N 1
ATOM 6282 C CA . PHE B 1 56 ? -3.275 -29.969 -26.062 1 92.62 56 PHE B CA 1
ATOM 6283 C C . PHE B 1 56 ? -4.762 -29.656 -26.016 1 92.62 56 PHE B C 1
ATOM 6285 O O . PHE B 1 56 ? -5.32 -29.109 -26.969 1 92.62 56 PHE B O 1
ATOM 6292 N N . HIS B 1 57 ? -5.355 -30.062 -24.969 1 88.94 57 HIS B N 1
ATOM 6293 C CA . HIS B 1 57 ? -6.754 -29.75 -24.703 1 88.94 57 HIS B CA 1
ATOM 6294 C C . HIS B 1 57 ? -6.887 -28.469 -23.875 1 88.94 57 HIS B C 1
ATOM 6296 O O . HIS B 1 57 ? -6.828 -28.516 -22.641 1 88.94 57 HIS B O 1
ATOM 6302 N N . VAL B 1 58 ? -7.258 -27.391 -24.359 1 81.94 58 VAL B N 1
ATOM 6303 C CA . VAL B 1 58 ? -7.203 -26.062 -23.75 1 81.94 58 VAL B CA 1
ATOM 6304 C C . VAL B 1 58 ? -8.211 -25.984 -22.609 1 81.94 58 VAL B C 1
ATOM 6306 O O . VAL B 1 58 ? -7.906 -25.422 -21.547 1 81.94 58 VAL B O 1
ATOM 6309 N N . GLU B 1 59 ? -9.352 -26.484 -22.75 1 80.19 59 GLU B N 1
ATOM 6310 C CA . GLU B 1 59 ? -10.398 -26.406 -21.734 1 80.19 59 GLU B CA 1
ATOM 6311 C C . GLU B 1 59 ? -9.984 -27.125 -20.453 1 80.19 59 GLU B C 1
ATOM 6313 O O . GLU B 1 59 ? -10.25 -26.641 -19.344 1 80.19 59 GLU B O 1
ATOM 6318 N N . LYS B 1 60 ? -9.266 -28.234 -20.719 1 84.88 60 LYS B N 1
ATOM 6319 C CA . LYS B 1 60 ? -8.859 -29.016 -19.547 1 84.88 60 LYS B CA 1
ATOM 6320 C C . LYS B 1 60 ? -7.449 -28.641 -19.109 1 84.88 60 LYS B C 1
ATOM 6322 O O . LYS B 1 60 ? -7.055 -28.922 -17.969 1 84.88 60 LYS B O 1
ATOM 6327 N N . GLY B 1 61 ? -6.703 -28.094 -20 1 89.19 61 GLY B N 1
ATOM 6328 C CA . GLY B 1 61 ? -5.344 -27.672 -19.688 1 89.19 61 GLY B CA 1
ATOM 6329 C C . GLY B 1 61 ? -4.367 -28.828 -19.625 1 89.19 61 GLY B C 1
ATOM 6330 O O . GLY B 1 61 ? -3.475 -28.844 -18.766 1 89.19 61 GLY B O 1
ATOM 6331 N N . ILE B 1 62 ? -4.523 -29.844 -20.422 1 92 62 ILE B N 1
ATOM 6332 C CA . ILE B 1 62 ? -3.639 -31.016 -20.375 1 92 62 ILE B CA 1
ATOM 6333 C C . ILE B 1 62 ? -3.201 -31.406 -21.781 1 92 62 ILE B C 1
ATOM 6335 O O . ILE B 1 62 ? -3.85 -31.031 -22.766 1 92 62 ILE B O 1
ATOM 6339 N N . SER B 1 63 ? -2.137 -32.156 -21.828 1 93.88 63 SER B N 1
ATOM 6340 C CA . SER B 1 63 ? -1.668 -32.75 -23.062 1 93.88 63 SER B CA 1
ATOM 6341 C C . SER B 1 63 ? -2.432 -34.031 -23.391 1 93.88 63 SER B C 1
ATOM 6343 O O . SER B 1 63 ? -2.734 -34.812 -22.5 1 93.88 63 SER B O 1
ATOM 6345 N N . THR B 1 64 ? -2.707 -34.25 -24.703 1 93.88 64 THR B N 1
ATOM 6346 C CA . THR B 1 64 ? -3.326 -35.469 -25.141 1 93.88 64 THR B CA 1
ATOM 6347 C C . THR B 1 64 ? -2.316 -36.344 -25.875 1 93.88 64 THR B C 1
ATOM 6349 O O . THR B 1 64 ? -2.684 -37.375 -26.469 1 93.88 64 THR B O 1
ATOM 6352 N N . ALA B 1 65 ? -1.104 -35.906 -25.828 1 94.75 65 ALA B N 1
ATOM 6353 C CA . ALA B 1 65 ? -0.015 -36.656 -26.469 1 94.75 65 ALA B CA 1
ATOM 6354 C C . ALA B 1 65 ? 1.15 -36.844 -25.516 1 94.75 65 ALA B C 1
ATOM 6356 O O . ALA B 1 65 ? 2.307 -36.594 -25.859 1 94.75 65 ALA B O 1
ATOM 6357 N N . GLU B 1 66 ? 0.858 -37.281 -24.375 1 94.06 66 GLU B N 1
ATOM 6358 C CA . GLU B 1 66 ? 1.883 -37.562 -23.375 1 94.06 66 GLU B CA 1
ATOM 6359 C C . GLU B 1 66 ? 2.391 -39 -23.5 1 94.06 66 GLU B C 1
ATOM 6361 O O . GLU B 1 66 ? 1.757 -39.938 -23.016 1 94.06 66 GLU B O 1
ATOM 6366 N N . LEU B 1 67 ? 3.568 -39.219 -24.031 1 96 67 LEU B N 1
ATOM 6367 C CA . LEU B 1 67 ? 4.031 -40.562 -24.344 1 96 67 LEU B CA 1
ATOM 6368 C C . LEU B 1 67 ? 5.277 -40.906 -23.547 1 96 67 LEU B C 1
ATOM 6370 O O . LEU B 1 67 ? 5.875 -41.969 -23.75 1 96 67 LEU B O 1
ATOM 6374 N N . GLU B 1 68 ? 5.641 -40.062 -22.641 1 94.44 68 GLU B N 1
ATOM 6375 C CA . GLU B 1 68 ? 6.863 -40.281 -21.875 1 94.44 68 GLU B CA 1
ATOM 6376 C C . GLU B 1 68 ? 6.828 -41.625 -21.156 1 94.44 68 GLU B C 1
ATOM 6378 O O . GLU B 1 68 ? 7.723 -42.469 -21.328 1 94.44 68 GLU B O 1
ATOM 6383 N N . PHE B 1 69 ? 5.863 -41.906 -20.453 1 94.19 69 PHE B N 1
ATOM 6384 C CA . PHE B 1 69 ? 5.832 -43.094 -19.594 1 94.19 69 PHE B CA 1
ATOM 6385 C C . PHE B 1 69 ? 5.547 -44.344 -20.406 1 94.19 69 PHE B C 1
ATOM 6387 O O . PHE B 1 69 ? 6.129 -45.406 -20.156 1 94.19 69 PHE B O 1
ATOM 6394 N N . PRO B 1 70 ? 4.66 -44.25 -21.422 1 95.31 70 PRO B N 1
ATOM 6395 C CA . PRO B 1 70 ? 4.562 -45.406 -22.312 1 95.31 70 PRO B CA 1
ATOM 6396 C C . PRO B 1 70 ? 5.902 -45.781 -22.922 1 95.31 70 PRO B C 1
ATOM 6398 O O . PRO B 1 70 ? 6.234 -46.969 -23 1 95.31 70 PRO B O 1
ATOM 6401 N N . ILE B 1 71 ? 6.66 -44.812 -23.344 1 95.12 71 ILE B N 1
ATOM 6402 C CA . ILE B 1 71 ? 7.961 -45.062 -23.953 1 95.12 71 ILE B CA 1
ATOM 6403 C C . ILE B 1 71 ? 8.898 -45.688 -22.922 1 95.12 71 ILE B C 1
ATOM 6405 O O . ILE B 1 71 ? 9.57 -46.688 -23.203 1 95.12 71 ILE B O 1
ATOM 6409 N N . TYR B 1 72 ? 8.93 -45.125 -21.75 1 91.44 72 TYR B N 1
ATOM 6410 C CA . TYR B 1 72 ? 9.734 -45.688 -20.672 1 91.44 72 TYR B CA 1
ATOM 6411 C C . TYR B 1 72 ? 9.359 -47.125 -20.391 1 91.44 72 TYR B C 1
ATOM 6413 O O . TYR B 1 72 ? 10.234 -48 -20.266 1 91.44 72 TYR B O 1
ATOM 6421 N N . TYR B 1 73 ? 8.117 -47.344 -20.281 1 92.81 73 TYR B N 1
ATOM 6422 C CA . TYR B 1 73 ? 7.637 -48.688 -19.969 1 92.81 73 TYR B CA 1
ATOM 6423 C C . TYR B 1 73 ? 8.055 -49.688 -21.031 1 92.81 73 TYR B C 1
ATOM 6425 O O . TYR B 1 73 ? 8.602 -50.75 -20.734 1 92.81 73 TYR B O 1
ATOM 6433 N N . ASN B 1 74 ? 7.82 -49.375 -22.281 1 94 74 ASN B N 1
ATOM 6434 C CA . ASN B 1 74 ? 8.125 -50.281 -23.391 1 94 74 ASN B CA 1
ATOM 6435 C C . ASN B 1 74 ? 9.625 -50.5 -23.531 1 94 74 ASN B C 1
ATOM 6437 O O . ASN B 1 74 ? 10.062 -51.625 -23.797 1 94 74 ASN B O 1
ATOM 6441 N N . PHE B 1 75 ? 10.383 -49.5 -23.328 1 91.12 75 PHE B N 1
ATOM 6442 C CA . PHE B 1 75 ? 11.82 -49.625 -23.516 1 91.12 75 PHE B CA 1
ATOM 6443 C C . PHE B 1 75 ? 12.453 -50.375 -22.344 1 91.12 75 PHE B C 1
ATOM 6445 O O . PHE B 1 75 ? 13.219 -51.312 -22.531 1 91.12 75 PHE B O 1
ATOM 6452 N N . PHE B 1 76 ? 12.188 -49.969 -21.141 1 83.38 76 PHE B N 1
ATOM 6453 C CA . PHE B 1 76 ? 12.906 -50.5 -19.984 1 83.38 76 PHE B CA 1
ATOM 6454 C C . PHE B 1 76 ? 12.32 -51.812 -19.516 1 83.38 76 PHE B C 1
ATOM 6456 O O . PHE B 1 76 ? 13.047 -52.688 -19.062 1 83.38 76 PHE B O 1
ATOM 6463 N N . LEU B 1 77 ? 11.039 -51.969 -19.641 1 84.06 77 LEU B N 1
ATOM 6464 C CA . LEU B 1 77 ? 10.414 -53.188 -19.094 1 84.06 77 LEU B CA 1
ATOM 6465 C C . LEU B 1 77 ? 10.188 -54.219 -20.188 1 84.06 77 LEU B C 1
ATOM 6467 O O . LEU B 1 77 ? 10.359 -55.406 -19.953 1 84.06 77 LEU B O 1
ATOM 6471 N N . ARG B 1 78 ? 9.82 -53.688 -21.375 1 89.44 78 ARG B N 1
ATOM 6472 C CA . ARG B 1 78 ? 9.508 -54.625 -22.453 1 89.44 78 ARG B CA 1
ATOM 6473 C C . ARG B 1 78 ? 10.672 -54.719 -23.438 1 89.44 78 ARG B C 1
ATOM 6475 O O . ARG B 1 78 ? 10.672 -55.625 -24.312 1 89.44 78 ARG B O 1
ATOM 6482 N N . GLN B 1 79 ? 11.633 -53.906 -23.344 1 90.81 79 GLN B N 1
ATOM 6483 C CA . GLN B 1 79 ? 12.797 -53.875 -24.234 1 90.81 79 GLN B CA 1
ATOM 6484 C C . GLN B 1 79 ? 12.383 -53.719 -25.688 1 90.81 79 GLN B C 1
ATOM 6486 O O . GLN B 1 79 ? 12.875 -54.469 -26.562 1 90.81 79 GLN B O 1
ATOM 6491 N N . LYS B 1 80 ? 11.414 -52.906 -25.875 1 93.31 80 LYS B N 1
ATOM 6492 C CA . LYS B 1 80 ? 10.898 -52.625 -27.219 1 93.31 80 LYS B CA 1
ATOM 6493 C C . LYS B 1 80 ? 10.836 -51.125 -27.469 1 93.31 80 LYS B C 1
ATOM 6495 O O . LYS B 1 80 ? 10.641 -50.344 -26.547 1 93.31 80 LYS B O 1
ATOM 6500 N N . LYS B 1 81 ? 10.992 -50.812 -28.719 1 94.75 81 LYS B N 1
ATOM 6501 C CA . LYS B 1 81 ? 10.758 -49.406 -29.125 1 94.75 81 LYS B CA 1
ATOM 6502 C C . LYS B 1 81 ? 9.266 -49.125 -29.234 1 94.75 81 LYS B C 1
ATOM 6504 O O . LYS B 1 81 ? 8.469 -50.031 -29.547 1 94.75 81 LYS B O 1
ATOM 6509 N N . THR B 1 82 ? 8.953 -47.969 -28.938 1 96.56 82 THR B N 1
ATOM 6510 C CA . THR B 1 82 ? 7.582 -47.531 -29.156 1 96.56 82 THR B CA 1
ATOM 6511 C C . THR B 1 82 ? 7.43 -46.938 -30.562 1 96.56 82 THR B C 1
ATOM 6513 O O . THR B 1 82 ? 8.219 -46.094 -30.984 1 96.56 82 THR B O 1
ATOM 6516 N N . PHE B 1 83 ? 6.434 -47.406 -31.281 1 97.25 83 PHE B N 1
ATOM 6517 C CA . PHE B 1 83 ? 6.137 -46.906 -32.625 1 97.25 83 PHE B CA 1
ATOM 6518 C C . PHE B 1 83 ? 5.129 -45.781 -32.562 1 97.25 83 PHE B C 1
ATOM 6520 O O . PHE B 1 83 ? 4.02 -45.938 -32.062 1 97.25 83 PHE B O 1
ATOM 6527 N N . ILE B 1 84 ? 5.512 -44.625 -33.125 1 98.31 84 ILE B N 1
ATOM 6528 C CA . ILE B 1 84 ? 4.645 -43.469 -33.062 1 98.31 84 ILE B CA 1
ATOM 6529 C C . ILE B 1 84 ? 4.223 -43.062 -34.5 1 98.31 84 ILE B C 1
ATOM 6531 O O . ILE B 1 84 ? 5.055 -42.688 -35.312 1 98.31 84 ILE B O 1
ATOM 6535 N N . VAL B 1 85 ? 2.938 -43.156 -34.75 1 98.25 85 VAL B N 1
ATOM 6536 C CA . VAL B 1 85 ? 2.367 -42.812 -36.031 1 98.25 85 VAL B CA 1
ATOM 6537 C C . VAL B 1 85 ? 1.966 -41.344 -36.031 1 98.25 85 VAL B C 1
ATOM 6539 O O . VAL B 1 85 ? 1.186 -40.906 -35.188 1 98.25 85 VAL B O 1
ATOM 6542 N N . CYS B 1 86 ? 2.463 -40.594 -37 1 97.88 86 CYS B N 1
ATOM 6543 C CA . CYS B 1 86 ? 2.254 -39.156 -36.969 1 97.88 86 CYS B CA 1
ATOM 6544 C C . CYS B 1 86 ? 2.494 -38.531 -38.312 1 97.88 86 CYS B C 1
ATOM 6546 O O . CYS B 1 86 ? 2.912 -39.219 -39.25 1 97.88 86 CYS B O 1
ATOM 6548 N N . THR B 1 87 ? 2.082 -37.281 -38.469 1 96.69 87 THR B N 1
ATOM 6549 C CA . THR B 1 87 ? 2.516 -36.469 -39.594 1 96.69 87 THR B CA 1
ATOM 6550 C C . THR B 1 87 ? 3.926 -35.938 -39.344 1 96.69 87 THR B C 1
ATOM 6552 O O . THR B 1 87 ? 4.461 -36.031 -38.25 1 96.69 87 THR B O 1
ATOM 6555 N N . GLU B 1 88 ? 4.48 -35.375 -40.406 1 95.81 88 GLU B N 1
ATOM 6556 C CA . GLU B 1 88 ? 5.828 -34.844 -40.25 1 95.81 88 GLU B CA 1
ATOM 6557 C C . GLU B 1 88 ? 5.852 -33.656 -39.281 1 95.81 88 GLU B C 1
ATOM 6559 O O . GLU B 1 88 ? 6.793 -33.531 -38.5 1 95.81 88 GLU B O 1
ATOM 6564 N N . GLU B 1 89 ? 4.871 -32.812 -39.344 1 95.94 89 GLU B N 1
ATOM 6565 C CA . GLU B 1 89 ? 4.785 -31.703 -38.438 1 95.94 89 GLU B CA 1
ATOM 6566 C C . GLU B 1 89 ? 4.664 -32.188 -36.969 1 95.94 89 GLU B C 1
ATOM 6568 O O . GLU B 1 89 ? 5.324 -31.656 -36.094 1 95.94 89 GLU B O 1
ATOM 6573 N N . GLN B 1 90 ? 3.873 -33.125 -36.781 1 97.06 90 GLN B N 1
ATOM 6574 C CA . GLN B 1 90 ? 3.664 -33.688 -35.469 1 97.06 90 GLN B CA 1
ATOM 6575 C C . GLN B 1 90 ? 4.941 -34.344 -34.938 1 97.06 90 GLN B C 1
ATOM 6577 O O . GLN B 1 90 ? 5.219 -34.281 -33.719 1 97.06 90 GLN B O 1
ATOM 6582 N N . ARG B 1 91 ? 5.613 -34.969 -35.812 1 97.25 91 ARG B N 1
ATOM 6583 C CA . ARG B 1 91 ? 6.879 -35.594 -35.438 1 97.25 91 ARG B CA 1
ATOM 6584 C C . ARG B 1 91 ? 7.828 -34.562 -34.812 1 97.25 91 ARG B C 1
ATOM 6586 O O . ARG B 1 91 ? 8.391 -34.781 -33.75 1 97.25 91 ARG B O 1
ATOM 6593 N N . THR B 1 92 ? 7.938 -33.469 -35.5 1 96 92 THR B N 1
ATOM 6594 C CA . THR B 1 92 ? 8.82 -32.406 -35.031 1 96 92 THR B CA 1
ATOM 6595 C C . THR B 1 92 ? 8.359 -31.859 -33.688 1 96 92 THR B C 1
ATOM 6597 O O . THR B 1 92 ? 9.18 -31.625 -32.781 1 96 92 THR B O 1
ATOM 6600 N N . GLN B 1 93 ? 7.098 -31.703 -33.531 1 96.12 93 GLN B N 1
ATOM 6601 C CA . GLN B 1 93 ? 6.52 -31.234 -32.281 1 96.12 93 GLN B CA 1
ATOM 6602 C C . GLN B 1 93 ? 6.816 -32.188 -31.125 1 96.12 93 GLN B C 1
ATOM 6604 O O . GLN B 1 93 ? 7.285 -31.781 -30.062 1 96.12 93 GLN B O 1
ATOM 6609 N N . LEU B 1 94 ? 6.582 -33.406 -31.406 1 96.81 94 LEU B N 1
ATOM 6610 C CA . LEU B 1 94 ? 6.703 -34.375 -30.328 1 96.81 94 LEU B CA 1
ATOM 6611 C C . LEU B 1 94 ? 8.164 -34.594 -29.969 1 96.81 94 LEU B C 1
ATOM 6613 O O . LEU B 1 94 ? 8.484 -34.844 -28.797 1 96.81 94 LEU B O 1
ATOM 6617 N N . ILE B 1 95 ? 9.016 -34.562 -30.938 1 96.44 95 ILE B N 1
ATOM 6618 C CA . ILE B 1 95 ? 10.438 -34.688 -30.656 1 96.44 95 ILE B CA 1
ATOM 6619 C C . ILE B 1 95 ? 10.867 -33.625 -29.656 1 96.44 95 ILE B C 1
ATOM 6621 O O . ILE B 1 95 ? 11.594 -33.906 -28.703 1 96.44 95 ILE B O 1
ATOM 6625 N N . THR B 1 96 ? 10.398 -32.406 -29.844 1 95.69 96 THR B N 1
ATOM 6626 C CA . THR B 1 96 ? 10.711 -31.328 -28.922 1 95.69 96 THR B CA 1
ATOM 6627 C C . THR B 1 96 ? 10.211 -31.656 -27.516 1 95.69 96 THR B C 1
ATOM 6629 O O . THR B 1 96 ? 10.93 -31.453 -26.547 1 95.69 96 THR B O 1
ATOM 6632 N N . VAL B 1 97 ? 9.031 -32.156 -27.438 1 96.31 97 VAL B N 1
ATOM 6633 C CA . VAL B 1 97 ? 8.438 -32.5 -26.141 1 96.31 97 VAL B CA 1
ATOM 6634 C C . VAL B 1 97 ? 9.281 -33.594 -25.453 1 96.31 97 VAL B C 1
ATOM 6636 O O . VAL B 1 97 ? 9.633 -33.438 -24.281 1 96.31 97 VAL B O 1
ATOM 6639 N N . LEU B 1 98 ? 9.641 -34.594 -26.172 1 95 98 LEU B N 1
ATOM 6640 C CA . LEU B 1 98 ? 10.359 -35.75 -25.609 1 95 98 LEU B CA 1
ATOM 6641 C C . LEU B 1 98 ? 11.789 -35.375 -25.25 1 95 98 LEU B C 1
ATOM 6643 O O . LEU B 1 98 ? 12.359 -35.906 -24.297 1 95 98 LEU B O 1
ATOM 6647 N N . LYS B 1 99 ? 12.312 -34.5 -25.984 1 92.69 99 LYS B N 1
ATOM 6648 C CA . LYS B 1 99 ? 13.656 -34.031 -25.672 1 92.69 99 LYS B CA 1
ATOM 6649 C C . LYS B 1 99 ? 13.68 -33.344 -24.297 1 92.69 99 LYS B C 1
ATOM 6651 O O . LYS B 1 99 ? 14.672 -33.438 -23.578 1 92.69 99 LYS B O 1
ATOM 6656 N N . GLU B 1 100 ? 12.672 -32.688 -23.984 1 92.69 100 GLU B N 1
ATOM 6657 C CA . GLU B 1 100 ? 12.617 -31.969 -22.719 1 92.69 100 GLU B CA 1
ATOM 6658 C C . GLU B 1 100 ? 12.266 -32.906 -21.562 1 92.69 100 GLU B C 1
ATOM 6660 O O . GLU B 1 100 ? 12.789 -32.75 -20.453 1 92.69 100 GLU B O 1
ATOM 6665 N N . SER B 1 101 ? 11.414 -33.812 -21.781 1 90.12 101 SER B N 1
ATOM 6666 C CA . SER B 1 101 ? 10.867 -34.625 -20.688 1 90.12 101 SER B CA 1
ATOM 6667 C C . SER B 1 101 ? 11.648 -35.938 -20.531 1 90.12 101 SER B C 1
ATOM 6669 O O . SER B 1 101 ? 11.922 -36.375 -19.406 1 90.12 101 SER B O 1
ATOM 6671 N N . LEU B 1 102 ? 12 -36.531 -21.609 1 87.31 102 LEU B N 1
ATOM 6672 C CA . LEU B 1 102 ? 12.633 -37.844 -21.562 1 87.31 102 LEU B CA 1
ATOM 6673 C C . LEU B 1 102 ? 14.148 -37.719 -21.578 1 87.31 102 LEU B C 1
ATOM 6675 O O . LEU B 1 102 ? 14.836 -38.375 -20.797 1 87.31 102 LEU B O 1
ATOM 6679 N N . MET B 1 103 ? 14.664 -36.875 -22.391 1 87.31 103 MET B N 1
ATOM 6680 C CA . MET B 1 103 ? 16.109 -36.781 -22.578 1 87.31 103 MET B CA 1
ATOM 6681 C C . MET B 1 103 ? 16.703 -35.656 -21.734 1 87.31 103 MET B C 1
ATOM 6683 O O . MET B 1 103 ? 17.844 -35.781 -21.266 1 87.31 103 MET B O 1
ATOM 6687 N N . GLY B 1 104 ? 15.938 -34.656 -21.531 1 88.88 104 GLY B N 1
ATOM 6688 C CA . GLY B 1 104 ? 16.453 -33.438 -20.891 1 88.88 104 GLY B CA 1
ATOM 6689 C C . GLY B 1 104 ? 16.969 -32.406 -21.875 1 88.88 104 GLY B C 1
ATOM 6690 O O . GLY B 1 104 ? 17.219 -32.719 -23.047 1 88.88 104 GLY B O 1
ATOM 6691 N N . PRO B 1 105 ? 17.109 -31.234 -21.406 1 90.62 105 PRO B N 1
ATOM 6692 C CA . PRO B 1 105 ? 17.516 -30.141 -22.297 1 90.62 105 PRO B CA 1
ATOM 6693 C C . PRO B 1 105 ? 18.953 -30.297 -22.812 1 90.62 105 PRO B C 1
ATOM 6695 O O . PRO B 1 105 ? 19.828 -30.75 -22.062 1 90.62 105 PRO B O 1
ATOM 6698 N N . ASP B 1 106 ? 19.141 -29.844 -24 1 85.5 106 ASP B N 1
ATOM 6699 C CA . ASP B 1 106 ? 20.453 -29.938 -24.641 1 85.5 106 ASP B CA 1
ATOM 6700 C C . ASP B 1 106 ? 21.406 -28.859 -24.109 1 85.5 106 ASP B C 1
ATOM 6702 O O . ASP B 1 106 ? 22.578 -29.141 -23.859 1 85.5 106 ASP B O 1
ATOM 6706 N N . ASN B 1 107 ? 20.906 -27.672 -24.047 1 84.19 107 ASN B N 1
ATOM 6707 C CA . ASN B 1 107 ? 21.719 -26.547 -23.609 1 84.19 107 ASN B CA 1
ATOM 6708 C C . ASN B 1 107 ? 21.438 -26.203 -22.141 1 84.19 107 ASN B C 1
ATOM 6710 O O . ASN B 1 107 ? 20.328 -25.766 -21.812 1 84.19 107 ASN B O 1
ATOM 6714 N N . ILE B 1 108 ? 22.484 -26.469 -21.391 1 89.38 108 ILE B N 1
ATOM 6715 C CA . ILE B 1 108 ? 22.328 -26.188 -19.953 1 89.38 108 ILE B CA 1
ATOM 6716 C C . ILE B 1 108 ? 23.422 -25.219 -19.5 1 89.38 108 ILE B C 1
ATOM 6718 O O . ILE B 1 108 ? 24.609 -25.484 -19.688 1 89.38 108 ILE B O 1
ATOM 6722 N N . ASN B 1 109 ? 23.062 -24.078 -19.125 1 88.62 109 ASN B N 1
ATOM 6723 C CA . ASN B 1 109 ? 23.953 -23.125 -18.469 1 88.62 109 ASN B CA 1
ATOM 6724 C C . ASN B 1 109 ? 23.453 -22.766 -17.078 1 88.62 109 ASN B C 1
ATOM 6726 O O . ASN B 1 109 ? 22.609 -21.891 -16.906 1 88.62 109 ASN B O 1
ATOM 6730 N N . LEU B 1 110 ? 24.172 -23.406 -16.094 1 94.44 110 LEU B N 1
ATOM 6731 C CA . LEU B 1 110 ? 23.672 -23.266 -14.727 1 94.44 110 LEU B CA 1
ATOM 6732 C C . LEU B 1 110 ? 24.375 -22.109 -14.016 1 94.44 110 LEU B C 1
ATOM 6734 O O . LEU B 1 110 ? 23.953 -21.719 -12.922 1 94.44 110 LEU B O 1
ATOM 6738 N N . LYS B 1 111 ? 25.359 -21.531 -14.617 1 93.56 111 LYS B N 1
ATOM 6739 C CA . LYS B 1 111 ? 26.203 -20.531 -13.961 1 93.56 111 LYS B CA 1
ATOM 6740 C C . LYS B 1 111 ? 25.359 -19.375 -13.43 1 93.56 111 LYS B C 1
ATOM 6742 O O . LYS B 1 111 ? 25.547 -18.938 -12.289 1 93.56 111 LYS B O 1
ATOM 6747 N N . SER B 1 112 ? 24.453 -18.906 -14.211 1 93 112 SER B N 1
ATOM 6748 C CA . SER B 1 112 ? 23.641 -17.75 -13.852 1 93 112 SER B CA 1
ATOM 6749 C C . SER B 1 112 ? 22.594 -18.109 -12.797 1 93 112 SER B C 1
ATOM 6751 O O . SER B 1 112 ? 22 -17.219 -12.18 1 93 112 SER B O 1
ATOM 6753 N N . GLU B 1 113 ? 22.422 -19.375 -12.547 1 95.75 113 GLU B N 1
ATOM 6754 C CA . GLU B 1 113 ? 21.391 -19.812 -11.602 1 95.75 113 GLU B CA 1
ATOM 6755 C C . GLU B 1 113 ? 21.984 -20.016 -10.203 1 95.75 113 GLU B C 1
ATOM 6757 O O . GLU B 1 113 ? 21.266 -20.344 -9.258 1 95.75 113 GLU B O 1
ATOM 6762 N N . TYR B 1 114 ? 23.234 -19.812 -10.117 1 95.88 114 TYR B N 1
ATOM 6763 C CA . TYR B 1 114 ? 23.938 -19.875 -8.836 1 95.88 114 TYR B CA 1
ATOM 6764 C C . TYR B 1 114 ? 24.469 -18.516 -8.422 1 95.88 114 TYR B C 1
ATOM 6766 O O . TYR B 1 114 ? 25.016 -17.781 -9.25 1 95.88 114 TYR B O 1
ATOM 6774 N N . LEU B 1 115 ? 24.281 -18.219 -7.199 1 90.31 115 LEU B N 1
ATOM 6775 C CA . LEU B 1 115 ? 24.703 -16.922 -6.668 1 90.31 115 LEU B CA 1
ATOM 6776 C C . LEU B 1 115 ? 26.188 -16.688 -6.918 1 90.31 115 LEU B C 1
ATOM 6778 O O . LEU B 1 115 ? 26.594 -15.594 -7.309 1 90.31 115 LEU B O 1
ATOM 6782 N N . ASN B 1 116 ? 27.047 -17.766 -6.703 1 91.75 116 ASN B N 1
ATOM 6783 C CA . ASN B 1 116 ? 28.5 -17.656 -6.875 1 91.75 116 ASN B CA 1
ATOM 6784 C C . ASN B 1 116 ? 28.969 -18.422 -8.102 1 91.75 116 ASN B C 1
ATOM 6786 O O . ASN B 1 116 ? 30.109 -18.906 -8.141 1 91.75 116 ASN B O 1
ATOM 6790 N N . GLY B 1 117 ? 28.094 -18.625 -8.969 1 93.19 117 GLY B N 1
ATOM 6791 C CA . GLY B 1 117 ? 28.422 -19.312 -10.211 1 93.19 117 GLY B CA 1
ATOM 6792 C C . GLY B 1 117 ? 29.016 -20.688 -9.992 1 93.19 117 GLY B C 1
ATOM 6793 O O . GLY B 1 117 ? 28.531 -21.453 -9.156 1 93.19 117 GLY B O 1
ATOM 6794 N N . GLU B 1 118 ? 30.047 -20.984 -10.703 1 93.12 118 GLU B N 1
ATOM 6795 C CA . GLU B 1 118 ? 30.641 -22.312 -10.719 1 93.12 118 GLU B CA 1
ATOM 6796 C C . GLU B 1 118 ? 31.391 -22.594 -9.43 1 93.12 118 GLU B C 1
ATOM 6798 O O . GLU B 1 118 ? 31.719 -23.75 -9.125 1 93.12 118 GLU B O 1
ATOM 6803 N N . GLN B 1 119 ? 31.578 -21.578 -8.703 1 93.12 119 GLN B N 1
ATOM 6804 C CA . GLN B 1 119 ? 32.344 -21.75 -7.461 1 93.12 119 GLN B CA 1
ATOM 6805 C C . GLN B 1 119 ? 31.406 -22.094 -6.297 1 93.12 119 GLN B C 1
ATOM 6807 O O . GLN B 1 119 ? 31.875 -22.344 -5.188 1 93.12 119 GLN B O 1
ATOM 6812 N N . SER B 1 120 ? 30.172 -22.188 -6.625 1 95.38 120 SER B N 1
ATOM 6813 C CA . SER B 1 120 ? 29.203 -22.5 -5.574 1 95.38 120 SER B CA 1
ATOM 6814 C C . SER B 1 120 ? 29.375 -23.906 -5.047 1 95.38 120 SER B C 1
ATOM 6816 O O . SER B 1 120 ? 29.656 -24.828 -5.816 1 95.38 120 SER B O 1
ATOM 6818 N N . PHE B 1 121 ? 29.188 -24.094 -3.791 1 95.06 121 PHE B N 1
ATOM 6819 C CA . PHE B 1 121 ? 29.219 -25.406 -3.164 1 95.06 121 PHE B CA 1
ATOM 6820 C C . PHE B 1 121 ? 28.109 -26.297 -3.709 1 95.06 121 PHE B C 1
ATOM 6822 O O . PHE B 1 121 ? 26.938 -25.906 -3.715 1 95.06 121 PHE B O 1
ATOM 6829 N N . GLY B 1 122 ? 28.5 -27.484 -4.207 1 96 122 GLY B N 1
ATOM 6830 C CA . GLY B 1 122 ? 27.516 -28.438 -4.719 1 96 122 GLY B CA 1
ATOM 6831 C C . GLY B 1 122 ? 27.188 -28.219 -6.184 1 96 122 GLY B C 1
ATOM 6832 O O . GLY B 1 122 ? 26.281 -28.859 -6.719 1 96 122 GLY B O 1
ATOM 6833 N N . PHE B 1 123 ? 27.953 -27.297 -6.883 1 97.25 123 PHE B N 1
ATOM 6834 C CA . PHE B 1 123 ? 27.703 -27.031 -8.297 1 97.25 123 PHE B CA 1
ATOM 6835 C C . PHE B 1 123 ? 27.828 -28.312 -9.117 1 97.25 123 PHE B C 1
ATOM 6837 O O . PHE B 1 123 ? 28.859 -29 -9.055 1 97.25 123 PHE B O 1
ATOM 6844 N N . PRO B 1 124 ? 26.875 -28.656 -9.914 1 97.44 124 PRO B N 1
ATOM 6845 C CA . PRO B 1 124 ? 26.891 -29.953 -10.617 1 97.44 124 PRO B CA 1
ATOM 6846 C C . PRO B 1 124 ? 27.547 -29.875 -11.992 1 97.44 124 PRO B C 1
ATOM 6848 O O . PRO B 1 124 ? 27.578 -28.797 -12.602 1 97.44 124 PRO B O 1
ATOM 6851 N N . ASP B 1 125 ? 28.141 -30.953 -12.445 1 96.06 125 ASP B N 1
ATOM 6852 C CA . ASP B 1 125 ? 28.297 -31.219 -13.875 1 96.06 125 ASP B CA 1
ATOM 6853 C C . ASP B 1 125 ? 27.047 -31.891 -14.445 1 96.06 125 ASP B C 1
ATOM 6855 O O . ASP B 1 125 ? 27.016 -33.094 -14.625 1 96.06 125 ASP B O 1
ATOM 6859 N N . MET B 1 126 ? 26.141 -31.078 -14.734 1 95.62 126 MET B N 1
ATOM 6860 C CA . MET B 1 126 ? 24.797 -31.547 -15.086 1 95.62 126 MET B CA 1
ATOM 6861 C C . MET B 1 126 ? 24.828 -32.438 -16.312 1 95.62 126 MET B C 1
ATOM 6863 O O . MET B 1 126 ? 24.094 -33.406 -16.406 1 95.62 126 MET B O 1
ATOM 6867 N N . LYS B 1 127 ? 25.641 -32.125 -17.281 1 93.25 127 LYS B N 1
ATOM 6868 C CA . LYS B 1 127 ? 25.766 -32.938 -18.484 1 93.25 127 LYS B CA 1
ATOM 6869 C C . LYS B 1 127 ? 26.234 -34.344 -18.156 1 93.25 127 LYS B C 1
ATOM 6871 O O . LYS B 1 127 ? 25.688 -35.344 -18.656 1 93.25 127 LYS B O 1
ATOM 6876 N N . ALA B 1 128 ? 27.234 -34.438 -17.328 1 94.75 128 ALA B N 1
ATOM 6877 C CA . ALA B 1 128 ? 27.781 -35.719 -16.922 1 94.75 128 ALA B CA 1
ATOM 6878 C C . ALA B 1 128 ? 26.75 -36.5 -16.125 1 94.75 128 ALA B C 1
ATOM 6880 O O . ALA B 1 128 ? 26.625 -37.719 -16.281 1 94.75 128 ALA B O 1
ATOM 6881 N N . GLU B 1 129 ? 26.094 -35.844 -15.234 1 95.62 129 GLU B N 1
ATOM 6882 C CA . GLU B 1 129 ? 25.094 -36.5 -14.406 1 95.62 129 GLU B CA 1
ATOM 6883 C C . GLU B 1 129 ? 23.953 -37.062 -15.266 1 95.62 129 GLU B C 1
ATOM 6885 O O . GLU B 1 129 ? 23.547 -38.219 -15.102 1 95.62 129 GLU B O 1
ATOM 6890 N N . MET B 1 130 ? 23.453 -36.25 -16.156 1 93.88 130 MET B N 1
ATOM 6891 C CA . MET B 1 130 ? 22.391 -36.719 -17.047 1 93.88 130 MET B CA 1
ATOM 6892 C C . MET B 1 130 ? 22.844 -37.875 -17.906 1 93.88 130 MET B C 1
ATOM 6894 O O . MET B 1 130 ? 22.094 -38.844 -18.094 1 93.88 130 MET B O 1
ATOM 6898 N N . ALA B 1 131 ? 24.047 -37.781 -18.422 1 91.5 131 ALA B N 1
ATOM 6899 C CA . ALA B 1 131 ? 24.594 -38.844 -19.266 1 91.5 131 ALA B CA 1
ATOM 6900 C C . ALA B 1 131 ? 24.688 -40.156 -18.5 1 91.5 131 ALA B C 1
ATOM 6902 O O . ALA B 1 131 ? 24.469 -41.25 -19.062 1 91.5 131 ALA B O 1
ATOM 6903 N N . TYR B 1 132 ? 25.047 -40.094 -17.328 1 93 132 TYR B N 1
ATOM 6904 C CA . TYR B 1 132 ? 25.156 -41.281 -16.484 1 93 132 TYR B CA 1
ATOM 6905 C C . TYR B 1 132 ? 23.828 -42.031 -16.438 1 93 132 TYR B C 1
ATOM 6907 O O . TYR B 1 132 ? 23.812 -43.281 -16.578 1 93 132 TYR B O 1
ATOM 6915 N N . PHE B 1 133 ? 22.719 -41.375 -16.281 1 91.31 133 PHE B N 1
ATOM 6916 C CA . PHE B 1 133 ? 21.406 -42 -16.125 1 91.31 133 PHE B CA 1
ATOM 6917 C C . PHE B 1 133 ? 20.875 -42.469 -17.469 1 91.31 133 PHE B C 1
ATOM 6919 O O . PHE B 1 133 ? 20.141 -43.469 -17.562 1 91.31 133 PHE B O 1
ATOM 6926 N N . ARG B 1 134 ? 21.188 -41.812 -18.5 1 84.62 134 ARG B N 1
ATOM 6927 C CA . ARG B 1 134 ? 20.688 -42.125 -19.844 1 84.62 134 ARG B CA 1
ATOM 6928 C C . ARG B 1 134 ? 21.438 -43.344 -20.406 1 84.62 134 ARG B C 1
ATOM 6930 O O . ARG B 1 134 ? 20.922 -44.031 -21.281 1 84.62 134 ARG B O 1
ATOM 6937 N N . GLY B 1 135 ? 22.562 -43.625 -19.984 1 80.56 135 GLY B N 1
ATOM 6938 C CA . GLY B 1 135 ? 23.375 -44.719 -20.531 1 80.56 135 GLY B CA 1
ATOM 6939 C C . GLY B 1 135 ? 23.719 -44.5 -21.984 1 80.56 135 GLY B C 1
ATOM 6940 O O . GLY B 1 135 ? 23.781 -45.469 -22.766 1 80.56 135 GLY B O 1
ATOM 6941 N N . TYR B 1 136 ? 23.656 -43.344 -22.531 1 68.31 136 TYR B N 1
ATOM 6942 C CA . TYR B 1 136 ? 24.047 -42.906 -23.859 1 68.31 136 TYR B CA 1
ATOM 6943 C C . TYR B 1 136 ? 23.016 -43.312 -24.906 1 68.31 136 TYR B C 1
ATOM 6945 O O . TYR B 1 136 ? 23.328 -43.438 -26.078 1 68.31 136 TYR B O 1
ATOM 6953 N N . LYS B 1 137 ? 21.859 -43.625 -24.484 1 82.19 137 LYS B N 1
ATOM 6954 C CA . LYS B 1 137 ? 20.781 -43.906 -25.438 1 82.19 137 LYS B CA 1
ATOM 6955 C C . LYS B 1 137 ? 20.141 -42.594 -25.922 1 82.19 137 LYS B C 1
ATOM 6957 O O . LYS B 1 137 ? 20.047 -41.625 -25.172 1 82.19 137 LYS B O 1
ATOM 6962 N N . GLY B 1 138 ? 19.859 -42.594 -27.188 1 87.25 138 GLY B N 1
ATOM 6963 C CA . GLY B 1 138 ? 19.172 -41.469 -27.781 1 87.25 138 GLY B CA 1
ATOM 6964 C C . GLY B 1 138 ? 17.719 -41.75 -28.094 1 87.25 138 GLY B C 1
ATOM 6965 O O . GLY B 1 138 ? 17.219 -42.844 -27.797 1 87.25 138 GLY B O 1
ATOM 6966 N N . LEU B 1 139 ? 17.094 -40.781 -28.547 1 91.31 139 LEU B N 1
ATOM 6967 C CA . LEU B 1 139 ? 15.672 -40.906 -28.844 1 91.31 139 LEU B CA 1
ATOM 6968 C C . LEU B 1 139 ? 15.406 -42 -29.859 1 91.31 139 LEU B C 1
ATOM 6970 O O . LEU B 1 139 ? 14.398 -42.688 -29.766 1 91.31 139 LEU B O 1
ATOM 6974 N N . ASP B 1 140 ? 16.344 -42.188 -30.719 1 92 140 ASP B N 1
ATOM 6975 C CA . ASP B 1 140 ? 16.188 -43.188 -31.781 1 92 140 ASP B CA 1
ATOM 6976 C C . ASP B 1 140 ? 16.25 -44.594 -31.219 1 92 140 ASP B C 1
ATOM 6978 O O . ASP B 1 140 ? 15.805 -45.531 -31.875 1 92 140 ASP B O 1
ATOM 6982 N N . ASP B 1 141 ? 16.734 -44.719 -30.094 1 93.12 141 ASP B N 1
ATOM 6983 C CA . ASP B 1 141 ? 16.875 -46 -29.469 1 93.12 141 ASP B CA 1
ATOM 6984 C C . ASP B 1 141 ? 15.562 -46.438 -28.797 1 93.12 141 ASP B C 1
ATOM 6986 O O . ASP B 1 141 ? 15.352 -47.625 -28.516 1 93.12 141 ASP B O 1
ATOM 6990 N N . VAL B 1 142 ? 14.711 -45.469 -28.562 1 93.81 142 VAL B N 1
ATOM 6991 C CA . VAL B 1 142 ? 13.562 -45.781 -27.734 1 93.81 142 VAL B CA 1
ATOM 6992 C C . VAL B 1 142 ? 12.273 -45.594 -28.531 1 93.81 142 VAL B C 1
ATOM 6994 O O . VAL B 1 142 ? 11.227 -46.125 -28.172 1 93.81 142 VAL B O 1
ATOM 6997 N N . VAL B 1 143 ? 12.344 -44.812 -29.609 1 96.31 143 VAL B N 1
ATOM 6998 C CA . VAL B 1 143 ? 11.141 -44.531 -30.375 1 96.31 143 VAL B CA 1
ATOM 6999 C C . VAL B 1 143 ? 11.398 -44.781 -31.859 1 96.31 143 VAL B C 1
ATOM 7001 O O . VAL B 1 143 ? 12.523 -44.656 -32.344 1 96.31 143 VAL B O 1
ATOM 7004 N N . ASP B 1 144 ? 10.438 -45.25 -32.531 1 96.75 144 ASP B N 1
ATOM 7005 C CA . ASP B 1 144 ? 10.406 -45.375 -33.969 1 96.75 144 ASP B CA 1
ATOM 7006 C C . ASP B 1 144 ? 9.219 -44.594 -34.562 1 96.75 144 ASP B C 1
ATOM 7008 O O . ASP B 1 144 ? 8.07 -45.031 -34.438 1 96.75 144 ASP B O 1
ATOM 7012 N N . PHE B 1 145 ? 9.5 -43.5 -35.25 1 97.44 145 PHE B N 1
ATOM 7013 C CA . PHE B 1 145 ? 8.453 -42.688 -35.844 1 97.44 145 PHE B CA 1
ATOM 7014 C C . PHE B 1 145 ? 8.031 -43.219 -37.188 1 97.44 145 PHE B C 1
ATOM 7016 O O . PHE B 1 145 ? 8.875 -43.562 -38 1 97.44 145 PHE B O 1
ATOM 7023 N N . LYS B 1 146 ? 6.797 -43.344 -37.344 1 97.31 146 LYS B N 1
ATOM 7024 C CA . LYS B 1 146 ? 6.203 -43.719 -38.625 1 97.31 146 LYS B CA 1
ATOM 7025 C C . LYS B 1 146 ? 5.332 -42.594 -39.156 1 97.31 146 LYS B C 1
ATOM 7027 O O . LYS B 1 146 ? 4.195 -42.406 -38.75 1 97.31 146 LYS B O 1
ATOM 7032 N N . VAL B 1 147 ? 5.797 -42 -40.219 1 97.75 147 VAL B N 1
ATOM 7033 C CA . VAL B 1 147 ? 5.105 -40.844 -40.812 1 97.75 147 VAL B CA 1
ATOM 7034 C C . VAL B 1 147 ? 4.152 -41.312 -41.906 1 97.75 147 VAL B C 1
ATOM 7036 O O . VAL B 1 147 ? 4.488 -42.219 -42.688 1 97.75 147 VAL B O 1
ATOM 7039 N N . PHE B 1 148 ? 3.023 -40.781 -41.906 1 97.5 148 PHE B N 1
ATOM 7040 C CA . PHE B 1 148 ? 2.059 -41.094 -42.969 1 97.5 148 PHE B CA 1
ATOM 7041 C C . PHE B 1 148 ? 2.656 -40.812 -44.344 1 97.5 148 PHE B C 1
ATOM 7043 O O . PHE B 1 148 ? 3.346 -39.812 -44.531 1 97.5 148 PHE B O 1
ATOM 7050 N N . ASP B 1 149 ? 2.4 -41.688 -45.25 1 95.62 149 ASP B N 1
ATOM 7051 C CA . ASP B 1 149 ? 2.934 -41.531 -46.594 1 95.62 149 ASP B CA 1
ATOM 7052 C C . ASP B 1 149 ? 2.045 -40.594 -47.438 1 95.62 149 ASP B C 1
ATOM 7054 O O . ASP B 1 149 ? 1.178 -39.906 -46.906 1 95.62 149 ASP B O 1
ATOM 7058 N N . ALA B 1 150 ? 2.273 -40.531 -48.719 1 94.06 150 ALA B N 1
ATOM 7059 C CA . ALA B 1 150 ? 1.56 -39.625 -49.625 1 94.06 150 ALA B CA 1
ATOM 7060 C C . ALA B 1 150 ? 0.076 -39.969 -49.688 1 94.06 150 ALA B C 1
ATOM 7062 O O . ALA B 1 150 ? -0.761 -39.125 -49.969 1 94.06 150 ALA B O 1
ATOM 7063 N N . GLU B 1 151 ? -0.237 -41.25 -49.438 1 94.81 151 GLU B N 1
ATOM 7064 C CA . GLU B 1 151 ? -1.629 -41.688 -49.438 1 94.81 151 GLU B CA 1
ATOM 7065 C C . GLU B 1 151 ? -2.223 -41.656 -48.031 1 94.81 151 GLU B C 1
ATOM 7067 O O . GLU B 1 151 ? -3.324 -42.156 -47.812 1 94.81 151 GLU B O 1
ATOM 7072 N N . ASN B 1 152 ? -1.493 -41.094 -47.062 1 96.69 152 ASN B N 1
ATOM 7073 C CA . ASN B 1 152 ? -1.904 -40.938 -45.656 1 96.69 152 ASN B CA 1
ATOM 7074 C C . ASN B 1 152 ? -2.076 -42.312 -45 1 96.69 152 ASN B C 1
ATOM 7076 O O . ASN B 1 152 ? -3.049 -42.531 -44.281 1 96.69 152 ASN B O 1
ATOM 7080 N N . LYS B 1 153 ? -1.15 -43.188 -45.281 1 97.44 153 LYS B N 1
ATOM 7081 C CA . LYS B 1 153 ? -1.203 -44.531 -44.719 1 97.44 153 LYS B CA 1
ATOM 7082 C C . LYS B 1 153 ? 0.13 -44.906 -44.062 1 97.44 153 LYS B C 1
ATOM 7084 O O . LYS B 1 153 ? 1.184 -44.438 -44.469 1 97.44 153 LYS B O 1
ATOM 7089 N N . VAL B 1 154 ? 0.041 -45.656 -43.062 1 97.75 154 VAL B N 1
ATOM 7090 C CA . VAL B 1 154 ? 1.188 -46.281 -42.406 1 97.75 154 VAL B CA 1
ATOM 7091 C C . VAL B 1 154 ? 0.93 -47.781 -42.25 1 97.75 154 VAL B C 1
ATOM 7093 O O . VAL B 1 154 ? -0.177 -48.188 -41.875 1 97.75 154 VAL B O 1
ATOM 7096 N N . HIS B 1 155 ? 1.931 -48.562 -42.531 1 95.62 155 HIS B N 1
ATOM 7097 C CA . HIS B 1 155 ? 1.816 -50 -42.375 1 95.62 155 HIS B CA 1
ATOM 7098 C C . HIS B 1 155 ? 2.572 -50.5 -41.156 1 95.62 155 HIS B C 1
ATOM 7100 O O . HIS B 1 155 ? 3.701 -50.094 -40.906 1 95.62 155 HIS B O 1
ATOM 7106 N N . TYR B 1 156 ? 1.954 -51.281 -40.469 1 95.5 156 TYR B N 1
ATOM 7107 C CA . TYR B 1 156 ? 2.559 -51.969 -39.312 1 95.5 156 TYR B CA 1
ATOM 7108 C C . TYR B 1 156 ? 2.164 -53.438 -39.312 1 95.5 156 TYR B C 1
ATOM 7110 O O . TYR B 1 156 ? 1.12 -53.781 -38.75 1 95.5 156 TYR B O 1
ATOM 7118 N N . GLY B 1 157 ? 3.064 -54.281 -39.781 1 94 157 GLY B N 1
ATOM 7119 C CA . GLY B 1 157 ? 2.697 -55.688 -39.969 1 94 157 GLY B CA 1
ATOM 7120 C C . GLY B 1 157 ? 1.494 -55.875 -40.875 1 94 157 GLY B C 1
ATOM 7121 O O . GLY B 1 157 ? 1.483 -55.375 -42 1 94 157 GLY B O 1
ATOM 7122 N N . ASN B 1 158 ? 0.477 -56.469 -40.25 1 93.81 158 ASN B N 1
ATOM 7123 C CA . ASN B 1 158 ? -0.739 -56.75 -41 1 93.81 158 ASN B CA 1
ATOM 7124 C C . ASN B 1 158 ? -1.748 -55.625 -40.875 1 93.81 158 ASN B C 1
ATOM 7126 O O . ASN B 1 158 ? -2.812 -55.656 -41.5 1 93.81 158 ASN B O 1
ATOM 7130 N N . VAL B 1 159 ? -1.334 -54.656 -40.156 1 96.75 159 VAL B N 1
ATOM 7131 C CA . VAL B 1 159 ? -2.281 -53.562 -39.875 1 96.75 159 VAL B CA 1
ATOM 7132 C C . VAL B 1 159 ? -1.939 -52.344 -40.719 1 96.75 159 VAL B C 1
ATOM 7134 O O . VAL B 1 159 ? -0.766 -52 -40.875 1 96.75 159 VAL B O 1
ATOM 7137 N N . ILE B 1 160 ? -2.969 -51.719 -41.312 1 97.62 160 ILE B N 1
ATOM 7138 C CA . ILE B 1 160 ? -2.828 -50.469 -42.062 1 97.62 160 ILE B CA 1
ATOM 7139 C C . ILE B 1 160 ? -3.564 -49.375 -41.344 1 97.62 160 ILE B C 1
ATOM 7141 O O . ILE B 1 160 ? -4.754 -49.5 -41.031 1 97.62 160 ILE B O 1
ATOM 7145 N N . ILE B 1 161 ? -2.842 -48.312 -41.062 1 97.88 161 ILE B N 1
ATOM 7146 C CA . ILE B 1 161 ? -3.402 -47.125 -40.406 1 97.88 161 ILE B CA 1
ATOM 7147 C C . ILE B 1 161 ? -3.543 -46 -41.406 1 97.88 161 ILE B C 1
ATOM 7149 O O . ILE B 1 161 ? -2.551 -45.531 -41.969 1 97.88 161 ILE B O 1
ATOM 7153 N N . GLY B 1 162 ? -4.723 -45.562 -41.594 1 97.81 162 GLY B N 1
ATOM 7154 C CA . GLY B 1 162 ? -4.977 -44.469 -42.531 1 97.81 162 GLY B CA 1
ATOM 7155 C C . GLY B 1 162 ? -5.539 -43.25 -41.812 1 97.81 162 GLY B C 1
ATOM 7156 O O . GLY B 1 162 ? -6.352 -43.344 -40.906 1 97.81 162 GLY B O 1
ATOM 7157 N N . LYS B 1 163 ? -5.066 -42.125 -42.219 1 97.44 163 LYS B N 1
ATOM 7158 C CA . LYS B 1 163 ? -5.652 -40.844 -41.781 1 97.44 163 LYS B CA 1
ATOM 7159 C C . LYS B 1 163 ? -6.691 -40.344 -42.781 1 97.44 163 LYS B C 1
ATOM 7161 O O . LYS B 1 163 ? -6.387 -40.125 -43.938 1 97.44 163 LYS B O 1
ATOM 7166 N N . LEU B 1 164 ? -7.801 -40.156 -42.281 1 96.75 164 LEU B N 1
ATOM 7167 C CA . LEU B 1 164 ? -8.898 -39.719 -43.156 1 96.75 164 LEU B CA 1
ATOM 7168 C C . LEU B 1 164 ? -8.914 -38.188 -43.281 1 96.75 164 LEU B C 1
ATOM 7170 O O . LEU B 1 164 ? -8.273 -37.5 -42.5 1 96.75 164 LEU B O 1
ATOM 7174 N N . GLN B 1 165 ? -9.758 -37.656 -44.188 1 93.5 165 GLN B N 1
ATOM 7175 C CA . GLN B 1 165 ? -9.836 -36.25 -44.5 1 93.5 165 GLN B CA 1
ATOM 7176 C C . GLN B 1 165 ? -10.484 -35.469 -43.344 1 93.5 165 GLN B C 1
ATOM 7178 O O . GLN B 1 165 ? -10.141 -34.312 -43.094 1 93.5 165 GLN B O 1
ATOM 7183 N N . ASN B 1 166 ? -11.305 -36.188 -42.656 1 93.56 166 ASN B N 1
ATOM 7184 C CA . ASN B 1 166 ? -11.992 -35.531 -41.562 1 93.56 166 ASN B CA 1
ATOM 7185 C C . ASN B 1 166 ? -11.141 -35.531 -40.312 1 93.56 166 ASN B C 1
ATOM 7187 O O . ASN B 1 166 ? -11.57 -35 -39.281 1 93.56 166 ASN B O 1
ATOM 7191 N N . GLY B 1 167 ? -9.984 -36.125 -40.406 1 94.12 167 GLY B N 1
ATOM 7192 C CA . GLY B 1 167 ? -9.086 -36.125 -39.281 1 94.12 167 GLY B CA 1
ATOM 7193 C C . GLY B 1 167 ? -9.133 -37.406 -38.5 1 94.12 167 GLY B C 1
ATOM 7194 O O . GLY B 1 167 ? -8.25 -37.688 -37.656 1 94.12 167 GLY B O 1
ATOM 7195 N N . ASP B 1 168 ? -10.102 -38.25 -38.781 1 96.75 168 ASP B N 1
ATOM 7196 C CA . ASP B 1 168 ? -10.203 -39.562 -38.094 1 96.75 168 ASP B CA 1
ATOM 7197 C C . ASP B 1 168 ? -9.234 -40.562 -38.719 1 96.75 168 ASP B C 1
ATOM 7199 O O . ASP B 1 168 ? -8.547 -40.281 -39.688 1 96.75 168 ASP B O 1
ATOM 7203 N N . PHE B 1 169 ? -9.18 -41.688 -38.062 1 97.62 169 PHE B N 1
ATOM 7204 C CA . PHE B 1 169 ? -8.258 -42.719 -38.531 1 97.62 169 PHE B CA 1
ATOM 7205 C C . PHE B 1 169 ? -9.016 -44 -38.938 1 97.62 169 PHE B C 1
ATOM 7207 O O . PHE B 1 169 ? -10.039 -44.312 -38.312 1 97.62 169 PHE B O 1
ATOM 7214 N N . LEU B 1 170 ? -8.555 -44.625 -39.938 1 97.31 170 LEU B N 1
ATOM 7215 C CA . LEU B 1 170 ? -9.07 -45.906 -40.344 1 97.31 170 LEU B CA 1
ATOM 7216 C C . LEU B 1 170 ? -8.039 -47 -40.125 1 97.31 170 LEU B C 1
ATOM 7218 O O . LEU B 1 170 ? -6.961 -47 -40.719 1 97.31 170 LEU B O 1
ATOM 7222 N N . ILE B 1 171 ? -8.336 -47.906 -39.219 1 97.5 171 ILE B N 1
ATOM 7223 C CA . ILE B 1 171 ? -7.461 -49.031 -38.906 1 97.5 171 ILE B CA 1
ATOM 7224 C C . ILE B 1 171 ? -7.957 -50.281 -39.656 1 97.5 171 ILE B C 1
ATOM 7226 O O . ILE B 1 171 ? -9.078 -50.719 -39.406 1 97.5 171 ILE B O 1
ATOM 7230 N N . GLN B 1 172 ? -7.125 -50.781 -40.469 1 96.88 172 GLN B N 1
ATOM 7231 C CA . GLN B 1 172 ? -7.469 -52 -41.219 1 96.88 172 GLN B CA 1
ATOM 7232 C C . GLN B 1 172 ? -6.613 -53.188 -40.781 1 96.88 172 GLN B C 1
ATOM 7234 O O . GLN B 1 172 ? -5.387 -53.125 -40.844 1 96.88 172 GLN B O 1
ATOM 7239 N N . ASP B 1 173 ? -7.188 -54.156 -40.312 1 96.12 173 ASP B N 1
ATOM 7240 C CA . ASP B 1 173 ? -6.559 -55.438 -39.906 1 96.12 173 ASP B CA 1
ATOM 7241 C C . ASP B 1 173 ? -7.207 -56.625 -40.625 1 96.12 173 ASP B C 1
ATOM 7243 O O . ASP B 1 173 ? -8.156 -57.219 -40.094 1 96.12 173 ASP B O 1
ATOM 7247 N N . GLY B 1 174 ? -6.68 -57.031 -41.719 1 92.5 174 GLY B N 1
ATOM 7248 C CA . GLY B 1 174 ? -7.352 -58 -42.562 1 92.5 174 GLY B CA 1
ATOM 7249 C C . GLY B 1 174 ? -8.656 -57.469 -43.156 1 92.5 174 GLY B C 1
ATOM 7250 O O . GLY B 1 174 ? -8.68 -56.406 -43.812 1 92.5 174 GLY B O 1
ATOM 7251 N N . GLU B 1 175 ? -9.742 -58.156 -42.781 1 91.12 175 GLU B N 1
ATOM 7252 C CA . GLU B 1 175 ? -11.055 -57.75 -43.281 1 91.12 175 GLU B CA 1
ATOM 7253 C C . GLU B 1 175 ? -11.734 -56.781 -42.344 1 91.12 175 GLU B C 1
ATOM 7255 O O . GLU B 1 175 ? -12.703 -56.094 -42.719 1 91.12 175 GLU B O 1
ATOM 7260 N N . ARG B 1 176 ? -11.109 -56.656 -41.219 1 94 176 ARG B N 1
ATOM 7261 C CA . ARG B 1 176 ? -11.695 -55.781 -40.188 1 94 176 ARG B CA 1
ATOM 7262 C C . ARG B 1 176 ? -11.258 -54.312 -40.406 1 94 176 ARG B C 1
ATOM 7264 O O . ARG B 1 176 ? -10.07 -54.031 -40.531 1 94 176 ARG B O 1
ATOM 7271 N N . LYS B 1 177 ? -12.219 -53.438 -40.5 1 94.94 177 LYS B N 1
ATOM 7272 C CA . LYS B 1 177 ? -11.992 -52 -40.625 1 94.94 177 LYS B CA 1
ATOM 7273 C C . LYS B 1 177 ? -12.664 -51.25 -39.5 1 94.94 177 LYS B C 1
ATOM 7275 O O . LYS B 1 177 ? -13.867 -51.406 -39.25 1 94.94 177 LYS B O 1
ATOM 7280 N N . ILE B 1 178 ? -11.875 -50.438 -38.781 1 95.56 178 ILE B N 1
ATOM 7281 C CA . ILE B 1 178 ? -12.375 -49.688 -37.625 1 95.56 178 ILE B CA 1
ATOM 7282 C C . ILE B 1 178 ? -12.07 -48.219 -37.812 1 95.56 178 ILE B C 1
ATOM 7284 O O . ILE B 1 178 ? -10.906 -47.812 -38 1 95.56 178 ILE B O 1
ATOM 7288 N N . GLU B 1 179 ? -13.047 -47.406 -37.781 1 95.81 179 GLU B N 1
ATOM 7289 C CA . GLU B 1 179 ? -12.859 -45.938 -37.781 1 95.81 179 GLU B CA 1
ATOM 7290 C C . GLU B 1 179 ? -12.812 -45.406 -36.344 1 95.81 179 GLU B C 1
ATOM 7292 O O . GLU B 1 179 ? -13.688 -45.688 -35.531 1 95.81 179 GLU B O 1
ATOM 7297 N N . VAL B 1 180 ? -11.781 -44.688 -36.031 1 96 180 VAL B N 1
ATOM 7298 C CA . VAL B 1 180 ? -11.555 -44.156 -34.688 1 96 180 VAL B CA 1
ATOM 7299 C C . VAL B 1 180 ? -11.367 -42.625 -34.781 1 96 180 VAL B C 1
ATOM 7301 O O . VAL B 1 180 ? -10.711 -42.125 -35.688 1 96 180 VAL B O 1
ATOM 7304 N N . PRO B 1 181 ? -11.953 -41.844 -33.812 1 94.88 181 PRO B N 1
ATOM 7305 C CA . PRO B 1 181 ? -11.812 -40.406 -33.812 1 94.88 181 PRO B CA 1
ATOM 7306 C C . PRO B 1 181 ? -10.359 -39.938 -33.719 1 94.88 181 PRO B C 1
ATOM 7308 O O . PRO B 1 181 ? -9.562 -40.562 -33 1 94.88 181 PRO B O 1
ATOM 7311 N N . GLY B 1 182 ? -10.07 -38.844 -34.406 1 95 182 GLY B N 1
ATOM 7312 C CA . GLY B 1 182 ? -8.734 -38.281 -34.375 1 95 182 GLY B CA 1
ATOM 7313 C C . GLY B 1 182 ? -8.516 -37.312 -33.25 1 95 182 GLY B C 1
ATOM 7314 O O . GLY B 1 182 ? -7.395 -36.844 -33 1 95 182 GLY B O 1
ATOM 7315 N N . GLU B 1 183 ? -9.633 -36.938 -32.562 1 91.62 183 GLU B N 1
ATOM 7316 C CA . GLU B 1 183 ? -9.555 -36.094 -31.375 1 91.62 183 GLU B CA 1
ATOM 7317 C C . GLU B 1 183 ? -9.883 -36.875 -30.094 1 91.62 183 GLU B C 1
ATOM 7319 O O . GLU B 1 183 ? -10.758 -37.75 -30.109 1 91.62 183 GLU B O 1
ATOM 7324 N N . VAL B 1 184 ? -9.055 -36.562 -29.094 1 88.62 184 VAL B N 1
ATOM 7325 C CA . VAL B 1 184 ? -9.18 -37.281 -27.844 1 88.62 184 VAL B CA 1
ATOM 7326 C C . VAL B 1 184 ? -9.664 -36.344 -26.75 1 88.62 184 VAL B C 1
ATOM 7328 O O . VAL B 1 184 ? -9.164 -35.219 -26.609 1 88.62 184 VAL B O 1
ATOM 7331 N N . GLY B 1 185 ? -10.773 -36.656 -26.125 1 76.44 185 GLY B N 1
ATOM 7332 C CA . GLY B 1 185 ? -11.188 -35.938 -24.938 1 76.44 185 GLY B CA 1
ATOM 7333 C C . GLY B 1 185 ? -10.555 -36.438 -23.656 1 76.44 185 GLY B C 1
ATOM 7334 O O . GLY B 1 185 ? -9.656 -37.281 -23.703 1 76.44 185 GLY B O 1
ATOM 7335 N N . PHE B 1 186 ? -10.57 -35.781 -22.609 1 71.06 186 PHE B N 1
ATOM 7336 C CA . PHE B 1 186 ? -10.125 -36.188 -21.266 1 71.06 186 PHE B CA 1
ATOM 7337 C C . PHE B 1 186 ? -11.32 -36.312 -20.328 1 71.06 186 PHE B C 1
ATOM 7339 O O . PHE B 1 186 ? -12.031 -35.312 -20.094 1 71.06 186 PHE B O 1
ATOM 7346 N N . ASN B 1 187 ? -11.727 -37.594 -20.125 1 64.06 187 ASN B N 1
ATOM 7347 C CA . ASN B 1 187 ? -12.977 -37.844 -19.406 1 64.06 187 ASN B CA 1
ATOM 7348 C C . ASN B 1 187 ? -12.711 -38.375 -18.016 1 64.06 187 ASN B C 1
ATOM 7350 O O . ASN B 1 187 ? -13.555 -39.062 -17.438 1 64.06 187 ASN B O 1
ATOM 7354 N N . ILE B 1 188 ? -11.547 -38.094 -17.453 1 63.59 188 ILE B N 1
ATOM 7355 C CA . ILE B 1 188 ? -11.266 -38.781 -16.219 1 63.59 188 ILE B CA 1
ATOM 7356 C C . ILE B 1 188 ? -12.234 -38.344 -15.125 1 63.59 188 ILE B C 1
ATOM 7358 O O . ILE B 1 188 ? -12.508 -37.125 -15.008 1 63.59 188 ILE B O 1
ATOM 7362 N N . LYS B 1 189 ? -13.062 -39.312 -14.602 1 58.66 189 LYS B N 1
ATOM 7363 C CA . LYS B 1 189 ? -13.883 -39.062 -13.414 1 58.66 189 LYS B CA 1
ATOM 7364 C C . LYS B 1 189 ? -13.141 -39.5 -12.148 1 58.66 189 LYS B C 1
ATOM 7366 O O . LYS B 1 189 ? -12.664 -40.625 -12.047 1 58.66 189 LYS B O 1
ATOM 7371 N N . TYR B 1 190 ? -12.633 -38.562 -11.367 1 57.59 190 TYR B N 1
ATOM 7372 C CA . TYR B 1 190 ? -11.977 -38.844 -10.102 1 57.59 190 TYR B CA 1
ATOM 7373 C C . TYR B 1 190 ? -13 -39.062 -8.992 1 57.59 190 TYR B C 1
ATOM 7375 O O . TYR B 1 190 ? -14.039 -38.406 -8.953 1 57.59 190 TYR B O 1
ATOM 7383 N N . ASP B 1 191 ? -12.875 -40.219 -8.43 1 58.84 191 ASP B N 1
ATOM 7384 C CA . ASP B 1 191 ? -13.656 -40.375 -7.203 1 58.84 191 ASP B CA 1
ATOM 7385 C C . ASP B 1 191 ? -13.109 -39.469 -6.102 1 58.84 191 ASP B C 1
ATOM 7387 O O . ASP B 1 191 ? -12 -39.656 -5.609 1 58.84 191 ASP B O 1
ATOM 7391 N N . ILE B 1 192 ? -13.68 -38.312 -5.852 1 59.72 192 ILE B N 1
ATOM 7392 C CA . ILE B 1 192 ? -13.188 -37.312 -4.906 1 59.72 192 ILE B CA 1
ATOM 7393 C C . ILE B 1 192 ? -13.656 -37.656 -3.498 1 59.72 192 ILE B C 1
ATOM 7395 O O . ILE B 1 192 ? -13.328 -36.969 -2.535 1 59.72 192 ILE B O 1
ATOM 7399 N N . GLY B 1 193 ? -14.133 -38.688 -3.309 1 62.94 193 GLY B N 1
ATOM 7400 C CA . GLY B 1 193 ? -14.742 -38.938 -2.01 1 62.94 193 GLY B CA 1
ATOM 7401 C C . GLY B 1 193 ? -15.883 -38 -1.689 1 62.94 193 GLY B C 1
ATOM 7402 O O . GLY B 1 193 ? -16.578 -37.531 -2.592 1 62.94 193 GLY B O 1
ATOM 7403 N N . GLU B 1 194 ? -16.188 -37.844 -0.325 1 71.62 194 GLU B N 1
ATOM 7404 C CA . GLU B 1 194 ? -17.25 -36.938 0.099 1 71.62 194 GLU B CA 1
ATOM 7405 C C . GLU B 1 194 ? -16.766 -35.5 0.173 1 71.62 194 GLU B C 1
ATOM 7407 O O . GLU B 1 194 ? -15.742 -35.219 0.79 1 71.62 194 GLU B O 1
ATOM 7412 N N . ARG B 1 195 ? -17.406 -34.656 -0.564 1 79.12 195 ARG B N 1
ATOM 7413 C CA . ARG B 1 195 ? -17.125 -33.219 -0.493 1 79.12 195 ARG B CA 1
ATOM 7414 C C . ARG B 1 195 ? -17.406 -32.688 0.904 1 79.12 195 ARG B C 1
ATOM 7416 O O . ARG B 1 195 ? -18.516 -32.812 1.413 1 79.12 195 ARG B O 1
ATOM 7423 N N . PRO B 1 196 ? -16.406 -32.062 1.479 1 83.25 196 PRO B N 1
ATOM 7424 C CA . PRO B 1 196 ? -16.672 -31.438 2.773 1 83.25 196 PRO B CA 1
ATOM 7425 C C . PRO B 1 196 ? -17.719 -30.328 2.686 1 83.25 196 PRO B C 1
ATOM 7427 O O . PRO B 1 196 ? -17.766 -29.594 1.698 1 83.25 196 PRO B O 1
ATOM 7430 N N . THR B 1 197 ? -18.562 -30.281 3.723 1 83.38 197 THR B N 1
ATOM 7431 C CA . THR B 1 197 ? -19.625 -29.281 3.752 1 83.38 197 THR B CA 1
ATOM 7432 C C . THR B 1 197 ? -19.062 -27.891 4.02 1 83.38 197 THR B C 1
ATOM 7434 O O . THR B 1 197 ? -19.547 -26.906 3.473 1 83.38 197 THR B O 1
ATOM 7437 N N . GLU B 1 198 ? -18.031 -27.891 4.832 1 89.88 198 GLU B N 1
ATOM 7438 C CA . GLU B 1 198 ? -17.391 -26.609 5.137 1 89.88 198 GLU B CA 1
ATOM 7439 C C . GLU B 1 198 ? -16.188 -26.375 4.223 1 89.88 198 GLU B C 1
ATOM 7441 O O . GLU B 1 198 ? -15.453 -27.312 3.891 1 89.88 198 GLU B O 1
ATOM 7446 N N . PRO B 1 199 ? -16.141 -25.109 3.754 1 92.06 199 PRO B N 1
ATOM 7447 C CA . PRO B 1 199 ? -14.93 -24.828 2.965 1 92.06 199 PRO B CA 1
ATOM 7448 C C . PRO B 1 199 ? -13.641 -25.062 3.748 1 92.06 199 PRO B C 1
ATOM 7450 O O . PRO B 1 199 ? -13.594 -24.797 4.953 1 92.06 199 PRO B O 1
ATOM 7453 N N . PHE B 1 200 ? -12.625 -25.547 3.051 1 93.19 200 PHE B N 1
ATOM 7454 C CA . PHE B 1 200 ? -11.32 -25.781 3.66 1 93.19 200 PHE B CA 1
ATOM 7455 C C . PHE B 1 200 ? -10.711 -24.484 4.16 1 93.19 200 PHE B C 1
ATOM 7457 O O . PHE B 1 200 ? -10.781 -23.453 3.48 1 93.19 200 PHE B O 1
ATOM 7464 N N . GLN B 1 201 ? -10.227 -24.484 5.375 1 92.5 201 GLN B N 1
ATOM 7465 C CA . GLN B 1 201 ? -9.492 -23.359 5.934 1 92.5 201 GLN B CA 1
ATOM 7466 C C . GLN B 1 201 ? -7.996 -23.641 5.988 1 92.5 201 GLN B C 1
ATOM 7468 O O . GLN B 1 201 ? -7.559 -24.547 6.711 1 92.5 201 GLN B O 1
ATOM 7473 N N . ALA B 1 202 ? -7.242 -22.891 5.238 1 94.69 202 ALA B N 1
ATOM 7474 C CA . ALA B 1 202 ? -5.801 -23.109 5.191 1 94.69 202 ALA B CA 1
ATOM 7475 C C . ALA B 1 202 ? -5.16 -22.844 6.551 1 94.69 202 ALA B C 1
ATOM 7477 O O . ALA B 1 202 ? -5.344 -21.766 7.133 1 94.69 202 ALA B O 1
ATOM 7478 N N . PRO B 1 203 ? -4.406 -23.781 7.027 1 96 203 PRO B N 1
ATOM 7479 C CA . PRO B 1 203 ? -3.76 -23.625 8.328 1 96 203 PRO B CA 1
ATOM 7480 C C . PRO B 1 203 ? -2.467 -22.812 8.258 1 96 203 PRO B C 1
ATOM 7482 O O . PRO B 1 203 ? -2.062 -22.375 7.176 1 96 203 PRO B O 1
ATOM 7485 N N . LEU B 1 204 ? -1.884 -22.594 9.484 1 96.56 204 LEU B N 1
ATOM 7486 C CA . LEU B 1 204 ? -0.616 -21.891 9.57 1 96.56 204 LEU B CA 1
ATOM 7487 C C . LEU B 1 204 ? 0.493 -22.656 8.867 1 96.56 204 LEU B C 1
ATOM 7489 O O . LEU B 1 204 ? 1.285 -22.062 8.125 1 96.56 204 LEU B O 1
ATOM 7493 N N . LEU B 1 205 ? 0.577 -23.938 9.094 1 97.81 205 LEU B N 1
ATOM 7494 C CA . LEU B 1 205 ? 1.521 -24.844 8.445 1 97.81 205 LEU B CA 1
ATOM 7495 C C . LEU B 1 205 ? 0.923 -26.234 8.297 1 97.81 205 LEU B C 1
ATOM 7497 O O . LEU B 1 205 ? 0.413 -26.797 9.266 1 97.81 205 LEU B O 1
ATOM 7501 N N . ALA B 1 206 ? 0.961 -26.703 7.109 1 98.25 206 ALA B N 1
ATOM 7502 C CA . ALA B 1 206 ? 0.505 -28.062 6.859 1 98.25 206 ALA B CA 1
ATOM 7503 C C . ALA B 1 206 ? 0.982 -28.562 5.496 1 98.25 206 ALA B C 1
ATOM 7505 O O . ALA B 1 206 ? 1.475 -27.781 4.684 1 98.25 206 ALA B O 1
ATOM 7506 N N . ILE B 1 207 ? 0.878 -29.844 5.301 1 98 207 ILE B N 1
ATOM 7507 C CA . ILE B 1 207 ? 1.212 -30.469 4.023 1 98 207 ILE B CA 1
ATOM 7508 C C . ILE B 1 207 ? 0.077 -31.391 3.59 1 98 207 ILE B C 1
ATOM 7510 O O . ILE B 1 207 ? -0.289 -32.312 4.316 1 98 207 ILE B O 1
ATOM 7514 N N . THR B 1 208 ? -0.482 -31.125 2.477 1 96.5 208 THR B N 1
ATOM 7515 C CA . THR B 1 208 ? -1.493 -31.984 1.873 1 96.5 208 THR B CA 1
ATOM 7516 C C . THR B 1 208 ? -0.929 -32.688 0.653 1 96.5 208 THR B C 1
ATOM 7518 O O . THR B 1 208 ? -0.484 -32.062 -0.303 1 96.5 208 THR B O 1
ATOM 7521 N N . CYS B 1 209 ? -0.97 -33.969 0.646 1 96.31 209 CYS B N 1
ATOM 7522 C CA . CYS B 1 209 ? -0.497 -34.781 -0.482 1 96.31 209 CYS B CA 1
ATOM 7523 C C . CYS B 1 209 ? -1.551 -34.844 -1.581 1 96.31 209 CYS B C 1
ATOM 7525 O O . CYS B 1 209 ? -2.709 -35.188 -1.317 1 96.31 209 CYS B O 1
ATOM 7527 N N . LEU B 1 210 ? -1.171 -34.562 -2.766 1 94.75 210 LEU B N 1
ATOM 7528 C CA . LEU B 1 210 ? -2.053 -34.625 -3.924 1 94.75 210 LEU B CA 1
ATOM 7529 C C . LEU B 1 210 ? -1.819 -35.906 -4.719 1 94.75 210 LEU B C 1
ATOM 7531 O O . LEU B 1 210 ? -2.705 -36.344 -5.445 1 94.75 210 LEU B O 1
ATOM 7535 N N . GLY B 1 211 ? -0.65 -36.375 -4.691 1 94.75 211 GLY B N 1
ATOM 7536 C CA . GLY B 1 211 ? -0.256 -37.625 -5.316 1 94.75 211 GLY B CA 1
ATOM 7537 C C . GLY B 1 211 ? 1.033 -38.219 -4.754 1 94.75 211 GLY B C 1
ATOM 7538 O O . GLY B 1 211 ? 2.096 -37.594 -4.891 1 94.75 211 GLY B O 1
ATOM 7539 N N . PRO B 1 212 ? 0.963 -39.312 -4.121 1 94.94 212 PRO B N 1
ATOM 7540 C CA . PRO B 1 212 ? 2.125 -39.844 -3.414 1 94.94 212 PRO B CA 1
ATOM 7541 C C . PRO B 1 212 ? 2.982 -40.75 -4.293 1 94.94 212 PRO B C 1
ATOM 7543 O O . PRO B 1 212 ? 4.059 -41.188 -3.873 1 94.94 212 PRO B O 1
ATOM 7546 N N . SER B 1 213 ? 2.562 -41.031 -5.527 1 95.44 213 SER B N 1
ATOM 7547 C CA . SER B 1 213 ? 3.195 -42.125 -6.219 1 95.44 213 SER B CA 1
ATOM 7548 C C . SER B 1 213 ? 3.811 -41.688 -7.543 1 95.44 213 SER B C 1
ATOM 7550 O O . SER B 1 213 ? 3.838 -40.5 -7.848 1 95.44 213 SER B O 1
ATOM 7552 N N . HIS B 1 214 ? 4.465 -42.656 -8.242 1 94.5 214 HIS B N 1
ATOM 7553 C CA . HIS B 1 214 ? 5.121 -42.406 -9.523 1 94.5 214 HIS B CA 1
ATOM 7554 C C . HIS B 1 214 ? 4.203 -42.75 -10.688 1 94.5 214 HIS B C 1
ATOM 7556 O O . HIS B 1 214 ? 3.027 -43.062 -10.492 1 94.5 214 HIS B O 1
ATOM 7562 N N . GLY B 1 215 ? 4.707 -42.656 -11.898 1 92.94 215 GLY B N 1
ATOM 7563 C CA . GLY B 1 215 ? 3.9 -42.719 -13.102 1 92.94 215 GLY B CA 1
ATOM 7564 C C . GLY B 1 215 ? 3.461 -44.125 -13.477 1 92.94 215 GLY B C 1
ATOM 7565 O O . GLY B 1 215 ? 2.578 -44.281 -14.32 1 92.94 215 GLY B O 1
ATOM 7566 N N . PHE B 1 216 ? 3.91 -45.188 -12.758 1 93 216 PHE B N 1
ATOM 7567 C CA . PHE B 1 216 ? 3.615 -46.562 -13.148 1 93 216 PHE B CA 1
ATOM 7568 C C . PHE B 1 216 ? 2.695 -47.25 -12.125 1 93 216 PHE B C 1
ATOM 7570 O O . PHE B 1 216 ? 2.453 -48.438 -12.195 1 93 216 PHE B O 1
ATOM 7577 N N . ASP B 1 217 ? 2.262 -46.5 -11.18 1 93.06 217 ASP B N 1
ATOM 7578 C CA . ASP B 1 217 ? 1.367 -47 -10.148 1 93.06 217 ASP B CA 1
ATOM 7579 C C . ASP B 1 217 ? -0.093 -46.719 -10.5 1 93.06 217 ASP B C 1
ATOM 7581 O O . ASP B 1 217 ? -0.551 -45.594 -10.406 1 93.06 217 ASP B O 1
ATOM 7585 N N . PRO B 1 218 ? -0.856 -47.688 -10.844 1 90.56 218 PRO B N 1
ATOM 7586 C CA . PRO B 1 218 ? -2.248 -47.438 -11.234 1 90.56 218 PRO B CA 1
ATOM 7587 C C . PRO B 1 218 ? -3.146 -47.125 -10.047 1 90.56 218 PRO B C 1
ATOM 7589 O O . PRO B 1 218 ? -4.281 -46.656 -10.227 1 90.56 218 PRO B O 1
ATOM 7592 N N . GLU B 1 219 ? -2.674 -47.281 -8.852 1 88.94 219 GLU B N 1
ATOM 7593 C CA . GLU B 1 219 ? -3.521 -47.156 -7.668 1 88.94 219 GLU B CA 1
ATOM 7594 C C . GLU B 1 219 ? -3.535 -45.75 -7.141 1 88.94 219 GLU B C 1
ATOM 7596 O O . GLU B 1 219 ? -4.406 -45.375 -6.348 1 88.94 219 GLU B O 1
ATOM 7601 N N . ASP B 1 220 ? -2.586 -45 -7.555 1 91.31 220 ASP B N 1
ATOM 7602 C CA . ASP B 1 220 ? -2.52 -43.656 -6.98 1 91.31 220 ASP B CA 1
ATOM 7603 C C . ASP B 1 220 ? -2.102 -42.625 -8.023 1 91.31 220 ASP B C 1
ATOM 7605 O O . ASP B 1 220 ? -1.666 -43 -9.125 1 91.31 220 ASP B O 1
ATOM 7609 N N . ASN B 1 221 ? -2.266 -41.312 -7.664 1 90.75 221 ASN B N 1
ATOM 7610 C CA . ASN B 1 221 ? -1.899 -40.188 -8.531 1 90.75 221 ASN B CA 1
ATOM 7611 C C . ASN B 1 221 ? -0.39 -39.969 -8.547 1 90.75 221 ASN B C 1
ATOM 7613 O O . ASN B 1 221 ? 0.318 -40.406 -7.641 1 90.75 221 ASN B O 1
ATOM 7617 N N . THR B 1 222 ? -0.009 -39.25 -9.547 1 94.12 222 THR B N 1
ATOM 7618 C CA . THR B 1 222 ? 1.408 -38.906 -9.664 1 94.12 222 THR B CA 1
ATOM 7619 C C . THR B 1 222 ? 1.805 -37.844 -8.648 1 94.12 222 THR B C 1
ATOM 7621 O O . THR B 1 222 ? 0.942 -37.219 -8.023 1 94.12 222 THR B O 1
ATOM 7624 N N . SER B 1 223 ? 3.023 -37.625 -8.547 1 94 223 SER B N 1
ATOM 7625 C CA . SER B 1 223 ? 3.658 -36.906 -7.449 1 94 223 SER B CA 1
ATOM 7626 C C . SER B 1 223 ? 3.252 -35.438 -7.441 1 94 223 SER B C 1
ATOM 7628 O O . SER B 1 223 ? 3.295 -34.781 -8.477 1 94 223 SER B O 1
ATOM 7630 N N . GLY B 1 224 ? 2.871 -34.969 -6.273 1 96.75 224 GLY B N 1
ATOM 7631 C CA . GLY B 1 224 ? 2.572 -33.562 -6.004 1 96.75 224 GLY B CA 1
ATOM 7632 C C . GLY B 1 224 ? 1.979 -33.344 -4.629 1 96.75 224 GLY B C 1
ATOM 7633 O O . GLY B 1 224 ? 1.416 -34.25 -4.027 1 96.75 224 GLY B O 1
ATOM 7634 N N . PHE B 1 225 ? 2.105 -32.188 -4.047 1 97.81 225 PHE B N 1
ATOM 7635 C CA . PHE B 1 225 ? 1.541 -31.859 -2.742 1 97.81 225 PHE B CA 1
ATOM 7636 C C . PHE B 1 225 ? 1.408 -30.359 -2.572 1 97.81 225 PHE B C 1
ATOM 7638 O O . PHE B 1 225 ? 1.812 -29.594 -3.447 1 97.81 225 PHE B O 1
ATOM 7645 N N . ILE B 1 226 ? 0.714 -29.953 -1.5 1 98.38 226 ILE B N 1
ATOM 7646 C CA . ILE B 1 226 ? 0.56 -28.547 -1.146 1 98.38 226 ILE B CA 1
ATOM 7647 C C . ILE B 1 226 ? 1.233 -28.266 0.198 1 98.38 226 ILE B C 1
ATOM 7649 O O . ILE B 1 226 ? 1.059 -29.031 1.151 1 98.38 226 ILE B O 1
ATOM 7653 N N . ILE B 1 227 ? 2.051 -27.266 0.18 1 98.56 227 ILE B N 1
ATOM 7654 C CA . ILE B 1 227 ? 2.529 -26.688 1.433 1 98.56 227 ILE B CA 1
ATOM 7655 C C . ILE B 1 227 ? 1.644 -25.516 1.831 1 98.56 227 ILE B C 1
ATOM 7657 O O . ILE B 1 227 ? 1.609 -24.5 1.139 1 98.56 227 ILE B O 1
ATOM 7661 N N . TRP B 1 228 ? 0.869 -25.734 2.846 1 98 228 TRP B N 1
ATOM 7662 C CA . TRP B 1 228 ? 0.178 -24.594 3.436 1 98 228 TRP B CA 1
ATOM 7663 C C . TRP B 1 228 ? 1.108 -23.812 4.355 1 98 228 TRP B C 1
ATOM 7665 O O . TRP B 1 228 ? 1.694 -24.375 5.281 1 98 228 TRP B O 1
ATOM 7675 N N . LEU B 1 229 ? 1.271 -22.641 4.086 1 96.88 229 LEU B N 1
ATOM 7676 C CA . LEU B 1 229 ? 2.184 -21.766 4.82 1 96.88 229 LEU B CA 1
ATOM 7677 C C . LEU B 1 229 ? 1.574 -20.375 5.023 1 96.88 229 LEU B C 1
ATOM 7679 O O . LEU B 1 229 ? 1.246 -19.703 4.051 1 96.88 229 LEU B O 1
ATOM 7683 N N . ASN B 1 230 ? 1.377 -19.953 6.297 1 94.25 230 ASN B N 1
ATOM 7684 C CA . ASN B 1 230 ? 0.77 -18.672 6.633 1 94.25 230 ASN B CA 1
ATOM 7685 C C . ASN B 1 230 ? -0.594 -18.5 5.973 1 94.25 230 ASN B C 1
ATOM 7687 O O . ASN B 1 230 ? -0.867 -17.469 5.352 1 94.25 230 ASN B O 1
ATOM 7691 N N . HIS B 1 231 ? -1.324 -19.625 5.934 1 94.06 231 HIS B N 1
ATOM 7692 C CA . HIS B 1 231 ? -2.727 -19.656 5.539 1 94.06 231 HIS B CA 1
ATOM 7693 C C . HIS B 1 231 ? -2.877 -19.516 4.027 1 94.06 231 HIS B C 1
ATOM 7695 O O . HIS B 1 231 ? -3.939 -19.125 3.539 1 94.06 231 HIS B O 1
ATOM 7701 N N . GLN B 1 232 ? -1.811 -19.781 3.295 1 95.06 232 GLN B N 1
ATOM 7702 C CA . GLN B 1 232 ? -1.815 -19.828 1.837 1 95.06 232 GLN B CA 1
ATOM 7703 C C . GLN B 1 232 ? -1.137 -21.094 1.321 1 95.06 232 GLN B C 1
ATOM 7705 O O . GLN B 1 232 ? -0.351 -21.719 2.037 1 95.06 232 GLN B O 1
ATOM 7710 N N . GLY B 1 233 ? -1.464 -21.375 0.124 1 97.31 233 GLY B N 1
ATOM 7711 C CA . GLY B 1 233 ? -0.969 -22.641 -0.396 1 97.31 233 GLY B CA 1
ATOM 7712 C C . GLY B 1 233 ? 0.084 -22.484 -1.475 1 97.31 233 GLY B C 1
ATOM 7713 O O . GLY B 1 233 ? -0.015 -21.578 -2.311 1 97.31 233 GLY B O 1
ATOM 7714 N N . ILE B 1 234 ? 1.11 -23.328 -1.427 1 98.38 234 ILE B N 1
ATOM 7715 C CA . ILE B 1 234 ? 2.123 -23.516 -2.457 1 98.38 234 ILE B CA 1
ATOM 7716 C C . ILE B 1 234 ? 2.006 -24.938 -3.031 1 98.38 234 ILE B C 1
ATOM 7718 O O . ILE B 1 234 ? 2.273 -25.922 -2.338 1 98.38 234 ILE B O 1
ATOM 7722 N N . MET B 1 235 ? 1.608 -25 -4.223 1 98.12 235 MET B N 1
ATOM 7723 C CA . MET B 1 235 ? 1.525 -26.312 -4.867 1 98.12 235 MET B CA 1
ATOM 7724 C C . MET B 1 235 ? 2.879 -26.719 -5.441 1 98.12 235 MET B C 1
ATOM 7726 O O . MET B 1 235 ? 3.514 -25.938 -6.16 1 98.12 235 MET B O 1
ATOM 7730 N N . VAL B 1 236 ? 3.338 -27.875 -5.059 1 98.62 236 VAL B N 1
ATOM 7731 C CA . VAL B 1 236 ? 4.578 -28.422 -5.602 1 98.62 236 VAL B CA 1
ATOM 7732 C C . VAL B 1 236 ? 4.262 -29.516 -6.621 1 98.62 236 VAL B C 1
ATOM 7734 O O . VAL B 1 236 ? 3.627 -30.516 -6.289 1 98.62 236 VAL B O 1
ATOM 7737 N N . ASP B 1 237 ? 4.629 -29.297 -7.859 1 98.19 237 ASP B N 1
ATOM 7738 C CA . ASP B 1 237 ? 4.449 -30.266 -8.938 1 98.19 237 ASP B CA 1
ATOM 7739 C C . ASP B 1 237 ? 2.994 -30.719 -9.031 1 98.19 237 ASP B C 1
ATOM 7741 O O . ASP B 1 237 ? 2.686 -31.875 -8.742 1 98.19 237 ASP B O 1
ATOM 7745 N N . PRO B 1 238 ? 2.127 -29.891 -9.523 1 96.12 238 PRO B N 1
ATOM 7746 C CA . PRO B 1 238 ? 0.706 -30.25 -9.57 1 96.12 238 PRO B CA 1
ATOM 7747 C C . PRO B 1 238 ? 0.434 -31.484 -10.43 1 96.12 238 PRO B C 1
ATOM 7749 O O . PRO B 1 238 ? 0.678 -31.453 -11.641 1 96.12 238 PRO B O 1
ATOM 7752 N N . PRO B 1 239 ? -0.172 -32.531 -9.805 1 94.31 239 PRO B N 1
ATOM 7753 C CA . PRO B 1 239 ? -0.604 -33.656 -10.625 1 94.31 239 PRO B CA 1
ATOM 7754 C C . PRO B 1 239 ? -1.789 -33.312 -11.531 1 94.31 239 PRO B C 1
ATOM 7756 O O . PRO B 1 239 ? -2.504 -32.344 -11.273 1 94.31 239 PRO B O 1
ATOM 7759 N N . VAL B 1 240 ? -1.94 -34.094 -12.492 1 91.81 240 VAL B N 1
ATOM 7760 C CA . VAL B 1 240 ? -3.1 -33.906 -13.367 1 91.81 240 VAL B CA 1
ATOM 7761 C C . VAL B 1 240 ? -4.383 -34.031 -12.547 1 91.81 240 VAL B C 1
ATOM 7763 O O . VAL B 1 240 ? -4.473 -34.844 -11.633 1 91.81 240 VAL B O 1
ATOM 7766 N N . ASN B 1 241 ? -5.32 -33.125 -12.695 1 88.44 241 ASN B N 1
ATOM 7767 C CA . ASN B 1 241 ? -6.672 -33.094 -12.141 1 88.44 241 ASN B CA 1
ATOM 7768 C C . ASN B 1 241 ? -6.672 -32.562 -10.703 1 88.44 241 ASN B C 1
ATOM 7770 O O . ASN B 1 241 ? -7.723 -32.5 -10.062 1 88.44 241 ASN B O 1
ATOM 7774 N N . SER B 1 242 ? -5.566 -32.281 -10.18 1 90.5 242 SER B N 1
ATOM 7775 C CA . SER B 1 242 ? -5.512 -31.828 -8.789 1 90.5 242 SER B CA 1
ATOM 7776 C C . SER B 1 242 ? -6.312 -30.547 -8.594 1 90.5 242 SER B C 1
ATOM 7778 O O . SER B 1 242 ? -6.969 -30.375 -7.562 1 90.5 242 SER B O 1
ATOM 7780 N N . THR B 1 243 ? -6.324 -29.688 -9.531 1 89.81 243 THR B N 1
ATOM 7781 C CA . THR B 1 243 ? -7.066 -28.422 -9.453 1 89.81 243 THR B CA 1
ATOM 7782 C C . THR B 1 243 ? -8.57 -28.688 -9.359 1 89.81 243 THR B C 1
ATOM 7784 O O . THR B 1 243 ? -9.266 -28.078 -8.547 1 89.81 243 THR B O 1
ATOM 7787 N N . GLU B 1 244 ? -9.023 -29.562 -10.133 1 86.12 244 GLU B N 1
ATOM 7788 C CA . GLU B 1 244 ? -10.438 -29.938 -10.117 1 86.12 244 GLU B CA 1
ATOM 7789 C C . GLU B 1 244 ? -10.812 -30.641 -8.82 1 86.12 244 GLU B C 1
ATOM 7791 O O . GLU B 1 244 ? -11.875 -30.391 -8.25 1 86.12 244 GLU B O 1
ATOM 7796 N N . TRP B 1 245 ? -9.938 -31.5 -8.453 1 88.31 245 TRP B N 1
ATOM 7797 C CA . TRP B 1 245 ? -10.172 -32.219 -7.207 1 88.31 245 TRP B CA 1
ATOM 7798 C C . TRP B 1 245 ? -10.266 -31.25 -6.035 1 88.31 245 TRP B C 1
ATOM 7800 O O . TRP B 1 245 ? -11.133 -31.406 -5.168 1 88.31 245 TRP B O 1
ATOM 7810 N N . LEU B 1 246 ? -9.438 -30.359 -5.949 1 91.12 246 LEU B N 1
ATOM 7811 C CA . LEU B 1 246 ? -9.438 -29.375 -4.871 1 91.12 246 LEU B CA 1
ATOM 7812 C C . LEU B 1 246 ? -10.711 -28.547 -4.887 1 91.12 246 LEU B C 1
ATOM 7814 O O . LEU B 1 246 ? -11.312 -28.297 -3.836 1 91.12 246 LEU B O 1
ATOM 7818 N N . ARG B 1 247 ? -11.102 -28.109 -6.043 1 86.94 247 ARG B N 1
ATOM 7819 C CA . ARG B 1 247 ? -12.344 -27.359 -6.172 1 86.94 247 ARG B CA 1
ATOM 7820 C C . ARG B 1 247 ? -13.523 -28.188 -5.656 1 86.94 247 ARG B C 1
ATOM 7822 O O . ARG B 1 247 ? -14.375 -27.656 -4.93 1 86.94 247 ARG B O 1
ATOM 7829 N N . GLN B 1 248 ? -13.531 -29.422 -6.016 1 85.69 248 GLN B N 1
ATOM 7830 C CA . GLN B 1 248 ? -14.602 -30.312 -5.598 1 85.69 248 GLN B CA 1
ATOM 7831 C C . GLN B 1 248 ? -14.531 -30.594 -4.102 1 85.69 248 GLN B C 1
ATOM 7833 O O . GLN B 1 248 ? -15.539 -30.953 -3.479 1 85.69 248 GLN B O 1
ATOM 7838 N N . SER B 1 249 ? -13.367 -30.469 -3.58 1 88.06 249 SER B N 1
ATOM 7839 C CA . SER B 1 249 ? -13.164 -30.672 -2.15 1 88.06 249 SER B CA 1
ATOM 7840 C C . SER B 1 249 ? -13.391 -29.391 -1.367 1 88.06 249 SER B C 1
ATOM 7842 O O . SER B 1 249 ? -12.945 -29.266 -0.224 1 88.06 249 SER B O 1
ATOM 7844 N N . ASN B 1 250 ? -14 -28.375 -2.006 1 90 250 ASN B N 1
ATOM 7845 C CA . ASN B 1 250 ? -14.398 -27.109 -1.389 1 90 250 ASN B CA 1
ATOM 7846 C C . ASN B 1 250 ? -13.195 -26.297 -0.94 1 90 250 ASN B C 1
ATOM 7848 O O . ASN B 1 250 ? -13.211 -25.703 0.135 1 90 250 ASN B O 1
ATOM 7852 N N . VAL B 1 251 ? -12.117 -26.438 -1.657 1 91.38 251 VAL B N 1
ATOM 7853 C CA . VAL B 1 251 ? -10.945 -25.594 -1.462 1 91.38 251 VAL B CA 1
ATOM 7854 C C . VAL B 1 251 ? -11.008 -24.406 -2.406 1 91.38 251 VAL B C 1
ATOM 7856 O O . VAL B 1 251 ? -11.094 -24.562 -3.625 1 91.38 251 VAL B O 1
ATOM 7859 N N . ASN B 1 252 ? -11 -23.234 -1.814 1 91.12 252 ASN B N 1
ATOM 7860 C CA . ASN B 1 252 ? -11.023 -22.031 -2.641 1 91.12 252 ASN B CA 1
ATOM 7861 C C . ASN B 1 252 ? -9.758 -21.891 -3.477 1 91.12 252 ASN B C 1
ATOM 7863 O O . ASN B 1 252 ? -8.648 -21.938 -2.941 1 91.12 252 ASN B O 1
ATOM 7867 N N . PRO B 1 253 ? -9.891 -21.797 -4.766 1 89.56 253 PRO B N 1
ATOM 7868 C CA . PRO B 1 253 ? -8.719 -21.688 -5.641 1 89.56 253 PRO B CA 1
ATOM 7869 C C . PRO B 1 253 ? -7.789 -20.547 -5.258 1 89.56 253 PRO B C 1
ATOM 7871 O O . PRO B 1 253 ? -6.578 -20.625 -5.477 1 89.56 253 PRO B O 1
ATOM 7874 N N . LYS B 1 254 ? -8.266 -19.531 -4.676 1 90.94 254 LYS B N 1
ATOM 7875 C CA . LYS B 1 254 ? -7.477 -18.344 -4.348 1 90.94 254 LYS B CA 1
ATOM 7876 C C . LYS B 1 254 ? -6.492 -18.641 -3.219 1 90.94 254 LYS B C 1
ATOM 7878 O O . LYS B 1 254 ? -5.555 -17.875 -2.994 1 90.94 254 LYS B O 1
ATOM 7883 N N . LEU B 1 255 ? -6.746 -19.719 -2.531 1 93.69 255 LEU B N 1
ATOM 7884 C CA . LEU B 1 255 ? -5.855 -20.078 -1.432 1 93.69 255 LEU B CA 1
ATOM 7885 C C . LEU B 1 255 ? -4.48 -20.469 -1.954 1 93.69 255 LEU B C 1
ATOM 7887 O O . LEU B 1 255 ? -3.486 -20.391 -1.229 1 93.69 255 LEU B O 1
ATOM 7891 N N . ILE B 1 256 ? -4.484 -20.938 -3.166 1 96 256 ILE B N 1
ATOM 7892 C CA . ILE B 1 256 ? -3.242 -21.438 -3.74 1 96 256 ILE B CA 1
ATOM 7893 C C . ILE B 1 256 ? -2.768 -20.5 -4.844 1 96 256 ILE B C 1
ATOM 7895 O O . ILE B 1 256 ? -3.336 -20.484 -5.938 1 96 256 ILE B O 1
ATOM 7899 N N . ASN B 1 257 ? -1.715 -19.781 -4.574 1 94.12 257 ASN B N 1
ATOM 7900 C CA . ASN B 1 257 ? -1.303 -18.766 -5.527 1 94.12 257 ASN B CA 1
ATOM 7901 C C . ASN B 1 257 ? 0.154 -18.938 -5.945 1 94.12 257 ASN B C 1
ATOM 7903 O O . ASN B 1 257 ? 0.69 -18.125 -6.707 1 94.12 257 ASN B O 1
ATOM 7907 N N . HIS B 1 258 ? 0.831 -19.984 -5.449 1 97.62 258 HIS B N 1
ATOM 7908 C CA . HIS B 1 258 ? 2.203 -20.297 -5.832 1 97.62 258 HIS B CA 1
ATOM 7909 C C . HIS B 1 258 ? 2.328 -21.75 -6.297 1 97.62 258 HIS B C 1
ATOM 7911 O O . HIS B 1 258 ? 1.61 -22.625 -5.816 1 97.62 258 HIS B O 1
ATOM 7917 N N . VAL B 1 259 ? 3.184 -21.922 -7.219 1 98.5 259 VAL B N 1
ATOM 7918 C CA . VAL B 1 259 ? 3.576 -23.25 -7.66 1 98.5 259 VAL B CA 1
ATOM 7919 C C . VAL B 1 259 ? 5.098 -23.359 -7.68 1 98.5 259 VAL B C 1
ATOM 7921 O O . VAL B 1 259 ? 5.789 -22.438 -8.133 1 98.5 259 VAL B O 1
ATOM 7924 N N . ILE B 1 260 ? 5.629 -24.359 -7.07 1 98.75 260 ILE B N 1
ATOM 7925 C CA . ILE B 1 260 ? 7.023 -24.734 -7.277 1 98.75 260 ILE B CA 1
ATOM 7926 C C . ILE B 1 260 ? 7.109 -25.891 -8.281 1 98.75 260 ILE B C 1
ATOM 7928 O O . ILE B 1 260 ? 6.559 -26.969 -8.047 1 98.75 260 ILE B O 1
ATOM 7932 N N . LEU B 1 261 ? 7.703 -25.609 -9.375 1 98.62 261 LEU B N 1
ATOM 7933 C CA . LEU B 1 261 ? 7.926 -26.625 -10.391 1 98.62 261 LEU B CA 1
ATOM 7934 C C . LEU B 1 261 ? 9.336 -27.203 -10.297 1 98.62 261 LEU B C 1
ATOM 7936 O O . LEU B 1 261 ? 10.305 -26.516 -10.633 1 98.62 261 LEU B O 1
ATOM 7940 N N . THR B 1 262 ? 9.43 -28.469 -9.914 1 98.44 262 THR B N 1
ATOM 7941 C CA . THR B 1 262 ? 10.742 -29.047 -9.664 1 98.44 262 THR B CA 1
ATOM 7942 C C . THR B 1 262 ? 11.414 -29.453 -10.969 1 98.44 262 THR B C 1
ATOM 7944 O O . THR B 1 262 ? 12.617 -29.25 -11.148 1 98.44 262 THR B O 1
ATOM 7947 N N . HIS B 1 263 ? 10.695 -30.109 -11.859 1 97.75 263 HIS B N 1
ATOM 7948 C CA . HIS B 1 263 ? 11.234 -30.516 -13.156 1 97.75 263 HIS B CA 1
ATOM 7949 C C . HIS B 1 263 ? 10.125 -30.922 -14.117 1 97.75 263 HIS B C 1
ATOM 7951 O O . HIS B 1 263 ? 8.945 -30.844 -13.773 1 97.75 263 HIS B O 1
ATOM 7957 N N . CYS B 1 264 ? 10.531 -31.375 -15.312 1 96.88 264 CYS B N 1
ATOM 7958 C CA . CYS B 1 264 ? 9.547 -31.406 -16.391 1 96.88 264 CYS B CA 1
ATOM 7959 C C . CYS B 1 264 ? 9.211 -32.844 -16.781 1 96.88 264 CYS B C 1
ATOM 7961 O O . CYS B 1 264 ? 8.781 -33.094 -17.906 1 96.88 264 CYS B O 1
ATOM 7963 N N . HIS B 1 265 ? 9.398 -33.812 -15.938 1 96.06 265 HIS B N 1
ATOM 7964 C CA . HIS B 1 265 ? 8.742 -35.094 -16.172 1 96.06 265 HIS B CA 1
ATOM 7965 C C . HIS B 1 265 ? 7.23 -34.969 -16.078 1 96.06 265 HIS B C 1
ATOM 7967 O O . HIS B 1 265 ? 6.715 -34.156 -15.281 1 96.06 265 HIS B O 1
ATOM 7973 N N . ALA B 1 266 ? 6.562 -35.719 -16.812 1 94.94 266 ALA B N 1
ATOM 7974 C CA . ALA B 1 266 ? 5.109 -35.594 -16.922 1 94.94 266 ALA B CA 1
ATOM 7975 C C . ALA B 1 266 ? 4.438 -35.875 -15.578 1 94.94 266 ALA B C 1
ATOM 7977 O O . ALA B 1 266 ? 3.383 -35.312 -15.273 1 94.94 266 ALA B O 1
ATOM 7978 N N . ASP B 1 267 ? 5.039 -36.812 -14.82 1 95.31 267 ASP B N 1
ATOM 7979 C CA . ASP B 1 267 ? 4.434 -37.125 -13.531 1 95.31 267 ASP B CA 1
ATOM 7980 C C . ASP B 1 267 ? 4.707 -36.031 -12.5 1 95.31 267 ASP B C 1
ATOM 7982 O O . ASP B 1 267 ? 4.277 -36.125 -11.352 1 95.31 267 ASP B O 1
ATOM 7986 N N . HIS B 1 268 ? 5.332 -34.906 -12.906 1 96.94 268 HIS B N 1
ATOM 7987 C CA . HIS B 1 268 ? 5.59 -33.812 -11.992 1 96.94 268 HIS B CA 1
ATOM 7988 C C . HIS B 1 268 ? 5.039 -32.5 -12.547 1 96.94 268 HIS B C 1
ATOM 7990 O O . HIS B 1 268 ? 4.883 -31.516 -11.812 1 96.94 268 HIS B O 1
ATOM 7996 N N . ASP B 1 269 ? 4.684 -32.406 -13.82 1 96.19 269 ASP B N 1
ATOM 7997 C CA . ASP B 1 269 ? 4.328 -31.078 -14.328 1 96.19 269 ASP B CA 1
ATOM 7998 C C . ASP B 1 269 ? 3.02 -31.125 -15.109 1 96.19 269 ASP B C 1
ATOM 8000 O O . ASP B 1 269 ? 2.533 -30.094 -15.578 1 96.19 269 ASP B O 1
ATOM 8004 N N . ALA B 1 270 ? 2.367 -32.281 -15.242 1 94.75 270 ALA B N 1
ATOM 8005 C CA . ALA B 1 270 ? 1.245 -32.469 -16.156 1 94.75 270 ALA B CA 1
ATOM 8006 C C . ALA B 1 270 ? 0.036 -31.656 -15.727 1 94.75 270 ALA B C 1
ATOM 8008 O O . ALA B 1 270 ? -0.81 -31.297 -16.547 1 94.75 270 ALA B O 1
ATOM 8009 N N . GLY B 1 271 ? -0.072 -31.391 -14.445 1 95.06 271 GLY B N 1
ATOM 8010 C CA . GLY B 1 271 ? -1.219 -30.641 -13.953 1 95.06 271 GLY B CA 1
ATOM 8011 C C . GLY B 1 271 ? -0.945 -29.156 -13.812 1 95.06 271 GLY B C 1
ATOM 8012 O O . GLY B 1 271 ? -1.831 -28.391 -13.43 1 95.06 271 GLY B O 1
ATOM 8013 N N . THR B 1 272 ? 0.228 -28.656 -14.141 1 96.81 272 THR B N 1
ATOM 8014 C CA . THR B 1 272 ? 0.646 -27.281 -13.891 1 96.81 272 THR B CA 1
ATOM 8015 C C . THR B 1 272 ? -0.218 -26.312 -14.688 1 96.81 272 THR B C 1
ATOM 8017 O O . THR B 1 272 ? -0.683 -25.297 -14.141 1 96.81 272 THR B O 1
ATOM 8020 N N . PHE B 1 273 ? -0.469 -26.641 -15.898 1 94.75 273 PHE B N 1
ATOM 8021 C CA . PHE B 1 273 ? -1.224 -25.719 -16.75 1 94.75 273 PHE B CA 1
ATOM 8022 C C . PHE B 1 273 ? -2.678 -25.656 -16.297 1 94.75 273 PHE B C 1
ATOM 8024 O O . PHE B 1 273 ? -3.346 -24.641 -16.5 1 94.75 273 PHE B O 1
ATOM 8031 N N . GLN B 1 274 ? -3.209 -26.75 -15.703 1 93.44 274 GLN B N 1
ATOM 8032 C CA . GLN B 1 274 ? -4.551 -26.688 -15.133 1 93.44 274 GLN B CA 1
ATOM 8033 C C . GLN B 1 274 ? -4.645 -25.609 -14.055 1 93.44 274 GLN B C 1
ATOM 8035 O O . GLN B 1 274 ? -5.629 -24.875 -14 1 93.44 274 GLN B O 1
ATOM 8040 N N . LYS B 1 275 ? -3.627 -25.516 -13.281 1 95.5 275 LYS B N 1
ATOM 8041 C CA . LYS B 1 275 ?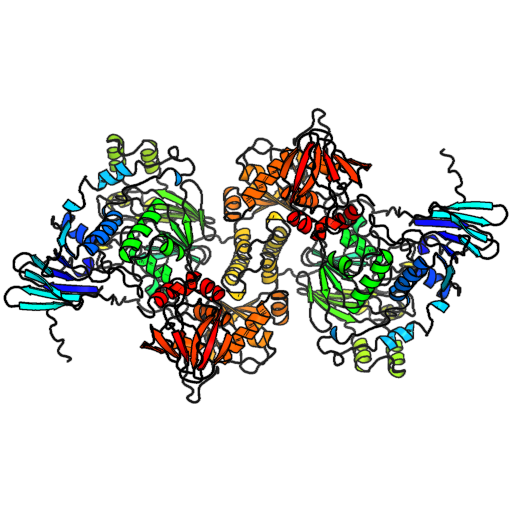 -3.619 -24.5 -12.227 1 95.5 275 LYS B CA 1
ATOM 8042 C C . LYS B 1 275 ? -3.436 -23.094 -12.812 1 95.5 275 LYS B C 1
ATOM 8044 O O . LYS B 1 275 ? -4.062 -22.141 -12.352 1 95.5 275 LYS B O 1
ATOM 8049 N N . ILE B 1 276 ? -2.617 -22.969 -13.836 1 95.94 276 ILE B N 1
ATOM 8050 C CA . ILE B 1 276 ? -2.375 -21.688 -14.5 1 95.94 276 ILE B CA 1
ATOM 8051 C C . ILE B 1 276 ? -3.691 -21.125 -15.031 1 95.94 276 ILE B C 1
ATOM 8053 O O . ILE B 1 276 ? -3.938 -19.922 -14.938 1 95.94 276 ILE B O 1
ATOM 8057 N N . LEU B 1 277 ? -4.57 -22 -15.469 1 92.5 277 LEU B N 1
ATOM 8058 C CA . LEU B 1 277 ? -5.754 -21.562 -16.203 1 92.5 277 LEU B CA 1
ATOM 8059 C C . LEU B 1 277 ? -6.957 -21.453 -15.273 1 92.5 277 LEU B C 1
ATOM 8061 O O . LEU B 1 277 ? -8.039 -21.031 -15.695 1 92.5 277 LEU B O 1
ATOM 8065 N N . GLU B 1 278 ? -6.859 -21.812 -14.078 1 91.12 278 GLU B N 1
ATOM 8066 C CA . GLU B 1 278 ? -8 -21.938 -13.172 1 91.12 278 GLU B CA 1
ATOM 8067 C C . GLU B 1 278 ? -8.625 -20.578 -12.883 1 91.12 278 GLU B C 1
ATOM 8069 O O . GLU B 1 278 ? -9.828 -20.391 -13.078 1 91.12 278 GLU B O 1
ATOM 8074 N N . GLU B 1 279 ? -7.828 -19.625 -12.406 1 89.94 279 GLU B N 1
ATOM 8075 C CA . GLU B 1 279 ? -8.352 -18.312 -12.016 1 89.94 279 GLU B CA 1
ATOM 8076 C C . GLU B 1 279 ? -7.289 -17.234 -12.18 1 89.94 279 GLU B C 1
ATOM 8078 O O . GLU B 1 279 ? -6.719 -17.062 -13.258 1 89.94 279 GLU B O 1
ATOM 8083 N N . ASN B 1 280 ? -6.98 -16.562 -11.039 1 90.38 280 ASN B N 1
ATOM 8084 C CA . ASN B 1 280 ? -6.031 -15.453 -11.109 1 90.38 280 ASN B CA 1
ATOM 8085 C C . ASN B 1 280 ? -4.629 -15.938 -11.461 1 90.38 280 ASN B C 1
ATOM 8087 O O . ASN B 1 280 ? -4.305 -17.109 -11.258 1 90.38 280 ASN B O 1
ATOM 8091 N N . LYS B 1 281 ? -3.885 -15.062 -11.961 1 93.69 281 LYS B N 1
ATOM 8092 C CA . LYS B 1 281 ? -2.49 -15.344 -12.289 1 93.69 281 LYS B CA 1
ATOM 8093 C C . LYS B 1 281 ? -1.726 -15.82 -11.055 1 93.69 281 LYS B C 1
ATOM 8095 O O . LYS B 1 281 ? -1.854 -15.242 -9.977 1 93.69 281 LYS B O 1
ATOM 8100 N N . ILE B 1 282 ? -1.057 -16.938 -11.211 1 96.5 282 ILE B N 1
ATOM 8101 C CA . ILE B 1 282 ? -0.28 -17.5 -10.109 1 96.5 282 ILE B CA 1
ATOM 8102 C C . ILE B 1 282 ? 1.207 -17.234 -10.344 1 96.5 282 ILE B C 1
ATOM 8104 O O . ILE B 1 282 ? 1.604 -16.797 -11.422 1 96.5 282 ILE B O 1
ATOM 8108 N N . THR B 1 283 ? 2.016 -17.422 -9.328 1 96.94 283 THR B N 1
ATOM 8109 C CA . THR B 1 283 ? 3.469 -17.312 -9.43 1 96.94 283 THR B CA 1
ATOM 8110 C C . THR B 1 283 ? 4.102 -18.703 -9.477 1 96.94 283 THR B C 1
ATOM 8112 O O . THR B 1 283 ? 3.795 -19.562 -8.648 1 96.94 283 THR B O 1
ATOM 8115 N N . ILE B 1 284 ? 4.898 -18.906 -10.445 1 98.44 284 ILE B N 1
ATOM 8116 C CA . ILE B 1 284 ? 5.621 -20.172 -10.555 1 98.44 284 ILE B CA 1
ATOM 8117 C C . ILE B 1 284 ? 7.098 -19.953 -10.219 1 98.44 284 ILE B C 1
ATOM 8119 O O . ILE B 1 284 ? 7.746 -19.062 -10.781 1 98.44 284 ILE B O 1
ATOM 8123 N N . HIS B 1 285 ? 7.578 -20.703 -9.297 1 98.44 285 HIS B N 1
ATOM 8124 C CA . HIS B 1 285 ? 8.984 -20.734 -8.914 1 98.44 285 HIS B CA 1
ATOM 8125 C C . HIS B 1 285 ? 9.711 -21.891 -9.57 1 98.44 285 HIS B C 1
ATOM 8127 O O . HIS B 1 285 ? 9.328 -23.062 -9.391 1 98.44 285 HIS B O 1
ATOM 8133 N N . ALA B 1 286 ? 10.734 -21.641 -10.312 1 98.19 286 ALA B N 1
ATOM 8134 C CA . ALA B 1 286 ? 11.586 -22.625 -10.984 1 98.19 286 ALA B CA 1
ATOM 8135 C C . ALA B 1 286 ? 12.93 -22.016 -11.367 1 98.19 286 ALA B C 1
ATOM 8137 O O . ALA B 1 286 ? 13.086 -20.781 -11.367 1 98.19 286 ALA B O 1
ATOM 8138 N N . THR B 1 287 ? 13.93 -22.812 -11.562 1 97.31 287 THR B N 1
ATOM 8139 C CA . THR B 1 287 ? 15.156 -22.297 -12.172 1 97.31 287 THR B CA 1
ATOM 8140 C C . THR B 1 287 ? 14.914 -21.906 -13.625 1 97.31 287 THR B C 1
ATOM 8142 O O . THR B 1 287 ? 13.938 -22.359 -14.242 1 97.31 287 THR B O 1
ATOM 8145 N N . GLU B 1 288 ? 15.773 -21.109 -14.148 1 96.75 288 GLU B N 1
ATOM 8146 C CA . GLU B 1 288 ? 15.656 -20.734 -15.555 1 96.75 288 GLU B CA 1
ATOM 8147 C C . GLU B 1 288 ? 15.734 -21.969 -16.453 1 96.75 288 GLU B C 1
ATOM 8149 O O . GLU B 1 288 ? 15.031 -22.062 -17.469 1 96.75 288 GLU B O 1
ATOM 8154 N N . THR B 1 289 ? 16.531 -22.906 -16.125 1 97.12 289 THR B N 1
ATOM 8155 C CA . THR B 1 289 ? 16.703 -24.141 -16.891 1 97.12 289 THR B CA 1
ATOM 8156 C C . THR B 1 289 ? 15.391 -24.922 -16.938 1 97.12 289 THR B C 1
ATOM 8158 O O . THR B 1 289 ? 14.953 -25.344 -18.016 1 97.12 289 THR B O 1
ATOM 8161 N N . VAL B 1 290 ? 14.797 -25.109 -15.812 1 97.38 290 VAL B N 1
ATOM 8162 C CA . VAL B 1 290 ? 13.547 -25.875 -15.727 1 97.38 290 VAL B CA 1
ATOM 8163 C C . VAL B 1 290 ? 12.438 -25.109 -16.438 1 97.38 290 VAL B C 1
ATOM 8165 O O . VAL B 1 290 ? 11.664 -25.688 -17.203 1 97.38 290 VAL B O 1
ATOM 8168 N N . MET B 1 291 ? 12.367 -23.797 -16.203 1 97.81 291 MET B N 1
ATOM 8169 C CA . MET B 1 291 ? 11.336 -22.984 -16.844 1 97.81 291 MET B CA 1
ATOM 8170 C C . MET B 1 291 ? 11.477 -22.984 -18.359 1 97.81 291 MET B C 1
ATOM 8172 O O . MET B 1 291 ? 10.484 -23.109 -19.078 1 97.81 291 MET B O 1
ATOM 8176 N N . ASP B 1 292 ? 12.711 -22.891 -18.828 1 97.06 292 ASP B N 1
ATOM 8177 C CA . ASP B 1 292 ? 12.938 -22.922 -20.281 1 97.06 292 ASP B CA 1
ATOM 8178 C C . ASP B 1 292 ? 12.477 -24.25 -20.875 1 97.06 292 ASP B C 1
ATOM 8180 O O . ASP B 1 292 ? 11.891 -24.281 -21.953 1 97.06 292 ASP B O 1
ATOM 8184 N N . SER B 1 293 ? 12.789 -25.312 -20.219 1 97.12 293 SER B N 1
ATOM 8185 C CA . SER B 1 293 ? 12.312 -26.625 -20.656 1 97.12 293 SER B CA 1
ATOM 8186 C C . SER B 1 293 ? 10.789 -26.688 -20.672 1 97.12 293 SER B C 1
ATOM 8188 O O . SER B 1 293 ? 10.188 -27.188 -21.609 1 97.12 293 SER B O 1
ATOM 8190 N N . PHE B 1 294 ? 10.203 -26.156 -19.609 1 97.69 294 PHE B N 1
ATOM 8191 C CA . PHE B 1 294 ? 8.75 -26.141 -19.469 1 97.69 294 PHE B CA 1
ATOM 8192 C C . PHE B 1 294 ? 8.117 -25.375 -20.625 1 97.69 294 PHE B C 1
ATOM 8194 O O . PHE B 1 294 ? 7.172 -25.859 -21.25 1 97.69 294 PHE B O 1
ATOM 8201 N N . LEU B 1 295 ? 8.664 -24.25 -20.891 1 97.62 295 LEU B N 1
ATOM 8202 C CA . LEU B 1 295 ? 8.125 -23.391 -21.953 1 97.62 295 LEU B CA 1
ATOM 8203 C C . LEU B 1 295 ? 8.328 -24.031 -23.328 1 97.62 295 LEU B C 1
ATOM 8205 O O . LEU B 1 295 ? 7.445 -23.953 -24.188 1 97.62 295 LEU B O 1
ATOM 8209 N N . ARG B 1 296 ? 9.5 -24.656 -23.609 1 97 296 ARG B N 1
ATOM 8210 C CA . ARG B 1 296 ? 9.727 -25.344 -24.875 1 97 296 ARG B CA 1
ATOM 8211 C C . ARG B 1 296 ? 8.75 -26.5 -25.047 1 97 296 ARG B C 1
ATOM 8213 O O . ARG B 1 296 ? 8.156 -26.672 -26.125 1 97 296 ARG B O 1
ATOM 8220 N N . LYS B 1 297 ? 8.586 -27.219 -24 1 96.88 297 LYS B N 1
ATOM 8221 C CA . LYS B 1 297 ? 7.691 -28.375 -24.016 1 96.88 297 LYS B CA 1
ATOM 8222 C C . LYS B 1 297 ? 6.258 -27.953 -24.328 1 96.88 297 LYS B C 1
ATOM 8224 O O . LYS B 1 297 ? 5.645 -28.469 -25.266 1 96.88 297 LYS B O 1
ATOM 8229 N N . TYR B 1 298 ? 5.773 -27 -23.641 1 96.5 298 TYR B N 1
ATOM 8230 C CA . TYR B 1 298 ? 4.363 -26.641 -23.781 1 96.5 298 TYR B CA 1
ATOM 8231 C C . TYR B 1 298 ? 4.141 -25.766 -25 1 96.5 298 TYR B C 1
ATOM 8233 O O . TYR B 1 298 ? 3.037 -25.734 -25.547 1 96.5 298 TYR B O 1
ATOM 8241 N N . SER B 1 299 ? 5.164 -25.016 -25.359 1 96.44 299 SER B N 1
ATOM 8242 C CA . SER B 1 299 ? 5.059 -24.344 -26.656 1 96.44 299 SER B CA 1
ATOM 8243 C C . SER B 1 299 ? 4.871 -25.344 -27.781 1 96.44 299 SER B C 1
ATOM 8245 O O . SER B 1 299 ? 4.059 -25.125 -28.688 1 96.44 299 SER B O 1
ATOM 8247 N N . ALA B 1 300 ? 5.594 -26.422 -27.719 1 96.12 300 ALA B N 1
ATOM 8248 C CA . ALA B 1 300 ? 5.457 -27.484 -28.734 1 96.12 300 ALA B CA 1
ATOM 8249 C C . ALA B 1 300 ? 4.09 -28.156 -28.641 1 96.12 300 ALA B C 1
ATOM 8251 O O . ALA B 1 300 ? 3.482 -28.469 -29.672 1 96.12 300 ALA B O 1
ATOM 8252 N N . LEU B 1 301 ? 3.59 -28.312 -27.5 1 95.12 301 LEU B N 1
ATOM 8253 C CA . LEU B 1 301 ? 2.314 -28.984 -27.281 1 95.12 301 LEU B CA 1
ATOM 8254 C C . LEU B 1 301 ? 1.152 -28.109 -27.734 1 95.12 301 LEU B C 1
ATOM 8256 O O . LEU B 1 301 ? 0.177 -28.609 -28.297 1 95.12 301 LEU B O 1
ATOM 8260 N N . THR B 1 302 ? 1.242 -26.766 -27.531 1 91.88 302 THR B N 1
ATOM 8261 C CA . THR B 1 302 ? 0.113 -25.875 -27.734 1 91.88 302 THR B CA 1
ATOM 8262 C C . THR B 1 302 ? 0.249 -25.109 -29.047 1 91.88 302 THR B C 1
ATOM 8264 O O . THR B 1 302 ? -0.714 -24.5 -29.531 1 91.88 302 THR B O 1
ATOM 8267 N N . LYS B 1 303 ? 1.438 -25.016 -29.547 1 91.25 303 LYS B N 1
ATOM 8268 C CA . LYS B 1 303 ? 1.779 -24.219 -30.719 1 91.25 303 LYS B CA 1
ATOM 8269 C C . LYS B 1 303 ? 1.676 -22.734 -30.422 1 91.25 303 LYS B C 1
ATOM 8271 O O . LYS B 1 303 ? 1.487 -21.922 -31.328 1 91.25 303 LYS B O 1
ATOM 8276 N N . ILE B 1 304 ? 1.707 -22.406 -29.125 1 91.44 304 ILE B N 1
ATOM 8277 C CA . ILE B 1 304 ? 1.765 -21.031 -28.672 1 91.44 304 ILE B CA 1
ATOM 8278 C C . ILE B 1 304 ? 3.215 -20.625 -28.406 1 91.44 304 ILE B C 1
ATOM 8280 O O . ILE B 1 304 ? 3.957 -21.375 -27.766 1 91.44 304 ILE B O 1
ATOM 8284 N N . PRO B 1 305 ? 3.582 -19.438 -28.875 1 94.19 305 PRO B N 1
ATOM 8285 C CA . PRO B 1 305 ? 4.965 -19.016 -28.641 1 94.19 305 PRO B CA 1
ATOM 8286 C C . PRO B 1 305 ? 5.324 -18.938 -27.172 1 94.19 305 PRO B C 1
ATOM 8288 O O . PRO B 1 305 ? 4.48 -18.578 -26.344 1 94.19 305 PRO B O 1
ATOM 8291 N N . LYS B 1 306 ? 6.559 -19.188 -26.844 1 96.31 306 LYS B N 1
ATOM 8292 C CA . LYS B 1 306 ? 7.059 -19.25 -25.469 1 96.31 306 LYS B CA 1
ATOM 8293 C C . LYS B 1 306 ? 6.766 -17.938 -24.734 1 96.31 306 LYS B C 1
ATOM 8295 O O . LYS B 1 306 ? 6.316 -17.969 -23.578 1 96.31 306 LYS B O 1
ATOM 8300 N N . LYS B 1 307 ? 7.027 -16.859 -25.391 1 94.56 307 LYS B N 1
ATOM 8301 C CA . LYS B 1 307 ? 6.848 -15.555 -24.75 1 94.56 307 LYS B CA 1
ATOM 8302 C C . LYS B 1 307 ? 5.395 -15.336 -24.344 1 94.56 307 LYS B C 1
ATOM 8304 O O . LYS B 1 307 ? 5.125 -14.797 -23.266 1 94.56 307 LYS B O 1
ATOM 8309 N N . GLU B 1 308 ? 4.516 -15.766 -25.125 1 92 308 GLU B N 1
ATOM 8310 C CA . GLU B 1 308 ? 3.09 -15.633 -24.844 1 92 308 GLU B CA 1
ATOM 8311 C C . GLU B 1 308 ? 2.666 -16.578 -23.719 1 92 308 GLU B C 1
ATOM 8313 O O . GLU B 1 308 ? 1.836 -16.219 -22.875 1 92 308 GLU B O 1
ATOM 8318 N N . LEU B 1 309 ? 3.236 -17.766 -23.703 1 95.12 309 LEU B N 1
ATOM 8319 C CA . LEU B 1 309 ? 2.939 -18.703 -22.625 1 95.12 309 LEU B CA 1
ATOM 8320 C C . LEU B 1 309 ? 3.404 -18.156 -21.281 1 95.12 309 LEU B C 1
ATOM 8322 O O . LEU B 1 309 ? 2.699 -18.297 -20.281 1 95.12 309 LEU B O 1
ATOM 8326 N N . GLN B 1 310 ? 4.543 -17.578 -21.328 1 96.19 310 GLN B N 1
ATOM 8327 C CA . GLN B 1 310 ? 5.113 -17.047 -20.094 1 96.19 310 GLN B CA 1
ATOM 8328 C C . GLN B 1 310 ? 4.254 -15.93 -19.531 1 96.19 310 GLN B C 1
ATOM 8330 O O . GLN B 1 310 ? 4.23 -15.719 -18.312 1 96.19 310 GLN B O 1
ATOM 8335 N N . GLU B 1 311 ? 3.51 -15.242 -20.328 1 94.5 311 GLU B N 1
ATOM 8336 C CA . GLU B 1 311 ? 2.664 -14.133 -19.891 1 94.5 311 GLU B CA 1
ATOM 8337 C C . GLU B 1 311 ? 1.461 -14.641 -19.094 1 94.5 311 GLU B C 1
ATOM 8339 O O . GLU B 1 311 ? 0.779 -13.859 -18.422 1 94.5 311 GLU B O 1
ATOM 8344 N N . LEU B 1 312 ? 1.236 -15.922 -19.094 1 96.06 312 LEU B N 1
ATOM 8345 C CA . LEU B 1 312 ? 0.052 -16.484 -18.453 1 96.06 312 LEU B CA 1
ATOM 8346 C C . LEU B 1 312 ? 0.255 -16.625 -16.953 1 96.06 312 LEU B C 1
ATOM 8348 O O . LEU B 1 312 ? -0.696 -16.891 -16.219 1 96.06 312 LEU B O 1
ATOM 8352 N N . PHE B 1 313 ? 1.478 -16.469 -16.484 1 97.38 313 PHE B N 1
ATOM 8353 C CA . PHE B 1 313 ? 1.814 -16.578 -15.062 1 97.38 313 PHE B CA 1
ATOM 8354 C C . PHE B 1 313 ? 2.986 -15.664 -14.719 1 97.38 313 PHE B C 1
ATOM 8356 O O . PHE B 1 313 ? 3.619 -15.086 -15.602 1 97.38 313 PHE B O 1
ATOM 8363 N N . HIS B 1 314 ? 3.178 -15.406 -13.43 1 95.94 314 HIS B N 1
ATOM 8364 C CA . HIS B 1 314 ? 4.371 -14.719 -12.953 1 95.94 314 HIS B CA 1
ATOM 8365 C C . HIS B 1 314 ? 5.523 -15.695 -12.742 1 95.94 314 HIS B C 1
ATOM 8367 O O . HIS B 1 314 ? 5.383 -16.672 -12 1 95.94 314 HIS B O 1
ATOM 8373 N N . PHE B 1 315 ? 6.617 -15.461 -13.43 1 97.25 315 PHE B N 1
ATOM 8374 C CA . PHE B 1 315 ? 7.797 -16.312 -13.258 1 97.25 315 PHE B CA 1
ATOM 8375 C C . PHE B 1 315 ? 8.766 -15.68 -12.266 1 97.25 315 PHE B C 1
ATOM 8377 O O . PHE B 1 315 ? 9.234 -14.555 -12.469 1 97.25 315 PHE B O 1
ATOM 8384 N N . GLN B 1 316 ? 9.023 -16.375 -11.219 1 95.56 316 GLN B N 1
ATOM 8385 C CA . GLN B 1 316 ? 10.055 -15.984 -10.266 1 95.56 316 GLN B CA 1
ATOM 8386 C C . GLN B 1 316 ? 11.242 -16.938 -10.32 1 95.56 316 GLN B C 1
ATOM 8388 O O . GLN B 1 316 ? 11.18 -18.047 -9.781 1 95.56 316 GLN B O 1
ATOM 8393 N N . PRO B 1 317 ? 12.336 -16.531 -10.859 1 95.94 317 PRO B N 1
ATOM 8394 C CA . PRO B 1 317 ? 13.484 -17.422 -10.992 1 95.94 317 PRO B CA 1
ATOM 8395 C C . PRO B 1 317 ? 14.117 -17.781 -9.648 1 95.94 317 PRO B C 1
ATOM 8397 O O . PRO B 1 317 ? 14.266 -16.906 -8.781 1 95.94 317 PRO B O 1
ATOM 8400 N N . ILE B 1 318 ? 14.43 -18.984 -9.523 1 96.38 318 ILE B N 1
ATOM 8401 C CA . ILE B 1 318 ? 15.172 -19.484 -8.375 1 96.38 318 ILE B CA 1
ATOM 8402 C C . ILE B 1 318 ? 16.672 -19.297 -8.602 1 96.38 318 ILE B C 1
ATOM 8404 O O . ILE B 1 318 ? 17.203 -19.672 -9.648 1 96.38 318 ILE B O 1
ATOM 8408 N N . ILE B 1 319 ? 17.297 -18.703 -7.711 1 94.56 319 ILE B N 1
ATOM 8409 C CA . ILE B 1 319 ? 18.75 -18.594 -7.699 1 94.56 319 ILE B CA 1
ATOM 8410 C C . ILE B 1 319 ? 19.312 -19.406 -6.539 1 94.56 319 ILE B C 1
ATOM 8412 O O . ILE B 1 319 ? 19.062 -19.094 -5.371 1 94.56 319 ILE B O 1
ATOM 8416 N N . ILE B 1 320 ? 20.094 -20.391 -6.875 1 96.88 320 ILE B N 1
ATOM 8417 C CA . ILE B 1 320 ? 20.641 -21.266 -5.855 1 96.88 320 ILE B CA 1
ATOM 8418 C C . ILE B 1 320 ? 21.688 -20.516 -5.035 1 96.88 320 ILE B C 1
ATOM 8420 O O . ILE B 1 320 ? 22.578 -19.859 -5.594 1 96.88 320 ILE B O 1
ATOM 8424 N N . GLY B 1 321 ? 21.562 -20.641 -3.744 1 93.5 321 GLY B N 1
ATOM 8425 C CA . GLY B 1 321 ? 22.438 -19.906 -2.844 1 93.5 321 GLY B CA 1
ATOM 8426 C C . GLY B 1 321 ? 21.797 -18.641 -2.297 1 93.5 321 GLY B C 1
ATOM 8427 O O . GLY B 1 321 ? 22.266 -18.078 -1.316 1 93.5 321 GLY B O 1
ATOM 8428 N N . LYS B 1 322 ? 20.797 -18.234 -2.932 1 89.94 322 LYS B N 1
ATOM 8429 C CA . LYS B 1 322 ? 20.016 -17.094 -2.467 1 89.94 322 LYS B CA 1
ATOM 8430 C C . LYS B 1 322 ? 18.672 -17.531 -1.908 1 89.94 322 LYS B C 1
ATOM 8432 O O . LYS B 1 322 ? 17.875 -18.156 -2.613 1 89.94 322 LYS B O 1
ATOM 8437 N N . ALA B 1 323 ? 18.469 -17.141 -0.674 1 90.69 323 ALA B N 1
ATOM 8438 C CA . ALA B 1 323 ? 17.203 -17.5 -0.048 1 90.69 323 ALA B CA 1
ATOM 8439 C C . ALA B 1 323 ? 16.016 -16.812 -0.738 1 90.69 323 ALA B C 1
ATOM 8441 O O . ALA B 1 323 ? 16.109 -15.648 -1.12 1 90.69 323 ALA B O 1
ATOM 8442 N N . THR B 1 324 ? 14.93 -17.547 -0.924 1 92.25 324 THR B N 1
ATOM 8443 C CA . THR B 1 324 ? 13.688 -17.031 -1.482 1 92.25 324 THR B CA 1
ATOM 8444 C C . THR B 1 324 ? 12.578 -17.047 -0.434 1 92.25 324 THR B C 1
ATOM 8446 O O . THR B 1 324 ? 12.336 -18.078 0.205 1 92.25 324 THR B O 1
ATOM 8449 N N . MET B 1 325 ? 11.945 -15.898 -0.278 1 91.06 325 MET B N 1
ATOM 8450 C CA . MET B 1 325 ? 10.844 -15.844 0.678 1 91.06 325 MET B CA 1
ATOM 8451 C C . MET B 1 325 ? 9.516 -16.094 -0.013 1 91.06 325 MET B C 1
ATOM 8453 O O . MET B 1 325 ? 9.164 -15.414 -0.978 1 91.06 325 MET B O 1
ATOM 8457 N N . ILE B 1 326 ? 8.797 -17.125 0.438 1 94.62 326 ILE B N 1
ATOM 8458 C CA . ILE B 1 326 ? 7.449 -17.422 -0.047 1 94.62 326 ILE B CA 1
ATOM 8459 C C . ILE B 1 326 ? 6.492 -17.547 1.135 1 94.62 326 ILE B C 1
ATOM 8461 O O . ILE B 1 326 ? 6.676 -18.406 1.999 1 94.62 326 ILE B O 1
ATOM 8465 N N . ASN B 1 327 ? 5.465 -16.703 1.209 1 93.19 327 ASN B N 1
ATOM 8466 C CA . ASN B 1 327 ? 4.453 -16.703 2.256 1 93.19 327 ASN B CA 1
ATOM 8467 C C . ASN B 1 327 ? 5.082 -16.688 3.646 1 93.19 327 ASN B C 1
ATOM 8469 O O . ASN B 1 327 ? 4.617 -17.375 4.551 1 93.19 327 ASN B O 1
ATOM 8473 N N . GLY B 1 328 ? 6.176 -16.109 3.76 1 91.19 328 GLY B N 1
ATOM 8474 C CA . GLY B 1 328 ? 6.82 -15.93 5.051 1 91.19 328 GLY B CA 1
ATOM 8475 C C . GLY B 1 328 ? 7.879 -16.969 5.336 1 91.19 328 GLY B C 1
ATOM 8476 O O . GLY B 1 328 ? 8.688 -16.812 6.258 1 91.19 328 GLY B O 1
ATOM 8477 N N . GLY B 1 329 ? 7.918 -18.047 4.578 1 94.94 329 GLY B N 1
ATOM 8478 C CA . GLY B 1 329 ? 8.938 -19.078 4.723 1 94.94 329 GLY B CA 1
ATOM 8479 C C . GLY B 1 329 ? 10.195 -18.797 3.912 1 94.94 329 GLY B C 1
ATOM 8480 O O . GLY B 1 329 ? 10.109 -18.234 2.812 1 94.94 329 GLY B O 1
ATOM 8481 N N . GLU B 1 330 ? 11.32 -19.156 4.512 1 94.94 330 GLU B N 1
ATOM 8482 C CA . GLU B 1 330 ? 12.602 -19 3.83 1 94.94 330 GLU B CA 1
ATOM 8483 C C . GLU B 1 330 ? 12.984 -20.281 3.088 1 94.94 330 GLU B C 1
ATOM 8485 O O . GLU B 1 330 ? 13.32 -21.297 3.713 1 94.94 330 GLU B O 1
ATOM 8490 N N . PHE B 1 331 ? 13.008 -20.219 1.77 1 97.5 331 PHE B N 1
ATOM 8491 C CA . PHE B 1 331 ? 13.266 -21.391 0.942 1 97.5 331 PHE B CA 1
ATOM 8492 C C . PHE B 1 331 ? 14.688 -21.344 0.378 1 97.5 331 PHE B C 1
ATOM 8494 O O . PHE B 1 331 ? 15.148 -20.297 -0.071 1 97.5 331 PHE B O 1
ATOM 8501 N N . ASN B 1 332 ? 15.352 -22.438 0.494 1 97.25 332 ASN B N 1
ATOM 8502 C CA . ASN B 1 332 ? 16.641 -22.672 -0.151 1 97.25 332 ASN B CA 1
ATOM 8503 C C . ASN B 1 332 ? 16.562 -23.859 -1.116 1 97.25 332 ASN B C 1
ATOM 8505 O O . ASN B 1 332 ? 16.203 -24.969 -0.724 1 97.25 332 ASN B O 1
ATOM 8509 N N . PHE B 1 333 ? 16.938 -23.562 -2.32 1 98.25 333 PHE B N 1
ATOM 8510 C CA . PHE B 1 333 ? 16.797 -24.578 -3.365 1 98.25 333 PHE B CA 1
ATOM 8511 C C . PHE B 1 333 ? 18.141 -25.172 -3.738 1 98.25 333 PHE B C 1
ATOM 8513 O O . PHE B 1 333 ? 19.188 -24.578 -3.455 1 98.25 333 PHE B O 1
ATOM 8520 N N . HIS B 1 334 ? 18.156 -26.344 -4.301 1 98.06 334 HIS B N 1
ATOM 8521 C CA . HIS B 1 334 ? 19.328 -27.031 -4.82 1 98.06 334 HIS B CA 1
ATOM 8522 C C . HIS B 1 334 ? 18.969 -27.969 -5.965 1 98.06 334 HIS B C 1
ATOM 8524 O O . HIS B 1 334 ? 17.812 -28.406 -6.078 1 98.06 334 HIS B O 1
ATOM 8530 N N . TYR B 1 335 ? 19.938 -28.266 -6.832 1 98 335 TYR B N 1
ATOM 8531 C CA . TYR B 1 335 ? 19.703 -29.281 -7.852 1 98 335 TYR B CA 1
ATOM 8532 C C . TYR B 1 335 ? 19.844 -30.688 -7.27 1 98 335 TYR B C 1
ATOM 8534 O O . TYR B 1 335 ? 20.812 -30.984 -6.562 1 98 335 TYR B O 1
ATOM 8542 N N . ALA B 1 336 ? 18.875 -31.562 -7.555 1 97.94 336 ALA B N 1
ATOM 8543 C CA . ALA B 1 336 ? 18.906 -32.969 -7.203 1 97.94 336 ALA B CA 1
ATOM 8544 C C . ALA B 1 336 ? 19.719 -33.781 -8.219 1 97.94 336 ALA B C 1
ATOM 8546 O O . ALA B 1 336 ? 20.109 -33.25 -9.266 1 97.94 336 ALA B O 1
ATOM 8547 N N . LEU B 1 337 ? 20.094 -34.969 -7.805 1 97.56 337 LEU B N 1
ATOM 8548 C CA . LEU B 1 337 ? 20.734 -35.906 -8.727 1 97.56 337 LEU B CA 1
ATOM 8549 C C . LEU B 1 337 ? 19.688 -36.75 -9.438 1 97.56 337 LEU B C 1
ATOM 8551 O O . LEU B 1 337 ? 19.078 -37.625 -8.828 1 97.56 337 LEU B O 1
ATOM 8555 N N . HIS B 1 338 ? 19.5 -36.5 -10.734 1 96.19 338 HIS B N 1
ATOM 8556 C CA . HIS B 1 338 ? 18.422 -37.125 -11.492 1 96.19 338 HIS B CA 1
ATOM 8557 C C . HIS B 1 338 ? 18.703 -37.062 -12.992 1 96.19 338 HIS B C 1
ATOM 8559 O O . HIS B 1 338 ? 19.703 -36.5 -13.414 1 96.19 338 HIS B O 1
ATOM 8565 N N . SER B 1 339 ? 17.891 -37.719 -13.773 1 94.19 339 SER B N 1
ATOM 8566 C CA . SER B 1 339 ? 18.125 -37.906 -15.195 1 94.19 339 SER B CA 1
ATOM 8567 C C . SER B 1 339 ? 17.969 -36.594 -15.969 1 94.19 339 SER B C 1
ATOM 8569 O O . SER B 1 339 ? 18.5 -36.438 -17.062 1 94.19 339 SER B O 1
ATOM 8571 N N . ILE B 1 340 ? 17.172 -35.688 -15.555 1 95.38 340 ILE B N 1
ATOM 8572 C CA . ILE B 1 340 ? 17.062 -34.312 -16.078 1 95.38 340 ILE B CA 1
ATOM 8573 C C . ILE B 1 340 ? 17.172 -33.312 -14.938 1 95.38 340 ILE B C 1
ATOM 8575 O O . ILE B 1 340 ? 17.109 -33.688 -13.766 1 95.38 340 ILE B O 1
ATOM 8579 N N . PRO B 1 341 ? 17.406 -32.062 -15.242 1 96.56 341 PRO B N 1
ATOM 8580 C CA . PRO B 1 341 ? 17.516 -31.078 -14.156 1 96.56 341 PRO B CA 1
ATOM 8581 C C . PRO B 1 341 ? 16.281 -31.062 -13.258 1 96.56 341 PRO B C 1
ATOM 8583 O O . PRO B 1 341 ? 15.172 -30.797 -13.734 1 96.56 341 PRO B O 1
ATOM 8586 N N . SER B 1 342 ? 16.422 -31.359 -12.023 1 97.12 342 SER B N 1
ATOM 8587 C CA . SER B 1 342 ? 15.383 -31.406 -10.992 1 97.12 342 SER B CA 1
ATOM 8588 C C . SER B 1 342 ? 15.82 -30.625 -9.758 1 97.12 342 SER B C 1
ATOM 8590 O O . SER B 1 342 ? 16.984 -30.656 -9.367 1 97.12 342 SER B O 1
ATOM 8592 N N . VAL B 1 343 ? 14.906 -29.969 -9.164 1 98 343 VAL B N 1
ATOM 8593 C CA . VAL B 1 343 ? 15.273 -29.062 -8.07 1 98 343 VAL B CA 1
ATOM 8594 C C . VAL B 1 343 ? 14.578 -29.5 -6.785 1 98 343 VAL B C 1
ATOM 8596 O O . VAL B 1 343 ? 13.352 -29.672 -6.758 1 98 343 VAL B O 1
ATOM 8599 N N . GLY B 1 344 ? 15.367 -29.766 -5.738 1 98.31 344 GLY B N 1
ATOM 8600 C CA . GLY B 1 344 ? 14.859 -29.922 -4.383 1 98.31 344 GLY B CA 1
ATOM 8601 C C . GLY B 1 344 ? 14.945 -28.656 -3.564 1 98.31 344 GLY B C 1
ATOM 8602 O O . GLY B 1 344 ? 15.477 -27.641 -4.035 1 98.31 344 GLY B O 1
ATOM 8603 N N . PHE B 1 345 ? 14.352 -28.656 -2.348 1 98.69 345 PHE B N 1
ATOM 8604 C CA . PHE B 1 345 ? 14.414 -27.438 -1.541 1 98.69 345 PHE B CA 1
ATOM 8605 C C . PHE B 1 345 ? 14.195 -27.75 -0.067 1 98.69 345 PHE B C 1
ATOM 8607 O O . PHE B 1 345 ? 13.734 -28.844 0.277 1 98.69 345 PHE B O 1
ATOM 8614 N N . GLU B 1 346 ? 14.578 -26.938 0.77 1 98.44 346 GLU B N 1
ATOM 8615 C CA . GLU B 1 346 ? 14.219 -26.875 2.182 1 98.44 346 GLU B CA 1
ATOM 8616 C C . GLU B 1 346 ? 13.641 -25.516 2.543 1 98.44 346 GLU B C 1
ATOM 8618 O O . GLU B 1 346 ? 13.844 -24.531 1.819 1 98.44 346 GLU B O 1
ATOM 8623 N N . PHE B 1 347 ? 12.828 -25.438 3.555 1 97.88 347 PHE B N 1
ATOM 8624 C CA . PHE B 1 347 ? 12.391 -24.125 4.031 1 97.88 347 PHE B CA 1
ATOM 8625 C C . PHE B 1 347 ? 12.367 -24.094 5.555 1 97.88 347 PHE B C 1
ATOM 8627 O O . PHE B 1 347 ? 12.367 -25.141 6.207 1 97.88 347 PHE B O 1
ATOM 8634 N N . PHE B 1 348 ? 12.523 -22.938 6.051 1 96.5 348 PHE B N 1
ATOM 8635 C CA . PHE B 1 348 ? 12.445 -22.625 7.477 1 96.5 348 PHE B CA 1
ATOM 8636 C C . PHE B 1 348 ? 11.312 -21.641 7.754 1 96.5 348 PHE B C 1
ATOM 8638 O O . PHE B 1 348 ? 11.117 -20.688 7.004 1 96.5 348 PHE B O 1
ATOM 8645 N N . PHE B 1 349 ? 10.5 -21.906 8.742 1 96.12 349 PHE B N 1
ATOM 8646 C CA . PHE B 1 349 ? 9.414 -21.031 9.172 1 96.12 349 PHE B CA 1
ATOM 8647 C C . PHE B 1 349 ? 9.18 -21.172 10.672 1 96.12 349 PHE B C 1
ATOM 8649 O O . PHE B 1 349 ? 8.797 -22.234 11.156 1 96.12 349 PHE B O 1
ATOM 8656 N N . GLN B 1 350 ? 9.375 -20.031 11.398 1 94.56 350 GLN B N 1
ATOM 8657 C CA . GLN B 1 350 ? 9.305 -20.062 12.852 1 94.56 350 GLN B CA 1
ATOM 8658 C C . GLN B 1 350 ? 10.18 -21.172 13.422 1 94.56 350 GLN B C 1
ATOM 8660 O O . GLN B 1 350 ? 11.383 -21.219 13.172 1 94.56 350 GLN B O 1
ATOM 8665 N N . ASP B 1 351 ? 9.641 -22.172 14.172 1 96.31 351 ASP B N 1
ATOM 8666 C CA . ASP B 1 351 ? 10.445 -23.219 14.797 1 96.31 351 ASP B CA 1
ATOM 8667 C C . ASP B 1 351 ? 10.391 -24.516 13.992 1 96.31 351 ASP B C 1
ATOM 8669 O O . ASP B 1 351 ? 10.719 -25.578 14.508 1 96.31 351 ASP B O 1
ATOM 8673 N N . GLN B 1 352 ? 10.023 -24.469 12.688 1 96.75 352 GLN B N 1
ATOM 8674 C CA . GLN B 1 352 ? 9.906 -25.656 11.859 1 96.75 352 GLN B CA 1
ATOM 8675 C C . GLN B 1 352 ? 10.859 -25.609 10.68 1 96.75 352 GLN B C 1
ATOM 8677 O O . GLN B 1 352 ? 11.297 -24.531 10.273 1 96.75 352 GLN B O 1
ATOM 8682 N N . SER B 1 353 ? 11.242 -26.75 10.258 1 97.94 353 SER B N 1
ATOM 8683 C CA . SER B 1 353 ? 12.078 -26.938 9.078 1 97.94 353 SER B CA 1
ATOM 8684 C C . SER B 1 353 ? 11.594 -28.109 8.242 1 97.94 353 SER B C 1
ATOM 8686 O O . SER B 1 353 ? 11.102 -29.094 8.781 1 97.94 353 SER B O 1
ATOM 8688 N N . PHE B 1 354 ? 11.602 -27.922 7 1 98.19 354 PHE B N 1
ATOM 8689 C CA . PHE B 1 354 ? 11.109 -28.891 6.027 1 98.19 354 PHE B CA 1
ATOM 8690 C C . PHE B 1 354 ? 12.117 -29.094 4.898 1 98.19 354 PHE B C 1
ATOM 8692 O O . PHE B 1 354 ? 12.758 -28.141 4.461 1 98.19 354 PHE B O 1
ATOM 8699 N N . ILE B 1 355 ? 12.328 -30.359 4.43 1 98.31 355 ILE B N 1
ATOM 8700 C CA . ILE B 1 355 ? 13.141 -30.594 3.248 1 98.31 355 ILE B CA 1
ATOM 8701 C C . ILE B 1 355 ? 12.422 -31.562 2.307 1 98.31 355 ILE B C 1
ATOM 8703 O O . ILE B 1 355 ? 11.781 -32.5 2.754 1 98.31 355 ILE B O 1
ATOM 8707 N N . TYR B 1 356 ? 12.422 -31.281 1.054 1 98.62 356 TYR B N 1
ATOM 8708 C CA . TYR B 1 356 ? 11.914 -32.125 -0.028 1 98.62 356 TYR B CA 1
ATOM 8709 C C . TYR B 1 356 ? 13 -32.406 -1.049 1 98.62 356 TYR B C 1
ATOM 8711 O O . TYR B 1 356 ? 13.625 -31.5 -1.586 1 98.62 356 TYR B O 1
ATOM 8719 N N . THR B 1 357 ? 13.18 -33.625 -1.357 1 98.06 357 THR B N 1
ATOM 8720 C CA . THR B 1 357 ? 14.32 -34.031 -2.162 1 98.06 357 THR B CA 1
ATOM 8721 C C . THR B 1 357 ? 14.016 -33.906 -3.65 1 98.06 357 THR B C 1
ATOM 8723 O O . THR B 1 357 ? 14.922 -33.938 -4.484 1 98.06 357 THR B O 1
ATOM 8726 N N . SER B 1 358 ? 12.727 -33.719 -4.023 1 97.5 358 SER B N 1
ATOM 8727 C CA . SER B 1 358 ? 12.352 -33.938 -5.418 1 97.5 358 SER B CA 1
ATOM 8728 C C . SER B 1 358 ? 12.797 -35.344 -5.895 1 97.5 358 SER B C 1
ATOM 8730 O O . SER B 1 358 ? 13.055 -36.219 -5.078 1 97.5 358 SER B O 1
ATOM 8732 N N . ASP B 1 359 ? 12.703 -35.594 -7.227 1 97.12 359 ASP B N 1
ATOM 8733 C CA . ASP B 1 359 ? 13.328 -36.812 -7.742 1 97.12 359 ASP B CA 1
ATOM 8734 C C . ASP B 1 359 ? 14.844 -36.75 -7.574 1 97.12 359 ASP B C 1
ATOM 8736 O O . ASP B 1 359 ? 15.492 -35.812 -8.008 1 97.12 359 ASP B O 1
ATOM 8740 N N . HIS B 1 360 ? 15.375 -37.75 -6.871 1 97.25 360 HIS B N 1
ATOM 8741 C CA . HIS B 1 360 ? 16.75 -37.688 -6.414 1 97.25 360 HIS B CA 1
ATOM 8742 C C . HIS B 1 360 ? 17.297 -39.062 -6.117 1 97.25 360 HIS B C 1
ATOM 8744 O O . HIS B 1 360 ? 16.594 -39.906 -5.559 1 97.25 360 HIS B O 1
ATOM 8750 N N . LEU B 1 361 ? 18.469 -39.312 -6.516 1 97.25 361 LEU B N 1
ATOM 8751 C CA . LEU B 1 361 ? 19.188 -40.5 -6.098 1 97.25 361 LEU B CA 1
ATOM 8752 C C . LEU B 1 361 ? 20.109 -40.188 -4.914 1 97.25 361 LEU B C 1
ATOM 8754 O O . LEU B 1 361 ? 21.234 -39.75 -5.094 1 97.25 361 LEU B O 1
ATOM 8758 N N . ASN B 1 362 ? 19.594 -40.531 -3.723 1 96.5 362 ASN B N 1
ATOM 8759 C CA . ASN B 1 362 ? 20.312 -40.25 -2.488 1 96.5 362 ASN B CA 1
ATOM 8760 C C . ASN B 1 362 ? 20.969 -41.5 -1.913 1 96.5 362 ASN B C 1
ATOM 8762 O O . ASN B 1 362 ? 20.609 -41.938 -0.822 1 96.5 362 ASN B O 1
ATOM 8766 N N . GLU B 1 363 ? 21.953 -42 -2.52 1 94.88 363 GLU B N 1
ATOM 8767 C CA . GLU B 1 363 ? 22.656 -43.188 -2.053 1 94.88 363 GLU B CA 1
ATOM 8768 C C . GLU B 1 363 ? 24.172 -42.969 -2.02 1 94.88 363 GLU B C 1
ATOM 8770 O O . GLU B 1 363 ? 24.828 -42.969 -3.064 1 94.88 363 GLU B O 1
ATOM 8775 N N . PRO B 1 364 ? 24.656 -42.969 -0.848 1 95.75 364 PRO B N 1
ATOM 8776 C CA . PRO B 1 364 ? 26.078 -42.594 -0.679 1 95.75 364 PRO B CA 1
ATOM 8777 C C . PRO B 1 364 ? 27.016 -43.5 -1.464 1 95.75 364 PRO B C 1
ATOM 8779 O O . PRO B 1 364 ? 28 -43.031 -2.033 1 95.75 364 PRO B O 1
ATOM 8782 N N . GLU B 1 365 ? 26.734 -44.781 -1.502 1 95.25 365 GLU B N 1
ATOM 8783 C CA . GLU B 1 365 ? 27.594 -45.719 -2.221 1 95.25 365 GLU B CA 1
ATOM 8784 C C . GLU B 1 365 ? 27.656 -45.375 -3.707 1 95.25 365 GLU B C 1
ATOM 8786 O O . GLU B 1 365 ? 28.719 -45.469 -4.328 1 95.25 365 GLU B O 1
ATOM 8791 N N . ILE B 1 366 ? 26.562 -45.062 -4.23 1 96 366 ILE B N 1
ATOM 8792 C CA . ILE B 1 366 ? 26.5 -44.688 -5.641 1 96 366 ILE B CA 1
ATOM 8793 C C . ILE B 1 366 ? 27.188 -43.344 -5.852 1 96 366 ILE B C 1
ATOM 8795 O O . ILE B 1 366 ? 27.875 -43.156 -6.855 1 96 366 ILE B O 1
ATOM 8799 N N . HIS B 1 367 ? 27.047 -42.406 -4.887 1 97.5 367 HIS B N 1
ATOM 8800 C CA . HIS B 1 367 ? 27.719 -41.125 -4.973 1 97.5 367 HIS B CA 1
ATOM 8801 C C . HIS B 1 367 ? 29.234 -41.312 -5.004 1 97.5 367 HIS B C 1
ATOM 8803 O O . HIS B 1 367 ? 29.938 -40.656 -5.777 1 97.5 367 HIS B O 1
ATOM 8809 N N . ASP B 1 368 ? 29.688 -42.219 -4.191 1 97.94 368 ASP B N 1
ATOM 8810 C CA . ASP B 1 368 ? 31.125 -42.5 -4.148 1 97.94 368 ASP B CA 1
ATOM 8811 C C . ASP B 1 368 ? 31.625 -43.031 -5.488 1 97.94 368 ASP B C 1
ATOM 8813 O O . ASP B 1 368 ? 32.688 -42.656 -5.965 1 97.94 368 ASP B O 1
ATOM 8817 N N . LYS B 1 369 ? 30.844 -43.969 -6.02 1 97.38 369 LYS B N 1
ATOM 8818 C CA . LYS B 1 369 ? 31.203 -44.531 -7.32 1 97.38 369 LYS B CA 1
ATOM 8819 C C . LYS B 1 369 ? 31.219 -43.438 -8.398 1 97.38 369 LYS B C 1
ATOM 8821 O O . LYS B 1 369 ? 32.125 -43.406 -9.234 1 97.38 369 LYS B O 1
ATOM 8826 N N . MET B 1 370 ? 30.234 -42.594 -8.43 1 97.44 370 MET B N 1
ATOM 8827 C CA . MET B 1 370 ? 30.141 -41.531 -9.422 1 97.44 370 MET B CA 1
ATOM 8828 C C . MET B 1 370 ? 31.281 -40.531 -9.266 1 97.44 370 MET B C 1
ATOM 8830 O O . MET B 1 370 ? 31.797 -40 -10.258 1 97.44 370 MET B O 1
ATOM 8834 N N . TYR B 1 371 ? 31.656 -40.25 -8.008 1 97.94 371 TYR B N 1
ATOM 8835 C CA . TYR B 1 371 ? 32.781 -39.375 -7.758 1 97.94 371 TYR B CA 1
ATOM 8836 C C . TYR B 1 371 ? 34.094 -40 -8.281 1 97.94 371 TYR B C 1
ATOM 8838 O O . TYR B 1 371 ? 34.875 -39.344 -8.938 1 97.94 371 TYR B O 1
ATOM 8846 N N . ALA B 1 372 ? 34.25 -41.281 -8 1 97.94 372 ALA B N 1
ATOM 8847 C CA . ALA B 1 372 ? 35.438 -42 -8.453 1 97.94 372 ALA B CA 1
ATOM 8848 C C . ALA B 1 372 ? 35.531 -42 -9.977 1 97.94 372 ALA B C 1
ATOM 8850 O O . ALA B 1 372 ? 36.625 -42 -10.547 1 97.94 372 ALA B O 1
ATOM 8851 N N . GLN B 1 373 ? 34.406 -42 -10.641 1 97.12 373 GLN B N 1
ATOM 8852 C CA . GLN B 1 373 ? 34.312 -42.031 -12.094 1 97.12 373 GLN B CA 1
ATOM 8853 C C . GLN B 1 373 ? 34.438 -40.625 -12.695 1 97.12 373 GLN B C 1
ATOM 8855 O O . GLN B 1 373 ? 34.438 -40.469 -13.914 1 97.12 373 GLN B O 1
ATOM 8860 N N . GLY B 1 374 ? 34.5 -39.625 -11.875 1 96.75 374 GLY B N 1
ATOM 8861 C CA . GLY B 1 374 ? 34.688 -38.25 -12.336 1 96.75 374 GLY B CA 1
ATOM 8862 C C . GLY B 1 374 ? 33.406 -37.562 -12.766 1 96.75 374 GLY B C 1
ATOM 8863 O O . GLY B 1 374 ? 33.438 -36.5 -13.367 1 96.75 374 GLY B O 1
ATOM 8864 N N . ILE B 1 375 ? 32.344 -38.188 -12.469 1 97.12 375 ILE B N 1
ATOM 8865 C CA . ILE B 1 375 ? 31.047 -37.625 -12.867 1 97.12 375 ILE B CA 1
ATOM 8866 C C . ILE B 1 375 ? 30.641 -36.531 -11.914 1 97.12 375 ILE B C 1
ATOM 8868 O O . ILE B 1 375 ? 30.109 -35.5 -12.344 1 97.12 375 ILE B O 1
ATOM 8872 N N . LEU B 1 376 ? 30.891 -36.688 -10.641 1 97.88 376 LEU B N 1
ATOM 8873 C CA . LEU B 1 376 ? 30.609 -35.688 -9.633 1 97.88 376 LEU B CA 1
ATOM 8874 C C . LEU B 1 376 ? 31.875 -34.906 -9.273 1 97.88 376 LEU B C 1
ATOM 8876 O O . LEU B 1 376 ? 32.844 -35.5 -8.758 1 97.88 376 LEU B O 1
ATOM 8880 N N . PRO B 1 377 ? 31.844 -33.625 -9.523 1 97.31 377 PRO B N 1
ATOM 8881 C CA . PRO B 1 377 ? 32.938 -32.844 -8.938 1 97.31 377 PRO B CA 1
ATOM 8882 C C . PRO B 1 377 ? 33.031 -33 -7.418 1 97.31 377 PRO B C 1
ATOM 8884 O O . PRO B 1 377 ? 32.031 -33.344 -6.773 1 97.31 377 PRO B O 1
ATOM 8887 N N . GLU B 1 378 ? 34.156 -32.688 -6.832 1 97.12 378 GLU B N 1
ATOM 8888 C CA . GLU B 1 378 ? 34.406 -32.906 -5.402 1 97.12 378 GLU B CA 1
ATOM 8889 C C . GLU B 1 378 ? 33.375 -32.156 -4.562 1 97.12 378 GLU B C 1
ATOM 8891 O O . GLU B 1 378 ? 32.781 -32.719 -3.625 1 97.12 378 GLU B O 1
ATOM 8896 N N . SER B 1 379 ? 33.156 -30.906 -4.859 1 97.12 379 SER B N 1
ATOM 8897 C CA . SER B 1 379 ? 32.219 -30.094 -4.105 1 97.12 379 SER B CA 1
ATOM 8898 C C . SER B 1 379 ? 30.812 -30.703 -4.172 1 97.12 379 SER B C 1
ATOM 8900 O O . SER B 1 379 ? 30.078 -30.688 -3.186 1 97.12 379 SER B O 1
ATOM 8902 N N . ARG B 1 380 ? 30.469 -31.234 -5.324 1 97.75 380 ARG B N 1
ATOM 8903 C CA . ARG B 1 380 ? 29.172 -31.859 -5.547 1 97.75 380 ARG B CA 1
ATOM 8904 C C . ARG B 1 380 ? 29.031 -33.156 -4.754 1 97.75 380 ARG B C 1
ATOM 8906 O O . ARG B 1 380 ? 28 -33.406 -4.156 1 97.75 380 ARG B O 1
ATOM 8913 N N . TRP B 1 381 ? 30.094 -33.906 -4.738 1 97.88 381 TRP B N 1
ATOM 8914 C CA . TRP B 1 381 ? 30.141 -35.156 -3.957 1 97.88 381 TRP B CA 1
ATOM 8915 C C . TRP B 1 381 ? 30 -34.844 -2.467 1 97.88 381 TRP B C 1
ATOM 8917 O O . TRP B 1 381 ? 29.219 -35.5 -1.769 1 97.88 381 TRP B O 1
ATOM 8927 N N . LYS B 1 382 ? 30.688 -33.844 -1.986 1 97.56 382 LYS B N 1
ATOM 8928 C CA . LYS B 1 382 ? 30.625 -33.469 -0.584 1 97.56 382 LYS B CA 1
ATOM 8929 C C . LYS B 1 382 ? 29.234 -32.938 -0.22 1 97.56 382 LYS B C 1
ATOM 8931 O O . LYS B 1 382 ? 28.75 -33.188 0.893 1 97.56 382 LYS B O 1
ATOM 8936 N N . PHE B 1 383 ? 28.656 -32.219 -1.11 1 97.38 383 PHE B N 1
ATOM 8937 C CA . PHE B 1 383 ? 27.312 -31.703 -0.915 1 97.38 383 PHE B CA 1
ATOM 8938 C C . PHE B 1 383 ? 26.328 -32.844 -0.604 1 97.38 383 PHE B C 1
ATOM 8940 O O . PHE B 1 383 ? 25.531 -32.719 0.327 1 97.38 383 PHE B O 1
ATOM 8947 N N . PHE B 1 384 ? 26.422 -33.938 -1.367 1 97 384 PHE B N 1
ATOM 8948 C CA . PHE B 1 384 ? 25.5 -35.062 -1.177 1 97 384 PHE B CA 1
ATOM 8949 C C . PHE B 1 384 ? 25.797 -35.75 0.138 1 97 384 PHE B C 1
ATOM 8951 O O . PHE B 1 384 ? 24.906 -36.344 0.739 1 97 384 PHE B O 1
ATOM 8958 N N . LYS B 1 385 ? 26.969 -35.656 0.618 1 95.25 385 LYS B N 1
ATOM 8959 C CA . LYS B 1 385 ? 27.359 -36.312 1.87 1 95.25 385 LYS B CA 1
ATOM 8960 C C . LYS B 1 385 ? 26.766 -35.594 3.07 1 95.25 385 LYS B C 1
ATOM 8962 O O . LYS B 1 385 ? 26.609 -36.156 4.148 1 95.25 385 LYS B O 1
ATOM 8967 N N . GLU B 1 386 ? 26.375 -34.406 2.893 1 95.12 386 GLU B N 1
ATOM 8968 C CA . GLU B 1 386 ? 25.891 -33.594 3.986 1 95.12 386 GLU B CA 1
ATOM 8969 C C . GLU B 1 386 ? 24.375 -33.438 3.939 1 95.12 386 GLU B C 1
ATOM 8971 O O . GLU B 1 386 ? 23.844 -32.344 4.262 1 95.12 386 GLU B O 1
ATOM 8976 N N . PHE B 1 387 ? 23.688 -34.375 3.502 1 95.56 387 PHE B N 1
ATOM 8977 C CA . PHE B 1 387 ? 22.234 -34.281 3.494 1 95.56 387 PHE B CA 1
ATOM 8978 C C . PHE B 1 387 ? 21.703 -33.969 4.887 1 95.56 387 PHE B C 1
ATOM 8980 O O . PHE B 1 387 ? 22.094 -34.594 5.867 1 95.56 387 PHE B O 1
ATOM 8987 N N . PRO B 1 388 ? 20.828 -33.031 5.078 1 96.12 388 PRO B N 1
ATOM 8988 C CA . PRO B 1 388 ? 20.391 -32.531 6.391 1 96.12 388 PRO B CA 1
ATOM 8989 C C . PRO B 1 388 ? 19.312 -33.406 7.02 1 96.12 388 PRO B C 1
ATOM 8991 O O . PRO B 1 388 ? 18.172 -32.938 7.172 1 96.12 388 PRO B O 1
ATOM 8994 N N . TRP B 1 389 ? 19.672 -34.5 7.574 1 97.12 389 TRP B N 1
ATOM 8995 C CA . TRP B 1 389 ? 18.75 -35.469 8.188 1 97.12 389 TRP B CA 1
ATOM 8996 C C . TRP B 1 389 ? 18.156 -34.906 9.477 1 97.12 389 TRP B C 1
ATOM 8998 O O . TRP B 1 389 ? 17.25 -35.5 10.062 1 97.12 389 TRP B O 1
ATOM 9008 N N . GLU B 1 390 ? 18.609 -33.688 9.93 1 95.75 390 GLU B N 1
ATOM 9009 C CA . GLU B 1 390 ? 18.172 -33.125 11.203 1 95.75 390 GLU B CA 1
ATOM 9010 C C . GLU B 1 390 ? 16.922 -32.25 11.023 1 95.75 390 GLU B C 1
ATOM 9012 O O . GLU B 1 390 ? 16.359 -31.75 12.008 1 95.75 390 GLU B O 1
ATOM 9017 N N . ARG B 1 391 ? 16.531 -32.031 9.797 1 97.12 391 ARG B N 1
ATOM 9018 C CA . ARG B 1 391 ? 15.305 -31.266 9.594 1 97.12 391 ARG B CA 1
ATOM 9019 C C . ARG B 1 391 ? 14.109 -31.938 10.266 1 97.12 391 ARG B C 1
ATOM 9021 O O . ARG B 1 391 ? 14.07 -33.156 10.375 1 97.12 391 ARG B O 1
ATOM 9028 N N . ARG B 1 392 ? 13.125 -31.125 10.648 1 96.38 392 ARG B N 1
ATOM 9029 C CA . ARG B 1 392 ? 12.016 -31.641 11.453 1 96.38 392 ARG B CA 1
ATOM 9030 C C . ARG B 1 392 ? 11.039 -32.438 10.602 1 96.38 392 ARG B C 1
ATOM 9032 O O . ARG B 1 392 ? 10.453 -33.406 11.07 1 96.38 392 ARG B O 1
ATOM 9039 N N . ILE B 1 393 ? 10.789 -32 9.383 1 96.38 393 ILE B N 1
ATOM 9040 C CA . ILE B 1 393 ? 9.922 -32.688 8.438 1 96.38 393 ILE B CA 1
ATOM 9041 C C . ILE B 1 393 ? 10.695 -33.031 7.164 1 96.38 393 ILE B C 1
ATOM 9043 O O . ILE B 1 393 ? 11.234 -32.156 6.504 1 96.38 393 ILE B O 1
ATOM 9047 N N . ILE B 1 394 ? 10.727 -34.312 6.812 1 97.81 394 ILE B N 1
ATOM 9048 C CA . ILE B 1 394 ? 11.477 -34.75 5.641 1 97.81 394 ILE B CA 1
ATOM 9049 C C . ILE B 1 394 ? 10.547 -35.438 4.664 1 97.81 394 ILE B C 1
ATOM 9051 O O . ILE B 1 394 ? 9.977 -36.5 4.992 1 97.81 394 ILE B O 1
ATOM 9055 N N . TYR B 1 395 ? 10.305 -34.906 3.57 1 97.88 395 TYR B N 1
ATOM 9056 C CA . TYR B 1 395 ? 9.672 -35.562 2.428 1 97.88 395 TYR B CA 1
ATOM 9057 C C . TYR B 1 395 ? 10.719 -36.094 1.464 1 97.88 395 TYR B C 1
ATOM 9059 O O . TYR B 1 395 ? 11.383 -35.344 0.76 1 97.88 395 TYR B O 1
ATOM 9067 N N . HIS B 1 396 ? 10.898 -37.344 1.413 1 98.12 396 HIS B N 1
ATOM 9068 C CA . HIS B 1 396 ? 11.977 -37.938 0.634 1 98.12 396 HIS B CA 1
ATOM 9069 C C . HIS B 1 396 ? 11.414 -38.906 -0.42 1 98.12 396 HIS B C 1
ATOM 9071 O O . HIS B 1 396 ? 10.555 -39.719 -0.121 1 98.12 396 HIS B O 1
ATOM 9077 N N . GLU B 1 397 ? 11.891 -38.781 -1.621 1 97.06 397 GLU B N 1
ATOM 9078 C CA . GLU B 1 397 ? 11.438 -39.656 -2.705 1 97.06 397 GLU B CA 1
ATOM 9079 C C . GLU B 1 397 ? 12.055 -41.031 -2.6 1 97.06 397 GLU B C 1
ATOM 9081 O O . GLU B 1 397 ? 13.141 -41.219 -2.033 1 97.06 397 GLU B O 1
ATOM 9086 N N . ALA B 1 398 ? 11.344 -42.062 -3.02 1 95.31 398 ALA B N 1
ATOM 9087 C CA . ALA B 1 398 ? 11.867 -43.406 -3.176 1 95.31 398 ALA B CA 1
ATOM 9088 C C . ALA B 1 398 ? 11.266 -44.094 -4.402 1 95.31 398 ALA B C 1
ATOM 9090 O O . ALA B 1 398 ? 10.75 -45.219 -4.309 1 95.31 398 ALA B O 1
ATOM 9091 N N . GLY B 1 399 ? 11.336 -43.406 -5.484 1 85.69 399 GLY B N 1
ATOM 9092 C CA . GLY B 1 399 ? 10.805 -43.875 -6.746 1 85.69 399 GLY B CA 1
ATOM 9093 C C . GLY B 1 399 ? 11.516 -45.125 -7.25 1 85.69 399 GLY B C 1
ATOM 9094 O O . GLY B 1 399 ? 12.172 -45.844 -6.477 1 85.69 399 GLY B O 1
ATOM 9095 N N . ILE B 1 400 ? 11.414 -45.406 -8.523 1 84.56 400 ILE B N 1
ATOM 9096 C CA . ILE B 1 400 ? 11.891 -46.656 -9.141 1 84.56 400 ILE B CA 1
ATOM 9097 C C . ILE B 1 400 ? 13.383 -46.531 -9.438 1 84.56 400 ILE B C 1
ATOM 9099 O O . ILE B 1 400 ? 13.805 -45.656 -10.18 1 84.56 400 ILE B O 1
ATOM 9103 N N . PRO B 1 401 ? 14.195 -47.406 -8.875 1 81.62 401 PRO B N 1
ATOM 9104 C CA . PRO B 1 401 ? 15.609 -47.406 -9.25 1 81.62 401 PRO B CA 1
ATOM 9105 C C . PRO B 1 401 ? 15.82 -47.75 -10.727 1 81.62 401 PRO B C 1
ATOM 9107 O O . PRO B 1 401 ? 14.969 -48.375 -11.352 1 81.62 401 PRO B O 1
ATOM 9110 N N . PRO B 1 402 ? 16.938 -47.344 -11.258 1 83.44 402 PRO B N 1
ATOM 9111 C CA . PRO B 1 402 ? 18.125 -46.75 -10.617 1 83.44 402 PRO B CA 1
ATOM 9112 C C . PRO B 1 402 ? 18.109 -45.25 -10.586 1 83.44 402 PRO B C 1
ATOM 9114 O O . PRO B 1 402 ? 19.078 -44.625 -10.133 1 83.44 402 PRO B O 1
ATOM 9117 N N . LEU B 1 403 ? 17.078 -44.656 -11.023 1 88.81 403 LEU B N 1
ATOM 9118 C CA . LEU B 1 403 ? 17.031 -43.188 -11.117 1 88.81 403 LEU B CA 1
ATOM 9119 C C . LEU B 1 403 ? 16.734 -42.562 -9.75 1 88.81 403 LEU B C 1
ATOM 9121 O O . LEU B 1 403 ? 16.953 -41.375 -9.555 1 88.81 403 LEU B O 1
ATOM 9125 N N . HIS B 1 404 ? 16.266 -43.375 -8.844 1 95.44 404 HIS B N 1
ATOM 9126 C CA . HIS B 1 404 ? 15.734 -42.875 -7.586 1 95.44 404 HIS B CA 1
ATOM 9127 C C . HIS B 1 404 ? 16.359 -43.562 -6.391 1 95.44 404 HIS B C 1
ATOM 9129 O O . HIS B 1 404 ? 17.031 -44.594 -6.555 1 95.44 404 HIS B O 1
ATOM 9135 N N . THR B 1 405 ? 16.188 -43.031 -5.262 1 97.31 405 THR B N 1
ATOM 9136 C CA . THR B 1 405 ? 16.672 -43.625 -4.02 1 97.31 405 THR B CA 1
ATOM 9137 C C . THR B 1 405 ? 15.977 -44.938 -3.736 1 97.31 405 THR B C 1
ATOM 9139 O O . THR B 1 405 ? 14.75 -45.031 -3.77 1 97.31 405 THR B O 1
ATOM 9142 N N . ARG B 1 406 ? 16.719 -45.938 -3.402 1 95.69 406 ARG B N 1
ATOM 9143 C CA . ARG B 1 406 ? 16.125 -47.219 -3.012 1 95.69 406 ARG B CA 1
ATOM 9144 C C . ARG B 1 406 ? 15.484 -47.125 -1.631 1 95.69 406 ARG B C 1
ATOM 9146 O O . ARG B 1 406 ? 16.094 -46.594 -0.695 1 95.69 406 ARG B O 1
ATOM 9153 N N . ILE B 1 407 ? 14.289 -47.625 -1.564 1 97.19 407 ILE B N 1
ATOM 9154 C CA . ILE B 1 407 ? 13.562 -47.562 -0.298 1 97.19 407 ILE B CA 1
ATOM 9155 C C . ILE B 1 407 ? 14.359 -48.312 0.773 1 97.19 407 ILE B C 1
ATOM 9157 O O . ILE B 1 407 ? 14.305 -47.969 1.953 1 97.19 407 ILE B O 1
ATOM 9161 N N . SER B 1 408 ? 15.18 -49.312 0.397 1 95.81 408 SER B N 1
ATOM 9162 C CA . SER B 1 408 ? 15.984 -50.094 1.334 1 95.81 408 SER B CA 1
ATOM 9163 C C . SER B 1 408 ? 17.031 -49.219 2.016 1 95.81 408 SER B C 1
ATOM 9165 O O . SER B 1 408 ? 17.375 -49.438 3.176 1 95.81 408 SER B O 1
ATOM 9167 N N . TYR B 1 409 ? 17.5 -48.219 1.321 1 96.38 409 TYR B N 1
ATOM 9168 C CA . TYR B 1 409 ? 18.453 -47.312 1.93 1 96.38 409 TYR B CA 1
ATOM 9169 C C . TYR B 1 409 ? 17.781 -46.5 3.031 1 96.38 409 TYR B C 1
ATOM 9171 O O . TYR B 1 409 ? 18.312 -46.375 4.141 1 96.38 409 TYR B O 1
ATOM 9179 N N . LEU B 1 410 ? 16.625 -45.906 2.779 1 97.69 410 LEU B N 1
ATOM 9180 C CA . LEU B 1 410 ? 15.906 -45.125 3.789 1 97.69 410 LEU B CA 1
ATOM 9181 C C . LEU B 1 410 ? 15.578 -46 5 1 97.69 410 LEU B C 1
ATOM 9183 O O . LEU B 1 410 ? 15.641 -45.531 6.141 1 97.69 410 LEU B O 1
ATOM 9187 N N . ALA B 1 411 ? 15.266 -47.25 4.68 1 97 411 ALA B N 1
ATOM 9188 C CA . ALA B 1 411 ? 14.906 -48.188 5.738 1 97 411 ALA B CA 1
ATOM 9189 C C . ALA B 1 411 ? 16.125 -48.562 6.582 1 97 411 ALA B C 1
ATOM 9191 O O . ALA B 1 411 ? 15.984 -49.094 7.691 1 97 411 ALA B O 1
ATOM 9192 N N . SER B 1 412 ? 17.297 -48.344 6.062 1 96.38 412 SER B N 1
ATOM 9193 C CA . SER B 1 412 ? 18.516 -48.688 6.77 1 96.38 412 SER B CA 1
ATOM 9194 C C . SER B 1 412 ? 18.953 -47.562 7.707 1 96.38 412 SER B C 1
ATOM 9196 O O . SER B 1 412 ? 19.859 -47.75 8.531 1 96.38 412 SER B O 1
ATOM 9198 N N . LEU B 1 413 ? 18.344 -46.375 7.613 1 96.81 413 LEU B N 1
ATOM 9199 C CA . LEU B 1 413 ? 18.703 -45.25 8.445 1 96.81 413 LEU B CA 1
ATOM 9200 C C . LEU B 1 413 ? 18.281 -45.469 9.898 1 96.81 413 LEU B C 1
ATOM 9202 O O . LEU B 1 413 ? 17.422 -46.312 10.172 1 96.81 413 LEU B O 1
ATOM 9206 N N . PRO B 1 414 ? 18.859 -44.719 10.867 1 96.69 414 PRO B N 1
ATOM 9207 C CA . PRO B 1 414 ? 18.469 -44.875 12.273 1 96.69 414 PRO B CA 1
ATOM 9208 C C . PRO B 1 414 ? 16.984 -44.562 12.492 1 96.69 414 PRO B C 1
ATOM 9210 O O . PRO B 1 414 ? 16.406 -43.688 11.844 1 96.69 414 PRO B O 1
ATOM 9213 N N . PRO B 1 415 ? 16.375 -45.312 13.43 1 96.62 415 PRO B N 1
ATOM 9214 C CA . PRO B 1 415 ? 14.938 -45.156 13.672 1 96.62 415 PRO B CA 1
ATOM 9215 C C . PRO B 1 415 ? 14.531 -43.719 13.945 1 96.62 415 PRO B C 1
ATOM 9217 O O . PRO B 1 415 ? 13.453 -43.281 13.523 1 96.62 415 PRO B O 1
ATOM 9220 N N . GLU B 1 416 ? 15.375 -43 14.625 1 96.5 416 GLU B N 1
ATOM 9221 C CA . GLU B 1 416 ? 15.062 -41.594 14.945 1 96.5 416 GLU B CA 1
ATOM 9222 C C . GLU B 1 416 ? 14.945 -40.75 13.688 1 96.5 416 GLU B C 1
ATOM 9224 O O . GLU B 1 416 ? 14.164 -39.812 13.641 1 96.5 416 GLU B O 1
ATOM 9229 N N . VAL B 1 417 ? 15.672 -41.062 12.688 1 97.12 417 VAL B N 1
ATOM 9230 C CA . VAL B 1 417 ? 15.625 -40.344 11.414 1 97.12 417 VAL B CA 1
ATOM 9231 C C . VAL B 1 417 ? 14.422 -40.844 10.602 1 97.12 417 VAL B C 1
ATOM 9233 O O . VAL B 1 417 ? 13.711 -40.031 10 1 97.12 417 VAL B O 1
ATOM 9236 N N . GLN B 1 418 ? 14.164 -42.156 10.602 1 97.44 418 GLN B N 1
ATOM 9237 C CA . GLN B 1 418 ? 13.039 -42.75 9.883 1 97.44 418 GLN B CA 1
ATOM 9238 C C . GLN B 1 418 ? 11.727 -42.094 10.289 1 97.44 418 GLN B C 1
ATOM 9240 O O . GLN B 1 418 ? 10.875 -41.812 9.445 1 97.44 418 GLN B O 1
ATOM 9245 N N . GLU B 1 419 ? 11.641 -41.844 11.562 1 96.5 419 GLU B N 1
ATOM 9246 C CA . GLU B 1 419 ? 10.406 -41.281 12.109 1 96.5 419 GLU B CA 1
ATOM 9247 C C . GLU B 1 419 ? 10.086 -39.938 11.492 1 96.5 419 GLU B C 1
ATOM 9249 O O . GLU B 1 419 ? 8.922 -39.531 11.445 1 96.5 419 GLU B O 1
ATOM 9254 N N . LYS B 1 420 ? 11.07 -39.219 11.008 1 96.56 420 LYS B N 1
ATOM 9255 C CA . LYS B 1 420 ? 10.898 -37.875 10.445 1 96.56 420 LYS B CA 1
ATOM 9256 C C . LYS B 1 420 ? 10.625 -37.938 8.945 1 96.56 420 LYS B C 1
ATOM 9258 O O . LYS B 1 420 ? 10.258 -36.938 8.336 1 96.56 420 LYS B O 1
ATOM 9263 N N . ILE B 1 421 ? 10.75 -39.094 8.383 1 98 421 ILE B N 1
ATOM 9264 C CA . ILE B 1 421 ? 10.695 -39.25 6.934 1 98 421 ILE B CA 1
ATOM 9265 C C . ILE B 1 421 ? 9.281 -39.656 6.504 1 98 421 ILE B C 1
ATOM 9267 O O . ILE B 1 421 ? 8.773 -40.688 6.938 1 98 421 ILE B O 1
ATOM 9271 N N . THR B 1 422 ? 8.641 -38.844 5.77 1 98.19 422 THR B N 1
ATOM 9272 C CA . THR B 1 422 ? 7.496 -39.25 4.953 1 98.19 422 THR B CA 1
ATOM 9273 C C . THR B 1 422 ? 7.949 -39.625 3.545 1 98.19 422 THR B C 1
ATOM 9275 O O . THR B 1 422 ? 8.414 -38.781 2.781 1 98.19 422 THR B O 1
ATOM 9278 N N . VAL B 1 423 ? 7.836 -40.906 3.223 1 97.94 423 VAL B N 1
ATOM 9279 C CA . VAL B 1 423 ? 8.273 -41.406 1.924 1 97.94 423 VAL B CA 1
ATOM 9280 C C . VAL B 1 423 ? 7.258 -41 0.851 1 97.94 423 VAL B C 1
ATOM 9282 O O . VAL B 1 423 ? 6.047 -41.125 1.062 1 97.94 423 VAL B O 1
ATOM 9285 N N . TYR B 1 424 ? 7.824 -40.531 -0.156 1 95.12 424 TYR B N 1
ATOM 9286 C CA . TYR B 1 424 ? 7.082 -39.938 -1.257 1 95.12 424 TYR B CA 1
ATOM 9287 C C . TYR B 1 424 ? 7.523 -40.5 -2.596 1 95.12 424 TYR B C 1
ATOM 9289 O O . TYR B 1 424 ? 8.594 -41.125 -2.697 1 95.12 424 TYR B O 1
ATOM 9297 N N . HIS B 1 425 ? 6.637 -40.5 -3.67 1 97.38 425 HIS B N 1
ATOM 9298 C CA . HIS B 1 425 ? 6.961 -40.938 -5.023 1 97.38 425 HIS B CA 1
ATOM 9299 C C . HIS B 1 425 ? 7.188 -42.438 -5.082 1 97.38 425 HIS B C 1
ATOM 9301 O O . HIS B 1 425 ? 8.117 -42.906 -5.75 1 97.38 425 HIS B O 1
ATOM 9307 N N . ILE B 1 426 ? 6.43 -43.219 -4.375 1 96.94 426 ILE B N 1
ATOM 9308 C CA . ILE B 1 426 ? 6.555 -44.656 -4.312 1 96.94 426 ILE B CA 1
ATOM 9309 C C . ILE B 1 426 ? 5.168 -45.312 -4.27 1 96.94 426 ILE B C 1
ATOM 9311 O O . ILE B 1 426 ? 4.23 -44.719 -3.705 1 96.94 426 ILE B O 1
ATOM 9315 N N . ALA B 1 427 ? 5.07 -46.438 -4.887 1 95.5 427 ALA B N 1
ATOM 9316 C CA . ALA B 1 427 ? 3.834 -47.219 -4.766 1 95.5 427 ALA B CA 1
ATOM 9317 C C . ALA B 1 427 ? 3.699 -47.812 -3.375 1 95.5 427 ALA B C 1
ATOM 9319 O O . ALA B 1 427 ? 4.684 -48.281 -2.801 1 95.5 427 ALA B O 1
ATOM 9320 N N . ARG B 1 428 ? 2.5 -47.812 -2.875 1 95.25 428 ARG B N 1
ATOM 9321 C CA . ARG B 1 428 ? 2.221 -48.344 -1.538 1 95.25 428 ARG B CA 1
ATOM 9322 C C . ARG B 1 428 ? 2.732 -49.75 -1.382 1 95.25 428 ARG B C 1
ATOM 9324 O O . ARG B 1 428 ? 3.283 -50.125 -0.338 1 95.25 428 ARG B O 1
ATOM 9331 N N . LYS B 1 429 ? 2.629 -50.562 -2.377 1 94.31 429 LYS B N 1
ATOM 9332 C CA . LYS B 1 429 ? 2.99 -51.969 -2.336 1 94.31 429 LYS B CA 1
ATOM 9333 C C . LYS B 1 429 ? 4.492 -52.156 -2.133 1 94.31 429 LYS B C 1
ATOM 9335 O O . LYS B 1 429 ? 4.941 -53.219 -1.679 1 94.31 429 LYS B O 1
ATOM 9340 N N . ASP B 1 430 ? 5.234 -51.156 -2.457 1 95.56 430 ASP B N 1
ATOM 9341 C CA . ASP B 1 430 ? 6.688 -51.281 -2.412 1 95.56 430 ASP B CA 1
ATOM 9342 C C . ASP B 1 430 ? 7.238 -50.781 -1.077 1 95.56 430 ASP B C 1
ATOM 9344 O O . ASP B 1 430 ? 8.438 -50.875 -0.824 1 95.56 430 ASP B O 1
ATOM 9348 N N . MET B 1 431 ? 6.422 -50.312 -0.187 1 96.12 431 MET B N 1
ATOM 9349 C CA . MET B 1 431 ? 6.848 -49.844 1.129 1 96.12 431 MET B CA 1
ATOM 9350 C C . MET B 1 431 ? 7.289 -51 2.008 1 96.12 431 MET B C 1
ATOM 9352 O O . MET B 1 431 ? 6.613 -52.031 2.066 1 96.12 431 MET B O 1
ATOM 9356 N N . PRO B 1 432 ? 8.414 -50.844 2.623 1 95.44 432 PRO B N 1
ATOM 9357 C CA . PRO B 1 432 ? 8.875 -51.906 3.494 1 95.44 432 PRO B CA 1
ATOM 9358 C C . PRO B 1 432 ? 8.07 -52 4.789 1 95.44 432 PRO B C 1
ATOM 9360 O O . PRO B 1 432 ? 7.613 -51 5.312 1 95.44 432 PRO B O 1
ATOM 9363 N N . THR B 1 433 ? 7.988 -53.25 5.34 1 93.56 433 THR B N 1
ATOM 9364 C CA . THR B 1 433 ? 7.309 -53.469 6.609 1 93.56 433 THR B CA 1
ATOM 9365 C C . THR B 1 433 ? 8.289 -53.375 7.773 1 93.56 433 THR B C 1
ATOM 9367 O O . THR B 1 433 ? 9.492 -53.562 7.586 1 93.56 433 THR B O 1
ATOM 9370 N N . GLY B 1 434 ? 7.809 -53.094 8.906 1 93.62 434 GLY B N 1
ATOM 9371 C CA . GLY B 1 434 ? 8.625 -53.125 10.109 1 93.62 434 GLY B CA 1
ATOM 9372 C C . GLY B 1 434 ? 9.555 -51.938 10.234 1 93.62 434 GLY B C 1
ATOM 9373 O O . GLY B 1 434 ? 10.594 -52.031 10.891 1 93.62 434 GLY B O 1
ATOM 9374 N N . THR B 1 435 ? 9.344 -50.906 9.453 1 96 435 THR B N 1
ATOM 9375 C CA . THR B 1 435 ? 10.133 -49.688 9.562 1 96 435 THR B CA 1
ATOM 9376 C C . THR B 1 435 ? 9.32 -48.562 10.195 1 96 435 THR B C 1
ATOM 9378 O O . THR B 1 435 ? 8.109 -48.719 10.398 1 96 435 THR B O 1
ATOM 9381 N N . LYS B 1 436 ? 9.992 -47.5 10.602 1 97.31 436 LYS B N 1
ATOM 9382 C CA . LYS B 1 436 ? 9.32 -46.344 11.188 1 97.31 436 LYS B CA 1
ATOM 9383 C C . LYS B 1 436 ? 9.016 -45.281 10.125 1 97.31 436 LYS B C 1
ATOM 9385 O O . LYS B 1 436 ? 8.562 -44.188 10.445 1 97.31 436 LYS B O 1
ATOM 9390 N N . LEU B 1 437 ? 9.289 -45.625 8.859 1 97.69 437 LEU B N 1
ATOM 9391 C CA . LEU B 1 437 ? 9.008 -44.719 7.75 1 97.69 437 LEU B CA 1
ATOM 9392 C C . LEU B 1 437 ? 7.504 -44.531 7.582 1 97.69 437 LEU B C 1
ATOM 9394 O O . LEU B 1 437 ? 6.723 -45.469 7.816 1 97.69 437 LEU B O 1
ATOM 9398 N N . LYS B 1 438 ? 7.137 -43.375 7.219 1 97.06 438 LYS B N 1
ATOM 9399 C CA . LYS B 1 438 ? 5.738 -43.094 6.91 1 97.06 438 LYS B CA 1
ATOM 9400 C C . LYS B 1 438 ? 5.535 -42.906 5.406 1 97.06 438 LYS B C 1
ATOM 9402 O O . LYS B 1 438 ? 6.426 -42.438 4.703 1 97.06 438 LYS B O 1
ATOM 9407 N N . LEU B 1 439 ? 4.426 -43.312 4.922 1 96.81 439 LEU B N 1
ATOM 9408 C CA . LEU B 1 439 ? 4.047 -43.125 3.529 1 96.81 439 LEU B CA 1
ATOM 9409 C C . LEU B 1 439 ? 3.156 -41.875 3.383 1 96.81 439 LEU B C 1
ATOM 9411 O O . LEU B 1 439 ? 2.221 -41.688 4.164 1 96.81 439 LEU B O 1
ATOM 9415 N N . ALA B 1 440 ? 3.475 -41.062 2.443 1 96.19 440 ALA B N 1
ATOM 9416 C CA . ALA B 1 440 ? 2.574 -39.938 2.117 1 96.19 440 ALA B CA 1
ATOM 9417 C C . ALA B 1 440 ? 1.209 -40.469 1.678 1 96.19 440 ALA B C 1
ATOM 9419 O O . ALA B 1 440 ? 1.119 -41.438 0.926 1 96.19 440 ALA B O 1
ATOM 9420 N N . LYS B 1 441 ? 0.17 -39.875 2.107 1 93.94 441 LYS B N 1
ATOM 9421 C CA . LYS B 1 441 ? -1.188 -40.312 1.8 1 93.94 441 LYS B CA 1
ATOM 9422 C C . LYS B 1 441 ? -1.988 -39.188 1.134 1 93.94 441 LYS B C 1
ATOM 9424 O O . LYS B 1 441 ? -1.97 -38.031 1.594 1 93.94 441 LYS B O 1
ATOM 9429 N N . PHE B 1 442 ? -2.637 -39.562 0.149 1 92.94 442 PHE B N 1
ATOM 9430 C CA . PHE B 1 442 ? -3.426 -38.625 -0.641 1 92.94 442 PHE B CA 1
ATOM 9431 C C . PHE B 1 442 ? -4.629 -38.125 0.152 1 92.94 442 PHE B C 1
ATOM 9433 O O . PHE B 1 442 ? -5.242 -38.906 0.901 1 92.94 442 PHE B O 1
ATOM 9440 N N . GLY B 1 443 ? -4.938 -36.781 -0.035 1 89.62 443 GLY B N 1
ATOM 9441 C CA . GLY B 1 443 ? -6.234 -36.312 0.405 1 89.62 443 GLY B CA 1
ATOM 9442 C C . GLY B 1 443 ? -6.133 -35.25 1.487 1 89.62 443 GLY B C 1
ATOM 9443 O O . GLY B 1 443 ? -5.195 -35.25 2.285 1 89.62 443 GLY B O 1
ATOM 9444 N N . ILE B 1 444 ? -7.102 -34.438 1.561 1 90.88 444 ILE B N 1
ATOM 9445 C CA . ILE B 1 444 ? -7.168 -33.375 2.543 1 90.88 444 ILE B CA 1
ATOM 9446 C C . ILE B 1 444 ? -7.293 -33.938 3.945 1 90.88 444 ILE B C 1
ATOM 9448 O O . ILE B 1 444 ? -6.738 -33.406 4.906 1 90.88 444 ILE B O 1
ATOM 9452 N N . GLU B 1 445 ? -8.031 -35.062 4.059 1 89.06 445 GLU B N 1
ATOM 9453 C CA . GLU B 1 445 ? -8.25 -35.719 5.34 1 89.06 445 GLU B CA 1
ATOM 9454 C C . GLU B 1 445 ? -6.941 -36.25 5.918 1 89.06 445 GLU B C 1
ATOM 9456 O O . GLU B 1 445 ? -6.852 -36.531 7.117 1 89.06 445 GLU B O 1
ATOM 9461 N N . ASN B 1 446 ? -5.949 -36.344 5.051 1 92.06 446 ASN B N 1
ATOM 9462 C CA . ASN B 1 446 ? -4.652 -36.875 5.469 1 92.06 446 ASN B CA 1
ATOM 9463 C C . ASN B 1 446 ? -3.611 -35.781 5.59 1 92.06 446 ASN B C 1
ATOM 9465 O O . ASN B 1 446 ? -2.41 -36.031 5.621 1 92.06 446 ASN B O 1
ATOM 9469 N N . THR B 1 447 ? -4.078 -34.562 5.652 1 94.44 447 THR B N 1
ATOM 9470 C CA . THR B 1 447 ? -3.174 -33.406 5.773 1 94.44 447 THR B CA 1
ATOM 9471 C C . THR B 1 447 ? -2.334 -33.531 7.043 1 94.44 447 THR B C 1
ATOM 9473 O O . THR B 1 447 ? -2.848 -33.875 8.102 1 94.44 447 THR B O 1
ATOM 9476 N N . LEU B 1 448 ? -1.039 -33.312 6.871 1 95.75 448 LEU B N 1
ATOM 9477 C CA . LEU B 1 448 ? -0.121 -33.281 8 1 95.75 448 LEU B CA 1
ATOM 9478 C C . LEU B 1 448 ? -0.094 -31.891 8.648 1 95.75 448 LEU B C 1
ATOM 9480 O O . LEU B 1 448 ? 0.095 -30.891 7.957 1 95.75 448 LEU B O 1
ATOM 9484 N N . TYR B 1 449 ? -0.274 -31.828 9.969 1 96.44 449 TYR B N 1
ATOM 9485 C CA . TYR B 1 449 ? -0.282 -30.562 10.719 1 96.44 449 TYR B CA 1
ATOM 9486 C C . TYR B 1 449 ? 0.845 -30.547 11.742 1 96.44 449 TYR B C 1
ATOM 9488 O O . TYR B 1 449 ? 0.627 -30.828 12.922 1 96.44 449 TYR B O 1
ATOM 9496 N N . PRO B 1 450 ? 2.008 -30.172 11.352 1 96.12 450 PRO B N 1
ATOM 9497 C CA . PRO B 1 450 ? 3.059 -30.031 12.367 1 96.12 450 PRO B CA 1
ATOM 9498 C C . PRO B 1 450 ? 2.725 -28.984 13.43 1 96.12 450 PRO B C 1
ATOM 9500 O O . PRO B 1 450 ? 2.078 -27.984 13.125 1 96.12 450 PRO B O 1
ATOM 9503 N N . GLU B 1 451 ? 3.211 -29.234 14.664 1 95.44 451 GLU B N 1
ATOM 9504 C CA . GLU B 1 451 ? 3.084 -28.219 15.703 1 95.44 451 GLU B CA 1
ATOM 9505 C C . GLU B 1 451 ? 4.055 -27.078 15.469 1 95.44 451 GLU B C 1
ATOM 9507 O O . GLU B 1 451 ? 5.234 -27.297 15.188 1 95.44 451 GLU B O 1
ATOM 9512 N N . ILE B 1 452 ? 3.516 -25.906 15.508 1 96.5 452 ILE B N 1
ATOM 9513 C CA . ILE B 1 452 ? 4.352 -24.75 15.188 1 96.5 452 ILE B CA 1
ATOM 9514 C C . ILE B 1 452 ? 3.967 -23.578 16.078 1 96.5 452 ILE B C 1
ATOM 9516 O O . ILE B 1 452 ? 2.791 -23.391 16.406 1 96.5 452 ILE B O 1
ATOM 9520 N N . THR B 1 453 ? 4.93 -22.812 16.5 1 96.19 453 THR B N 1
ATOM 9521 C CA . THR B 1 453 ? 4.684 -21.547 17.188 1 96.19 453 THR B CA 1
ATOM 9522 C C . THR B 1 453 ? 4.254 -20.469 16.203 1 96.19 453 THR B C 1
ATOM 9524 O O . THR B 1 453 ? 4.965 -20.188 15.234 1 96.19 453 THR B O 1
ATOM 9527 N N . PRO B 1 454 ? 3.1 -19.859 16.391 1 95.44 454 PRO B N 1
ATOM 9528 C CA . PRO B 1 454 ? 2.664 -18.812 15.469 1 95.44 454 PRO B CA 1
ATOM 9529 C C . PRO B 1 454 ? 3.521 -17.547 15.555 1 95.44 454 PRO B C 1
ATOM 9531 O O . PRO B 1 454 ? 4.094 -17.266 16.609 1 95.44 454 PRO B O 1
ATOM 9534 N N . PRO B 1 455 ? 3.641 -16.812 14.477 1 93.94 455 PRO B N 1
ATOM 9535 C CA . PRO B 1 455 ? 4.293 -15.5 14.547 1 93.94 455 PRO B CA 1
ATOM 9536 C C . PRO B 1 455 ? 3.604 -14.539 15.516 1 93.94 455 PRO B C 1
ATOM 9538 O O . PRO B 1 455 ? 2.402 -14.672 15.766 1 93.94 455 PRO B O 1
ATOM 9541 N N . LYS B 1 456 ? 4.336 -13.617 16.031 1 92.12 456 LYS B N 1
ATOM 9542 C CA . LYS B 1 456 ? 3.871 -12.703 17.062 1 92.12 456 LYS B CA 1
ATOM 9543 C C . LYS B 1 456 ? 2.625 -11.945 16.625 1 92.12 456 LYS B C 1
ATOM 9545 O O . LYS B 1 456 ? 1.688 -11.766 17.391 1 92.12 456 LYS B O 1
ATOM 9550 N N . HIS B 1 457 ? 2.531 -11.492 15.414 1 94.94 457 HIS B N 1
ATOM 9551 C CA . HIS B 1 457 ? 1.436 -10.656 14.93 1 94.94 457 HIS B CA 1
ATOM 9552 C C . HIS B 1 457 ? 0.562 -11.406 13.938 1 94.94 457 HIS B C 1
ATOM 9554 O O . HIS B 1 457 ? 0.087 -10.828 12.961 1 94.94 457 HIS B O 1
ATOM 9560 N N . ILE B 1 458 ? 0.283 -12.672 14.258 1 94.94 458 ILE B N 1
ATOM 9561 C CA . ILE B 1 458 ? -0.387 -13.562 13.32 1 94.94 458 ILE B CA 1
ATOM 9562 C C . ILE B 1 458 ? -1.818 -13.078 13.086 1 94.94 458 ILE B C 1
ATOM 9564 O O . ILE B 1 458 ? -2.336 -13.172 11.969 1 94.94 458 ILE B O 1
ATOM 9568 N N . GLU B 1 459 ? -2.498 -12.578 14.094 1 95 459 GLU B N 1
ATOM 9569 C CA . GLU B 1 459 ? -3.877 -12.125 13.938 1 95 459 GLU B CA 1
ATOM 9570 C C . GLU B 1 459 ? -3.961 -10.938 12.977 1 95 459 GLU B C 1
ATOM 9572 O O . GLU B 1 459 ? -4.793 -10.93 12.062 1 95 459 GLU B O 1
ATOM 9577 N N . ALA B 1 460 ? -3.115 -9.93 13.195 1 96.19 460 ALA B N 1
ATOM 9578 C CA . ALA B 1 460 ? -3.066 -8.781 12.297 1 96.19 460 ALA B CA 1
ATOM 9579 C C . ALA B 1 460 ? -2.654 -9.195 10.891 1 96.19 460 ALA B C 1
ATOM 9581 O O . ALA B 1 460 ? -3.195 -8.695 9.906 1 96.19 460 ALA B O 1
ATOM 9582 N N . TYR B 1 461 ? -1.7 -10.117 10.859 1 95.56 461 TYR B N 1
ATOM 9583 C CA . TYR B 1 461 ? -1.27 -10.656 9.57 1 95.56 461 TYR B CA 1
ATOM 9584 C C . TYR B 1 461 ? -2.449 -11.234 8.797 1 95.56 461 TYR B C 1
ATOM 9586 O O . TYR B 1 461 ? -2.619 -10.961 7.609 1 95.56 461 TYR B O 1
ATOM 9594 N N . ASN B 1 462 ? -3.238 -11.984 9.445 1 94.62 462 ASN B N 1
ATOM 9595 C CA . ASN B 1 462 ? -4.379 -12.641 8.812 1 94.62 462 ASN B CA 1
ATOM 9596 C C . ASN B 1 462 ? -5.387 -11.625 8.289 1 94.62 462 ASN B C 1
ATOM 9598 O O . ASN B 1 462 ? -5.93 -11.797 7.195 1 94.62 462 ASN B O 1
ATOM 9602 N N . LEU B 1 463 ? -5.641 -10.617 9.07 1 96.38 463 LEU B N 1
ATOM 9603 C CA . LEU B 1 463 ? -6.559 -9.57 8.641 1 96.38 463 LEU B CA 1
ATOM 9604 C C . LEU B 1 463 ? -6.051 -8.891 7.375 1 96.38 463 LEU B C 1
ATOM 9606 O O . LEU B 1 463 ? -6.816 -8.688 6.43 1 96.38 463 LEU B O 1
ATOM 9610 N N . LEU B 1 464 ? -4.801 -8.578 7.387 1 95.94 464 LEU B N 1
ATOM 9611 C CA . LEU B 1 464 ? -4.215 -7.902 6.23 1 95.94 464 LEU B CA 1
ATOM 9612 C C . LEU B 1 464 ? -4.156 -8.836 5.027 1 95.94 464 LEU B C 1
ATOM 9614 O O . LEU B 1 464 ? -4.285 -8.391 3.885 1 95.94 464 LEU B O 1
ATOM 9618 N N . ASP B 1 465 ? -3.965 -10.109 5.281 1 94.25 465 ASP B N 1
ATOM 9619 C CA . ASP B 1 465 ? -3.973 -11.086 4.199 1 94.25 465 ASP B 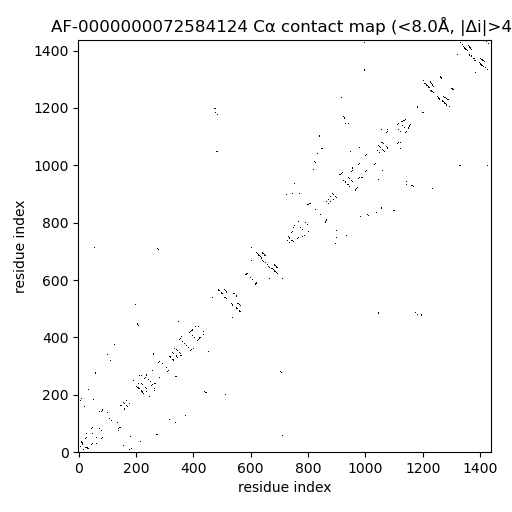CA 1
ATOM 9620 C C . ASP B 1 465 ? -5.328 -11.117 3.494 1 94.25 465 ASP B C 1
ATOM 9622 O O . ASP B 1 465 ? -5.395 -11.133 2.264 1 94.25 465 ASP B O 1
ATOM 9626 N N . VAL B 1 466 ? -6.371 -11.125 4.25 1 95 466 VAL B N 1
ATOM 9627 C CA . VAL B 1 466 ? -7.715 -11.094 3.688 1 95 466 VAL B CA 1
ATOM 9628 C C . VAL B 1 466 ? -7.906 -9.812 2.879 1 95 466 VAL B C 1
ATOM 9630 O O . VAL B 1 466 ? -8.406 -9.852 1.753 1 95 466 VAL B O 1
ATOM 9633 N N . LEU B 1 467 ? -7.453 -8.703 3.457 1 95.06 467 LEU B N 1
ATOM 9634 C CA . LEU B 1 467 ? -7.574 -7.41 2.793 1 95.06 467 LEU B CA 1
ATOM 9635 C C . LEU B 1 467 ? -6.918 -7.441 1.418 1 95.06 467 LEU B C 1
ATOM 9637 O O . LEU B 1 467 ? -7.48 -6.934 0.444 1 95.06 467 LEU B O 1
ATOM 9641 N N . THR B 1 468 ? -5.777 -8.055 1.298 1 92.12 468 THR B N 1
ATOM 9642 C CA . THR B 1 468 ? -4.992 -8.039 0.068 1 92.12 468 THR B CA 1
ATOM 9643 C C . THR B 1 468 ? -5.645 -8.922 -0.996 1 92.12 468 THR B C 1
ATOM 9645 O O . THR B 1 468 ? -5.297 -8.836 -2.176 1 92.12 468 THR B O 1
ATOM 9648 N N . GLN B 1 469 ? -6.594 -9.758 -0.564 1 91.06 469 GLN B N 1
ATOM 9649 C CA . GLN B 1 469 ? -7.258 -10.656 -1.505 1 91.06 469 GLN B CA 1
ATOM 9650 C C . GLN B 1 469 ? -8.492 -9.992 -2.109 1 91.06 469 GLN B C 1
ATOM 9652 O O . GLN B 1 469 ? -9.117 -10.547 -3.02 1 91.06 469 GLN B O 1
ATOM 9657 N N . ILE B 1 470 ? -8.844 -8.867 -1.61 1 91.88 470 ILE B N 1
ATOM 9658 C CA . ILE B 1 470 ? -10.031 -8.164 -2.08 1 91.88 470 ILE B CA 1
ATOM 9659 C C . ILE B 1 470 ? -9.664 -7.238 -3.236 1 91.88 470 ILE B C 1
ATOM 9661 O O . ILE B 1 470 ? -8.953 -6.25 -3.045 1 91.88 470 ILE B O 1
ATOM 9665 N N . ASP B 1 471 ? -10.234 -7.445 -4.352 1 87.56 471 ASP B N 1
ATOM 9666 C CA . ASP B 1 471 ? -9.82 -6.812 -5.602 1 87.56 471 ASP B CA 1
ATOM 9667 C C . ASP B 1 471 ? -10.016 -5.297 -5.543 1 87.56 471 ASP B C 1
ATOM 9669 O O . ASP B 1 471 ? -9.211 -4.543 -6.086 1 87.56 471 ASP B O 1
ATOM 9673 N N . ILE B 1 472 ? -11.039 -4.848 -4.895 1 90.19 472 ILE B N 1
ATOM 9674 C CA . ILE B 1 472 ? -11.359 -3.428 -4.934 1 90.19 472 ILE B CA 1
ATOM 9675 C C . ILE B 1 472 ? -10.344 -2.645 -4.102 1 90.19 472 ILE B C 1
ATOM 9677 O O . ILE B 1 472 ? -10.258 -1.42 -4.215 1 90.19 472 ILE B O 1
ATOM 9681 N N . PHE B 1 473 ? -9.594 -3.295 -3.268 1 91 473 PHE B N 1
ATOM 9682 C CA . PHE B 1 473 ? -8.609 -2.613 -2.441 1 91 473 PHE B CA 1
ATOM 9683 C C . PHE B 1 473 ? -7.215 -2.729 -3.057 1 91 473 PHE B C 1
ATOM 9685 O O . PHE B 1 473 ? -6.246 -2.193 -2.516 1 91 473 PHE B O 1
ATOM 9692 N N . HIS B 1 474 ? -7.176 -3.43 -4.164 1 84.5 474 HIS B N 1
ATOM 9693 C CA . HIS B 1 474 ? -5.887 -3.537 -4.84 1 84.5 474 HIS B CA 1
ATOM 9694 C C . HIS B 1 474 ? -5.355 -2.164 -5.234 1 84.5 474 HIS B C 1
ATOM 9696 O O . HIS B 1 474 ? -6.098 -1.334 -5.766 1 84.5 474 HIS B O 1
ATOM 9702 N N . GLY B 1 475 ? -4.078 -1.945 -4.961 1 81.75 475 GLY B N 1
ATOM 9703 C CA . GLY B 1 475 ? -3.473 -0.684 -5.355 1 81.75 475 GLY B CA 1
ATOM 9704 C C . GLY B 1 475 ? -3.52 0.367 -4.262 1 81.75 475 GLY B C 1
ATOM 9705 O O . GLY B 1 475 ? -2.936 1.444 -4.402 1 81.75 475 GLY B O 1
ATOM 9706 N N . PHE B 1 476 ? -4.227 0.099 -3.189 1 89.19 476 PHE B N 1
ATOM 9707 C CA . PHE B 1 476 ? -4.207 1.034 -2.07 1 89.19 476 PHE B CA 1
ATOM 9708 C C . PHE B 1 476 ? -2.797 1.189 -1.52 1 89.19 476 PHE B C 1
ATOM 9710 O O . PHE B 1 476 ? -2.02 0.231 -1.507 1 89.19 476 PHE B O 1
ATOM 9717 N N . PRO B 1 477 ? -2.471 2.363 -1.163 1 89.69 477 PRO B N 1
ATOM 9718 C CA . PRO B 1 477 ? -1.152 2.586 -0.567 1 89.69 477 PRO B CA 1
ATOM 9719 C C . PRO B 1 477 ? -0.976 1.86 0.765 1 89.69 477 PRO B C 1
ATOM 9721 O O . PRO B 1 477 ? -1.96 1.585 1.456 1 89.69 477 PRO B O 1
ATOM 9724 N N . ILE B 1 478 ? 0.205 1.52 1.106 1 89.69 478 ILE B N 1
ATOM 9725 C CA . ILE B 1 478 ? 0.569 0.729 2.277 1 89.69 478 ILE B CA 1
ATOM 9726 C C . ILE B 1 478 ? 0.059 1.414 3.543 1 89.69 478 ILE B C 1
ATOM 9728 O O . ILE B 1 478 ? -0.238 0.75 4.539 1 89.69 478 ILE B O 1
ATOM 9732 N N . GLU B 1 479 ? -0.173 2.752 3.545 1 87.94 479 GLU B N 1
ATOM 9733 C CA . GLU B 1 479 ? -0.645 3.529 4.688 1 87.94 479 GLU B CA 1
ATOM 9734 C C . GLU B 1 479 ? -2.062 3.125 5.082 1 87.94 479 GLU B C 1
ATOM 9736 O O . GLU B 1 479 ? -2.463 3.289 6.238 1 87.94 479 GLU B O 1
ATOM 9741 N N . LYS B 1 480 ? -2.816 2.543 4.199 1 93.25 480 LYS B N 1
ATOM 9742 C CA . LYS B 1 480 ? -4.199 2.146 4.449 1 93.25 480 LYS B CA 1
ATOM 9743 C C . LYS B 1 480 ? -4.266 0.865 5.273 1 93.25 480 LYS B C 1
ATOM 9745 O O . LYS B 1 480 ? -5.297 0.557 5.871 1 93.25 480 LYS B O 1
ATOM 9750 N N . ALA B 1 481 ? -3.133 0.142 5.32 1 94.88 481 ALA B N 1
ATOM 9751 C CA . ALA B 1 481 ? -3.102 -1.119 6.059 1 94.88 481 ALA B CA 1
ATOM 9752 C C . ALA B 1 481 ? -3.367 -0.892 7.543 1 94.88 481 ALA B C 1
ATOM 9754 O O . ALA B 1 481 ? -4.195 -1.581 8.141 1 94.88 481 ALA B O 1
ATOM 9755 N N . LYS B 1 482 ? -2.684 0.107 8.172 1 94.06 482 LYS B N 1
ATOM 9756 C CA . LYS B 1 482 ? -2.875 0.359 9.594 1 94.06 482 LYS B CA 1
ATOM 9757 C C . LYS B 1 482 ? -4.281 0.879 9.875 1 94.06 482 LYS B C 1
ATOM 9759 O O . LYS B 1 482 ? -4.867 0.571 10.922 1 94.06 482 LYS B O 1
ATOM 9764 N N . GLU B 1 483 ? -4.828 1.698 8.961 1 93.56 483 GLU B N 1
ATOM 9765 C CA . GLU B 1 483 ? -6.203 2.164 9.117 1 93.56 483 GLU B CA 1
ATOM 9766 C C . GLU B 1 483 ? -7.18 0.992 9.164 1 93.56 483 GLU B C 1
ATOM 9768 O O . GLU B 1 483 ? -8.094 0.971 9.992 1 93.56 483 GLU B O 1
ATOM 9773 N N . PHE B 1 484 ? -6.98 0.058 8.281 1 96.38 484 PHE B N 1
ATOM 9774 C CA . PHE B 1 484 ? -7.836 -1.12 8.211 1 96.38 484 PHE B CA 1
ATOM 9775 C C . PHE B 1 484 ? -7.855 -1.859 9.547 1 96.38 484 PHE B C 1
ATOM 9777 O O . PHE B 1 484 ? -8.914 -2.287 10.008 1 96.38 484 PHE B O 1
ATOM 9784 N N . LEU B 1 485 ? -6.707 -2.041 10.18 1 96 485 LEU B N 1
ATOM 9785 C CA . LEU B 1 485 ? -6.594 -2.768 11.438 1 96 485 LEU B CA 1
ATOM 9786 C C . LEU B 1 485 ? -7.406 -2.088 12.531 1 96 485 LEU B C 1
ATOM 9788 O O . LEU B 1 485 ? -7.84 -2.74 13.484 1 96 485 LEU B O 1
ATOM 9792 N N . LEU B 1 486 ? -7.621 -0.789 12.398 1 93.12 486 LEU B N 1
ATOM 9793 C CA . LEU B 1 486 ? -8.32 -0.029 13.422 1 93.12 486 LEU B CA 1
ATOM 9794 C C . LEU B 1 486 ? -9.836 -0.138 13.242 1 93.12 486 LEU B C 1
ATOM 9796 O O . LEU B 1 486 ? -10.586 0.008 14.211 1 93.12 486 LEU B O 1
ATOM 9800 N N . ILE B 1 487 ? -10.266 -0.399 12.023 1 94.06 487 ILE B N 1
ATOM 9801 C CA . ILE B 1 487 ? -11.688 -0.187 11.781 1 94.06 487 ILE B CA 1
ATOM 9802 C C . ILE B 1 487 ? -12.375 -1.528 11.539 1 94.06 487 ILE B C 1
ATOM 9804 O O . ILE B 1 487 ? -13.602 -1.613 11.547 1 94.06 487 ILE B O 1
ATOM 9808 N N . VAL B 1 488 ? -11.664 -2.557 11.297 1 96.62 488 VAL B N 1
ATOM 9809 C CA . VAL B 1 488 ? -12.25 -3.842 10.922 1 96.62 488 VAL B CA 1
ATOM 9810 C C . VAL B 1 488 ? -12.648 -4.605 12.188 1 96.62 488 VAL B C 1
ATOM 9812 O O . VAL B 1 488 ? -11.945 -4.555 13.195 1 96.62 488 VAL B O 1
ATOM 9815 N N . ASN B 1 489 ? -13.789 -5.281 12.133 1 96.25 489 ASN B N 1
ATOM 9816 C CA . ASN B 1 489 ? -14.258 -6.164 13.195 1 96.25 489 ASN B CA 1
ATOM 9817 C C . ASN B 1 489 ? -14.5 -7.582 12.68 1 96.25 489 ASN B C 1
ATOM 9819 O O . ASN B 1 489 ? -14.82 -7.777 11.508 1 96.25 489 ASN B O 1
ATOM 9823 N N . GLU B 1 490 ? -14.305 -8.562 13.586 1 97.12 490 GLU B N 1
ATOM 9824 C CA . GLU B 1 490 ? -14.602 -9.953 13.266 1 97.12 490 GLU B CA 1
ATOM 9825 C C . GLU B 1 490 ? -15.969 -10.359 13.812 1 97.12 490 GLU B C 1
ATOM 9827 O O . GLU B 1 490 ? -16.266 -10.133 14.984 1 97.12 490 GLU B O 1
ATOM 9832 N N . GLU B 1 491 ? -16.781 -10.867 12.938 1 98.12 491 GLU B N 1
ATOM 9833 C CA . GLU B 1 491 ? -18.094 -11.383 13.336 1 98.12 491 GLU B CA 1
ATOM 9834 C C . GLU B 1 491 ? -18.281 -12.828 12.883 1 98.12 491 GLU B C 1
ATOM 9836 O O . GLU B 1 491 ? -17.953 -13.172 11.742 1 98.12 491 GLU B O 1
ATOM 9841 N N . ARG B 1 492 ? -18.812 -13.617 13.75 1 98.19 492 ARG B N 1
ATOM 9842 C CA . ARG B 1 492 ? -19.031 -15.031 13.461 1 98.19 492 ARG B CA 1
ATOM 9843 C C . ARG B 1 492 ? -20.516 -15.336 13.312 1 98.19 492 ARG B C 1
ATOM 9845 O O . ARG B 1 492 ? -21.344 -14.805 14.07 1 98.19 492 ARG B O 1
ATOM 9852 N N . TYR B 1 493 ? -20.812 -16.047 12.32 1 98.25 493 TYR B N 1
ATOM 9853 C CA . TYR B 1 493 ? -22.172 -16.5 12.055 1 98.25 493 TYR B CA 1
ATOM 9854 C C . TYR B 1 493 ? -22.219 -18.016 11.906 1 98.25 493 TYR B C 1
ATOM 9856 O O . TYR B 1 493 ? -21.328 -18.625 11.297 1 98.25 493 TYR B O 1
ATOM 9864 N N . LYS B 1 494 ? -23.234 -18.594 12.453 1 97.5 494 LYS B N 1
ATOM 9865 C CA . LYS B 1 494 ? -23.438 -20.031 12.297 1 97.5 494 LYS B CA 1
ATOM 9866 C C . LYS B 1 494 ? -24.25 -20.328 11.031 1 97.5 494 LYS B C 1
ATOM 9868 O O . LYS B 1 494 ? -24.984 -19.484 10.539 1 97.5 494 LYS B O 1
ATOM 9873 N N . ARG B 1 495 ? -24.047 -21.547 10.625 1 96.06 495 ARG B N 1
ATOM 9874 C CA . ARG B 1 495 ? -24.844 -22 9.492 1 96.06 495 ARG B CA 1
ATOM 9875 C C . ARG B 1 495 ? -26.328 -21.734 9.727 1 96.06 495 ARG B C 1
ATOM 9877 O O . ARG B 1 495 ? -26.859 -22.062 10.789 1 96.06 495 ARG B O 1
ATOM 9884 N N . GLY B 1 496 ? -26.938 -21.062 8.734 1 96.31 496 GLY B N 1
ATOM 9885 C CA . GLY B 1 496 ? -28.359 -20.781 8.828 1 96.31 496 GLY B CA 1
ATOM 9886 C C . GLY B 1 496 ? -28.672 -19.391 9.328 1 96.31 496 GLY B C 1
ATOM 9887 O O . GLY B 1 496 ? -29.781 -18.891 9.148 1 96.31 496 GLY B O 1
ATOM 9888 N N . ASP B 1 497 ? -27.688 -18.734 9.93 1 98.12 497 ASP B N 1
ATOM 9889 C CA . ASP B 1 497 ? -27.906 -17.391 10.461 1 98.12 497 ASP B CA 1
ATOM 9890 C C . ASP B 1 497 ? -28.219 -16.391 9.344 1 98.12 497 ASP B C 1
ATOM 9892 O O . ASP B 1 497 ? -27.625 -16.469 8.258 1 98.12 497 ASP B O 1
ATOM 9896 N N . GLN B 1 498 ? -29.125 -15.492 9.602 1 98.12 498 GLN B N 1
ATOM 9897 C CA . GLN B 1 498 ? -29.344 -14.359 8.703 1 98.12 498 GLN B CA 1
ATOM 9898 C C . GLN B 1 498 ? -28.359 -13.227 9 1 98.12 498 GLN B C 1
ATOM 9900 O O . GLN B 1 498 ? -28.328 -12.711 10.117 1 98.12 498 GLN B O 1
ATOM 9905 N N . ILE B 1 499 ? -27.609 -12.867 8.039 1 98.19 499 ILE B N 1
ATOM 9906 C CA . ILE B 1 499 ? -26.578 -11.844 8.203 1 98.19 499 ILE B CA 1
ATOM 9907 C C . ILE B 1 499 ? -27.156 -10.477 7.855 1 98.19 499 ILE B C 1
ATOM 9909 O O . ILE B 1 499 ? -26.938 -9.492 8.57 1 98.19 499 ILE B O 1
ATOM 9913 N N . ILE B 1 500 ? -27.828 -10.406 6.727 1 97.56 500 ILE B N 1
ATOM 9914 C CA . ILE B 1 500 ? -28.484 -9.18 6.273 1 97.56 500 ILE B CA 1
ATOM 9915 C C . ILE B 1 500 ? -29.969 -9.461 6 1 97.56 500 ILE B C 1
ATOM 9917 O O . ILE B 1 500 ? -30.312 -10.492 5.422 1 97.56 500 ILE B O 1
ATOM 9921 N N . ARG B 1 501 ? -30.797 -8.578 6.43 1 96.44 501 ARG B N 1
ATOM 9922 C CA . ARG B 1 501 ? -32.219 -8.633 6.137 1 96.44 501 ARG B CA 1
ATOM 9923 C C . ARG B 1 501 ? -32.594 -7.613 5.062 1 96.44 501 ARG B C 1
ATOM 9925 O O . ARG B 1 501 ? -32.344 -6.418 5.211 1 96.44 501 ARG B O 1
ATOM 9932 N N . LYS B 1 502 ? -33.25 -8.102 4.055 1 94.38 502 LYS B N 1
ATOM 9933 C CA . LYS B 1 502 ? -33.688 -7.238 2.959 1 94.38 502 LYS B CA 1
ATOM 9934 C C . LYS B 1 502 ? -34.562 -6.105 3.471 1 94.38 502 LYS B C 1
ATOM 9936 O O . LYS B 1 502 ? -35.406 -6.316 4.352 1 94.38 502 LYS B O 1
ATOM 9941 N N . GLY B 1 503 ? -34.312 -4.859 2.955 1 95.06 503 GLY B N 1
ATOM 9942 C CA . GLY B 1 503 ? -35.156 -3.725 3.283 1 95.06 503 GLY B CA 1
ATOM 9943 C C . GLY B 1 503 ? -34.625 -2.912 4.453 1 95.06 503 GLY B C 1
ATOM 9944 O O . GLY B 1 503 ? -35.125 -1.811 4.719 1 95.06 503 GLY B O 1
ATOM 9945 N N . THR B 1 504 ? -33.688 -3.447 5.16 1 95.44 504 THR B N 1
ATOM 9946 C CA . THR B 1 504 ? -33.125 -2.719 6.277 1 95.44 504 THR B CA 1
ATOM 9947 C C . THR B 1 504 ? -32.031 -1.755 5.789 1 95.44 504 THR B C 1
ATOM 9949 O O . THR B 1 504 ? -31.531 -1.896 4.676 1 95.44 504 THR B O 1
ATOM 9952 N N . PRO B 1 505 ? -31.734 -0.733 6.566 1 94.5 505 PRO B N 1
ATOM 9953 C CA . PRO B 1 505 ? -30.656 0.187 6.176 1 94.5 505 PRO B CA 1
ATOM 9954 C C . PRO B 1 505 ? -29.281 -0.469 6.191 1 94.5 505 PRO B C 1
ATOM 9956 O O . PRO B 1 505 ? -29.031 -1.37 6.996 1 94.5 505 PRO B O 1
ATOM 9959 N N . GLY B 1 506 ? -28.484 0.013 5.309 1 94.19 506 GLY B N 1
ATOM 9960 C CA . GLY B 1 506 ? -27.109 -0.469 5.293 1 94.19 506 GLY B CA 1
ATOM 9961 C C . GLY B 1 506 ? -26.266 0.081 6.43 1 94.19 506 GLY B C 1
ATOM 9962 O O . GLY B 1 506 ? -26.172 1.298 6.605 1 94.19 506 GLY B O 1
ATOM 9963 N N . ASP B 1 507 ? -25.609 -0.779 7.215 1 94.25 507 ASP B N 1
ATOM 9964 C CA . ASP B 1 507 ? -24.859 -0.312 8.383 1 94.25 507 ASP B CA 1
ATOM 9965 C C . ASP B 1 507 ? -23.406 -0.77 8.32 1 94.25 507 ASP B C 1
ATOM 9967 O O . ASP B 1 507 ? -22.531 -0.181 8.969 1 94.25 507 ASP B O 1
ATOM 9971 N N . LYS B 1 508 ? -23.203 -1.862 7.523 1 96.56 508 LYS B N 1
ATOM 9972 C CA . LYS B 1 508 ? -21.859 -2.43 7.523 1 96.56 508 LYS B CA 1
ATOM 9973 C C . LYS B 1 508 ? -21.484 -2.955 6.141 1 96.56 508 LYS B C 1
ATOM 9975 O O . LYS B 1 508 ? -22.359 -3.311 5.348 1 96.56 508 LYS B O 1
ATOM 9980 N N . PHE B 1 509 ? -20.172 -2.93 5.859 1 97.5 509 PHE B N 1
ATOM 9981 C CA . PHE B 1 509 ? -19.547 -3.635 4.754 1 97.5 509 PHE B CA 1
ATOM 9982 C C . PHE B 1 509 ? -19.016 -4.988 5.207 1 97.5 509 PHE B C 1
ATOM 9984 O O . PHE B 1 509 ? -18.469 -5.109 6.305 1 97.5 509 PHE B O 1
ATOM 9991 N N . TYR B 1 510 ? -19.203 -6.055 4.402 1 98.38 510 TYR B N 1
ATOM 9992 C CA . TYR B 1 510 ? -18.828 -7.402 4.809 1 98.38 510 TYR B CA 1
ATOM 9993 C C . TYR B 1 510 ? -17.781 -7.984 3.869 1 98.38 510 TYR B C 1
ATOM 9995 O O . TYR B 1 510 ? -17.938 -7.926 2.646 1 98.38 510 TYR B O 1
ATOM 10003 N N . ILE B 1 511 ? -16.75 -8.578 4.43 1 98.06 511 ILE B N 1
ATOM 10004 C CA . ILE B 1 511 ? -15.75 -9.391 3.729 1 98.06 511 ILE B CA 1
ATOM 10005 C C . ILE B 1 511 ? -15.781 -10.82 4.27 1 98.06 511 ILE B C 1
ATOM 10007 O O . ILE B 1 511 ? -15.727 -11.031 5.484 1 98.06 511 ILE B O 1
ATOM 10011 N N . ILE B 1 512 ? -15.883 -11.727 3.451 1 97.44 512 ILE B N 1
ATOM 10012 C CA . ILE B 1 512 ? -15.922 -13.117 3.896 1 97.44 512 ILE B CA 1
ATOM 10013 C C . ILE B 1 512 ? -14.492 -13.625 4.102 1 97.44 512 ILE B C 1
ATOM 10015 O O . ILE B 1 512 ? -13.766 -13.852 3.135 1 97.44 512 ILE B O 1
ATOM 10019 N N . ALA B 1 513 ? -14.086 -13.805 5.34 1 96.19 513 ALA B N 1
ATOM 10020 C CA . ALA B 1 513 ? -12.773 -14.367 5.656 1 96.19 513 ALA B CA 1
ATOM 10021 C C . ALA B 1 513 ? -12.789 -15.891 5.523 1 96.19 513 ALA B C 1
ATOM 10023 O O . ALA B 1 513 ? -11.805 -16.484 5.078 1 96.19 513 ALA B O 1
ATOM 10024 N N . SER B 1 514 ? -13.883 -16.5 5.93 1 94.56 514 SER B N 1
ATOM 10025 C CA . SER B 1 514 ? -14.102 -17.922 5.77 1 94.56 514 SER B CA 1
ATOM 10026 C C . SER B 1 514 ? -15.586 -18.266 5.711 1 94.56 514 SER B C 1
ATOM 10028 O O . SER B 1 514 ? -16.406 -17.594 6.355 1 94.56 514 SER B O 1
ATOM 10030 N N . GLY B 1 515 ? -15.867 -19.234 4.84 1 95.06 515 GLY B N 1
ATOM 10031 C CA . GLY B 1 515 ? -17.25 -19.688 4.719 1 95.06 515 GLY B CA 1
ATOM 10032 C C . GLY B 1 515 ? -17.906 -19.219 3.438 1 95.06 515 GLY B C 1
ATOM 10033 O O . GLY B 1 515 ? -17.25 -18.656 2.561 1 95.06 515 GLY B O 1
ATOM 10034 N N . ASN B 1 516 ? -19.219 -19.625 3.344 1 94.69 516 ASN B N 1
ATOM 10035 C CA . ASN B 1 516 ? -20.047 -19.266 2.193 1 94.69 516 ASN B CA 1
ATOM 10036 C C . ASN B 1 516 ? -21.359 -18.609 2.623 1 94.69 516 ASN B C 1
ATOM 10038 O O . ASN B 1 516 ? -21.906 -18.953 3.672 1 94.69 516 ASN B O 1
ATOM 10042 N N . VAL B 1 517 ? -21.75 -17.688 1.809 1 96.62 517 VAL B N 1
ATOM 10043 C CA . VAL B 1 517 ? -23.047 -17.047 2.051 1 96.62 517 VAL B CA 1
ATOM 10044 C C . VAL B 1 517 ? -23.922 -17.156 0.805 1 96.62 517 VAL B C 1
ATOM 10046 O O . VAL B 1 517 ? -23.422 -17.344 -0.303 1 96.62 517 VAL B O 1
ATOM 10049 N N . LYS B 1 518 ? -25.172 -17.156 0.976 1 94.69 518 LYS B N 1
ATOM 10050 C CA . LYS B 1 518 ? -26.125 -17.188 -0.128 1 94.69 518 LYS B CA 1
ATOM 10051 C C . LYS B 1 518 ? -27.047 -15.984 -0.1 1 94.69 518 LYS B C 1
ATOM 10053 O O . LYS B 1 518 ? -27.344 -15.445 0.969 1 94.69 518 LYS B O 1
ATOM 10058 N N . PHE B 1 519 ? -27.422 -15.555 -1.222 1 92.38 519 PHE B N 1
ATOM 10059 C CA . PHE B 1 519 ? -28.297 -14.398 -1.386 1 92.38 519 PHE B CA 1
ATOM 10060 C C . PHE B 1 519 ? -29.703 -14.844 -1.793 1 92.38 519 PHE B C 1
ATOM 10062 O O . PHE B 1 519 ? -29.859 -15.758 -2.605 1 92.38 519 PHE B O 1
ATOM 10069 N N . GLU B 1 520 ? -30.688 -14.305 -1.216 1 89.94 520 GLU B N 1
ATOM 10070 C CA . GLU B 1 520 ? -32.062 -14.562 -1.579 1 89.94 520 GLU B CA 1
ATOM 10071 C C . GLU B 1 520 ? -32.844 -13.266 -1.834 1 89.94 520 GLU B C 1
ATOM 10073 O O . GLU B 1 520 ? -32.625 -12.266 -1.133 1 89.94 520 GLU B O 1
ATOM 10078 N N . GLY B 1 521 ? -33.656 -13.273 -2.863 1 79.44 521 GLY B N 1
ATOM 10079 C CA . GLY B 1 521 ? -34.531 -12.148 -3.127 1 79.44 521 GLY B CA 1
ATOM 10080 C C . GLY B 1 521 ? -34 -11.195 -4.176 1 79.44 521 GLY B C 1
ATOM 10081 O O . GLY B 1 521 ? -34.5 -10.094 -4.352 1 79.44 521 GLY B O 1
ATOM 10082 N N . LEU B 1 522 ? -32.812 -11.625 -4.789 1 72.38 522 LEU B N 1
ATOM 10083 C CA . LEU B 1 522 ? -32.281 -10.773 -5.848 1 72.38 522 LEU B CA 1
ATOM 10084 C C . LEU B 1 522 ? -33.031 -11 -7.156 1 72.38 522 LEU B C 1
ATOM 10086 O O . LEU B 1 522 ? -33.25 -12.141 -7.566 1 72.38 522 LEU B O 1
ATOM 10090 N N . ASN B 1 523 ? -33.25 -10.055 -7.902 1 61.75 523 ASN B N 1
ATOM 10091 C CA . ASN B 1 523 ? -33.906 -9.984 -9.211 1 61.75 523 ASN B CA 1
ATOM 10092 C C . ASN B 1 523 ? -34.688 -11.25 -9.508 1 61.75 523 ASN B C 1
ATOM 10094 O O . ASN B 1 523 ? -34.312 -12.031 -10.383 1 61.75 523 ASN B O 1
ATOM 10098 N N . GLN B 1 524 ? -35.406 -11.922 -8.578 1 52.38 524 GLN B N 1
ATOM 10099 C CA . GLN B 1 524 ? -36.156 -13.133 -8.859 1 52.38 524 GLN B CA 1
ATOM 10100 C C . GLN B 1 524 ? -37.125 -12.922 -10.023 1 52.38 524 GLN B C 1
ATOM 10102 O O . GLN B 1 524 ? -37.812 -11.891 -10.102 1 52.38 524 GLN B O 1
ATOM 10107 N N . ASP B 1 525 ? -36.688 -13.547 -11.125 1 51.78 525 ASP B N 1
ATOM 10108 C CA . ASP B 1 525 ? -37.719 -13.625 -12.156 1 51.78 525 ASP B CA 1
ATOM 10109 C C . ASP B 1 525 ? -39.062 -14.07 -11.562 1 51.78 525 ASP B C 1
ATOM 10111 O O . ASP B 1 525 ? -39.125 -14.531 -10.422 1 51.78 525 ASP B O 1
ATOM 10115 N N . GLU B 1 526 ? -40.156 -13.828 -12.32 1 48.47 526 GLU B N 1
ATOM 10116 C CA . GLU B 1 526 ? -41.531 -14.141 -12.008 1 48.47 526 GLU B CA 1
ATOM 10117 C C . GLU B 1 526 ? -41.656 -15.539 -11.414 1 48.47 526 GLU B C 1
ATOM 10119 O O . GLU B 1 526 ? -42.656 -15.844 -10.742 1 48.47 526 GLU B O 1
ATOM 10124 N N . THR B 1 527 ? -40.812 -16.438 -11.906 1 49.12 527 THR B N 1
ATOM 10125 C CA . THR B 1 527 ? -41.094 -17.844 -11.586 1 49.12 527 THR B CA 1
ATOM 10126 C C . THR B 1 527 ? -40.375 -18.234 -10.289 1 49.12 527 THR B C 1
ATOM 10128 O O . THR B 1 527 ? -40.5 -19.375 -9.844 1 49.12 527 THR B O 1
ATOM 10131 N N . GLY B 1 528 ? -39.781 -17.375 -9.641 1 52.78 528 GLY B N 1
ATOM 10132 C CA . GLY B 1 528 ? -39.156 -17.641 -8.359 1 52.78 528 GLY B CA 1
ATOM 10133 C C . GLY B 1 528 ? -37.906 -18.5 -8.477 1 52.78 528 GLY B C 1
ATOM 10134 O O . GLY B 1 528 ? -37.312 -18.859 -7.461 1 52.78 528 GLY B O 1
ATOM 10135 N N . GLN B 1 529 ? -37.625 -19.109 -9.656 1 54.03 529 GLN B N 1
ATOM 10136 C CA . GLN B 1 529 ? -36.594 -20.125 -9.852 1 54.03 529 GLN B CA 1
ATOM 10137 C C . GLN B 1 529 ? -35.312 -19.516 -10.43 1 54.03 529 GLN B C 1
ATOM 10139 O O . GLN B 1 529 ? -35.312 -19.078 -11.578 1 54.03 529 GLN B O 1
ATOM 10144 N N . GLY B 1 530 ? -34.531 -18.609 -9.945 1 56.53 530 GLY B N 1
ATOM 10145 C CA . GLY B 1 530 ? -33.25 -18.203 -10.5 1 56.53 530 GLY B CA 1
ATOM 10146 C C . GLY B 1 530 ? -32.062 -18.703 -9.703 1 56.53 530 GLY B C 1
ATOM 10147 O O . GLY B 1 530 ? -32.219 -19.188 -8.578 1 56.53 530 GLY B O 1
ATOM 10148 N N . PRO B 1 531 ? -30.844 -18.844 -10.438 1 63.56 531 PRO B N 1
ATOM 10149 C CA . PRO B 1 531 ? -29.641 -19.328 -9.734 1 63.56 531 PRO B CA 1
ATOM 10150 C C . PRO B 1 531 ? -29.344 -18.531 -8.477 1 63.56 531 PRO B C 1
ATOM 10152 O O . PRO B 1 531 ? -29.469 -17.297 -8.477 1 63.56 531 PRO B O 1
ATOM 10155 N N . ILE B 1 532 ? -29.25 -19.312 -7.426 1 76.62 532 ILE B N 1
ATOM 10156 C CA . ILE B 1 532 ? -28.922 -18.719 -6.137 1 76.62 532 ILE B CA 1
ATOM 10157 C C . ILE B 1 532 ? -27.484 -18.188 -6.168 1 76.62 532 ILE B C 1
ATOM 10159 O O . ILE B 1 532 ? -26.562 -18.922 -6.531 1 76.62 532 ILE B O 1
ATOM 10163 N N . LYS B 1 533 ? -27.375 -16.906 -5.977 1 85.62 533 LYS B N 1
ATOM 10164 C CA . LYS B 1 533 ? -26.062 -16.297 -5.902 1 85.62 533 LYS B CA 1
ATOM 10165 C C . LYS B 1 533 ? -25.359 -16.656 -4.598 1 85.62 533 LYS B C 1
ATOM 10167 O O . LYS B 1 533 ? -25.953 -16.578 -3.521 1 85.62 533 LYS B O 1
ATOM 10172 N N . ARG B 1 534 ? -24.094 -17.172 -4.754 1 89.88 534 ARG B N 1
ATOM 10173 C CA . ARG B 1 534 ? -23.281 -17.562 -3.609 1 89.88 534 ARG B CA 1
ATOM 10174 C C . ARG B 1 534 ? -21.922 -16.859 -3.641 1 89.88 534 ARG B C 1
ATOM 10176 O O . ARG B 1 534 ? -21.344 -16.672 -4.711 1 89.88 534 ARG B O 1
ATOM 10183 N N . TYR B 1 535 ? -21.516 -16.391 -2.486 1 93.19 535 TYR B N 1
ATOM 10184 C CA . TYR B 1 535 ? -20.172 -15.836 -2.324 1 93.19 535 TYR B CA 1
ATOM 10185 C C . TYR B 1 535 ? -19.375 -16.625 -1.301 1 93.19 535 TYR B C 1
ATOM 10187 O O . TYR B 1 535 ? -19.953 -17.266 -0.418 1 93.19 535 TYR B O 1
ATOM 10195 N N . GLY B 1 536 ? -18.125 -16.688 -1.555 1 93.19 536 GLY B N 1
ATOM 10196 C CA . GLY B 1 536 ? -17.25 -17.422 -0.649 1 93.19 536 GLY B CA 1
ATOM 10197 C C . GLY B 1 536 ? -16.062 -16.594 -0.174 1 93.19 536 GLY B C 1
ATOM 10198 O O . GLY B 1 536 ? -16.109 -15.359 -0.224 1 93.19 536 GLY B O 1
ATOM 10199 N N . THR B 1 537 ? -15.07 -17.281 0.335 1 93.38 537 THR B N 1
ATOM 10200 C CA . THR B 1 537 ? -13.875 -16.688 0.925 1 93.38 537 THR B CA 1
ATOM 10201 C C . THR B 1 537 ? -13.266 -15.656 -0.022 1 93.38 537 THR B C 1
ATOM 10203 O O . THR B 1 537 ? -13.156 -15.898 -1.226 1 93.38 537 THR B O 1
ATOM 10206 N N . TYR B 1 538 ? -12.914 -14.461 0.542 1 93.81 538 TYR B N 1
ATOM 10207 C CA . TYR B 1 538 ? -12.227 -13.359 -0.132 1 93.81 538 TYR B CA 1
ATOM 10208 C C . TYR B 1 538 ? -13.172 -12.602 -1.051 1 93.81 538 TYR B C 1
ATOM 10210 O O . TYR B 1 538 ? -12.734 -11.922 -1.983 1 93.81 538 TYR B O 1
ATOM 10218 N N . GLU B 1 539 ? -14.438 -12.766 -0.836 1 94.94 539 GLU B N 1
ATOM 10219 C CA . GLU B 1 539 ? -15.445 -11.938 -1.491 1 94.94 539 GLU B CA 1
ATOM 10220 C C . GLU B 1 539 ? -16.125 -11.008 -0.495 1 94.94 539 GLU B C 1
ATOM 10222 O O . GLU B 1 539 ? -15.883 -11.094 0.711 1 94.94 539 GLU B O 1
ATOM 10227 N N . TYR B 1 540 ? -16.875 -10.094 -0.997 1 96.38 540 TYR B N 1
ATOM 10228 C CA . TYR B 1 540 ? -17.469 -9.078 -0.139 1 96.38 540 TYR B CA 1
ATOM 10229 C C . TYR B 1 540 ? -18.891 -8.773 -0.569 1 96.38 540 TYR B C 1
ATOM 10231 O O . TYR B 1 540 ? -19.312 -9.125 -1.678 1 96.38 540 TYR B O 1
ATOM 10239 N N . PHE B 1 541 ? -19.688 -8.234 0.338 1 95.5 541 PHE B N 1
ATOM 10240 C CA . PHE B 1 541 ? -21.062 -7.852 0.047 1 95.5 541 PHE B CA 1
ATOM 10241 C C . PHE B 1 541 ? -21.516 -6.734 0.979 1 95.5 541 PHE B C 1
ATOM 10243 O O . PHE B 1 541 ? -20.797 -6.348 1.896 1 95.5 541 PHE B O 1
ATOM 10250 N N . GLY B 1 542 ? -22.656 -6.145 0.667 1 95.25 542 GLY B N 1
ATOM 10251 C CA . GLY B 1 542 ? -23.266 -5.109 1.486 1 95.25 542 GLY B CA 1
ATOM 10252 C C . GLY B 1 542 ? -22.844 -3.707 1.092 1 95.25 542 GLY B C 1
ATOM 10253 O O . GLY B 1 542 ? -23.297 -2.727 1.686 1 95.25 542 GLY B O 1
ATOM 10254 N N . GLU B 1 543 ? -21.984 -3.525 0.135 1 93.81 543 GLU B N 1
ATOM 10255 C CA . GLU B 1 543 ? -21.406 -2.242 -0.252 1 93.81 543 GLU B CA 1
ATOM 10256 C C . GLU B 1 543 ? -22.438 -1.342 -0.91 1 93.81 543 GLU B C 1
ATOM 10258 O O . GLU B 1 543 ? -22.391 -0.118 -0.777 1 93.81 543 GLU B O 1
ATOM 10263 N N . ALA B 1 544 ? -23.375 -1.921 -1.628 1 91.88 544 ALA B N 1
ATOM 10264 C CA . ALA B 1 544 ? -24.344 -1.155 -2.414 1 91.88 544 ALA B CA 1
ATOM 10265 C C . ALA B 1 544 ? -25.172 -0.229 -1.524 1 91.88 544 ALA B C 1
ATOM 10267 O O . ALA B 1 544 ? -25.297 0.962 -1.813 1 91.88 544 ALA B O 1
ATOM 10268 N N . SER B 1 545 ? -25.703 -0.725 -0.443 1 93.44 545 SER B N 1
ATOM 10269 C CA . SER B 1 545 ? -26.531 0.06 0.461 1 93.44 545 SER B CA 1
ATOM 10270 C C . SER B 1 545 ? -25.734 1.197 1.097 1 93.44 545 SER B C 1
ATOM 10272 O O . SER B 1 545 ? -26.297 2.246 1.421 1 93.44 545 SER B O 1
ATOM 10274 N N . LEU B 1 546 ? -24.469 0.976 1.296 1 93.75 546 LEU B N 1
ATOM 10275 C CA . LEU B 1 546 ? -23.625 1.98 1.935 1 93.75 546 LEU B CA 1
ATOM 10276 C C . LEU B 1 546 ? -23.312 3.125 0.974 1 93.75 546 LEU B C 1
ATOM 10278 O O . LEU B 1 546 ? -23.438 4.297 1.339 1 93.75 546 LEU B O 1
ATOM 10282 N N . VAL B 1 547 ? -22.969 2.783 -0.245 1 92.12 547 VAL B N 1
ATOM 10283 C CA . VAL B 1 547 ? -22.5 3.779 -1.202 1 92.12 547 VAL B CA 1
ATOM 10284 C C . VAL B 1 547 ? -23.688 4.516 -1.812 1 92.12 547 VAL B C 1
ATOM 10286 O O . VAL B 1 547 ? -23.609 5.711 -2.105 1 92.12 547 VAL B O 1
ATOM 10289 N N . LEU B 1 548 ? -24.828 3.834 -1.994 1 91.88 548 LEU B N 1
ATOM 10290 C CA . LEU B 1 548 ? -26 4.414 -2.646 1 91.88 548 LEU B CA 1
ATOM 10291 C C . LEU B 1 548 ? -26.984 4.957 -1.617 1 91.88 548 LEU B C 1
ATOM 10293 O O . LEU B 1 548 ? -27.938 5.656 -1.97 1 91.88 548 LEU B O 1
ATOM 10297 N N . ASP B 1 549 ? -26.719 4.648 -0.375 1 89.88 549 ASP B N 1
ATOM 10298 C CA . ASP B 1 549 ? -27.625 5.035 0.709 1 89.88 549 ASP B CA 1
ATOM 10299 C C . ASP B 1 549 ? -29.031 4.531 0.455 1 89.88 549 ASP B C 1
ATOM 10301 O O . ASP B 1 549 ? -30 5.309 0.483 1 89.88 549 ASP B O 1
ATOM 10305 N N . LEU B 1 550 ? -29.172 3.238 0.121 1 91.56 550 LEU B N 1
ATOM 10306 C CA . LEU B 1 550 ? -30.422 2.535 -0.124 1 91.56 550 LEU B CA 1
ATOM 10307 C C . LEU B 1 550 ? -30.594 1.368 0.843 1 91.56 550 LEU B C 1
ATOM 10309 O O . LEU B 1 550 ? -29.609 0.902 1.435 1 91.56 550 LEU B O 1
ATOM 10313 N N . PRO B 1 551 ? -31.797 0.988 1.023 1 94.31 551 PRO B N 1
ATOM 10314 C CA . PRO B 1 551 ? -32 -0.21 1.845 1 94.31 551 PRO B CA 1
ATOM 10315 C C . PRO B 1 551 ? -31.344 -1.452 1.236 1 94.31 551 PRO B C 1
ATOM 10317 O O . PRO B 1 551 ? -31.094 -1.491 0.03 1 94.31 551 PRO B O 1
ATOM 10320 N N . ARG B 1 552 ? -31.078 -2.385 2.088 1 95.06 552 ARG B N 1
ATOM 10321 C CA . ARG B 1 552 ? -30.5 -3.648 1.64 1 95.06 552 ARG B CA 1
ATOM 10322 C C . ARG B 1 552 ? -31.359 -4.281 0.548 1 95.06 552 ARG B C 1
ATOM 10324 O O . ARG B 1 552 ? -32.594 -4.355 0.673 1 95.06 552 ARG B O 1
ATOM 10331 N N . ALA B 1 553 ? -30.766 -4.77 -0.491 1 89.31 553 ALA B N 1
ATOM 10332 C CA . ALA B 1 553 ? -31.453 -5.238 -1.688 1 89.31 553 ALA B CA 1
ATOM 10333 C C . ALA B 1 553 ? -31.797 -6.719 -1.58 1 89.31 553 ALA B C 1
ATOM 10335 O O . ALA B 1 553 ? -32.656 -7.223 -2.324 1 89.31 553 ALA B O 1
ATOM 10336 N N . ALA B 1 554 ? -31.125 -7.445 -0.668 1 91.38 554 ALA B N 1
ATOM 10337 C CA . ALA B 1 554 ? -31.312 -8.891 -0.59 1 91.38 554 ALA B CA 1
ATOM 10338 C C . ALA B 1 554 ? -31.125 -9.398 0.838 1 91.38 554 ALA B C 1
ATOM 10340 O O . ALA B 1 554 ? -30.5 -8.727 1.66 1 91.38 554 ALA B O 1
ATOM 10341 N N . ASP B 1 555 ? -31.75 -10.555 1.044 1 95.19 555 ASP B N 1
ATOM 10342 C CA . ASP B 1 555 ? -31.391 -11.32 2.234 1 95.19 555 ASP B CA 1
ATOM 10343 C C . ASP B 1 555 ? -30.078 -12.078 2.033 1 95.19 555 ASP B C 1
ATOM 10345 O O . ASP B 1 555 ? -29.828 -12.594 0.945 1 95.19 555 ASP B O 1
ATOM 10349 N N . VAL B 1 556 ? -29.266 -12.094 3.025 1 97.19 556 VAL B N 1
ATOM 10350 C CA . VAL B 1 556 ? -28.031 -12.867 2.979 1 97.19 556 VAL B CA 1
ATOM 10351 C C . VAL B 1 556 ? -27.984 -13.844 4.148 1 97.19 556 VAL B C 1
ATOM 10353 O O . VAL B 1 556 ? -28.188 -13.453 5.301 1 97.19 556 VAL B O 1
ATOM 10356 N N . TYR B 1 557 ? -27.766 -15.078 3.855 1 97.75 557 TYR B N 1
ATOM 10357 C CA . TYR B 1 557 ? -27.719 -16.125 4.871 1 97.75 557 TYR B CA 1
ATOM 10358 C C . TYR B 1 557 ? -26.359 -16.812 4.859 1 97.75 557 TYR B C 1
ATOM 10360 O O . TYR B 1 557 ? -25.75 -16.984 3.799 1 97.75 557 TYR B O 1
ATOM 10368 N N . ALA B 1 558 ? -25.906 -17.25 6.055 1 97.81 558 ALA B N 1
ATOM 10369 C CA . ALA B 1 558 ? -24.734 -18.109 6.152 1 97.81 558 ALA B CA 1
ATOM 10370 C C . ALA B 1 558 ? -25.047 -19.531 5.695 1 97.81 558 ALA B C 1
ATOM 10372 O O . ALA B 1 558 ? -25.859 -20.234 6.32 1 97.81 558 ALA B O 1
ATOM 10373 N N . GLU B 1 559 ? -24.438 -19.922 4.633 1 95.19 559 GLU B N 1
ATOM 10374 C CA . GLU B 1 559 ? -24.609 -21.297 4.16 1 95.19 559 GLU B CA 1
ATOM 10375 C C . GLU B 1 559 ? -23.734 -22.266 4.945 1 95.19 559 GLU B C 1
ATOM 10377 O O . GLU B 1 559 ? -24.016 -23.469 4.992 1 95.19 559 GLU B O 1
ATOM 10382 N N . THR B 1 560 ? -22.688 -21.766 5.453 1 95.81 560 THR B N 1
ATOM 10383 C CA . THR B 1 560 ? -21.766 -22.438 6.359 1 95.81 560 THR B CA 1
ATOM 10384 C C . THR B 1 560 ? -21.5 -21.578 7.586 1 95.81 560 THR B C 1
ATOM 10386 O O . THR B 1 560 ? -22.125 -20.547 7.781 1 95.81 560 THR B O 1
ATOM 10389 N N . ASP B 1 561 ? -20.625 -22.141 8.492 1 96.62 561 ASP B N 1
ATOM 10390 C CA . ASP B 1 561 ? -20.078 -21.188 9.453 1 96.62 561 ASP B CA 1
ATOM 10391 C C . ASP B 1 561 ? -19.266 -20.109 8.75 1 96.62 561 ASP B C 1
ATOM 10393 O O . ASP B 1 561 ? -18.5 -20.391 7.832 1 96.62 561 ASP B O 1
ATOM 10397 N N . VAL B 1 562 ? -19.578 -18.906 9.094 1 97.56 562 VAL B N 1
ATOM 10398 C CA . VAL B 1 562 ? -18.969 -17.797 8.375 1 97.56 562 VAL B CA 1
ATOM 10399 C C . VAL B 1 562 ? -18.219 -16.891 9.352 1 97.56 562 VAL B C 1
ATOM 10401 O O . VAL B 1 562 ? -18.734 -16.562 10.422 1 97.56 562 VAL B O 1
ATOM 10404 N N . LEU B 1 563 ? -17 -16.672 9.117 1 97.56 563 LEU B N 1
ATOM 10405 C CA . LEU B 1 563 ? -16.25 -15.562 9.719 1 97.56 563 LEU B CA 1
ATOM 10406 C C . LEU B 1 563 ? -16.219 -14.359 8.789 1 97.56 563 LEU B C 1
ATOM 10408 O O . LEU B 1 563 ? -15.648 -14.43 7.699 1 97.56 563 LEU B O 1
ATOM 10412 N N . ALA B 1 564 ? -16.875 -13.297 9.156 1 98.25 564 ALA B N 1
ATOM 10413 C CA . ALA B 1 564 ? -16.922 -12.086 8.352 1 98.25 564 ALA B CA 1
ATOM 10414 C C . ALA B 1 564 ? -16.141 -10.953 8.992 1 98.25 564 ALA B C 1
ATOM 10416 O O . ALA B 1 564 ? -16.188 -10.758 10.211 1 98.25 564 ALA B O 1
ATOM 10417 N N . LEU B 1 565 ? -15.289 -10.32 8.227 1 98.25 565 LEU B N 1
ATOM 10418 C CA . LEU B 1 565 ? -14.734 -9.023 8.617 1 98.25 565 LEU B CA 1
ATOM 10419 C C . LEU B 1 565 ? -15.68 -7.891 8.242 1 98.25 565 LEU B C 1
ATOM 10421 O O . LEU B 1 565 ? -16.094 -7.77 7.09 1 98.25 565 LEU B O 1
ATOM 10425 N N . THR B 1 566 ? -16.047 -7.137 9.18 1 98.38 566 THR B N 1
ATOM 10426 C CA . THR B 1 566 ? -17.062 -6.109 8.945 1 98.38 566 THR B CA 1
ATOM 10427 C C . THR B 1 566 ? -16.484 -4.723 9.234 1 98.38 566 THR B C 1
ATOM 10429 O O . THR B 1 566 ? -15.594 -4.57 10.07 1 98.38 566 THR B O 1
ATOM 10432 N N . ILE B 1 567 ? -16.922 -3.748 8.508 1 97.06 567 ILE B N 1
ATOM 10433 C CA . ILE B 1 567 ? -16.562 -2.344 8.695 1 97.06 567 ILE B CA 1
ATOM 10434 C C . ILE B 1 567 ? -17.828 -1.495 8.742 1 97.06 567 ILE B C 1
ATOM 10436 O O . ILE B 1 567 ? -18.672 -1.562 7.836 1 97.06 567 ILE B O 1
ATOM 10440 N N . GLU B 1 568 ? -17.984 -0.759 9.742 1 95.5 568 GLU B N 1
ATOM 10441 C CA . GLU B 1 568 ? -19.141 0.124 9.891 1 95.5 568 GLU B CA 1
ATOM 10442 C C . GLU B 1 568 ? -19.219 1.121 8.742 1 95.5 568 GLU B C 1
ATOM 10444 O O . GLU B 1 568 ? -18.188 1.544 8.203 1 95.5 568 GLU B O 1
ATOM 10449 N N . LYS B 1 569 ? -20.406 1.549 8.375 1 93.75 569 LYS B N 1
ATOM 10450 C CA . LYS B 1 569 ? -20.703 2.355 7.195 1 93.75 569 LYS B CA 1
ATOM 10451 C C . LYS B 1 569 ? -19.812 3.592 7.137 1 93.75 569 LYS B C 1
ATOM 10453 O O . LYS B 1 569 ? -19.094 3.795 6.164 1 93.75 569 LYS B O 1
ATOM 10458 N N . ASN B 1 570 ? -19.766 4.422 8.148 1 88.44 570 ASN B N 1
ATOM 10459 C CA . ASN B 1 570 ? -19.031 5.68 8.141 1 88.44 570 ASN B CA 1
ATOM 10460 C C . ASN B 1 570 ? -17.516 5.441 8.039 1 88.44 570 ASN B C 1
ATOM 10462 O O . ASN B 1 570 ? -16.812 6.168 7.34 1 88.44 570 ASN B O 1
ATOM 10466 N N . LYS B 1 571 ? -17.062 4.457 8.75 1 93.19 571 LYS B N 1
ATOM 10467 C CA . LYS B 1 571 ? -15.648 4.105 8.695 1 93.19 571 LYS B CA 1
ATOM 10468 C C . LYS B 1 571 ? -15.258 3.594 7.312 1 93.19 571 LYS B C 1
ATOM 10470 O O . LYS B 1 571 ? -14.188 3.92 6.805 1 93.19 571 LYS B O 1
ATOM 10475 N N . PHE B 1 572 ? -16.172 2.818 6.699 1 95.06 572 PHE B N 1
ATOM 10476 C CA . PHE B 1 572 ? -15.914 2.303 5.359 1 95.06 572 PHE B CA 1
ATOM 10477 C C . PHE B 1 572 ? -15.82 3.439 4.348 1 95.06 572 PHE B C 1
ATOM 10479 O O . PHE B 1 572 ? -14.883 3.486 3.543 1 95.06 572 PHE B O 1
ATOM 10486 N N . LEU B 1 573 ? -16.781 4.352 4.363 1 91.44 573 LEU B N 1
ATOM 10487 C CA . LEU B 1 573 ? -16.812 5.469 3.43 1 91.44 573 LEU B CA 1
ATOM 10488 C C . LEU B 1 573 ? -15.586 6.352 3.596 1 91.44 573 LEU B C 1
ATOM 10490 O O . LEU B 1 573 ? -15.047 6.867 2.611 1 91.44 573 LEU B O 1
ATOM 10494 N N . GLN B 1 574 ? -15.203 6.52 4.809 1 89.44 574 GLN B N 1
ATOM 10495 C CA . GLN B 1 574 ? -13.977 7.273 5.051 1 89.44 574 GLN B CA 1
ATOM 10496 C C . GLN B 1 574 ? -12.758 6.527 4.52 1 89.44 574 GLN B C 1
ATOM 10498 O O . GLN B 1 574 ? -11.844 7.137 3.963 1 89.44 574 GLN B O 1
ATOM 10503 N N . PHE B 1 575 ? -12.672 5.234 4.719 1 92.56 575 PHE B N 1
ATOM 10504 C CA . PHE B 1 575 ? -11.562 4.387 4.297 1 92.56 575 PHE B CA 1
ATOM 10505 C C . PHE B 1 575 ? -11.352 4.48 2.791 1 92.56 575 PHE B C 1
ATOM 10507 O O . PHE B 1 575 ? -10.211 4.457 2.314 1 92.56 575 PHE B O 1
ATOM 10514 N N . ILE B 1 576 ? -12.445 4.598 2.078 1 92.69 576 ILE B N 1
ATOM 10515 C CA . ILE B 1 576 ? -12.305 4.555 0.625 1 92.69 576 ILE B CA 1
ATOM 10516 C C . ILE B 1 576 ? -12.312 5.977 0.067 1 92.69 576 ILE B C 1
ATOM 10518 O O . ILE B 1 576 ? -12.352 6.172 -1.15 1 92.69 576 ILE B O 1
ATOM 10522 N N . ARG B 1 577 ? -12.195 6.898 1.009 1 85.06 577 ARG B N 1
ATOM 10523 C CA . ARG B 1 577 ? -12.203 8.297 0.587 1 85.06 577 ARG B CA 1
ATOM 10524 C C . ARG B 1 577 ? -10.992 8.617 -0.275 1 85.06 577 ARG B C 1
ATOM 10526 O O . ARG B 1 577 ? -9.938 7.992 -0.137 1 85.06 577 ARG B O 1
ATOM 10533 N N . ASN B 1 578 ? -11.047 9.539 -1.185 1 77.94 578 ASN B N 1
ATOM 10534 C CA . ASN B 1 578 ? -9.984 9.984 -2.068 1 77.94 578 ASN B CA 1
ATOM 10535 C C . ASN B 1 578 ? -9.547 8.883 -3.031 1 77.94 578 ASN B C 1
ATOM 10537 O O . ASN B 1 578 ? -8.367 8.781 -3.367 1 77.94 578 ASN B O 1
ATOM 10541 N N . SER B 1 579 ? -10.352 7.852 -3.16 1 85.56 579 SER B N 1
ATOM 10542 C CA . SER B 1 579 ? -10.18 6.836 -4.195 1 85.56 579 SER B CA 1
ATOM 10543 C C . SER B 1 579 ? -11.367 6.82 -5.152 1 85.56 579 SER B C 1
ATOM 10545 O O . SER B 1 579 ? -12.375 7.492 -4.914 1 85.56 579 SER B O 1
ATOM 10547 N N . ASP B 1 580 ? -11.227 6.145 -6.184 1 88.31 580 ASP B N 1
ATOM 10548 C CA . ASP B 1 580 ? -12.305 6.039 -7.16 1 88.31 580 ASP B CA 1
ATOM 10549 C C . ASP B 1 580 ? -13.258 4.906 -6.797 1 88.31 580 ASP B C 1
ATOM 10551 O O . ASP B 1 580 ? -14.133 4.543 -7.59 1 88.31 580 ASP B O 1
ATOM 10555 N N . LEU B 1 581 ? -13.125 4.379 -5.641 1 90.06 581 LEU B N 1
ATOM 10556 C CA . LEU B 1 581 ? -13.852 3.162 -5.309 1 90.06 581 LEU B CA 1
ATOM 10557 C C . LEU B 1 581 ? -15.344 3.449 -5.156 1 90.06 581 LEU B C 1
ATOM 10559 O O . LEU B 1 581 ? -16.188 2.623 -5.527 1 90.06 581 LEU B O 1
ATOM 10563 N N . LYS B 1 582 ? -15.711 4.594 -4.555 1 90.31 582 LYS B N 1
ATOM 10564 C CA . LYS B 1 582 ? -17.125 4.906 -4.414 1 90.31 582 LYS B CA 1
ATOM 10565 C C . LYS B 1 582 ? -17.828 4.93 -5.773 1 90.31 582 LYS B C 1
ATOM 10567 O O . LYS B 1 582 ? -18.875 4.316 -5.953 1 90.31 582 LYS B O 1
ATOM 10572 N N . SER B 1 583 ? -17.203 5.602 -6.715 1 91.06 583 SER B N 1
ATOM 10573 C CA . SER B 1 583 ? -17.766 5.676 -8.062 1 91.06 583 SER B CA 1
ATOM 10574 C C . SER B 1 583 ? -17.766 4.309 -8.734 1 91.06 583 SER B C 1
ATOM 10576 O O . SER B 1 583 ? -18.734 3.941 -9.406 1 91.06 583 SER B O 1
ATOM 10578 N N . ASN B 1 584 ? -16.734 3.545 -8.594 1 91.31 584 ASN B N 1
ATOM 10579 C CA . ASN B 1 584 ? -16.641 2.205 -9.164 1 91.31 584 ASN B CA 1
ATOM 10580 C C . ASN B 1 584 ? -17.734 1.286 -8.617 1 91.31 584 ASN B C 1
ATOM 10582 O O . ASN B 1 584 ? -18.328 0.511 -9.367 1 91.31 584 ASN B O 1
ATOM 10586 N N . LEU B 1 585 ? -17.953 1.386 -7.305 1 92.56 585 LEU B N 1
ATOM 10587 C CA . LEU B 1 585 ? -18.969 0.539 -6.672 1 92.56 585 LEU B CA 1
ATOM 10588 C C . LEU B 1 585 ? -20.375 0.95 -7.098 1 92.56 585 LEU B C 1
ATOM 10590 O O . LEU B 1 585 ? -21.25 0.101 -7.238 1 92.56 585 LEU B O 1
ATOM 10594 N N . THR B 1 586 ? -20.562 2.232 -7.301 1 92.62 586 THR B N 1
ATOM 10595 C CA . THR B 1 586 ? -21.828 2.709 -7.828 1 92.62 586 THR B CA 1
ATOM 10596 C C . THR B 1 586 ? -22.094 2.139 -9.219 1 92.62 586 THR B C 1
ATOM 10598 O O . THR B 1 586 ? -23.172 1.618 -9.492 1 92.62 586 THR B O 1
ATOM 10601 N N . ARG B 1 587 ? -21.125 2.213 -10.008 1 91.88 587 ARG B N 1
ATOM 10602 C CA . ARG B 1 587 ? -21.234 1.659 -11.359 1 91.88 587 ARG B CA 1
ATOM 10603 C C . ARG B 1 587 ? -21.469 0.152 -11.312 1 91.88 587 ARG B C 1
ATOM 10605 O O . ARG B 1 587 ? -22.25 -0.387 -12.102 1 91.88 587 ARG B O 1
ATOM 10612 N N . LEU B 1 588 ? -20.734 -0.535 -10.492 1 92.38 588 LEU B N 1
ATOM 10613 C CA . LEU B 1 588 ? -20.891 -1.975 -10.32 1 92.38 588 LEU B CA 1
ATOM 10614 C C . LEU B 1 588 ? -22.344 -2.328 -10.016 1 92.38 588 LEU B C 1
ATOM 10616 O O . LEU B 1 588 ? -22.875 -3.283 -10.57 1 92.38 588 LEU B O 1
ATOM 10620 N N . ASN B 1 589 ? -22.953 -1.565 -9.172 1 90.69 589 ASN B N 1
ATOM 10621 C CA . ASN B 1 589 ? -24.328 -1.835 -8.797 1 90.69 589 ASN B CA 1
ATOM 10622 C C . ASN B 1 589 ? -25.281 -1.605 -9.969 1 90.69 589 ASN B C 1
ATOM 10624 O O . ASN B 1 589 ? -26.281 -2.314 -10.109 1 90.69 589 ASN B O 1
ATOM 10628 N N . GLU B 1 590 ? -24.984 -0.644 -10.695 1 91.5 590 GLU B N 1
ATOM 10629 C CA . GLU B 1 590 ? -25.781 -0.414 -11.898 1 91.5 590 GLU B CA 1
ATOM 10630 C C . GLU B 1 590 ? -25.703 -1.612 -12.844 1 91.5 590 GLU B C 1
ATOM 10632 O O . GLU B 1 590 ? -26.734 -2.035 -13.391 1 91.5 590 GLU B O 1
ATOM 10637 N N . ILE B 1 591 ? -24.594 -2.129 -13.016 1 94 591 ILE B N 1
ATOM 10638 C CA . ILE B 1 591 ? -24.375 -3.287 -13.883 1 94 591 ILE B CA 1
ATOM 10639 C C . ILE B 1 591 ? -25.094 -4.504 -13.305 1 94 591 ILE B C 1
ATOM 10641 O O . ILE B 1 591 ? -25.781 -5.227 -14.031 1 94 591 ILE B O 1
ATOM 10645 N N . ARG B 1 592 ? -25 -4.684 -12.07 1 89.56 592 ARG B N 1
ATOM 10646 C CA . ARG B 1 592 ? -25.625 -5.82 -11.406 1 89.56 592 ARG B CA 1
ATOM 10647 C C . ARG B 1 592 ? -27.156 -5.723 -11.484 1 89.56 592 ARG B C 1
ATOM 10649 O O . ARG B 1 592 ? -27.844 -6.73 -11.633 1 89.56 592 ARG B O 1
ATOM 10656 N N . ASP B 1 593 ? -27.641 -4.527 -11.43 1 88.88 593 ASP B N 1
ATOM 10657 C CA . ASP B 1 593 ? -29.078 -4.285 -11.531 1 88.88 593 ASP B CA 1
ATOM 10658 C C . ASP B 1 593 ? -29.594 -4.648 -12.922 1 88.88 593 ASP B C 1
ATOM 10660 O O . ASP B 1 593 ? -30.797 -4.867 -13.109 1 88.88 593 ASP B O 1
ATOM 10664 N N . SER B 1 594 ? -28.719 -4.699 -13.836 1 90.81 594 SER B N 1
ATOM 10665 C CA . SER B 1 594 ? -29.094 -5.043 -15.211 1 90.81 594 SER B CA 1
ATOM 10666 C C . SER B 1 594 ? -29.078 -6.551 -15.422 1 90.81 594 SER B C 1
ATOM 10668 O O . SER B 1 594 ? -29.172 -7.023 -16.562 1 90.81 594 SER B O 1
ATOM 10670 N N . ASN B 1 595 ? -28.844 -7.359 -14.422 1 88.56 595 ASN B N 1
ATOM 10671 C CA . ASN B 1 595 ? -28.844 -8.82 -14.438 1 88.56 595 ASN B CA 1
ATOM 10672 C C . ASN B 1 595 ? -27.641 -9.367 -15.203 1 88.56 595 ASN B C 1
ATOM 10674 O O . ASN B 1 595 ? -27.766 -10.273 -16.016 1 88.56 595 ASN B O 1
ATOM 10678 N N . SER B 1 596 ? -26.594 -8.656 -14.977 1 90.38 596 SER B N 1
ATOM 10679 C CA . SER B 1 596 ? -25.359 -9.055 -15.633 1 90.38 596 SER B CA 1
ATOM 10680 C C . SER B 1 596 ? -24.938 -10.461 -15.227 1 90.38 596 SER B C 1
ATOM 10682 O O . SER B 1 596 ? -24.406 -11.219 -16.047 1 90.38 596 SER B O 1
ATOM 10684 N N . TRP B 1 597 ? -25.234 -10.898 -14.031 1 84.94 597 TRP B N 1
ATOM 10685 C CA . TRP B 1 597 ? -24.859 -12.219 -13.539 1 84.94 597 TRP B CA 1
ATOM 10686 C C . TRP B 1 597 ? -25.5 -13.312 -14.391 1 84.94 597 TRP B C 1
ATOM 10688 O O . TRP B 1 597 ? -24.828 -14.281 -14.766 1 84.94 597 TRP B O 1
ATOM 10698 N N . LYS B 1 598 ? -26.688 -13.195 -14.641 1 83.06 598 LYS B N 1
ATOM 10699 C CA . LYS B 1 598 ? -27.391 -14.164 -15.469 1 83.06 598 LYS B CA 1
ATOM 10700 C C . LYS B 1 598 ? -26.828 -14.188 -16.891 1 83.06 598 LYS B C 1
ATOM 10702 O O . LYS B 1 598 ? -26.609 -15.258 -17.453 1 83.06 598 LYS B O 1
ATOM 10707 N N . ALA B 1 599 ? -26.625 -13.039 -17.406 1 86.62 599 ALA B N 1
ATOM 10708 C CA . ALA B 1 599 ? -26.109 -12.922 -18.766 1 86.62 599 ALA B CA 1
ATOM 10709 C C . ALA B 1 599 ? -24.75 -13.625 -18.891 1 86.62 599 ALA B C 1
ATOM 10711 O O . ALA B 1 599 ? -24.516 -14.336 -19.875 1 86.62 599 ALA B O 1
ATOM 10712 N N . LEU B 1 600 ? -23.906 -13.477 -17.922 1 87.94 600 LEU B N 1
ATOM 10713 C CA . LEU B 1 600 ? -22.562 -14.039 -17.969 1 87.94 600 LEU B CA 1
ATOM 10714 C C . LEU B 1 600 ? -22.594 -15.531 -17.641 1 87.94 600 LEU B C 1
ATOM 10716 O O . LEU B 1 600 ? -21.859 -16.312 -18.25 1 87.94 600 LEU B O 1
ATOM 10720 N N . ALA B 1 601 ? -23.453 -15.93 -16.734 1 80.56 601 ALA B N 1
ATOM 10721 C CA . ALA B 1 601 ? -23.531 -17.328 -16.312 1 80.56 601 ALA B CA 1
ATOM 10722 C C . ALA B 1 601 ? -24.078 -18.203 -17.438 1 80.56 601 ALA B C 1
ATOM 10724 O O . ALA B 1 601 ? -23.703 -19.375 -17.562 1 80.56 601 ALA B O 1
ATOM 10725 N N . GLU B 1 602 ? -24.859 -17.641 -18.266 1 79.12 602 GLU B N 1
ATOM 10726 C CA . GLU B 1 602 ? -25.5 -18.406 -19.328 1 79.12 602 GLU B CA 1
ATOM 10727 C C . GLU B 1 602 ? -24.766 -18.219 -20.656 1 79.12 602 GLU B C 1
ATOM 10729 O O . GLU B 1 602 ? -25.141 -18.828 -21.656 1 79.12 602 GLU B O 1
ATOM 10734 N N . SER B 1 603 ? -23.75 -17.5 -20.594 1 84.69 603 SER B N 1
ATOM 10735 C CA . SER B 1 603 ? -22.984 -17.234 -21.797 1 84.69 603 SER B CA 1
ATOM 10736 C C . SER B 1 603 ? -22.219 -18.469 -22.25 1 84.69 603 SER B C 1
ATOM 10738 O O . SER B 1 603 ? -21.688 -19.219 -21.422 1 84.69 603 SER B O 1
ATOM 10740 N N . ARG B 1 604 ? -22.203 -18.672 -23.5 1 80.69 604 ARG B N 1
ATOM 10741 C CA . ARG B 1 604 ? -21.406 -19.766 -24.031 1 80.69 604 ARG B CA 1
ATOM 10742 C C . ARG B 1 604 ? -19.922 -19.516 -23.859 1 80.69 604 ARG B C 1
ATOM 10744 O O . ARG B 1 604 ? -19.109 -20.453 -23.844 1 80.69 604 ARG B O 1
ATOM 10751 N N . HIS B 1 605 ? -19.562 -18.234 -23.766 1 81.69 605 HIS B N 1
ATOM 10752 C CA . HIS B 1 605 ? -18.141 -17.875 -23.734 1 81.69 605 HIS B CA 1
ATOM 10753 C C . HIS B 1 605 ? -17.656 -17.688 -22.297 1 81.69 605 HIS B C 1
ATOM 10755 O O . HIS B 1 605 ? -16.484 -17.891 -22 1 81.69 605 HIS B O 1
ATOM 10761 N N . PHE B 1 606 ? -18.531 -17.344 -21.391 1 85.56 606 PHE B N 1
ATOM 10762 C CA . PHE B 1 606 ? -18.109 -16.984 -20.047 1 85.56 606 PHE B CA 1
ATOM 10763 C C . PHE B 1 606 ? -18.656 -17.969 -19.016 1 85.56 606 PHE B C 1
ATOM 10765 O O . PHE B 1 606 ? -18.484 -17.781 -17.812 1 85.56 606 PHE B O 1
ATOM 10772 N N . ARG B 1 607 ? -19.219 -19 -19.547 1 82.19 607 ARG B N 1
ATOM 10773 C CA . ARG B 1 607 ? -19.719 -20.016 -18.625 1 82.19 607 ARG B CA 1
ATOM 10774 C C . ARG B 1 607 ? -18.578 -20.625 -17.812 1 82.19 607 ARG B C 1
ATOM 10776 O O . ARG B 1 607 ? -17.469 -20.797 -18.344 1 82.19 607 ARG B O 1
ATOM 10783 N N . GLY B 1 608 ? -18.734 -20.812 -16.547 1 78.88 608 GLY B N 1
ATOM 10784 C CA . GLY B 1 608 ? -17.734 -21.438 -15.719 1 78.88 608 GLY B CA 1
ATOM 10785 C C . GLY B 1 608 ? -16.859 -20.453 -14.969 1 78.88 608 GLY B C 1
ATOM 10786 O O . GLY B 1 608 ? -16.031 -20.844 -14.148 1 78.88 608 GLY B O 1
ATOM 10787 N N . LEU B 1 609 ? -17.062 -19.203 -15.273 1 87.31 609 LEU B N 1
ATOM 10788 C CA . LEU B 1 609 ? -16.328 -18.203 -14.508 1 87.31 609 LEU B CA 1
ATOM 10789 C C . LEU B 1 609 ? -16.703 -18.266 -13.031 1 87.31 609 LEU B C 1
ATOM 10791 O O . LEU B 1 609 ? -17.875 -18.484 -12.695 1 87.31 609 LEU B O 1
ATOM 10795 N N . THR B 1 610 ? -15.711 -18.094 -12.227 1 86.94 610 THR B N 1
ATOM 10796 C CA . THR B 1 610 ? -15.984 -17.984 -10.797 1 86.94 610 THR B CA 1
ATOM 10797 C C . THR B 1 610 ? -16.688 -16.656 -10.484 1 86.94 610 THR B C 1
ATOM 10799 O O . THR B 1 610 ? -16.688 -15.742 -11.297 1 86.94 610 THR B O 1
ATOM 10802 N N . SER B 1 611 ? -17.297 -16.625 -9.312 1 88.19 611 SER B N 1
ATOM 10803 C CA . SER B 1 611 ? -17.938 -15.383 -8.883 1 88.19 611 SER B CA 1
ATOM 10804 C C . SER B 1 611 ? -16.938 -14.234 -8.82 1 88.19 611 SER B C 1
ATOM 10806 O O . SER B 1 611 ? -17.281 -13.094 -9.148 1 88.19 611 SER B O 1
ATOM 10808 N N . HIS B 1 612 ? -15.75 -14.531 -8.492 1 89.62 612 HIS B N 1
ATOM 10809 C CA . HIS B 1 612 ? -14.695 -13.531 -8.438 1 89.62 612 HIS B CA 1
ATOM 10810 C C . HIS B 1 612 ? -14.398 -12.969 -9.82 1 89.62 612 HIS B C 1
ATOM 10812 O O . HIS B 1 612 ? -14.312 -11.75 -10 1 89.62 612 HIS B O 1
ATOM 10818 N N . GLN B 1 613 ? -14.266 -13.82 -10.75 1 91.94 613 GLN B N 1
ATOM 10819 C CA . GLN B 1 613 ? -13.984 -13.414 -12.125 1 91.94 613 GLN B CA 1
ATOM 10820 C C . GLN B 1 613 ? -15.133 -12.594 -12.695 1 91.94 613 GLN B C 1
ATOM 10822 O O . GLN B 1 613 ? -14.906 -11.625 -13.422 1 91.94 613 GLN B O 1
ATOM 10827 N N . ILE B 1 614 ? -16.297 -13 -12.352 1 92.19 614 ILE B N 1
ATOM 10828 C CA . ILE B 1 614 ? -17.484 -12.273 -12.82 1 92.19 614 ILE B CA 1
ATOM 10829 C C . ILE B 1 614 ? -17.484 -10.859 -12.234 1 92.19 614 ILE B C 1
ATOM 10831 O O . ILE B 1 614 ? -17.672 -9.883 -12.961 1 92.19 614 ILE B O 1
ATOM 10835 N N . THR B 1 615 ? -17.219 -10.789 -10.984 1 91.81 615 THR B N 1
ATOM 10836 C CA . THR B 1 615 ? -17.203 -9.492 -10.312 1 91.81 615 THR B CA 1
ATOM 10837 C C . THR B 1 615 ? -16.141 -8.586 -10.938 1 91.81 615 THR B C 1
ATOM 10839 O O . THR B 1 615 ? -16.391 -7.398 -11.164 1 91.81 615 THR B O 1
ATOM 10842 N N . GLN B 1 616 ? -14.992 -9.086 -11.203 1 92.19 616 GLN B N 1
ATOM 10843 C CA . GLN B 1 616 ? -13.938 -8.32 -11.844 1 92.19 616 GLN B CA 1
ATOM 10844 C C . GLN B 1 616 ? -14.383 -7.777 -13.195 1 92.19 616 GLN B C 1
ATOM 10846 O O . GLN B 1 616 ? -14.055 -6.648 -13.562 1 92.19 616 GLN B O 1
ATOM 10851 N N . LEU B 1 617 ? -15.078 -8.648 -13.836 1 94.12 617 LEU B N 1
ATOM 10852 C CA . LEU B 1 617 ? -15.578 -8.258 -15.148 1 94.12 617 LEU B CA 1
ATOM 10853 C C . LEU B 1 617 ? -16.656 -7.184 -15.031 1 94.12 617 LEU B C 1
ATOM 10855 O O . LEU B 1 617 ? -16.641 -6.195 -15.766 1 94.12 617 LEU B O 1
ATOM 10859 N N . GLU B 1 618 ? -17.578 -7.336 -14.133 1 94.75 618 GLU B N 1
ATOM 10860 C CA . GLU B 1 618 ? -18.656 -6.383 -13.898 1 94.75 618 GLU B CA 1
ATOM 10861 C C . GLU B 1 618 ? -18.094 -5 -13.562 1 94.75 618 GLU B C 1
ATOM 10863 O O . GLU B 1 618 ? -18.688 -3.982 -13.938 1 94.75 618 GLU B O 1
ATOM 10868 N N . LEU B 1 619 ? -17.031 -4.949 -12.945 1 93.88 619 LEU B N 1
ATOM 10869 C CA . LEU B 1 619 ? -16.438 -3.705 -12.484 1 93.88 619 LEU B CA 1
ATOM 10870 C C . LEU B 1 619 ? -15.977 -2.85 -13.656 1 93.88 619 LEU B C 1
ATOM 10872 O O . LEU B 1 619 ? -15.82 -1.634 -13.523 1 93.88 619 LEU B O 1
ATOM 10876 N N . ILE B 1 620 ? -15.766 -3.449 -14.82 1 94.69 620 ILE B N 1
ATOM 10877 C CA . ILE B 1 620 ? -15.203 -2.688 -15.93 1 94.69 620 ILE B CA 1
ATOM 10878 C C . ILE B 1 620 ? -16.234 -2.588 -17.047 1 94.69 620 ILE B C 1
ATOM 10880 O O . ILE B 1 620 ? -15.906 -2.146 -18.156 1 94.69 620 ILE B O 1
ATOM 10884 N N . MET B 1 621 ? -17.438 -2.996 -16.797 1 96.38 621 MET B N 1
ATOM 10885 C CA . MET B 1 621 ? -18.516 -2.943 -17.781 1 96.38 621 MET B CA 1
ATOM 10886 C C . MET B 1 621 ? -19.297 -1.643 -17.656 1 96.38 621 MET B C 1
ATOM 10888 O O . MET B 1 621 ? -19.438 -1.1 -16.562 1 96.38 621 MET B O 1
ATOM 10892 N N . THR B 1 622 ? -19.781 -1.188 -18.781 1 95.75 622 THR B N 1
ATOM 10893 C CA . THR B 1 622 ? -20.734 -0.082 -18.844 1 95.75 622 THR B CA 1
ATOM 10894 C C . THR B 1 622 ? -21.906 -0.429 -19.766 1 95.75 622 THR B C 1
ATOM 10896 O O . THR B 1 622 ? -21.719 -1.066 -20.812 1 95.75 622 THR B O 1
ATOM 10899 N N . LEU B 1 623 ? -23.047 -0.029 -19.406 1 95.12 623 LEU B N 1
ATOM 10900 C CA . LEU B 1 623 ? -24.25 -0.313 -20.203 1 95.12 623 LEU B CA 1
ATOM 10901 C C . LEU B 1 623 ? -24.344 0.646 -21.375 1 95.12 623 LEU B C 1
ATOM 10903 O O . LEU B 1 623 ? -24.172 1.856 -21.219 1 95.12 623 LEU B O 1
ATOM 10907 N N . HIS B 1 624 ? -24.562 0.013 -22.469 1 94.56 624 HIS B N 1
ATOM 10908 C CA . HIS B 1 624 ? -24.688 0.774 -23.703 1 94.56 624 HIS B CA 1
ATOM 10909 C C . HIS B 1 624 ? -25.844 0.241 -24.562 1 94.56 624 HIS B C 1
ATOM 10911 O O . HIS B 1 624 ? -26.047 -0.972 -24.641 1 94.56 624 HIS B O 1
ATOM 10917 N N . LYS B 1 625 ? -26.609 1.129 -25.203 1 96.25 625 LYS B N 1
ATOM 10918 C CA . LYS B 1 625 ? -27.672 0.747 -26.141 1 96.25 625 LYS B CA 1
ATOM 10919 C C . LYS B 1 625 ? -27.359 1.229 -27.547 1 96.25 625 LYS B C 1
ATOM 10921 O O . LYS B 1 625 ? -26.875 2.346 -27.734 1 96.25 625 LYS B O 1
ATOM 10926 N N . VAL B 1 626 ? -27.609 0.309 -28.484 1 97.19 626 VAL B N 1
ATOM 10927 C CA . VAL B 1 626 ? -27.391 0.677 -29.875 1 97.19 626 VAL B CA 1
ATOM 10928 C C . VAL B 1 626 ? -28.625 0.309 -30.703 1 97.19 626 VAL B C 1
ATOM 10930 O O . VAL B 1 626 ? -29.359 -0.632 -30.359 1 97.19 626 VAL B O 1
ATOM 10933 N N . ASN B 1 627 ? -28.828 0.994 -31.812 1 96.88 627 ASN B N 1
ATOM 10934 C CA . ASN B 1 627 ? -29.969 0.751 -32.688 1 96.88 627 ASN B CA 1
ATOM 10935 C C . ASN B 1 627 ? -29.656 -0.323 -33.719 1 96.88 627 ASN B C 1
ATOM 10937 O O . ASN B 1 627 ? -28.484 -0.618 -34 1 96.88 627 ASN B O 1
ATOM 10941 N N . GLU B 1 628 ? -30.766 -0.825 -34.281 1 96.94 628 GLU B N 1
ATOM 10942 C CA . GLU B 1 628 ? -30.641 -1.762 -35.375 1 96.94 628 GLU B CA 1
ATOM 10943 C C . GLU B 1 628 ? -29.797 -1.174 -36.5 1 96.94 628 GLU B C 1
ATOM 10945 O O . GLU B 1 628 ? -29.953 -0.001 -36.844 1 96.94 628 GLU B O 1
ATOM 10950 N N . GLY B 1 629 ? -28.875 -1.918 -36.938 1 96.12 629 GLY B N 1
ATOM 10951 C CA . GLY B 1 629 ? -28.047 -1.492 -38.062 1 96.12 629 GLY B CA 1
ATOM 10952 C C . GLY B 1 629 ? -26.734 -0.884 -37.625 1 96.12 629 GLY B C 1
ATOM 10953 O O . GLY B 1 629 ? -25.828 -0.699 -38.438 1 96.12 629 GLY B O 1
ATOM 10954 N N . SER B 1 630 ? -26.547 -0.653 -36.375 1 96.94 630 SER B N 1
ATOM 10955 C CA . SER B 1 630 ? -25.344 -0.023 -35.875 1 96.94 630 SER B CA 1
ATOM 10956 C C . SER B 1 630 ? -24.141 -0.945 -36.031 1 96.94 630 SER B C 1
ATOM 10958 O O . SER B 1 630 ? -24.219 -2.137 -35.719 1 96.94 630 SER B O 1
ATOM 10960 N N . ILE B 1 631 ? -23.062 -0.373 -36.5 1 97.19 631 ILE B N 1
ATOM 10961 C CA . ILE B 1 631 ? -21.797 -1.104 -36.594 1 97.19 631 ILE B CA 1
ATOM 10962 C C . ILE B 1 631 ? -21 -0.897 -35.312 1 97.19 631 ILE B C 1
ATOM 10964 O O . ILE B 1 631 ? -20.609 0.227 -35 1 97.19 631 ILE B O 1
ATOM 10968 N N . LEU B 1 632 ? -20.781 -1.969 -34.625 1 96.88 632 LEU B N 1
ATOM 10969 C CA . LEU B 1 632 ? -20.047 -1.895 -33.375 1 96.88 632 LEU B CA 1
ATOM 10970 C C . LEU B 1 632 ? -18.547 -1.837 -33.625 1 96.88 632 LEU B C 1
ATOM 10972 O O . LEU B 1 632 ? -17.828 -1.053 -33 1 96.88 632 LEU B O 1
ATOM 10976 N N . VAL B 1 633 ? -18.078 -2.74 -34.5 1 95.88 633 VAL B N 1
ATOM 10977 C CA . VAL B 1 633 ? -16.703 -2.805 -34.938 1 95.88 633 VAL B CA 1
ATOM 10978 C C . VAL B 1 633 ? -16.672 -3.09 -36.438 1 95.88 633 VAL B C 1
ATOM 10980 O O . VAL B 1 633 ? -17.391 -3.953 -36.938 1 95.88 633 VAL B O 1
ATOM 10983 N N . ARG B 1 634 ? -15.883 -2.395 -37.125 1 95.75 634 ARG B N 1
ATOM 10984 C CA . ARG B 1 634 ? -15.766 -2.568 -38.562 1 95.75 634 ARG B CA 1
ATOM 10985 C C . ARG B 1 634 ? -14.492 -3.324 -38.938 1 95.75 634 ARG B C 1
ATOM 10987 O O . ARG B 1 634 ? -13.43 -3.072 -38.344 1 95.75 634 ARG B O 1
ATOM 10994 N N . GLU B 1 635 ? -14.648 -4.172 -39.844 1 95.81 635 GLU B N 1
ATOM 10995 C CA . GLU B 1 635 ? -13.516 -4.938 -40.344 1 95.81 635 GLU B CA 1
ATOM 10996 C C . GLU B 1 635 ? -12.352 -4.02 -40.719 1 95.81 635 GLU B C 1
ATOM 10998 O O . GLU B 1 635 ? -12.562 -2.957 -41.312 1 95.81 635 GLU B O 1
ATOM 11003 N N . LYS B 1 636 ? -11.086 -4.289 -40.219 1 95.75 636 LYS B N 1
ATOM 11004 C CA . LYS B 1 636 ? -9.836 -3.598 -40.531 1 95.75 636 LYS B CA 1
ATOM 11005 C C . LYS B 1 636 ? -9.711 -2.314 -39.719 1 95.75 636 LYS B C 1
ATOM 11007 O O . LYS B 1 636 ? -8.852 -1.471 -40 1 95.75 636 LYS B O 1
ATOM 11012 N N . GLU B 1 637 ? -10.594 -2.166 -38.812 1 95.38 637 GLU B N 1
ATOM 11013 C CA . GLU B 1 637 ? -10.461 -1.053 -37.875 1 95.38 637 GLU B CA 1
ATOM 11014 C C . GLU B 1 637 ? -10 -1.537 -36.5 1 95.38 637 GLU B C 1
ATOM 11016 O O . GLU B 1 637 ? -10.18 -2.709 -36.156 1 95.38 637 GLU B O 1
ATOM 11021 N N . PHE B 1 638 ? -9.406 -0.638 -35.812 1 94.88 638 PHE B N 1
ATOM 11022 C CA . PHE B 1 638 ? -8.938 -0.955 -34.469 1 94.88 638 PHE B CA 1
ATOM 11023 C C . PHE B 1 638 ? -10.109 -1.041 -33.5 1 94.88 638 PHE B C 1
ATOM 11025 O O . PHE B 1 638 ? -11.117 -0.349 -33.656 1 94.88 638 PHE B O 1
ATOM 11032 N N . TYR B 1 639 ? -9.883 -1.823 -32.5 1 91.38 639 TYR B N 1
ATOM 11033 C CA . TYR B 1 639 ? -10.898 -1.953 -31.469 1 91.38 639 TYR B CA 1
ATOM 11034 C C . TYR B 1 639 ? -10.859 -0.759 -30.531 1 91.38 639 TYR B C 1
ATOM 11036 O O . TYR B 1 639 ? -9.781 -0.263 -30.188 1 91.38 639 TYR B O 1
ATOM 11044 N N . GLY B 1 640 ? -11.836 -0.181 -30.188 1 89.12 640 GLY B N 1
ATOM 11045 C CA . GLY B 1 640 ? -11.992 0.728 -29.062 1 89.12 640 GLY B CA 1
ATOM 11046 C C . GLY B 1 640 ? -12.562 0.056 -27.828 1 89.12 640 GLY B C 1
ATOM 11047 O O . GLY B 1 640 ? -11.898 -0.01 -26.797 1 89.12 640 GLY B O 1
ATOM 11048 N N . ASP B 1 641 ? -13.734 -0.471 -27.984 1 93.56 641 ASP B N 1
ATOM 11049 C CA . ASP B 1 641 ? -14.414 -1.248 -26.953 1 93.56 641 ASP B CA 1
ATOM 11050 C C . ASP B 1 641 ? -14.734 -2.658 -27.453 1 93.56 641 ASP B C 1
ATOM 11052 O O . ASP B 1 641 ? -14.812 -2.893 -28.656 1 93.56 641 ASP B O 1
ATOM 11056 N N . ALA B 1 642 ? -14.75 -3.547 -26.547 1 94.69 642 ALA B N 1
ATOM 11057 C CA . ALA B 1 642 ? -15.375 -4.848 -26.75 1 94.69 642 ALA B CA 1
ATOM 11058 C C . ALA B 1 642 ? -16.75 -4.898 -26.094 1 94.69 642 ALA B C 1
ATOM 11060 O O . ALA B 1 642 ? -17.109 -4.012 -25.312 1 94.69 642 ALA B O 1
ATOM 11061 N N . TYR B 1 643 ? -17.516 -5.895 -26.547 1 95.62 643 TYR B N 1
ATOM 11062 C CA . TYR B 1 643 ? -18.891 -5.875 -26.047 1 95.62 643 TYR B CA 1
ATOM 11063 C C . TYR B 1 643 ? -19.344 -7.273 -25.641 1 95.62 643 TYR B C 1
ATOM 11065 O O . TYR B 1 643 ? -18.812 -8.273 -26.141 1 95.62 643 TYR B O 1
ATOM 11073 N N . ILE B 1 644 ? -20.219 -7.344 -24.75 1 95.31 644 ILE B N 1
ATOM 11074 C CA . ILE B 1 644 ? -21.031 -8.516 -24.422 1 95.31 644 ILE B CA 1
ATOM 11075 C C . ILE B 1 644 ? -22.5 -8.195 -24.625 1 95.31 644 ILE B C 1
ATOM 11077 O O . ILE B 1 644 ? -23 -7.16 -24.172 1 95.31 644 ILE B O 1
ATOM 11081 N N . ILE B 1 645 ? -23.141 -9.039 -25.266 1 95.44 645 ILE B N 1
ATOM 11082 C CA . ILE B 1 645 ? -24.531 -8.781 -25.594 1 95.44 645 ILE B CA 1
ATOM 11083 C C . ILE B 1 645 ? -25.406 -9.078 -24.375 1 95.44 645 ILE B C 1
ATOM 11085 O O . ILE B 1 645 ? -25.453 -10.211 -23.891 1 95.44 645 ILE B O 1
ATOM 11089 N N . ARG B 1 646 ? -25.969 -8.086 -23.875 1 95.25 646 ARG B N 1
ATOM 11090 C CA . ARG B 1 646 ? -26.938 -8.297 -22.797 1 95.25 646 ARG B CA 1
ATOM 11091 C C . ARG B 1 646 ? -28.266 -8.805 -23.328 1 95.25 646 ARG B C 1
ATOM 11093 O O . ARG B 1 646 ? -28.797 -9.805 -22.844 1 95.25 646 ARG B O 1
ATOM 11100 N N . SER B 1 647 ? -28.766 -8.062 -24.359 1 94.44 647 SER B N 1
ATOM 11101 C CA . SER B 1 647 ? -30.016 -8.422 -25.016 1 94.44 647 SER B CA 1
ATOM 11102 C C . SER B 1 647 ? -30.047 -7.949 -26.469 1 94.44 647 SER B C 1
ATOM 11104 O O . SER B 1 647 ? -29.859 -6.762 -26.734 1 94.44 647 SER B O 1
ATOM 11106 N N . GLY B 1 648 ? -30.203 -8.93 -27.297 1 95.12 648 GLY B N 1
ATOM 11107 C CA . GLY B 1 648 ? -30.234 -8.578 -28.719 1 95.12 648 GLY B CA 1
ATOM 11108 C C . GLY B 1 648 ? -29.484 -9.562 -29.594 1 95.12 648 GLY B C 1
ATOM 11109 O O . GLY B 1 648 ? -29.359 -10.742 -29.25 1 95.12 648 GLY B O 1
ATOM 11110 N N . LYS B 1 649 ? -29.219 -9.062 -30.781 1 96.56 649 LYS B N 1
ATOM 11111 C CA . LYS B 1 649 ? -28.562 -9.906 -31.781 1 96.56 649 LYS B CA 1
ATOM 11112 C C . LYS B 1 649 ? -27.5 -9.125 -32.562 1 96.56 649 LYS B C 1
ATOM 11114 O O . LYS B 1 649 ? -27.766 -8 -33 1 96.56 649 LYS B O 1
ATOM 11119 N N . VAL B 1 650 ? -26.359 -9.727 -32.656 1 96.5 650 VAL B N 1
ATOM 11120 C CA . VAL B 1 650 ? -25.266 -9.133 -33.438 1 96.5 650 VAL B CA 1
ATOM 11121 C C . VAL B 1 650 ? -24.75 -10.133 -34.469 1 96.5 650 VAL B C 1
ATOM 11123 O O . VAL B 1 650 ? -24.469 -11.289 -34.125 1 96.5 650 VAL B O 1
ATOM 11126 N N . ASN B 1 651 ? -24.656 -9.695 -35.656 1 96.75 651 ASN B N 1
ATOM 11127 C CA . ASN B 1 651 ? -24.125 -10.547 -36.719 1 96.75 651 ASN B CA 1
ATOM 11128 C C . ASN B 1 651 ? -22.656 -10.258 -37 1 96.75 651 ASN B C 1
ATOM 11130 O O . ASN B 1 651 ? -22.203 -9.117 -36.875 1 96.75 651 ASN B O 1
ATOM 11134 N N . VAL B 1 652 ? -21.969 -11.305 -37.312 1 95.94 652 VAL B N 1
ATOM 11135 C CA . VAL B 1 652 ? -20.547 -11.219 -37.625 1 95.94 652 VAL B CA 1
ATOM 11136 C C . VAL B 1 652 ? -20.344 -11.414 -39.125 1 95.94 652 VAL B C 1
ATOM 11138 O O . VAL B 1 652 ? -20.766 -12.438 -39.688 1 95.94 652 VAL B O 1
ATOM 11141 N N . TYR B 1 653 ? -19.703 -10.438 -39.75 1 95.62 653 TYR B N 1
ATOM 11142 C CA . TYR B 1 653 ? -19.438 -10.492 -41.156 1 95.62 653 TYR B CA 1
ATOM 11143 C C . TYR B 1 653 ? -17.938 -10.531 -41.438 1 95.62 653 TYR B C 1
ATOM 11145 O O . TYR B 1 653 ? -17.156 -9.977 -40.688 1 95.62 653 TYR B O 1
ATOM 11153 N N . GLN B 1 654 ? -17.562 -11.242 -42.406 1 94.81 654 GLN B N 1
ATOM 11154 C CA . GLN B 1 654 ? -16.219 -11.188 -42.969 1 94.81 654 GLN B CA 1
ATOM 11155 C C . GLN B 1 654 ? -16.25 -11 -44.469 1 94.81 654 GLN B C 1
ATOM 11157 O O . GLN B 1 654 ? -16.859 -11.797 -45.188 1 94.81 654 GLN B O 1
ATOM 11162 N N . ASN B 1 655 ? -15.688 -9.992 -45 1 93.69 655 ASN B N 1
ATOM 11163 C CA . ASN B 1 655 ? -15.727 -9.664 -46.438 1 93.69 655 ASN B CA 1
ATOM 11164 C C . ASN B 1 655 ? -17.156 -9.633 -46.969 1 93.69 655 ASN B C 1
ATOM 11166 O O . ASN B 1 655 ? -17.438 -10.195 -48.031 1 93.69 655 ASN B O 1
ATOM 11170 N N . GLY B 1 656 ? -18.062 -9.156 -46.094 1 91.38 656 GLY B N 1
ATOM 11171 C CA . GLY B 1 656 ? -19.438 -8.961 -46.531 1 91.38 656 GLY B CA 1
ATOM 11172 C C . GLY B 1 656 ? -20.297 -10.195 -46.344 1 91.38 656 GLY B C 1
ATOM 11173 O O . GLY B 1 656 ? -21.516 -10.133 -46.438 1 91.38 656 GLY B O 1
ATOM 11174 N N . ASN B 1 657 ? -19.688 -11.336 -45.969 1 95.19 657 ASN B N 1
ATOM 11175 C CA . ASN B 1 657 ? -20.422 -12.586 -45.812 1 95.19 657 ASN B CA 1
ATOM 11176 C C . ASN B 1 657 ? -20.75 -12.836 -44.344 1 95.19 657 ASN B C 1
ATOM 11178 O O . ASN B 1 657 ? -19.922 -12.586 -43.438 1 95.19 657 ASN B O 1
ATOM 11182 N N . LEU B 1 658 ? -21.922 -13.32 -44.094 1 94.81 658 LEU B N 1
ATOM 11183 C CA . LEU B 1 658 ? -22.344 -13.641 -42.719 1 94.81 658 LEU B CA 1
ATOM 11184 C C . LEU B 1 658 ? -21.641 -14.891 -42.219 1 94.81 658 LEU B C 1
ATOM 11186 O O . LEU B 1 658 ? -21.719 -15.953 -42.844 1 94.81 658 LEU B O 1
ATOM 11190 N N . LEU B 1 659 ? -20.969 -14.773 -41.219 1 92.94 659 LEU B N 1
ATOM 11191 C CA . LEU B 1 659 ? -20.188 -15.875 -40.656 1 92.94 659 LEU B CA 1
ATOM 11192 C C . LEU B 1 659 ? -20.891 -16.484 -39.438 1 92.94 659 LEU B C 1
ATOM 11194 O O . LEU B 1 659 ? -20.844 -17.703 -39.25 1 92.94 659 LEU B O 1
ATOM 11198 N N . ALA B 1 660 ? -21.453 -15.633 -38.562 1 92.25 660 ALA B N 1
ATOM 11199 C CA . ALA B 1 660 ? -22.047 -16.125 -37.312 1 92.25 660 ALA B CA 1
ATOM 11200 C C . ALA B 1 660 ? -23.094 -15.141 -36.781 1 92.25 660 ALA B C 1
ATOM 11202 O O . ALA B 1 660 ? -23.094 -13.969 -37.188 1 92.25 660 ALA B O 1
ATOM 11203 N N . GLU B 1 661 ? -23.953 -15.664 -36 1 93.75 661 GLU B N 1
ATOM 11204 C CA . GLU B 1 661 ? -24.938 -14.875 -35.25 1 93.75 661 GLU B CA 1
ATOM 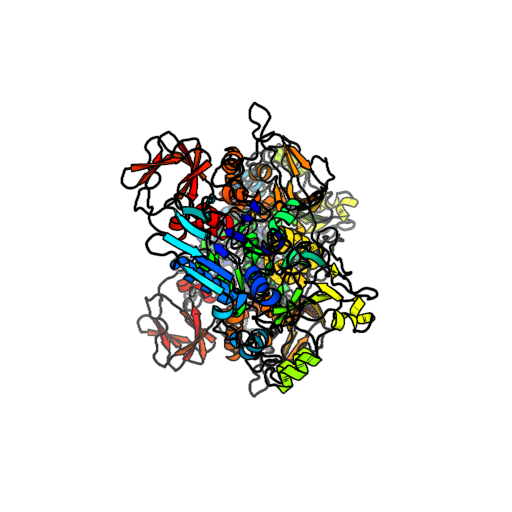11205 C C . GLU B 1 661 ? -24.734 -14.984 -33.75 1 93.75 661 GLU B C 1
ATOM 11207 O O . GLU B 1 661 ? -24.703 -16.094 -33.219 1 93.75 661 GLU B O 1
ATOM 11212 N N . LEU B 1 662 ? -24.547 -13.852 -33.156 1 93.19 662 LEU B N 1
ATOM 11213 C CA . LEU B 1 662 ? -24.344 -13.797 -31.734 1 93.19 662 LEU B CA 1
ATOM 11214 C C . LEU B 1 662 ? -25.609 -13.32 -31.016 1 93.19 662 LEU B C 1
ATOM 11216 O O . LEU B 1 662 ? -26.344 -12.492 -31.547 1 93.19 662 LEU B O 1
ATOM 11220 N N . THR B 1 663 ? -25.781 -13.883 -29.875 1 92.81 663 THR B N 1
ATOM 11221 C CA . THR B 1 663 ? -26.969 -13.562 -29.109 1 92.81 663 THR B CA 1
ATOM 11222 C C . THR B 1 663 ? -26.609 -13.273 -27.656 1 92.81 663 THR B C 1
ATOM 11224 O O . THR B 1 663 ? -25.438 -13.008 -27.328 1 92.81 663 THR B O 1
ATOM 11227 N N . ASP B 1 664 ? -27.609 -13.336 -26.797 1 91.75 664 ASP B N 1
ATOM 11228 C CA . ASP B 1 664 ? -27.453 -12.945 -25.406 1 91.75 664 ASP B CA 1
ATOM 11229 C C . ASP B 1 664 ? -26.281 -13.68 -24.75 1 91.75 664 ASP B C 1
ATOM 11231 O O . ASP B 1 664 ? -26.188 -14.906 -24.844 1 91.75 664 ASP B O 1
ATOM 11235 N N . GLY B 1 665 ? -25.422 -12.836 -24.125 1 90.5 665 GLY B N 1
ATOM 11236 C CA . GLY B 1 665 ? -24.312 -13.406 -23.375 1 90.5 665 GLY B CA 1
ATOM 11237 C C . GLY B 1 665 ? -23.062 -13.586 -24.219 1 90.5 665 GLY B C 1
ATOM 11238 O O . GLY B 1 665 ? -21.969 -13.805 -23.672 1 90.5 665 GLY B O 1
ATOM 11239 N N . ASP B 1 666 ? -23.188 -13.414 -25.484 1 90.94 666 ASP B N 1
ATOM 11240 C CA . ASP B 1 666 ? -22.047 -13.664 -26.375 1 90.94 666 ASP B CA 1
ATOM 11241 C C . ASP B 1 666 ? -21.078 -12.477 -26.375 1 90.94 666 ASP B C 1
ATOM 11243 O O . ASP B 1 666 ? -21.484 -11.336 -26.125 1 90.94 666 ASP B O 1
ATOM 11247 N N . PHE B 1 667 ? -19.859 -12.844 -26.641 1 93.19 667 PHE B N 1
ATOM 11248 C CA . PHE B 1 667 ? -18.797 -11.852 -26.688 1 93.19 667 PHE B CA 1
ATOM 11249 C C . PHE B 1 667 ? -18.625 -11.305 -28.094 1 93.19 667 PHE B C 1
ATOM 11251 O O . PHE B 1 667 ? -18.625 -12.062 -29.062 1 93.19 667 PHE B O 1
ATOM 11258 N N . VAL B 1 668 ? -18.562 -10.016 -28.234 1 93.44 668 VAL B N 1
ATOM 11259 C CA . VAL B 1 668 ? -18.359 -9.328 -29.516 1 93.44 668 VAL B CA 1
ATOM 11260 C C . VAL B 1 668 ? -16.938 -8.789 -29.578 1 93.44 668 VAL B C 1
ATOM 11262 O O . VAL B 1 668 ? -16.641 -7.711 -29.062 1 93.44 668 VAL B O 1
ATOM 11265 N N . GLY B 1 669 ? -16.094 -9.469 -30.266 1 92 669 GLY B N 1
ATOM 11266 C CA . GLY B 1 669 ? -14.703 -9.078 -30.375 1 92 669 GLY B CA 1
ATOM 11267 C C . GLY B 1 669 ? -13.758 -10.258 -30.5 1 92 669 GLY B C 1
ATOM 11268 O O . GLY B 1 669 ? -14.172 -11.406 -30.375 1 92 669 GLY B O 1
ATOM 11269 N N . GLU B 1 670 ? -12.516 -9.938 -30.859 1 92.12 670 GLU B N 1
ATOM 11270 C CA . GLU B 1 670 ? -11.422 -10.906 -30.891 1 92.12 670 GLU B CA 1
ATOM 11271 C C . GLU B 1 670 ? -10.398 -10.641 -29.797 1 92.12 670 GLU B C 1
ATOM 11273 O O . GLU B 1 670 ? -9.57 -9.734 -29.906 1 92.12 670 GLU B O 1
ATOM 11278 N N . ILE B 1 671 ? -10.359 -11.461 -28.828 1 91.12 671 ILE B N 1
ATOM 11279 C CA . ILE B 1 671 ? -9.555 -11.227 -27.641 1 91.12 671 ILE B CA 1
ATOM 11280 C C . ILE B 1 671 ? -8.086 -11.086 -28.031 1 91.12 671 ILE B C 1
ATOM 11282 O O . ILE B 1 671 ? -7.359 -10.266 -27.453 1 91.12 671 ILE B O 1
ATOM 11286 N N . TYR B 1 672 ? -7.637 -11.898 -28.906 1 89.06 672 TYR B N 1
ATOM 11287 C CA . TYR B 1 672 ? -6.242 -11.844 -29.328 1 89.06 672 TYR B CA 1
ATOM 11288 C C . TYR B 1 672 ? -5.918 -10.5 -29.969 1 89.06 672 TYR B C 1
ATOM 11290 O O . TYR B 1 672 ? -4.93 -9.852 -29.625 1 89.06 672 TYR B O 1
ATOM 11298 N N . ASN B 1 673 ? -6.738 -10.07 -30.953 1 92.06 673 ASN B N 1
ATOM 11299 C CA . ASN B 1 673 ? -6.52 -8.797 -31.641 1 92.06 673 ASN B CA 1
ATOM 11300 C C . ASN B 1 673 ? -6.605 -7.621 -30.672 1 92.06 673 ASN B C 1
ATOM 11302 O O . ASN B 1 673 ? -5.84 -6.66 -30.781 1 92.06 673 ASN B O 1
ATOM 11306 N N . ILE B 1 674 ? -7.531 -7.719 -29.797 1 93.56 674 ILE B N 1
ATOM 11307 C CA . ILE B 1 674 ? -7.699 -6.664 -28.797 1 93.56 674 ILE B CA 1
ATOM 11308 C C . ILE B 1 674 ? -6.453 -6.582 -27.922 1 93.56 674 ILE B C 1
ATOM 11310 O O . ILE B 1 674 ? -5.941 -5.492 -27.656 1 93.56 674 ILE B O 1
ATOM 11314 N N . SER B 1 675 ? -5.895 -7.699 -27.438 1 91.5 675 SER B N 1
ATOM 11315 C CA . SER B 1 675 ? -4.754 -7.766 -26.531 1 91.5 675 SER B CA 1
ATOM 11316 C C . SER B 1 675 ? -3.479 -7.281 -27.203 1 91.5 675 SER B C 1
ATOM 11318 O O . SER B 1 675 ? -2.596 -6.719 -26.562 1 91.5 675 SER B O 1
ATOM 11320 N N . LYS B 1 676 ? -3.453 -7.41 -28.578 1 90.44 676 LYS B N 1
ATOM 11321 C CA . LYS B 1 676 ? -2.232 -7.066 -29.297 1 90.44 676 LYS B CA 1
ATOM 11322 C C . LYS B 1 676 ? -2.389 -5.746 -30.047 1 90.44 676 LYS B C 1
ATOM 11324 O O . LYS B 1 676 ? -1.473 -5.312 -30.75 1 90.44 676 LYS B O 1
ATOM 11329 N N . ASN B 1 677 ? -3.51 -5.199 -29.922 1 92.94 677 ASN B N 1
ATOM 11330 C CA . ASN B 1 677 ? -3.82 -3.949 -30.609 1 92.94 677 ASN B CA 1
ATOM 11331 C C . ASN B 1 677 ? -3.75 -4.109 -32.125 1 92.94 677 ASN B C 1
ATOM 11333 O O . ASN B 1 677 ? -3.104 -3.316 -32.812 1 92.94 677 ASN B O 1
ATOM 11337 N N . PHE B 1 678 ? -4.391 -5.18 -32.625 1 93.75 678 PHE B N 1
ATOM 11338 C CA . PHE B 1 678 ? -4.559 -5.418 -34.062 1 93.75 678 PHE B CA 1
ATOM 11339 C C . PHE B 1 678 ? -5.945 -4.988 -34.5 1 93.75 678 PHE B C 1
ATOM 11341 O O . PHE B 1 678 ? -6.844 -4.785 -33.688 1 93.75 678 PHE B O 1
ATOM 11348 N N . VAL B 1 679 ? -6.055 -4.891 -35.781 1 95.25 679 VAL B N 1
ATOM 11349 C CA . VAL B 1 679 ? -7.332 -4.504 -36.375 1 95.25 679 VAL B CA 1
ATOM 11350 C C . VAL B 1 679 ? -8.281 -5.699 -36.375 1 95.25 679 VAL B C 1
ATOM 11352 O O . VAL B 1 679 ? -7.848 -6.852 -36.312 1 95.25 679 VAL B O 1
ATOM 11355 N N . SER B 1 680 ? -9.531 -5.453 -36.469 1 95.25 680 SER B N 1
ATOM 11356 C CA . SER B 1 680 ? -10.539 -6.508 -36.5 1 95.25 680 SER B CA 1
ATOM 11357 C C . SER B 1 680 ? -10.547 -7.242 -37.812 1 95.25 680 SER B C 1
ATOM 11359 O O . SER B 1 680 ? -10.406 -6.617 -38.875 1 95.25 680 SER B O 1
ATOM 11361 N N . ASN B 1 681 ? -10.773 -8.562 -37.781 1 94.12 681 ASN B N 1
ATOM 11362 C CA . ASN B 1 681 ? -10.945 -9.367 -38.969 1 94.12 681 ASN B CA 1
ATOM 11363 C C . ASN B 1 681 ? -12.406 -9.414 -39.406 1 94.12 681 ASN B C 1
ATOM 11365 O O . ASN B 1 681 ? -12.719 -9.906 -40.5 1 94.12 681 ASN B O 1
ATOM 11369 N N . TYR B 1 682 ? -13.266 -8.836 -38.531 1 95.06 682 TYR B N 1
ATOM 11370 C CA . TYR B 1 682 ? -14.695 -8.992 -38.781 1 95.06 682 TYR B CA 1
ATOM 11371 C C . TYR B 1 682 ? -15.422 -7.66 -38.594 1 95.06 682 TYR B C 1
ATOM 11373 O O . TYR B 1 682 ? -14.875 -6.719 -38.031 1 95.06 682 TYR B O 1
ATOM 11381 N N . THR B 1 683 ? -16.547 -7.559 -39.219 1 96.62 683 THR B N 1
ATOM 11382 C CA . THR B 1 683 ? -17.516 -6.492 -38.906 1 96.62 683 THR B CA 1
ATOM 11383 C C . THR B 1 683 ? -18.641 -7.008 -38.031 1 96.62 683 THR B C 1
ATOM 11385 O O . THR B 1 683 ? -19.266 -8.016 -38.344 1 96.62 683 THR B O 1
ATOM 11388 N N . PHE B 1 684 ? -18.844 -6.387 -36.969 1 97.31 684 PHE B N 1
ATOM 11389 C CA . PHE B 1 684 ? -19.938 -6.715 -36.062 1 97.31 684 PHE B CA 1
ATOM 11390 C C . PHE B 1 684 ? -21.062 -5.691 -36.156 1 97.31 684 PHE B C 1
ATOM 11392 O O . PHE B 1 684 ? -20.859 -4.508 -35.875 1 97.31 684 PHE B O 1
ATOM 11399 N N . ARG B 1 685 ? -22.203 -6.117 -36.531 1 97.56 685 ARG B N 1
ATOM 11400 C CA . ARG B 1 685 ? -23.328 -5.207 -36.75 1 97.56 685 ARG B CA 1
ATOM 11401 C C . ARG B 1 685 ? -24.562 -5.652 -35.969 1 97.56 685 ARG B C 1
ATOM 11403 O O . ARG B 1 685 ? -24.906 -6.836 -35.969 1 97.56 685 ARG B O 1
ATOM 11410 N N . ALA B 1 686 ? -25.219 -4.738 -35.312 1 97.94 686 ALA B N 1
ATOM 11411 C CA . ALA B 1 686 ? -26.469 -5.027 -34.625 1 97.94 686 ALA B CA 1
ATOM 11412 C C . ALA B 1 686 ? -27.609 -5.277 -35.594 1 97.94 686 ALA B C 1
ATOM 11414 O O . ALA B 1 686 ? -27.922 -4.426 -36.438 1 97.94 686 ALA B O 1
ATOM 11415 N N . GLU B 1 687 ? -28.188 -6.355 -35.406 1 96.75 687 GLU B N 1
ATOM 11416 C CA . GLU B 1 687 ? -29.297 -6.707 -36.281 1 96.75 687 GLU B CA 1
ATOM 11417 C C . GLU B 1 687 ? -30.625 -6.211 -35.719 1 96.75 687 GLU B C 1
ATOM 11419 O O . GLU B 1 687 ? -31.609 -6.07 -36.438 1 96.75 687 GLU B O 1
ATOM 11424 N N . THR B 1 688 ? -30.703 -6.039 -34.469 1 96.69 688 THR B N 1
ATOM 11425 C CA . THR B 1 688 ? -31.812 -5.457 -33.719 1 96.69 688 THR B CA 1
ATOM 11426 C C . THR B 1 688 ? -31.328 -4.355 -32.781 1 96.69 688 THR B C 1
ATOM 11428 O O . THR B 1 688 ? -30.141 -4.086 -32.719 1 96.69 688 THR B O 1
ATOM 11431 N N . ASP B 1 689 ? -32.312 -3.719 -32.219 1 97 689 ASP B N 1
ATOM 11432 C CA . ASP B 1 689 ? -31.922 -2.92 -31.078 1 97 689 ASP B CA 1
ATOM 11433 C C . ASP B 1 689 ? -31.281 -3.789 -30 1 97 689 ASP B C 1
ATOM 11435 O O . ASP B 1 689 ? -31.844 -4.805 -29.594 1 97 689 ASP B O 1
ATOM 11439 N N . THR B 1 690 ? -30.047 -3.389 -29.719 1 96.94 690 THR B N 1
ATOM 11440 C CA . THR B 1 690 ? -29.25 -4.277 -28.875 1 96.94 690 THR B CA 1
ATOM 11441 C C . THR B 1 690 ? -28.719 -3.535 -27.656 1 96.94 690 THR B C 1
ATOM 11443 O O . THR B 1 690 ? -28.266 -2.396 -27.766 1 96.94 690 THR B O 1
ATOM 11446 N N . GLU B 1 691 ? -28.875 -4.117 -26.469 1 97 691 GLU B N 1
ATOM 11447 C CA . GLU B 1 691 ? -28.219 -3.65 -25.25 1 97 691 GLU B CA 1
ATOM 11448 C C . GLU B 1 691 ? -26.906 -4.395 -25.016 1 97 691 GLU B C 1
ATOM 11450 O O . GLU B 1 691 ? -26.859 -5.625 -25.094 1 97 691 GLU B O 1
ATOM 11455 N N . LEU B 1 692 ? -25.891 -3.592 -24.75 1 96.81 692 LEU B N 1
ATOM 11456 C CA . LEU B 1 692 ? -24.547 -4.16 -24.672 1 96.81 692 LEU B CA 1
ATOM 11457 C C . LEU B 1 692 ? -23.875 -3.783 -23.359 1 96.81 692 LEU B C 1
ATOM 11459 O O . LEU B 1 692 ? -24.203 -2.746 -22.766 1 96.81 692 LEU B O 1
ATOM 11463 N N . TYR B 1 693 ? -23.094 -4.688 -22.828 1 97.12 693 TYR B N 1
ATOM 11464 C CA . TYR B 1 693 ? -22.047 -4.301 -21.891 1 97.12 693 TYR B CA 1
ATOM 11465 C C . TYR B 1 693 ? -20.766 -3.922 -22.641 1 97.12 693 TYR B C 1
ATOM 11467 O O . TYR B 1 693 ? -20.141 -4.766 -23.281 1 97.12 693 TYR B O 1
ATOM 11475 N N . SER B 1 694 ? -20.438 -2.691 -22.562 1 96.81 694 SER B N 1
ATOM 11476 C CA . SER B 1 694 ? -19.219 -2.217 -23.203 1 96.81 694 SER B CA 1
ATOM 11477 C C . SER B 1 694 ? -18.031 -2.277 -22.25 1 96.81 694 SER B C 1
ATOM 11479 O O . SER B 1 694 ? -18.172 -1.977 -21.062 1 96.81 694 SER B O 1
ATOM 11481 N N . ILE B 1 695 ? -16.891 -2.727 -22.734 1 96.56 695 ILE B N 1
ATOM 11482 C CA . ILE B 1 695 ? -15.648 -2.807 -21.984 1 96.56 695 ILE B CA 1
ATOM 11483 C C . ILE B 1 695 ? -14.531 -2.117 -22.75 1 96.56 695 ILE B C 1
ATOM 11485 O O . ILE B 1 695 ? -14.234 -2.49 -23.891 1 96.56 695 ILE B O 1
ATOM 11489 N N . ARG B 1 696 ? -13.883 -1.131 -22.219 1 94.94 696 ARG B N 1
ATOM 11490 C CA . ARG B 1 696 ? -12.758 -0.444 -22.844 1 94.94 696 ARG B CA 1
ATOM 11491 C C . ARG B 1 696 ? -11.609 -1.407 -23.109 1 94.94 696 ARG B C 1
ATOM 11493 O O . ARG B 1 696 ? -11.328 -2.291 -22.297 1 94.94 696 ARG B O 1
ATOM 11500 N N . GLN B 1 697 ? -10.875 -1.221 -24.125 1 95 697 GLN B N 1
ATOM 11501 C CA . GLN B 1 697 ? -9.805 -2.117 -24.562 1 95 697 GLN B CA 1
ATOM 11502 C C . GLN B 1 697 ? -8.781 -2.324 -23.453 1 95 697 GLN B C 1
ATOM 11504 O O . GLN B 1 697 ? -8.445 -3.461 -23.109 1 95 697 GLN B O 1
ATOM 11509 N N . ASN B 1 698 ? -8.297 -1.228 -22.891 1 95.25 698 ASN B N 1
ATOM 11510 C CA . ASN B 1 698 ? -7.254 -1.33 -21.875 1 95.25 698 ASN B CA 1
ATOM 11511 C C . ASN B 1 698 ? -7.738 -2.09 -20.641 1 95.25 698 ASN B C 1
ATOM 11513 O O . ASN B 1 698 ? -6.98 -2.846 -20.031 1 95.25 698 ASN B O 1
ATOM 11517 N N . ASP B 1 699 ? -8.992 -1.919 -20.281 1 95.19 699 ASP B N 1
ATOM 11518 C CA . ASP B 1 699 ? -9.555 -2.621 -19.125 1 95.19 699 ASP B CA 1
ATOM 11519 C C . ASP B 1 699 ? -9.68 -4.117 -19.406 1 95.19 699 ASP B C 1
ATOM 11521 O O . ASP B 1 699 ? -9.406 -4.941 -18.531 1 95.19 699 ASP B O 1
ATOM 11525 N N . LEU B 1 700 ? -10.094 -4.383 -20.594 1 95.25 700 LEU B N 1
ATOM 11526 C CA . LEU B 1 700 ? -10.234 -5.785 -20.969 1 95.25 700 LEU B CA 1
ATOM 11527 C C . LEU B 1 700 ? -8.883 -6.477 -21.016 1 95.25 700 LEU B C 1
ATOM 11529 O O . LEU B 1 700 ? -8.75 -7.625 -20.578 1 95.25 700 LEU B O 1
ATOM 11533 N N . VAL B 1 701 ? -7.914 -5.781 -21.562 1 94.94 701 VAL B N 1
ATOM 11534 C CA . VAL B 1 701 ? -6.562 -6.328 -21.625 1 94.94 701 VAL B CA 1
ATOM 11535 C C . VAL B 1 701 ? -6.066 -6.625 -20.219 1 94.94 701 VAL B C 1
ATOM 11537 O O . VAL B 1 701 ? -5.52 -7.699 -19.953 1 94.94 701 VAL B O 1
ATOM 11540 N N . ASP B 1 702 ? -6.27 -5.703 -19.328 1 94.38 702 ASP B N 1
ATOM 11541 C CA . ASP B 1 702 ? -5.863 -5.906 -17.938 1 94.38 702 ASP B CA 1
ATOM 11542 C C . ASP B 1 702 ? -6.598 -7.094 -17.312 1 94.38 702 ASP B C 1
ATOM 11544 O O . ASP B 1 702 ? -6.004 -7.883 -16.578 1 94.38 702 ASP B O 1
ATOM 11548 N N . TYR B 1 703 ? -7.887 -7.203 -17.609 1 94.75 703 TYR B N 1
ATOM 11549 C CA . TYR B 1 703 ? -8.703 -8.289 -17.078 1 94.75 703 TYR B CA 1
ATOM 11550 C C . TYR B 1 703 ? -8.188 -9.641 -17.547 1 94.75 703 TYR B C 1
ATOM 11552 O O . TYR B 1 703 ? -8.016 -10.562 -16.734 1 94.75 703 TYR B O 1
ATOM 11560 N N . VAL B 1 704 ? -7.895 -9.789 -18.766 1 93.69 704 VAL B N 1
ATOM 11561 C CA . VAL B 1 704 ? -7.5 -11.086 -19.312 1 93.69 704 VAL B CA 1
ATOM 11562 C C . VAL B 1 704 ? -6.066 -11.406 -18.891 1 93.69 704 VAL B C 1
ATOM 11564 O O . VAL B 1 704 ? -5.699 -12.578 -18.75 1 93.69 704 VAL B O 1
ATOM 11567 N N . LYS B 1 705 ? -5.273 -10.383 -18.703 1 93.62 705 LYS B N 1
ATOM 11568 C CA . LYS B 1 705 ? -3.932 -10.602 -18.172 1 93.62 705 LYS B CA 1
ATOM 11569 C C . LYS B 1 705 ? -3.992 -11.18 -16.766 1 93.62 705 LYS B C 1
ATOM 11571 O O . LYS B 1 705 ? -3.146 -11.992 -16.391 1 93.62 705 LYS B O 1
ATOM 11576 N N . LYS B 1 706 ? -5 -10.812 -16.047 1 93.38 706 LYS B N 1
ATOM 11577 C CA . LYS B 1 706 ? -5.168 -11.281 -14.672 1 93.38 706 LYS B CA 1
ATOM 11578 C C . LYS B 1 706 ? -5.867 -12.633 -14.633 1 93.38 706 LYS B C 1
ATOM 11580 O O . LYS B 1 706 ? -5.836 -13.328 -13.609 1 93.38 706 LYS B O 1
ATOM 11585 N N . ASN B 1 707 ? -6.551 -12.977 -15.695 1 93.94 707 ASN B N 1
ATOM 11586 C CA . ASN B 1 707 ? -7.297 -14.227 -15.797 1 93.94 707 ASN B CA 1
ATOM 11587 C C . ASN B 1 707 ? -6.879 -15.031 -17.016 1 93.94 707 ASN B C 1
ATOM 11589 O O . ASN B 1 707 ? -7.629 -15.133 -18 1 93.94 707 ASN B O 1
ATOM 11593 N N . PRO B 1 708 ? -5.758 -15.758 -16.922 1 93.38 708 PRO B N 1
ATOM 11594 C CA . PRO B 1 708 ? -5.195 -16.438 -18.094 1 93.38 708 PRO B CA 1
ATOM 11595 C C . PRO B 1 708 ? -6.141 -17.484 -18.688 1 93.38 708 PRO B C 1
ATOM 11597 O O . PRO B 1 708 ? -6.172 -17.672 -19.906 1 93.38 708 PRO B O 1
ATOM 11600 N N . GLY B 1 709 ? -6.883 -18.156 -17.859 1 91.12 709 GLY B N 1
ATOM 11601 C CA . GLY B 1 709 ? -7.84 -19.125 -18.375 1 91.12 709 GLY B CA 1
ATOM 11602 C C . GLY B 1 709 ? -8.898 -18.5 -19.266 1 91.12 709 GLY B C 1
ATOM 11603 O O . GLY B 1 709 ? -9.305 -19.109 -20.25 1 91.12 709 GLY B O 1
ATOM 11604 N N . VAL B 1 710 ? -9.328 -17.312 -18.906 1 91 710 VAL B N 1
ATOM 11605 C CA . VAL B 1 710 ? -10.312 -16.609 -19.719 1 91 710 VAL B CA 1
ATOM 11606 C C . VAL B 1 710 ? -9.695 -16.234 -21.062 1 91 710 VAL B C 1
ATOM 11608 O O . VAL B 1 710 ? -10.32 -16.422 -22.109 1 91 710 VAL B O 1
ATOM 11611 N N . TYR B 1 711 ? -8.5 -15.766 -21.031 1 91.06 711 TYR B N 1
ATOM 11612 C CA . TYR B 1 711 ? -7.793 -15.414 -22.25 1 91.06 711 TYR B CA 1
ATOM 11613 C C . TYR B 1 711 ? -7.703 -16.609 -23.203 1 91.06 711 TYR B C 1
ATOM 11615 O O . TYR B 1 711 ? -8.039 -16.5 -24.375 1 91.06 711 TYR B O 1
ATOM 11623 N N . MET B 1 712 ? -7.328 -17.781 -22.688 1 88.25 712 MET B N 1
ATOM 11624 C CA . MET B 1 712 ? -7.105 -18.969 -23.5 1 88.25 712 MET B CA 1
ATOM 11625 C C . MET B 1 712 ? -8.422 -19.484 -24.078 1 88.25 712 MET B C 1
ATOM 11627 O O . MET B 1 712 ? -8.477 -19.922 -25.234 1 88.25 712 MET B O 1
ATOM 11631 N N . ARG B 1 713 ? -9.414 -19.375 -23.359 1 83.06 713 ARG B N 1
ATOM 11632 C CA . ARG B 1 713 ? -10.711 -19.859 -23.812 1 83.06 713 ARG B CA 1
ATOM 11633 C C . ARG B 1 713 ? -11.297 -18.938 -24.875 1 83.06 713 ARG B C 1
ATOM 11635 O O . ARG B 1 713 ? -11.922 -19.406 -25.828 1 83.06 713 ARG B O 1
ATOM 11642 N N . MET B 1 714 ? -11.094 -17.688 -24.719 1 84.62 714 MET B N 1
ATOM 11643 C CA . MET B 1 714 ? -11.688 -16.703 -25.625 1 84.62 714 MET B CA 1
ATOM 11644 C C . MET B 1 714 ? -10.883 -16.609 -26.906 1 84.62 714 MET B C 1
ATOM 11646 O O . MET B 1 714 ? -11.383 -16.125 -27.922 1 84.62 714 MET B O 1
ATOM 11650 N N . ASN B 1 715 ? -9.68 -16.938 -26.844 1 78.94 715 ASN B N 1
ATOM 11651 C CA . ASN B 1 715 ? -8.852 -16.906 -28.047 1 78.94 715 ASN B CA 1
ATOM 11652 C C . ASN B 1 715 ? -9.344 -17.906 -29.094 1 78.94 715 ASN B C 1
ATOM 11654 O O . ASN B 1 715 ? -9.023 -17.781 -30.281 1 78.94 715 ASN B O 1
ATOM 11658 N N . THR B 1 716 ? -10.234 -18.703 -28.75 1 63.81 716 THR B N 1
ATOM 11659 C CA . THR B 1 716 ? -10.68 -19.766 -29.656 1 63.81 716 THR B CA 1
ATOM 11660 C C . THR B 1 716 ? -12.062 -19.438 -30.219 1 63.81 716 THR B C 1
ATOM 11662 O O . THR B 1 716 ? -12.641 -20.234 -30.969 1 63.81 716 THR B O 1
ATOM 11665 N N . VAL B 1 717 ? -12.266 -18.047 -29.922 1 58.91 717 VAL B N 1
ATOM 11666 C CA . VAL B 1 717 ? -13.602 -17.625 -30.359 1 58.91 717 VAL B CA 1
ATOM 11667 C C . VAL B 1 717 ? -13.578 -17.266 -31.844 1 58.91 717 VAL B C 1
ATOM 11669 O O . VAL B 1 717 ? -12.727 -16.484 -32.281 1 58.91 717 VAL B O 1
ATOM 11672 N N . TYR B 1 718 ? -14.102 -17.859 -32.719 1 58.09 718 TYR B N 1
ATOM 11673 C CA . TYR B 1 718 ? -14.352 -17.703 -34.156 1 58.09 718 TYR B CA 1
ATOM 11674 C C . TYR B 1 718 ? -13.375 -18.531 -34.969 1 58.09 718 TYR B C 1
ATOM 11676 O O . TYR B 1 718 ? -13.281 -18.359 -36.188 1 58.09 718 TYR B O 1
ATOM 11684 N N . ALA B 1 719 ? -12.391 -19.297 -34.25 1 52.22 719 ALA B N 1
ATOM 11685 C CA . ALA B 1 719 ? -11.531 -20.203 -35 1 52.22 719 ALA B CA 1
ATOM 11686 C C . ALA B 1 719 ? -12.305 -21.453 -35.406 1 52.22 719 ALA B C 1
ATOM 11688 O O . ALA B 1 719 ? -13.242 -21.875 -34.75 1 52.22 719 ALA B O 1
#

pLDDT: mean 92.27, std 8.82, range [26.53, 98.75]

Radius of gyration: 39.92 Å; Cα contacts (8 Å, |Δi|>4): 3190; chains: 2; bounding box: 84×128×95 Å

InterPro domains:
  IPR000595 Cyclic nucleotide-binding domain [PF00027] (491-578)
  IPR000595 Cyclic nucleotide-binding domain [PF00027] (625-706)
  IPR000595 Cyclic nucleotide-binding domain [PS50042] (472-576)
  IPR000595 Cyclic nucleotide-binding domain [PS50042] (605-719)
  IPR000595 Cyclic nucleotide-binding domain [SM00100] (472-591)
  IPR000595 Cyclic nucleotide-binding domain [SM00100] (605-719)
  IPR000595 Cyclic nucleotide-binding domain [cd00038] (472-579)
  IPR000595 Cyclic nucleotide-binding domain [cd00038] (606-714)
  IPR001279 Metallo-beta-lactamase [SM00849] (221-399)
  IPR014710 RmlC-like jelly roll fold [G3DSA:2.60.120.10] (451-592)
  IPR014710 RmlC-like jelly roll fold [G3DSA:2.60.120.10] (593-719)
  IPR018488 Cyclic nucleotide-binding, conserved site [PS00888] (499-515)
  IPR018488 Cyclic nucleotide-binding, conserved site [PS00889] (541-558)
  IPR018490 Cyclic nucleotide-binding domain superfamily [SSF51206] (458-578)
  IPR018490 Cyclic nucleotide-binding domain superfamily [SSF51206] (590-716)
  IPR036866 Ribonuclease Z/Hydroxyacylglutathione hydrolase-like [G3DSA:3.60.15.10] (206-422)
  IPR036866 Ribonuclease Z/Hydroxyacylglutathione hydrolase-like [SSF56281] (207-415)
  IPR050503 cAMP-dependent protein kinase regulatory subunit-like [PTHR11635] (278-695)

Solvent-accessible surface area (backbone atoms only — not comparable to full-atom values): 74573 Å² total; per-residue (Å²): 126,80,73,77,72,82,60,68,53,44,76,42,70,44,19,23,36,39,31,84,50,95,85,40,38,35,28,37,28,24,18,70,64,32,48,43,75,30,55,82,41,93,80,37,51,57,46,35,36,35,61,32,81,55,34,46,41,74,92,69,28,37,48,27,62,47,52,62,62,50,36,48,45,31,31,74,75,61,70,35,56,28,32,38,36,34,49,71,69,51,46,57,31,48,50,49,32,42,34,34,42,70,61,24,71,86,81,80,78,62,44,84,37,25,75,59,29,79,74,32,86,39,45,72,44,60,69,49,44,23,44,63,67,51,69,79,61,51,68,74,70,34,40,44,80,43,55,48,45,98,83,29,39,40,78,52,90,72,32,37,43,30,58,43,94,87,50,26,31,39,39,31,49,80,90,46,73,34,68,44,75,24,68,62,67,73,65,62,79,75,86,71,72,80,56,52,87,56,56,60,74,64,43,63,47,31,39,30,30,65,8,29,12,37,66,80,36,66,88,50,43,25,25,19,32,31,43,26,33,70,44,29,29,32,33,34,17,35,23,67,61,45,60,58,46,37,48,59,44,31,35,60,68,80,43,49,47,35,32,40,49,38,33,55,39,63,47,27,38,44,14,42,51,32,51,36,34,66,42,60,51,30,36,40,36,26,38,64,69,41,45,51,40,47,36,52,25,49,20,44,40,63,72,44,57,48,74,64,58,53,59,35,38,43,79,45,73,44,40,31,84,46,75,42,78,54,68,81,25,42,31,42,49,45,77,32,51,34,51,40,77,23,39,17,37,33,35,40,46,85,85,42,34,37,36,36,40,42,66,21,46,76,45,69,70,60,48,52,52,36,34,74,70,64,40,35,43,68,53,27,43,51,45,65,72,58,63,71,75,79,45,65,36,31,40,37,43,28,35,68,69,87,56,20,14,54,57,68,59,59,66,67,46,57,63,80,49,19,60,35,29,31,39,26,26,36,48,77,88,72,59,76,80,96,57,58,58,37,72,52,44,61,38,73,94,51,44,43,67,68,88,67,65,75,63,95,52,47,69,61,34,50,55,45,53,48,50,62,54,27,72,86,55,59,80,39,46,34,65,54,46,41,54,47,66,72,54,54,40,82,44,79,42,49,59,70,36,73,78,40,58,54,66,35,74,46,54,47,34,37,32,26,68,35,29,33,35,35,47,44,74,58,89,54,53,96,78,69,76,57,88,71,50,64,48,40,58,49,35,70,47,53,51,60,18,52,75,66,70,36,50,29,74,37,30,30,32,24,70,20,57,24,38,29,40,33,26,46,37,71,61,45,56,57,70,44,50,99,52,67,50,61,61,43,49,52,49,30,48,56,42,52,72,68,46,44,62,60,32,38,59,66,7,88,77,44,45,84,60,48,67,66,55,47,50,60,50,44,58,53,44,42,83,41,77,46,50,54,68,38,69,79,41,49,55,72,33,69,71,58,58,36,37,31,28,59,40,44,34,36,36,34,25,46,96,86,38,82,74,48,78,41,39,58,22,28,72,49,77,52,54,59,33,56,64,67,72,38,50,34,81,37,28,34,32,23,70,30,61,25,37,30,35,36,27,47,44,70,58,50,40,53,49,32,56,41,22,24,28,57,41,62,59,44,55,53,63,88,110,125,80,73,76,71,82,60,67,54,43,78,42,70,44,19,22,37,38,33,83,50,97,85,39,37,35,28,35,26,22,16,70,63,32,49,44,75,29,56,81,41,93,80,36,49,60,44,36,36,35,63,33,81,55,35,45,41,76,93,70,28,37,48,27,61,48,51,62,63,51,35,50,45,31,32,74,76,64,68,33,56,29,32,39,36,33,49,70,69,52,46,58,32,47,50,50,32,43,34,35,43,69,61,23,71,86,81,79,78,63,45,85,37,26,73,59,28,80,74,32,87,39,45,72,44,61,69,48,45,24,44,64,67,50,70,79,63,53,69,74,70,34,40,42,81,42,55,48,44,98,84,28,38,41,76,52,90,72,30,37,42,29,56,44,94,88,50,26,31,38,41,31,49,79,89,47,73,33,69,44,76,24,69,62,66,75,64,62,78,75,86,73,72,80,54,50,86,54,56,60,75,63,43,63,46,32,39,31,31,66,8,29,12,38,67,81,36,70,86,50,44,26,25,20,32,31,42,25,33,70,46,29,28,33,33,32,15,36,24,68,62,45,60,58,49,38,48,59,44,32,35,61,67,80,42,49,47,36,32,39,50,36,33,56,38,63,46,28,37,43,13,40,48,32,51,37,33,67,42,60,50,29,36,39,36,27,37,65,69,44,45,51,40,45,37,52,26,46,21,42,41,64,72,43,58,49,73,63,58,53,60,35,37,44,79,44,72,44,40,30,85,46,77,42,79,55,69,79,26,43,32,43,50,43,77,31,51,34,50,41,76,22,38,18,38,32,35,39,46,84,85,43,33,39,36,36,39,42,67,22,46,76,44,68,71,58,48,51,52,37,35,74,69,63,39,34,44,67,53,25,43,53,46,65,72,59,63,70,75,81,44,65,35,32,40,37,42,28,35,68,68,86,56,19,15,52,57,67,58,60,66,66,46,58,62,80,51,20,60,33,29,32,41,25,27,37,49,76,88,72,57,76,79,97,57,58,60,38,72,53,44,61,37,75,94,50,44,43,68,68,89,69,68,75,61,93,52,46,69,59,34,51,54,44,51,48,51,62,53,27,72,88,54,60,82,39,47,34,65,52,46,43,54,46,65,72,54,53,41,85,46,79,42,49,57,70,36,74,77,41,58,52,66,37,74,46,56,45,33,39,31,26,69,36,30,33,36,35,47,43,73,56,87,56,50,96,79,68,75,58,87,73,50,65,48,39,59,49,35,69,49,52,52,61,18,52,74,69,69,36,50,30,74,34,29,30,32,24,71,20,56,24,38,29,40,33,26,46,39,71,61,44,56,56,70,44,49,99,53,67,50,61,62,44,49,51,48,29,48,54,42,51,73,68,46,44,64,58,30,40,59,66,6,87,76,46,46,84,59,48,67,66,57,47,52,60,51,43,57,54,44,42,86,41,79,47,52,56,67,39,70,78,42,49,53,71,32,68,72,60,58,36,37,31,29,58,41,46,33,34,35,34,23,45,96,87,38,81,75,48,80,40,38,58,22,27,72,49,75,52,56,58,34,57,65,67,72,37,50,34,81,38,27,35,30,24,71,30,63,25,36,30,34,36,27,47,45,71,59,48,41,54,50,33,54,41,22,24,31,58,41,62,60,43,54,52,62,89,110

Nearest PDB structures (foldseek):
  6rsx-assembly1_A  TM=4.847E-01  e=1.703E-18  Euglena gracilis
  5kjx-assembly1_A  TM=8.436E-01  e=2.322E-09  Homo sapiens
  5kjz-assembly1_A  TM=7.768E-01  e=1.676E-09  Homo sapiens
  2ptm-assembly1_A  TM=8.058E-01  e=9.034E-09  Strongylocentrotus purpuratus
  7t4w-assembly2_B  TM=6.593E-01  e=1.676E-09  Homo sapiens

Organism: Leptospira interrogans serogroup Icterohaemorrhagiae serovar Lai (strain 56601) (NCBI:txid189518)